Protein AF-0000000086650567 (afdb_homodimer)

Secondary structure (DSSP, 8-state):
--SHHHHHHHHHHHHHHHHHHHHHHHHHHHHHHHHHHHHHHHHHHHHHHHHHHHHHHHHHHHHTS----EEEEE-TT-S--GGGHHHHHHHHHTT-EE-SSSS--SEEEESS--TTTTHHHHTT--TT-EES--TTTHHHH-HHHHHTS--TTSPPEEEETTTHHHHHHHHHH-TT--EEEEETTS---EEE-GGG--TT-TTEEEEE---SB-EETTEEEEEEEEEEEEEETTEEEEEE-S--EEEE-SS--SSP-TT-GGGT---TTPBPGGG-HHHHIIIIIS---HHHHHHHHHHHTT--THHHHHHHHHHHHHHHHHHHHHHHHHHHHH--TTSB-EEEEEEEEEBTT--EEEEEEEES-----SS-GGGHHHHHHHHHHHHHHTT-S-SS---TTS---HHHHHHH--HHHH---HHHHHT---TTSGGGGGSGGG--HHHHHHHHHHHHHHHT-TTEEEEESPPP-TT---TTS-HHHHHHHHHHHHHHHH-GGG--/--SSHHHHHHHHHHHHHHHHHHHHHHHHHHHHHHHHHHHHHHHHHHHHHHHHHHHHHHHHHHHTS----EEEEE-TT-S--GGGHHHHHHHHHTT-EE-SSSS--SEEEESS--TTTTHHHHTT--TT-EES--TTTHHHH-HHHHHTS--TTSPPEEEETTTHHHHHHHHHH-TT--EEEEETTS---EEE-GGG--TT-TTEEEEE---SB-EETTEEEEEEEEEEEEEETTEEEEEE-S--EEEE-SS--SSP-TT-GGGT---TTPBPGGGSHHHHIIIIIS---HHHHHHHHHHHTT--THHHHHHHHHHHHHHHHHHHHHHHHHHHHH--TTSB-EEEEEEEEEBTT--EEEEEEEES-----SS-GGGHHHHHHHHHHHHHHTT-S-SS---TTS---HHHHHHH--HHHH---HHHHHT---TTSGGGGGSGGG--HHHHHHHHHHHHHHHT-TTEEEEESPPP-TT---TTS-HHHHHHHHHHHHHHHH-GGG--

InterPro domains:
  IPR004344 Tubulin-tyrosine ligase/Tubulin polyglutamylase [PF03133] (127-389)
  IPR004344 Tubulin-tyrosine ligase/Tubulin polyglutamylase [PS51221] (69-402)
  IPR053317 Tubulin polyglutamylase [PTHR47113] (59-503)

Nearest PDB structures (foldseek):
  6vzt-assembly2_B  TM=7.525E-01  e=1.654E-23  Mus musculus
  6vzq-assembly3_C  TM=7.392E-01  e=3.111E-23  Mus musculus
  6vzq-assembly2_B  TM=7.446E-01  e=2.192E-22  Mus musculus
  6vzq-assembly1_A  TM=7.393E-01  e=2.069E-22  Mus musculus
  6vzw-assembly1_A  TM=7.227E-01  e=6.911E-22  Mus musculus

Radius of gyration: 39.25 Å; Cα contacts (8 Å, |Δi|>4): 1556; chains: 2; bounding box: 69×122×155 Å

Foldseek 3Di:
DPPVVVVVVVVVVVVVVVVVVVVVVVVVVVVVVVVVVVVVVVVVVVVVVVVVVCVVVCCVVVLQPLPFAEEEEADPPDPDCQLCVLVVVLCVVLRYYYDPDLQDHQEYEYLDDCCPVCLVNLQDDDPRHAYQDAFPCCCAFQQVNPQCDDDPQHFHKAQAPVCVVVLVVVCVVPVPWWKWKAFSVRPDTFIDHPVPDDRPPNGIMITTDQLFFADQVQWFKKKKWKKKFQALQVTWIKTQQQAIFIFTQPDGCPVHDRVDCSRHDTDPLTDGQCNRVQQVCCCPVVPGGPVVSVQVSCVVVVHHQPVLVVQVLVRVVRSSQVCSVVSQVRCVVSDPRRRYMHIKIWMWTAGNNRRIHTRGIHGSDRLRCPSPVVCVVVSSVSSNLVCLLSVNSDPDRDSPPDDPDPVNLVVQPDPVLQAFDVVVCVPDDDLPPLQVCSHPVNDDPVNVVVSSSVSSNLVRNVSMDIPPVHQDDPPDDPVVHDSSSSSVNVSLVRVCVVPVSSRD/DPVVVVVVVVVVVVVVVVVVVVVVVVVVVVVVVVVVVVVVVVVVVVVVVVVVVCVVVCCVVVLQPLPFAEEEEADPPDPDCQLCVLVVVLCVVLRYYYDPDLQDHQEYEYLDDCCPVCLVNLQDDDPRHAYQDAFPCCCAFQQVNPQCDDDPQHFHKFQAPVCVVVLVVVCVVPVPWWKWKAFSVRPDTFIDHPVPDDRPPNGIMITTDQLFFADQVQWFKKKKWKKKFQALQVTWIKTQQQAIFIFTQPDGCPVHDRVDCSRHDTDPPTDGQCNRVQQVCCCPVVPGGPVVSVQVSCVVVVHGQPVLVVQVLVRVVRSSQVCSVVSQVRCVVSDPRRRYMHIKIWMWTAGNNSRIHTRGIHGSDRLRCPSPVVCVVVSSVSSNLVCLLSVNSPPDSDSPPDDPDPVNLVVQPDPVLQAFDVVVCVPDDDLPPLQVCSHPVNDDPVNVVVSSSVSSNLVRNVSMDIPPVHQDDPPDDPVSHDSSSSSVNVSLVRVCVVPVSSRD

Sequence (1008 aa):
MTLKKKKKNKKKQEKRAYIMNKKLKSTFQMFFYFAMGLTLIIGISYFLYNQSRIKRMYKQIVQIKEKKPTFLIYNRYNNTTEHLKHIFIVLERLGFQPATNETQWDLLWSHEYPFITLAPVLKNLQPHQRINHFPGCGYITNKGHLSTSKGRYIPKAFKIPKDKDLFLTYATLYPNKYFLKKSNGHRGIKVIKTNDVNFSDTDSFVQEFIDRPYLVDNYKFDIGIYTVFTSIDPLRVYVYKGDVLLRFCTVQYYPFDSNNVDKYVIGDDYRPIWDVPSLKNYYTRLGFSMKDSLDAYIRSEGKDPQKIWSNIHEAIREVALMKEGLVKEAIQRFGGGRNYFELVRFDFTLDEDLNVYTMEANMSPNLSSAHYPPNQLLYEQVIFNLFALVGISQRIKENHFQTRNKEEHEMEVATKNLVVSPEFCADCKDCFIIECQLCSPCFTSETKVILSQSYKEHQNKMDFQRIFPPPIVKGMILKDYTLRNQLLIRWYQGKCELDHTWCIMTLKKKKKNKKKQEKRAYIMNKKLKSTFQMFFYFAMGLTLIIGISYFLYNQSRIKRMYKQIVQIKEKKPTFLIYNRYNNTTEHLKHIFIVLERLGFQPATNETQWDLLWSHEYPFITLAPVLKNLQPHQRINHFPGCGYITNKGHLSTSKGRYIPKAFKIPKDKDLFLTYATLYPNKYFLKKSNGHRGIKVIKTNDVNFSDTDSFVQEFIDRPYLVDNYKFDIGIYTVFTSIDPLRVYVYKGDVLLRFCTVQYYPFDSNNVDKYVIGDDYRPIWDVPSLKNYYTRLGFSMKDSLDAYIRSEGKDPQKIWSNIHEAIREVALMKEGLVKEAIQRFGGGRNYFELVRFDFTLDEDLNVYTMEANMSPNLSSAHYPPNQLLYEQVIFNLFALVGISQRIKENHFQTRNKEEHEMEVATKNLVVSPEFCADCKDCFIIECQLCSPCFTSETKVILSQSYKEHQNKMDFQRIFPPPIVKGMILKDYTLRNQLLIRWYQGKCELDHTWCI

Solvent-accessible surface area (backbone atoms only — not comparable to full-atom values): 53634 Å² total; per-residue (Å²): 128,76,75,71,57,57,56,55,54,49,55,50,48,50,50,48,48,51,50,48,49,49,48,46,47,50,46,48,50,49,48,48,51,48,51,51,48,48,52,50,50,51,48,49,49,50,49,50,49,48,48,47,48,47,46,44,48,40,41,51,52,56,63,63,43,61,54,60,54,25,32,38,75,45,57,88,90,44,97,60,64,66,61,43,44,46,59,52,51,51,39,46,38,52,47,41,39,77,37,90,46,94,82,58,49,38,32,41,48,47,68,55,85,50,70,73,84,41,37,84,72,55,63,75,66,54,90,76,28,34,29,53,56,45,56,46,52,51,60,58,33,32,55,61,57,42,41,58,41,92,46,96,32,33,49,61,42,31,48,28,46,84,28,45,69,59,44,53,52,49,40,65,76,41,71,88,57,44,27,30,37,34,32,71,79,77,44,79,69,38,63,35,50,77,88,66,63,68,64,78,46,75,62,31,33,38,27,55,43,78,86,56,48,38,56,61,95,47,21,32,48,38,43,31,40,46,31,34,37,63,37,69,85,48,55,31,34,31,34,45,69,71,46,46,45,59,40,21,20,73,33,55,29,71,84,75,51,70,88,45,50,46,24,76,44,75,59,92,77,38,34,50,56,79,75,35,77,86,36,20,57,38,33,67,68,43,32,34,30,58,47,56,22,50,39,41,47,38,41,74,72,75,45,71,52,65,59,42,55,56,47,47,52,49,42,53,45,49,53,49,63,71,40,34,65,63,24,50,53,37,26,66,74,61,48,64,89,81,29,32,27,32,57,32,28,38,32,29,38,39,28,68,86,50,48,62,32,55,69,43,32,34,65,58,44,92,48,52,28,83,90,46,59,82,46,42,57,58,40,36,31,52,51,52,38,46,33,29,33,75,59,70,53,53,58,63,46,58,59,60,86,54,77,78,47,69,66,63,47,38,40,78,56,40,66,45,76,61,45,41,48,63,68,62,41,74,69,54,86,49,61,80,42,71,77,29,40,53,20,55,85,40,48,45,73,65,54,49,52,54,47,48,50,52,52,50,26,66,48,31,21,55,52,40,39,58,54,31,59,58,60,59,58,89,85,70,82,52,82,90,48,54,70,58,39,37,53,51,43,52,49,42,46,31,42,21,75,75,35,67,80,51,25,87,128,74,76,64,62,60,60,54,57,50,51,51,50,50,48,50,48,50,50,48,49,48,48,47,48,49,46,47,49,49,50,48,51,48,48,51,49,49,52,48,49,51,49,50,50,50,48,50,48,48,49,47,47,47,45,45,45,40,40,49,52,55,64,63,43,60,56,60,53,27,31,38,78,46,58,87,90,43,96,58,64,67,63,41,46,47,59,52,51,51,38,44,37,50,45,40,38,77,39,90,46,95,80,59,48,37,31,40,46,46,67,56,85,51,68,73,83,40,36,83,72,56,64,74,66,54,90,77,30,36,30,52,54,45,56,45,52,52,59,56,34,31,55,61,56,43,40,58,41,91,46,97,33,35,50,60,43,31,48,28,46,85,29,44,68,59,44,53,53,49,41,66,76,41,70,86,57,43,28,28,37,34,31,70,79,74,44,78,68,39,64,36,51,79,86,66,64,70,65,80,46,76,63,32,34,39,29,55,44,78,85,58,48,40,57,62,94,48,20,32,49,38,42,31,41,46,31,35,36,62,37,69,84,47,53,31,32,32,34,44,68,73,45,45,47,60,40,21,20,73,32,56,28,72,82,74,50,71,87,44,51,45,24,76,45,74,59,93,78,39,33,48,56,79,77,36,76,86,35,20,57,40,32,67,67,44,31,35,29,58,46,56,20,50,39,42,48,37,41,74,72,75,45,71,52,65,58,42,54,56,47,48,52,50,42,52,46,49,52,51,62,70,40,33,66,62,25,49,55,37,25,65,73,61,46,64,88,78,28,32,27,31,56,30,28,37,32,30,37,39,29,68,86,52,48,64,32,54,69,44,32,34,65,59,44,91,49,52,27,83,91,47,58,83,45,42,57,58,39,36,31,52,52,52,38,46,32,30,32,76,57,68,54,52,57,62,47,56,60,61,88,54,76,77,47,68,66,64,46,39,40,80,55,39,65,46,76,61,45,42,50,62,67,62,42,72,68,53,86,49,61,81,42,72,78,29,39,53,19,55,84,39,48,45,74,63,52,49,51,53,46,49,51,53,51,49,26,66,47,30,21,55,53,42,39,59,55,31,60,58,61,62,58,88,83,70,84,53,84,90,47,56,71,59,39,38,53,51,42,50,49,41,47,30,42,20,73,75,36,67,81,51,25,87

Structure (mmCIF, N/CA/C/O backbone):
data_AF-0000000086650567-model_v1
#
loop_
_entity.id
_entity.type
_entity.pdbx_description
1 polymer 'Tubulin polyglutamylase ttll-15'
#
loop_
_atom_site.group_PDB
_atom_site.id
_atom_site.type_symbol
_atom_site.label_atom_id
_atom_site.label_alt_id
_atom_site.label_comp_id
_atom_site.label_asym_id
_atom_site.label_entity_id
_atom_site.label_seq_id
_atom_site.pdbx_PDB_ins_code
_atom_site.Cartn_x
_atom_site.Cartn_y
_atom_site.Cartn_z
_atom_site.occupancy
_atom_site.B_iso_or_equiv
_atom_site.auth_seq_id
_atom_site.auth_comp_id
_atom_site.auth_asym_id
_atom_site.auth_atom_id
_atom_site.pdbx_PDB_model_num
ATOM 1 N N . MET A 1 1 ? -34.219 38.906 -113.062 1 32.22 1 MET A N 1
ATOM 2 C CA . MET A 1 1 ? -34.938 38.219 -112 1 32.22 1 MET A CA 1
ATOM 3 C C . MET A 1 1 ? -33.969 37.469 -111.062 1 32.22 1 MET A C 1
ATOM 5 O O . MET A 1 1 ? -34.188 37.406 -109.875 1 32.22 1 MET A O 1
ATOM 9 N N . THR A 1 2 ? -32.812 37.031 -111.625 1 38.81 2 THR A N 1
ATOM 10 C CA . THR A 1 2 ? -32.031 36 -110.938 1 38.81 2 THR A CA 1
ATOM 11 C C . THR A 1 2 ? -31.016 36.625 -110 1 38.81 2 THR A C 1
ATOM 13 O O . THR A 1 2 ? -30.656 36.062 -109 1 38.81 2 THR A O 1
ATOM 16 N N . LEU A 1 3 ? -30.594 37.906 -110.125 1 36.12 3 LEU A N 1
ATOM 17 C CA . LEU A 1 3 ? -29.469 38.5 -109.438 1 36.12 3 LEU A CA 1
ATOM 18 C C . LEU A 1 3 ? -29.938 39.125 -108.125 1 36.12 3 LEU A C 1
ATOM 20 O O . LEU A 1 3 ? -29.172 39.188 -107.125 1 36.12 3 LEU A O 1
ATOM 24 N N . LYS A 1 4 ? -31.156 39.594 -107.812 1 37.91 4 LYS A N 1
ATOM 25 C CA . LYS A 1 4 ? -31.641 40.25 -106.625 1 37.91 4 LYS A CA 1
ATOM 26 C C . LYS A 1 4 ? -31.938 39.219 -105.5 1 37.91 4 LYS A C 1
ATOM 28 O O . LYS A 1 4 ? -31.969 39.562 -104.312 1 37.91 4 LYS A O 1
ATOM 33 N N . LYS A 1 5 ? -32.125 37.875 -105.812 1 46.22 5 LYS A N 1
ATOM 34 C CA . LYS A 1 5 ? -32.5 36.812 -104.875 1 46.22 5 LYS A CA 1
ATOM 35 C C . LYS A 1 5 ? -31.266 36.344 -104.062 1 46.22 5 LYS A C 1
ATOM 37 O O . LYS A 1 5 ? -31.375 35.969 -102.938 1 46.22 5 LYS A O 1
ATOM 42 N N . LYS A 1 6 ? -30.125 36.562 -104.625 1 47.97 6 LYS A N 1
ATOM 43 C CA . LYS A 1 6 ? -28.922 36.031 -103.938 1 47.97 6 LYS A CA 1
ATOM 44 C C . LYS A 1 6 ? -28.469 36.969 -102.812 1 47.97 6 LYS A C 1
ATOM 46 O O . LYS A 1 6 ? -27.969 36.5 -101.812 1 47.97 6 LYS A O 1
ATOM 51 N N . LYS A 1 7 ? -28.781 38.188 -102.875 1 51.53 7 LYS A N 1
ATOM 52 C CA . LYS A 1 7 ? -28.312 39.156 -101.875 1 51.53 7 LYS A CA 1
ATOM 53 C C . LYS A 1 7 ? -29.219 39.094 -100.625 1 51.53 7 LYS A C 1
ATOM 55 O O . LYS A 1 7 ? -28.734 39.281 -99.5 1 51.53 7 LYS A O 1
ATOM 60 N N . LYS A 1 8 ? -30.391 38.781 -100.938 1 54.38 8 LYS A N 1
ATOM 61 C CA . LYS A 1 8 ? -31.344 38.688 -99.812 1 54.38 8 LYS A CA 1
ATOM 62 C C . LYS A 1 8 ? -31.078 37.438 -99 1 54.38 8 LYS A C 1
ATOM 64 O O . LYS A 1 8 ? -31.188 37.5 -97.75 1 54.38 8 LYS A O 1
ATOM 69 N N . ASN A 1 9 ? -30.641 36.344 -99.625 1 46.16 9 ASN A N 1
ATOM 70 C CA . ASN A 1 9 ? -30.391 35.094 -98.938 1 46.16 9 ASN A CA 1
ATOM 71 C C . ASN A 1 9 ? -29.125 35.156 -98.125 1 46.16 9 ASN A C 1
ATOM 73 O O . ASN A 1 9 ? -29.047 34.531 -97.062 1 46.16 9 ASN A O 1
ATOM 77 N N . LYS A 1 10 ? -28.203 36.094 -98.5 1 56.16 10 LYS A N 1
ATOM 78 C CA . LYS A 1 10 ? -26.953 36.219 -97.812 1 56.16 10 LYS A CA 1
ATOM 79 C C . LYS A 1 10 ? -27.141 37.031 -96.5 1 56.16 10 LYS A C 1
ATOM 81 O O . LYS A 1 10 ? -26.594 36.719 -95.438 1 56.16 10 LYS A O 1
ATOM 86 N N . LYS A 1 11 ? -27.969 38.125 -96.688 1 56.25 11 LYS A N 1
ATOM 87 C CA . LYS A 1 11 ? -28.25 38.938 -95.438 1 56.25 11 LYS A CA 1
ATOM 88 C C . LYS A 1 11 ? -29.062 38.125 -94.438 1 56.25 11 LYS A C 1
ATOM 90 O O . LYS A 1 11 ? -28.844 38.25 -93.25 1 56.25 11 LYS A O 1
ATOM 95 N N . LYS A 1 12 ? -29.844 37.219 -95.062 1 58.41 12 LYS A N 1
ATOM 96 C CA . LYS A 1 12 ? -30.625 36.344 -94.188 1 58.41 12 LYS A CA 1
ATOM 97 C C . LYS A 1 12 ? -29.75 35.281 -93.5 1 58.41 12 LYS A C 1
ATOM 99 O O . LYS A 1 12 ? -29.938 34.938 -92.312 1 58.41 12 LYS A O 1
ATOM 104 N N . GLN A 1 13 ? -28.734 34.875 -94.25 1 59.5 13 GLN A N 1
ATOM 105 C CA . GLN A 1 13 ? -27.797 33.875 -93.688 1 59.5 13 GLN A CA 1
ATOM 106 C C . GLN A 1 13 ? -26.875 34.469 -92.688 1 59.5 13 GLN A C 1
ATOM 108 O O . GLN A 1 13 ? -26.562 33.844 -91.688 1 59.5 13 GLN A O 1
ATOM 113 N N . GLU A 1 14 ? -26.547 35.781 -92.875 1 64.25 14 GLU A N 1
ATOM 114 C CA . GLU A 1 14 ? -25.688 36.469 -91.938 1 64.25 14 GLU A CA 1
ATOM 115 C C . GLU A 1 14 ? -26.422 36.781 -90.625 1 64.25 14 GLU A C 1
ATOM 117 O O . GLU A 1 14 ? -25.859 36.688 -89.562 1 64.25 14 GLU A O 1
ATOM 122 N N . LYS A 1 15 ? -27.703 37.156 -90.75 1 62.16 15 LYS A N 1
ATOM 123 C CA . LYS A 1 15 ? -28.531 37.406 -89.625 1 62.16 15 LYS A CA 1
ATOM 124 C C . LYS A 1 15 ? -28.781 36.125 -88.812 1 62.16 15 LYS A C 1
ATOM 126 O O . LYS A 1 15 ? -28.766 36.125 -87.562 1 62.16 15 LYS A O 1
ATOM 131 N N . ARG A 1 16 ? -28.969 35.031 -89.562 1 61.75 16 ARG A N 1
ATOM 132 C CA . ARG A 1 16 ? -29.172 33.75 -88.938 1 61.75 16 ARG A CA 1
ATOM 133 C C . ARG A 1 16 ? -27.906 33.25 -88.25 1 61.75 16 ARG A C 1
ATOM 135 O O . ARG A 1 16 ? -27.969 32.688 -87.125 1 61.75 16 ARG A O 1
ATOM 142 N N . ALA A 1 17 ? -26.828 33.594 -88.875 1 63.28 17 ALA A N 1
ATOM 143 C CA . ALA A 1 17 ? -25.547 33.219 -88.312 1 63.28 17 ALA A CA 1
ATOM 144 C C . ALA A 1 17 ? -25.25 34.062 -87.062 1 63.28 17 ALA A C 1
ATOM 146 O O . ALA A 1 17 ? -24.734 33.531 -86.062 1 63.28 17 ALA A O 1
ATOM 147 N N . TYR A 1 18 ? -25.656 35.344 -87.188 1 62.97 18 TYR A N 1
ATOM 148 C CA . TYR A 1 18 ? -25.5 36.25 -86.062 1 62.97 18 TYR A CA 1
ATOM 149 C C . TYR A 1 18 ? -26.422 35.875 -84.875 1 62.97 18 TYR A C 1
ATOM 151 O O . TYR A 1 18 ? -26 35.875 -83.75 1 62.97 18 TYR A O 1
ATOM 159 N N . ILE A 1 19 ? -27.578 35.469 -85.188 1 66.25 19 ILE A N 1
ATOM 160 C CA . ILE A 1 19 ? -28.562 35 -84.188 1 66.25 19 ILE A CA 1
ATOM 161 C C . ILE A 1 19 ? -28.125 33.656 -83.625 1 66.25 19 ILE A C 1
ATOM 163 O O . ILE A 1 19 ? -28.234 33.438 -82.438 1 66.25 19 ILE A O 1
ATOM 167 N N . MET A 1 20 ? -27.562 32.844 -84.5 1 64.06 20 MET A N 1
ATOM 168 C CA . MET A 1 20 ? -27.094 31.531 -84.062 1 64.06 20 MET A CA 1
ATOM 169 C C . MET A 1 20 ? -25.875 31.656 -83.125 1 64.06 20 MET A C 1
ATOM 171 O O . MET A 1 20 ? -25.75 30.953 -82.125 1 64.06 20 MET A O 1
ATOM 175 N N . ASN A 1 21 ? -25.078 32.688 -83.5 1 64.44 21 ASN A N 1
ATOM 176 C CA . ASN A 1 21 ? -23.891 32.938 -82.688 1 64.44 21 ASN A CA 1
ATOM 177 C C . ASN A 1 21 ? -24.25 33.5 -81.312 1 64.44 21 ASN A C 1
ATOM 179 O O . ASN A 1 21 ? -23.641 33.156 -80.312 1 64.44 21 ASN A O 1
ATOM 183 N N . LYS A 1 22 ? -25.297 34.312 -81.25 1 69.31 22 LYS A N 1
ATOM 184 C CA . LYS A 1 22 ? -25.781 34.875 -80 1 69.31 22 LYS A CA 1
ATOM 185 C C . LYS A 1 22 ? -26.469 33.812 -79.125 1 69.31 22 LYS A C 1
ATOM 187 O O . LYS A 1 22 ? -26.297 33.781 -77.938 1 69.31 22 LYS A O 1
ATOM 192 N N . LYS A 1 23 ? -27.156 33.031 -79.812 1 64.25 23 LYS A N 1
ATOM 193 C CA . LYS A 1 23 ? -27.828 31.922 -79.125 1 64.25 23 LYS A CA 1
ATOM 194 C C . LYS A 1 23 ? -26.812 30.906 -78.625 1 64.25 23 LYS A C 1
ATOM 196 O O . LYS A 1 23 ? -26.953 30.375 -77.5 1 64.25 23 LYS A O 1
ATOM 201 N N . LEU A 1 24 ? -25.875 30.703 -79.5 1 63.72 24 LEU A N 1
ATOM 202 C CA . LEU A 1 24 ? -24.812 29.781 -79.125 1 63.72 24 LEU A CA 1
ATOM 203 C C . LEU A 1 24 ? -24.016 30.344 -77.938 1 63.72 24 LEU A C 1
ATOM 205 O O . LEU A 1 24 ? -23.656 29.609 -77 1 63.72 24 LEU A O 1
ATOM 209 N N . LYS A 1 25 ? -23.812 31.656 -78.062 1 66 25 LYS A N 1
ATOM 210 C CA . LYS A 1 25 ? -23.109 32.344 -77 1 66 25 LYS A CA 1
ATOM 211 C C . LYS A 1 25 ? -23.938 32.344 -75.688 1 66 25 LYS A C 1
ATOM 213 O O . LYS A 1 25 ? -23.406 32.094 -74.625 1 66 25 LYS A O 1
ATOM 218 N N . SER A 1 26 ? -25.234 32.562 -75.938 1 74.94 26 SER A N 1
ATOM 219 C CA . SER A 1 26 ? -26.156 32.562 -74.812 1 74.94 26 SER A CA 1
ATOM 220 C C . SER A 1 26 ? -26.297 31.156 -74.25 1 74.94 26 SER A C 1
ATOM 222 O O . SER A 1 26 ? -26.328 30.984 -73 1 74.94 26 SER A O 1
ATOM 224 N N . THR A 1 27 ? -26.25 30.219 -75.062 1 73.62 27 THR A N 1
ATOM 225 C CA . THR A 1 27 ? -26.328 28.828 -74.625 1 73.62 27 THR A CA 1
ATOM 226 C C . THR A 1 27 ? -25.047 28.391 -73.938 1 73.62 27 THR A C 1
ATOM 228 O O . THR A 1 27 ? -25.094 27.688 -72.938 1 73.62 27 THR A O 1
ATOM 231 N N . PHE A 1 28 ? -24 28.891 -74.5 1 73.56 28 PHE A N 1
ATOM 232 C CA . PHE A 1 28 ? -22.719 28.578 -73.938 1 73.56 28 PHE A CA 1
ATOM 233 C C . PHE A 1 28 ? -22.594 29.25 -72.562 1 73.56 28 PHE A C 1
ATOM 235 O O . PHE A 1 28 ? -22.078 28.641 -71.625 1 73.56 28 PHE A O 1
ATOM 242 N N . GLN A 1 29 ? -23.109 30.516 -72.5 1 74.31 29 GLN A N 1
ATOM 243 C CA . GLN A 1 29 ? -23.109 31.234 -71.25 1 74.31 29 GLN A CA 1
ATOM 244 C C . GLN A 1 29 ? -24.016 30.547 -70.188 1 74.31 29 GLN A C 1
ATOM 246 O O . GLN A 1 29 ? -23.672 30.438 -69 1 74.31 29 GLN A O 1
ATOM 251 N N . MET A 1 30 ? -25.094 30.062 -70.688 1 75.5 30 MET A N 1
ATOM 252 C CA . MET A 1 30 ? -26.016 29.344 -69.812 1 75.5 30 MET A CA 1
ATOM 253 C C . MET A 1 30 ? -25.406 28.016 -69.375 1 75.5 30 MET A C 1
ATOM 255 O O . MET A 1 30 ? -25.547 27.641 -68.188 1 75.5 30 MET A O 1
ATOM 259 N N . PHE A 1 31 ? -24.75 27.391 -70.312 1 75 31 PHE A N 1
ATOM 260 C CA . PHE A 1 31 ? -24.062 26.141 -69.938 1 75 31 PHE A CA 1
ATOM 261 C C . PHE A 1 31 ? -22.938 26.406 -69 1 75 31 PHE A C 1
ATOM 263 O O . PHE A 1 31 ? -22.734 25.625 -68.062 1 75 31 PHE A O 1
ATOM 270 N N . PHE A 1 32 ? -22.234 27.516 -69.188 1 74.31 32 PHE A N 1
ATOM 271 C CA . PHE A 1 32 ? -21.141 27.906 -68.312 1 74.31 32 PHE A CA 1
ATOM 272 C C . PHE A 1 32 ? -21.672 28.219 -66.938 1 74.31 32 PHE A C 1
ATOM 274 O O . PHE A 1 32 ? -21.094 27.812 -65.875 1 74.31 32 PHE A O 1
ATOM 281 N N . TYR A 1 33 ? -22.781 28.953 -66.875 1 74.75 33 TYR A N 1
ATOM 282 C CA . TYR A 1 33 ? -23.406 29.281 -65.562 1 74.75 33 TYR A CA 1
ATOM 283 C C . TYR A 1 33 ? -23.938 28.016 -64.875 1 74.75 33 TYR A C 1
ATOM 285 O O . TYR A 1 33 ? -23.812 27.859 -63.688 1 74.75 33 TYR A O 1
ATOM 293 N N . PHE A 1 34 ? -24.422 27.125 -65.688 1 76.44 34 PHE A N 1
ATOM 294 C CA . PHE A 1 34 ? -24.922 25.859 -65.188 1 76.44 34 PHE A CA 1
ATOM 295 C C . PHE A 1 34 ? -23.781 25 -64.625 1 76.44 34 PHE A C 1
ATOM 297 O O . PHE A 1 34 ? -23.891 24.422 -63.562 1 76.44 34 PHE A O 1
ATOM 304 N N . ALA A 1 35 ? -22.734 24.938 -65.375 1 74.69 35 ALA A N 1
ATOM 305 C CA . ALA A 1 35 ? -21.562 24.172 -65 1 74.69 35 ALA A CA 1
ATOM 306 C C . ALA A 1 35 ? -20.938 24.781 -63.719 1 74.69 35 ALA A C 1
ATOM 308 O O . ALA A 1 35 ? -20.531 24.062 -62.812 1 74.69 35 ALA A O 1
ATOM 309 N N . MET A 1 36 ? -20.891 26.094 -63.625 1 74.12 36 MET A N 1
ATOM 310 C CA . MET A 1 36 ? -20.375 26.781 -62.438 1 74.12 36 MET A CA 1
ATOM 311 C C . MET A 1 36 ? -21.281 26.547 -61.25 1 74.12 36 MET A C 1
ATOM 313 O O . MET A 1 36 ? -20.797 26.344 -60.125 1 74.12 36 MET A O 1
ATOM 317 N N . GLY A 1 37 ? -22.594 26.547 -61.562 1 73.38 37 GLY A N 1
ATOM 318 C CA . GLY A 1 37 ? -23.547 26.234 -60.5 1 73.38 37 GLY A CA 1
ATOM 319 C C . GLY A 1 37 ? -23.422 24.812 -59.969 1 73.38 37 GLY A C 1
ATOM 320 O O . GLY A 1 37 ? -23.438 24.578 -58.781 1 73.38 37 GLY A O 1
ATOM 321 N N . LEU A 1 38 ? -23.172 23.906 -60.875 1 74.25 38 LEU A N 1
ATOM 322 C CA . LEU A 1 38 ? -23.016 22.5 -60.5 1 74.25 38 LEU A CA 1
ATOM 323 C C . LEU A 1 38 ? -21.719 22.281 -59.719 1 74.25 38 LEU A C 1
ATOM 325 O O . LEU A 1 38 ? -21.703 21.547 -58.75 1 74.25 38 LEU A O 1
ATOM 329 N N . THR A 1 39 ? -20.703 22.922 -60.219 1 73.69 39 THR A N 1
ATOM 330 C CA . THR A 1 39 ? -19.438 22.828 -59.5 1 73.69 39 THR A CA 1
ATOM 331 C C . THR A 1 39 ? -19.562 23.453 -58.094 1 73.69 39 THR A C 1
ATOM 333 O O . THR A 1 39 ? -19 22.922 -57.125 1 73.69 39 THR A O 1
ATOM 336 N N . LEU A 1 40 ? -20.328 24.5 -57.969 1 72.31 40 LEU A N 1
ATOM 337 C CA . LEU A 1 40 ? -20.562 25.141 -56.656 1 72.31 40 LEU A CA 1
ATOM 338 C C . LEU A 1 40 ? -21.391 24.234 -55.75 1 72.31 40 LEU A C 1
ATOM 340 O O . LEU A 1 40 ? -21.109 24.109 -54.562 1 72.31 40 LEU A O 1
ATOM 344 N N . ILE A 1 41 ? -22.359 23.547 -56.344 1 72.75 41 ILE A N 1
ATOM 345 C CA . ILE A 1 41 ? -23.219 22.641 -55.562 1 72.75 41 ILE A CA 1
ATOM 346 C C . ILE A 1 41 ? -22.406 21.422 -55.125 1 72.75 41 ILE A C 1
ATOM 348 O O . ILE A 1 41 ? -22.5 20.984 -53.969 1 72.75 41 ILE A O 1
ATOM 352 N N . ILE A 1 42 ? -21.578 20.922 -56 1 72.31 42 ILE A N 1
ATOM 353 C CA . ILE A 1 42 ? -20.719 19.797 -55.656 1 72.31 42 ILE A CA 1
ATOM 354 C C . ILE A 1 42 ? -19.703 20.219 -54.594 1 72.31 42 ILE A C 1
ATOM 356 O O . ILE A 1 42 ? -19.438 19.484 -53.656 1 72.31 42 ILE A O 1
ATOM 360 N N . GLY A 1 43 ? -19.188 21.438 -54.75 1 64.62 43 GLY A N 1
ATOM 361 C CA . GLY A 1 43 ? -18.281 21.969 -53.75 1 64.62 43 GLY A CA 1
ATOM 362 C C . GLY A 1 43 ? -18.938 22.156 -52.375 1 64.62 43 GLY A C 1
ATOM 363 O O . GLY A 1 43 ? -18.359 21.797 -51.344 1 64.62 43 GLY A O 1
ATOM 364 N N . ILE A 1 44 ? -20.125 22.641 -52.375 1 68.81 44 ILE A N 1
ATOM 365 C CA . ILE A 1 44 ? -20.875 22.828 -51.125 1 68.81 44 ILE A CA 1
ATOM 366 C C . ILE A 1 44 ? -21.234 21.469 -50.531 1 68.81 44 ILE A C 1
ATOM 368 O O . ILE A 1 44 ? -21.094 21.266 -49.312 1 68.81 44 ILE A O 1
ATOM 372 N N . SER A 1 45 ? -21.641 20.516 -51.344 1 65.25 45 SER A N 1
ATOM 373 C CA . SER A 1 45 ? -21.969 19.172 -50.875 1 65.25 45 SER A CA 1
ATOM 374 C C . SER A 1 45 ? -20.734 18.469 -50.312 1 65.25 45 SER A C 1
ATOM 376 O O . SER A 1 45 ? -20.812 17.828 -49.25 1 65.25 45 SER A O 1
ATOM 378 N N . TYR A 1 46 ? -19.719 18.594 -51 1 62.62 46 TYR A N 1
ATOM 379 C CA . TYR A 1 46 ? -18.453 18.031 -50.531 1 62.62 46 TYR A CA 1
ATOM 380 C C . TYR A 1 46 ? -18 18.719 -49.25 1 62.62 46 TYR A C 1
ATOM 382 O O . TYR A 1 46 ? -17.531 18.047 -48.312 1 62.62 46 TYR A O 1
ATOM 390 N N . PHE A 1 47 ? -18.156 20 -49.156 1 60.28 47 PHE A N 1
ATOM 391 C CA . PHE A 1 47 ? -17.875 20.766 -47.969 1 60.28 47 PHE A CA 1
ATOM 392 C C . PHE A 1 47 ? -18.766 20.344 -46.812 1 60.28 47 PHE A C 1
ATOM 394 O O . PHE A 1 47 ? -18.297 20.109 -45.688 1 60.28 47 PHE A O 1
ATOM 401 N N . LEU A 1 48 ? -19.984 20.156 -47.062 1 62.41 48 LEU A N 1
ATOM 402 C CA . LEU A 1 48 ? -20.922 19.719 -46.062 1 62.41 48 LEU A CA 1
ATOM 403 C C . LEU A 1 48 ? -20.656 18.266 -45.656 1 62.41 48 LEU A C 1
ATOM 405 O O . LEU A 1 48 ? -20.734 17.922 -44.469 1 62.41 48 LEU A O 1
ATOM 409 N N . TYR A 1 49 ? -20.312 17.484 -46.562 1 59.25 49 TYR A N 1
ATOM 410 C CA . TYR A 1 49 ? -19.938 16.109 -46.312 1 59.25 49 TYR A CA 1
ATOM 411 C C . TYR A 1 49 ? -18.688 16.031 -45.469 1 59.25 49 TYR A C 1
ATOM 413 O O . TYR A 1 49 ? -18.625 15.281 -44.469 1 59.25 49 TYR A O 1
ATOM 421 N N . ASN A 1 50 ? -17.734 16.797 -45.812 1 55.81 50 ASN A N 1
ATOM 422 C CA . ASN A 1 50 ? -16.516 16.828 -45.031 1 55.81 50 ASN A CA 1
ATOM 423 C C . ASN A 1 50 ? -16.75 17.438 -43.625 1 55.81 50 ASN A C 1
ATOM 425 O O . ASN A 1 50 ? -16.188 16.984 -42.656 1 55.81 50 ASN A O 1
ATOM 429 N N . GLN A 1 51 ? -17.562 18.391 -43.594 1 54.69 51 GLN A N 1
ATOM 430 C CA . GLN A 1 51 ? -17.938 18.953 -42.312 1 54.69 51 GLN A CA 1
ATOM 431 C C . GLN A 1 51 ? -18.656 17.922 -41.469 1 54.69 51 GLN A C 1
ATOM 433 O O . GLN A 1 51 ? -18.406 17.828 -40.25 1 54.69 51 GLN A O 1
ATOM 438 N N . SER A 1 52 ? -19.484 17.172 -42.062 1 58.06 52 SER A N 1
ATOM 439 C CA . SER A 1 52 ? -20.188 16.125 -41.344 1 58.06 52 SER A CA 1
ATOM 440 C C . SER A 1 52 ? -19.234 15.008 -40.938 1 58.06 52 SER A C 1
ATOM 442 O O . SER A 1 52 ? -19.328 14.484 -39.812 1 58.06 52 SER A O 1
ATOM 444 N N . ARG A 1 53 ? -18.375 14.617 -41.75 1 49.75 53 ARG A N 1
ATOM 445 C CA . ARG A 1 53 ? -17.359 13.625 -41.406 1 49.75 53 ARG A CA 1
ATOM 446 C C . ARG A 1 53 ? -16.422 14.148 -40.312 1 49.75 53 ARG A C 1
ATOM 448 O O . ARG A 1 53 ? -16.062 13.422 -39.375 1 49.75 53 ARG A O 1
ATOM 455 N N . ILE A 1 54 ? -16.078 15.328 -40.5 1 49.41 54 ILE A N 1
ATOM 456 C CA . ILE A 1 54 ? -15.273 15.977 -39.469 1 49.41 54 ILE A CA 1
ATOM 457 C C . ILE A 1 54 ? -16.062 16.078 -38.156 1 49.41 54 ILE A C 1
ATOM 459 O O . ILE A 1 54 ? -15.539 15.812 -37.094 1 49.41 54 ILE A O 1
ATOM 463 N N . LYS A 1 55 ? -17.266 16.391 -38.219 1 49.53 55 LYS A N 1
ATOM 464 C CA . LYS A 1 55 ? -18.125 16.406 -37.031 1 49.53 55 LYS A CA 1
ATOM 465 C C . LYS A 1 55 ? -18.281 15 -36.469 1 49.53 55 LYS A C 1
ATOM 467 O O . LYS A 1 55 ? -18.266 14.82 -35.25 1 49.53 55 LYS A O 1
ATOM 472 N N . ARG A 1 56 ? -18.484 14.047 -37.312 1 48.38 56 ARG A N 1
ATOM 473 C CA . ARG A 1 56 ? -18.562 12.664 -36.844 1 48.38 56 ARG A CA 1
ATOM 474 C C . ARG A 1 56 ? -17.219 12.188 -36.312 1 48.38 56 ARG A C 1
ATOM 476 O O . ARG A 1 56 ? -17.172 11.531 -35.25 1 48.38 56 ARG A O 1
ATOM 483 N N . MET A 1 57 ? -16.25 12.43 -37.094 1 44.09 57 MET A N 1
ATOM 484 C CA . MET A 1 57 ? -14.906 12.133 -36.594 1 44.09 57 MET A CA 1
ATOM 485 C C . MET A 1 57 ? -14.609 12.938 -35.344 1 44.09 57 MET A C 1
ATOM 487 O O . MET A 1 57 ? -14.055 12.414 -34.375 1 44.09 57 MET A O 1
ATOM 491 N N . TYR A 1 58 ? -15.062 14.18 -35.406 1 41.47 58 TYR A N 1
ATOM 492 C CA . TYR A 1 58 ? -15.008 14.992 -34.219 1 41.47 58 TYR A CA 1
ATOM 493 C C . TYR A 1 58 ? -15.891 14.406 -33.094 1 41.47 58 TYR A C 1
ATOM 495 O O . TYR A 1 58 ? -15.484 14.344 -31.953 1 41.47 58 TYR A O 1
ATOM 503 N N . LYS A 1 59 ? -17.078 14.039 -33.469 1 43.41 59 LYS A N 1
ATOM 504 C CA . LYS A 1 59 ? -17.953 13.352 -32.531 1 43.41 59 LYS A CA 1
ATOM 505 C C . LYS A 1 59 ? -17.328 12.031 -32.062 1 43.41 59 LYS A C 1
ATOM 507 O O . LYS A 1 59 ? -17.391 11.688 -30.875 1 43.41 59 LYS A O 1
ATOM 512 N N . GLN A 1 60 ? -16.938 11.227 -32.969 1 41.94 60 GLN A N 1
ATOM 513 C CA . GLN A 1 60 ? -16.219 10.008 -32.625 1 41.94 60 GLN A CA 1
ATOM 514 C C . GLN A 1 60 ? -14.922 10.328 -31.875 1 41.94 60 GLN A C 1
ATOM 516 O O . GLN A 1 60 ? -14.57 9.633 -30.906 1 41.94 60 GLN A O 1
ATOM 521 N N . ILE A 1 61 ? -14.219 11.242 -32.438 1 40.34 61 ILE A N 1
ATOM 522 C CA . ILE A 1 61 ? -13.047 11.719 -31.703 1 40.34 61 ILE A CA 1
ATOM 523 C C . ILE A 1 61 ? -13.492 12.422 -30.422 1 40.34 61 ILE A C 1
ATOM 525 O O . ILE A 1 61 ? -12.883 12.227 -29.375 1 40.34 61 ILE A O 1
ATOM 529 N N . VAL A 1 62 ? -14.453 13.305 -30.484 1 41.25 62 VAL A N 1
ATOM 530 C CA . VAL A 1 62 ? -15.047 13.891 -29.281 1 41.25 62 VAL A CA 1
ATOM 531 C C . VAL A 1 62 ? -15.75 12.812 -28.469 1 41.25 62 VAL A C 1
ATOM 533 O O . VAL A 1 62 ? -15.727 12.844 -27.234 1 41.25 62 VAL A O 1
ATOM 536 N N . GLN A 1 63 ? -16.531 11.898 -29.031 1 42.62 63 GLN A N 1
ATOM 537 C CA . GLN A 1 63 ? -17.156 10.828 -28.266 1 42.62 63 GLN A CA 1
ATOM 538 C C . GLN A 1 63 ? -16.125 9.93 -27.609 1 42.62 63 GLN A C 1
ATOM 540 O O . GLN A 1 63 ? -16.375 9.359 -26.547 1 42.62 63 GLN A O 1
ATOM 545 N N . ILE A 1 64 ? -15.062 9.516 -28.297 1 42.06 64 ILE A N 1
ATOM 546 C CA . ILE A 1 64 ? -14.102 8.641 -27.641 1 42.06 64 ILE A CA 1
ATOM 547 C C . ILE A 1 64 ? -13.25 9.445 -26.656 1 42.06 64 ILE A C 1
ATOM 549 O O . ILE A 1 64 ? -12.125 9.07 -26.344 1 42.06 64 ILE A O 1
ATOM 553 N N . LYS A 1 65 ? -13.391 10.719 -26.672 1 43.97 65 LYS A N 1
ATOM 554 C CA . LYS A 1 65 ? -12.562 11.461 -25.719 1 43.97 65 LYS A CA 1
ATOM 555 C C . LYS A 1 65 ? -12.797 10.969 -24.297 1 43.97 65 LYS A C 1
ATOM 557 O O . LYS A 1 65 ? -13.93 10.969 -23.812 1 43.97 65 LYS A O 1
ATOM 562 N N . GLU A 1 66 ? -12 10.055 -23.844 1 54.62 66 GLU A N 1
ATOM 563 C CA . GLU A 1 66 ? -11.922 9.734 -22.422 1 54.62 66 GLU A CA 1
ATOM 564 C C . GLU A 1 66 ? -12.18 10.969 -21.562 1 54.62 66 GLU A C 1
ATOM 566 O O . GLU A 1 66 ? -11.562 12.016 -21.766 1 54.62 66 GLU A O 1
ATOM 571 N N . LYS A 1 67 ? -13.453 11.086 -21.094 1 65.06 67 LYS A N 1
ATOM 572 C CA . LYS A 1 67 ? -13.758 12.203 -20.219 1 65.06 67 LYS A CA 1
ATOM 573 C C . LYS A 1 67 ? -12.766 12.289 -19.062 1 65.06 67 LYS A C 1
ATOM 575 O O . LYS A 1 67 ? -12.617 11.336 -18.297 1 65.06 67 LYS A O 1
ATOM 580 N N . LYS A 1 68 ? -11.906 13.234 -19.109 1 78.88 68 LYS A N 1
ATOM 581 C CA . LYS A 1 68 ? -11 13.523 -18 1 78.88 68 LYS A CA 1
ATOM 582 C C . LYS A 1 68 ? -11.773 13.883 -16.734 1 78.88 68 LYS A C 1
ATOM 584 O O . LYS A 1 68 ? -12.828 14.516 -16.797 1 78.88 68 LYS A O 1
ATOM 589 N N . PRO A 1 69 ? -11.305 13.367 -15.664 1 88.12 69 PRO A N 1
ATOM 590 C CA . PRO A 1 69 ? -11.961 13.789 -14.422 1 88.12 69 PRO A CA 1
ATOM 591 C C . PRO A 1 69 ? -11.891 15.297 -14.195 1 88.12 69 PRO A C 1
ATOM 593 O O . PRO A 1 69 ? -10.938 15.945 -14.633 1 88.12 69 PRO A O 1
ATOM 596 N N . THR A 1 70 ? -12.906 15.828 -13.562 1 91.88 70 THR A N 1
ATOM 597 C CA . THR A 1 70 ? -13.023 17.266 -13.422 1 91.88 70 THR A CA 1
ATOM 598 C C . THR A 1 70 ? -13.023 17.672 -11.953 1 91.88 70 THR A C 1
ATOM 600 O O . THR A 1 70 ? -13.352 16.875 -11.086 1 91.88 70 THR A O 1
ATOM 603 N N . PHE A 1 71 ? -12.586 18.906 -11.727 1 93.19 71 PHE A N 1
ATOM 604 C CA . PHE A 1 71 ? -12.625 19.453 -10.375 1 93.19 71 PHE A CA 1
ATOM 605 C C . PHE A 1 71 ? -13.195 20.859 -10.375 1 93.19 71 PHE A C 1
ATOM 607 O O . PHE A 1 71 ? -13.062 21.578 -11.367 1 93.19 71 PHE A O 1
ATOM 614 N N . LEU A 1 72 ? -13.93 21.156 -9.375 1 91.19 72 LEU A N 1
ATOM 615 C CA . LEU A 1 72 ? -14.445 22.484 -9.102 1 91.19 72 LEU A CA 1
ATOM 616 C C . LEU A 1 72 ? -13.797 23.078 -7.852 1 91.19 72 LEU A C 1
ATOM 618 O O . LEU A 1 72 ? -13.602 22.375 -6.855 1 91.19 72 LEU A O 1
ATOM 622 N N . ILE A 1 73 ? -13.375 24.297 -7.945 1 90.25 73 ILE A N 1
ATOM 623 C CA . ILE A 1 73 ? -12.758 24.969 -6.809 1 90.25 73 ILE A CA 1
ATOM 624 C C . ILE A 1 73 ? -13.695 26.062 -6.281 1 90.25 73 ILE A C 1
ATOM 626 O O . ILE A 1 73 ? -14.234 26.844 -7.055 1 90.25 73 ILE A O 1
ATOM 630 N N . TYR A 1 74 ? -13.953 26 -5.066 1 85.12 74 TYR A N 1
ATOM 631 C CA . TYR A 1 74 ? -14.711 27.047 -4.402 1 85.12 74 TYR A CA 1
ATOM 632 C C . TYR A 1 74 ? -13.82 27.859 -3.463 1 85.12 74 TYR A C 1
ATOM 634 O O . TYR A 1 74 ? -13.32 27.328 -2.465 1 85.12 74 TYR A O 1
ATOM 642 N N . ASN A 1 75 ? -13.508 29.062 -3.842 1 79.81 75 ASN A N 1
ATOM 643 C CA . ASN A 1 75 ? -12.648 30 -3.121 1 79.81 75 ASN A CA 1
ATOM 644 C C . ASN A 1 75 ? -13.227 31.406 -3.115 1 79.81 75 ASN A C 1
ATOM 646 O O . ASN A 1 75 ? -12.703 32.312 -3.779 1 79.81 75 ASN A O 1
ATOM 650 N N . ARG A 1 76 ? -14.266 31.703 -2.426 1 67.38 76 ARG A N 1
ATOM 651 C CA . ARG A 1 76 ? -15.062 32.938 -2.521 1 67.38 76 ARG A CA 1
ATOM 652 C C . ARG A 1 76 ? -14.305 34.125 -1.946 1 67.38 76 ARG A C 1
ATOM 654 O O . ARG A 1 76 ? -14.336 35.219 -2.516 1 67.38 76 ARG A O 1
ATOM 661 N N . TYR A 1 77 ? -13.648 33.875 -0.823 1 61.53 77 TYR A N 1
ATOM 662 C CA . TYR A 1 77 ? -13.156 35.031 -0.075 1 61.53 77 TYR A CA 1
ATOM 663 C C . TYR A 1 77 ? -11.727 35.375 -0.471 1 61.53 77 TYR A C 1
ATOM 665 O O . TYR A 1 77 ? -11.141 36.312 0.045 1 61.53 77 TYR A O 1
ATOM 673 N N . ASN A 1 78 ? -11.234 34.5 -1.342 1 60.19 78 ASN A N 1
ATOM 674 C CA . ASN A 1 78 ? -9.859 34.812 -1.722 1 60.19 78 ASN A CA 1
ATOM 675 C C . ASN A 1 78 ? -9.758 35.25 -3.18 1 60.19 78 ASN A C 1
ATOM 677 O O . ASN A 1 78 ? -10.305 34.594 -4.07 1 60.19 78 ASN A O 1
ATOM 681 N N . ASN A 1 79 ? -9.305 36.406 -3.34 1 60.47 79 ASN A N 1
ATOM 682 C CA . ASN A 1 79 ? -9.117 36.969 -4.676 1 60.47 79 ASN A CA 1
ATOM 683 C C . ASN A 1 79 ? -8.023 36.219 -5.438 1 60.47 79 ASN A C 1
ATOM 685 O O . ASN A 1 79 ? -7.879 36.406 -6.648 1 60.47 79 ASN A O 1
ATOM 689 N N . THR A 1 80 ? -7.297 35.5 -4.578 1 71.38 80 THR A N 1
ATOM 690 C CA . THR A 1 80 ? -6.191 34.844 -5.238 1 71.38 80 THR A CA 1
ATOM 691 C C . THR A 1 80 ? -6.266 33.344 -5.004 1 71.38 80 THR A C 1
ATOM 693 O O . THR A 1 80 ? -6.914 32.875 -4.059 1 71.38 80 THR A O 1
ATOM 696 N N . THR A 1 81 ? -5.816 32.625 -5.965 1 78.25 81 THR A N 1
ATOM 697 C CA . THR A 1 81 ? -5.75 31.172 -5.859 1 78.25 81 THR A CA 1
ATOM 6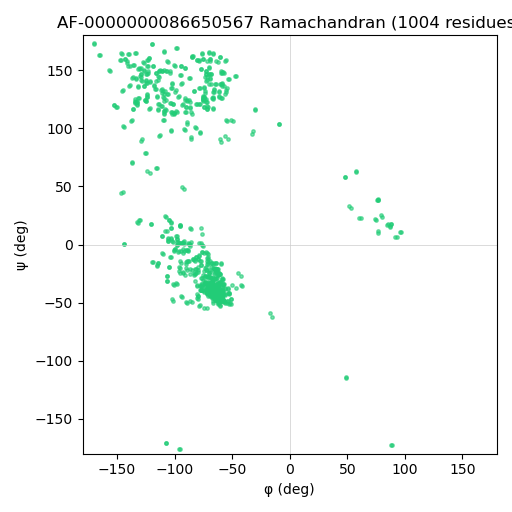98 C C . THR A 1 81 ? -4.312 30.703 -5.629 1 78.25 81 THR A C 1
ATOM 700 O O . THR A 1 81 ? -3.99 29.531 -5.84 1 78.25 81 THR A O 1
ATOM 703 N N . GLU A 1 82 ? -3.525 31.578 -5.156 1 79.88 82 GLU A N 1
ATOM 704 C CA . GLU A 1 82 ? -2.113 31.266 -4.98 1 79.88 82 GLU A CA 1
ATOM 705 C C . GLU A 1 82 ? -1.916 30.203 -3.896 1 79.88 82 GLU A C 1
ATOM 707 O O . GLU A 1 82 ? -1.019 29.375 -3.998 1 79.88 82 GLU A O 1
ATOM 712 N N . HIS A 1 83 ? -2.785 30.281 -2.891 1 85 83 HIS A N 1
ATOM 713 C CA . HIS A 1 83 ? -2.664 29.328 -1.79 1 85 83 HIS A CA 1
ATOM 714 C C . HIS A 1 83 ? -3.084 27.922 -2.223 1 85 83 HIS A C 1
ATOM 716 O O . HIS A 1 83 ? -2.832 26.953 -1.512 1 85 83 HIS A O 1
ATOM 722 N N . LEU A 1 84 ? -3.631 27.844 -3.416 1 90.94 84 LEU A N 1
ATOM 723 C CA . LEU A 1 84 ? -4.102 26.562 -3.928 1 90.94 84 LEU A CA 1
ATOM 724 C C . LEU A 1 84 ? -3.176 26.031 -5.02 1 90.94 84 LEU A C 1
ATOM 726 O O . LEU A 1 84 ? -3.496 25.047 -5.695 1 90.94 84 LEU A O 1
ATOM 730 N N . LYS A 1 85 ? -2.068 26.625 -5.152 1 92.12 85 LYS A N 1
ATOM 731 C CA . LYS A 1 85 ? -1.127 26.328 -6.223 1 92.12 85 LYS A CA 1
ATOM 732 C C . LYS A 1 85 ? -0.836 24.828 -6.289 1 92.12 85 LYS A C 1
ATOM 734 O O . LYS A 1 85 ? -0.924 24.219 -7.355 1 92.12 85 LYS A O 1
ATOM 739 N N . HIS A 1 86 ? -0.5 24.266 -5.172 1 95.25 86 HIS A N 1
ATOM 740 C CA . HIS A 1 86 ? -0.081 22.859 -5.16 1 95.25 86 HIS A CA 1
ATOM 741 C C . HIS A 1 86 ? -1.267 21.938 -5.391 1 95.25 86 HIS A C 1
ATOM 743 O O . HIS A 1 86 ? -1.103 20.828 -5.922 1 95.25 86 HIS A O 1
ATOM 749 N N . ILE A 1 87 ? -2.5 22.312 -5.027 1 95.12 87 ILE A N 1
ATOM 750 C CA . ILE A 1 87 ? -3.697 21.547 -5.348 1 95.12 87 ILE A CA 1
ATOM 751 C C . ILE A 1 87 ? -3.877 21.484 -6.863 1 95.12 87 ILE A C 1
ATOM 753 O O . ILE A 1 87 ? -4.09 20.406 -7.422 1 95.12 87 ILE A O 1
ATOM 757 N N . PHE A 1 88 ? -3.682 22.625 -7.516 1 92.94 88 PHE A N 1
ATOM 758 C CA . PHE A 1 88 ? -3.824 22.703 -8.961 1 92.94 88 PHE A CA 1
ATOM 759 C C . PHE A 1 88 ? -2.771 21.844 -9.656 1 92.94 88 PHE A C 1
ATOM 761 O O . PHE A 1 88 ? -3.09 21.078 -10.57 1 92.94 88 PHE A O 1
ATOM 768 N N . ILE A 1 89 ? -1.612 21.984 -9.211 1 93.12 89 ILE A N 1
ATOM 769 C CA . ILE A 1 89 ? -0.494 21.297 -9.852 1 93.12 89 ILE A CA 1
ATOM 770 C C . ILE A 1 89 ? -0.699 19.781 -9.758 1 93.12 89 ILE A C 1
ATOM 772 O O . ILE A 1 89 ? -0.555 19.078 -10.75 1 93.12 89 ILE A O 1
ATOM 776 N N . VAL A 1 90 ? -1.017 19.297 -8.562 1 95.19 90 VAL A N 1
ATOM 777 C CA . VAL A 1 90 ? -1.173 17.859 -8.359 1 95.19 90 VAL A CA 1
ATOM 778 C C . VAL A 1 90 ? -2.365 17.359 -9.172 1 95.19 90 VAL A C 1
ATOM 780 O O . VAL A 1 90 ? -2.281 16.312 -9.828 1 95.19 90 VAL A O 1
ATOM 783 N N . LEU A 1 91 ? -3.471 18.078 -9.164 1 93.44 91 LEU A N 1
ATOM 784 C CA . LEU A 1 91 ? -4.641 17.688 -9.945 1 93.44 91 LEU A CA 1
ATOM 785 C C . LEU A 1 91 ? -4.316 17.641 -11.43 1 93.44 91 LEU A C 1
ATOM 787 O O . LEU A 1 91 ? -4.727 16.719 -12.133 1 93.44 91 LEU A O 1
ATOM 791 N N . GLU A 1 92 ? -3.607 18.609 -11.844 1 90.06 92 GLU A N 1
ATOM 792 C CA . GLU A 1 92 ? -3.193 18.625 -13.242 1 90.06 92 GLU A CA 1
ATOM 793 C C . GLU A 1 92 ? -2.326 17.422 -13.586 1 90.06 92 GLU A C 1
ATOM 795 O O . GLU A 1 92 ? -2.533 16.766 -14.609 1 90.06 92 GLU A O 1
ATOM 800 N N . ARG A 1 93 ? -1.393 17.219 -12.719 1 90.38 93 ARG A N 1
ATOM 801 C CA . ARG A 1 93 ? -0.49 16.094 -12.93 1 90.38 93 ARG A CA 1
ATOM 802 C C . ARG A 1 93 ? -1.254 14.773 -12.922 1 90.38 93 ARG A C 1
ATOM 804 O O . ARG A 1 93 ? -0.814 13.789 -13.531 1 90.38 93 ARG A O 1
ATOM 811 N N . LEU A 1 94 ? -2.389 14.703 -12.266 1 91 94 LEU A N 1
ATOM 812 C CA . LEU A 1 94 ? -3.209 13.5 -12.18 1 91 94 LEU A CA 1
ATOM 813 C C . LEU A 1 94 ? -4.207 13.438 -13.336 1 91 94 LEU A C 1
ATOM 815 O O . LEU A 1 94 ? -5.004 12.508 -13.422 1 91 94 LEU A O 1
ATOM 819 N N . GLY A 1 95 ? -4.246 14.508 -14.18 1 86.44 95 GLY A N 1
ATOM 820 C CA . GLY A 1 95 ? -5.051 14.5 -15.391 1 86.44 95 GLY A CA 1
ATOM 821 C C . GLY A 1 95 ? -6.406 15.156 -15.203 1 86.44 95 GLY A C 1
ATOM 822 O O . GLY A 1 95 ? -7.289 15.016 -16.047 1 86.44 95 GLY A O 1
ATOM 823 N N . PHE A 1 96 ? -6.594 15.812 -14.125 1 90.19 96 PHE A N 1
ATOM 824 C CA . PHE A 1 96 ? -7.859 16.5 -13.883 1 90.19 96 PHE A CA 1
ATOM 825 C C . PHE A 1 96 ? -7.926 17.797 -14.688 1 90.19 96 PHE A C 1
ATOM 827 O O . PHE A 1 96 ? -6.898 18.422 -14.969 1 90.19 96 PHE A O 1
ATOM 834 N N . GLN A 1 97 ? -9.141 18.125 -15.008 1 89.12 97 GLN A N 1
ATOM 835 C CA . GLN A 1 97 ? -9.398 19.406 -15.641 1 89.12 97 GLN A CA 1
ATOM 836 C C . GLN A 1 97 ? -10.461 20.188 -14.875 1 89.12 97 GLN A C 1
ATOM 838 O O . GLN A 1 97 ? -11.297 19.609 -14.188 1 89.12 97 GLN A O 1
ATOM 843 N N . PRO A 1 98 ? -10.344 21.5 -14.93 1 88.38 98 PRO A N 1
ATOM 844 C CA . PRO A 1 98 ? -11.383 22.297 -14.273 1 88.38 98 PRO A CA 1
ATOM 845 C C . PRO A 1 98 ? -12.781 22.031 -14.828 1 88.38 98 PRO A C 1
ATOM 847 O O . PRO A 1 98 ? -12.938 21.828 -16.031 1 88.38 98 PRO A O 1
ATOM 850 N N . ALA A 1 99 ? -13.719 21.953 -13.953 1 87.88 99 ALA A N 1
ATOM 851 C CA . ALA A 1 99 ? -15.102 21.734 -14.383 1 87.88 99 ALA A CA 1
ATOM 852 C C . ALA A 1 99 ? -15.68 22.984 -15.039 1 87.88 99 ALA A C 1
ATOM 854 O O . ALA A 1 99 ? -15.375 24.094 -14.633 1 87.88 99 ALA A O 1
ATOM 855 N N . THR A 1 100 ? -16.438 22.719 -16.062 1 77 100 THR A N 1
ATOM 856 C CA . THR A 1 100 ? -17.078 23.812 -16.797 1 77 100 THR A CA 1
ATOM 857 C C . THR A 1 100 ? -18.484 24.078 -16.234 1 77 100 THR A C 1
ATOM 859 O O . THR A 1 100 ? -19.031 25.156 -16.453 1 77 100 THR A O 1
ATOM 862 N N . ASN A 1 101 ? -18.953 23.047 -15.648 1 76.69 101 ASN A N 1
ATOM 863 C CA . ASN A 1 101 ? -20.297 23.125 -15.086 1 76.69 101 ASN A CA 1
ATOM 864 C C . ASN A 1 101 ? -20.281 23.047 -13.562 1 76.69 101 ASN A C 1
ATOM 866 O O . ASN A 1 101 ? -19.391 22.422 -12.984 1 76.69 101 ASN A O 1
ATOM 870 N N . GLU A 1 102 ? -21.234 23.672 -13.047 1 77.06 102 GLU A N 1
ATOM 871 C CA . GLU A 1 102 ? -21.312 23.719 -11.594 1 77.06 102 GLU A CA 1
ATOM 872 C C . GLU A 1 102 ? -21.906 22.438 -11.023 1 77.06 102 GLU A C 1
ATOM 874 O O . GLU A 1 102 ? -21.766 22.172 -9.828 1 77.06 102 GLU A O 1
ATOM 879 N N . THR A 1 103 ? -22.453 21.641 -11.844 1 77.25 103 THR A N 1
ATOM 880 C CA . THR A 1 103 ? -23.156 20.484 -11.297 1 77.25 103 THR A CA 1
ATOM 881 C C . THR A 1 103 ? -22.453 19.188 -11.703 1 77.25 103 THR A C 1
ATOM 883 O O . THR A 1 103 ? -22.719 18.125 -11.133 1 77.25 103 THR A O 1
ATOM 886 N N . GLN A 1 104 ? -21.656 19.312 -12.617 1 84.38 104 GLN A N 1
ATOM 887 C CA . GLN A 1 104 ? -20.984 18.109 -13.086 1 84.38 104 GLN A CA 1
ATOM 888 C C . GLN A 1 104 ? -19.5 18.141 -12.789 1 84.38 104 GLN A C 1
ATOM 890 O O . GLN A 1 104 ? -18.734 18.797 -13.5 1 84.38 104 GLN A O 1
ATOM 895 N N . TRP A 1 105 ? -19.156 17.609 -11.719 1 90 105 TRP A N 1
ATOM 896 C CA . TRP A 1 105 ? -17.766 17.547 -11.281 1 90 105 TRP A CA 1
ATOM 897 C C . TRP A 1 105 ? -17.5 16.25 -10.5 1 90 105 TRP A C 1
ATOM 899 O O . TRP A 1 105 ? -18.422 15.633 -9.984 1 90 105 TRP A O 1
ATOM 909 N N . ASP A 1 106 ? -16.266 15.906 -10.453 1 91.75 106 ASP A N 1
ATOM 910 C CA . ASP A 1 106 ? -15.859 14.727 -9.703 1 91.75 106 ASP A CA 1
ATOM 911 C C . ASP A 1 106 ? -15.336 15.102 -8.32 1 91.75 106 ASP A C 1
ATOM 913 O O . ASP A 1 106 ? -15.508 14.359 -7.352 1 91.75 106 ASP A O 1
ATOM 917 N N . LEU A 1 107 ? -14.695 16.25 -8.234 1 94.88 107 LEU A N 1
ATOM 918 C CA . LEU A 1 107 ? -14.117 16.734 -6.988 1 94.88 107 LEU A CA 1
ATOM 919 C C . LEU A 1 107 ? -14.453 18.203 -6.766 1 94.88 107 LEU A C 1
ATOM 921 O O . LEU A 1 107 ? -14.242 19.031 -7.652 1 94.88 107 LEU A O 1
ATOM 925 N N . LEU A 1 108 ? -15.055 18.484 -5.699 1 93.88 108 LEU A N 1
ATOM 926 C CA . LEU A 1 108 ? -15.18 19.875 -5.238 1 93.88 108 LEU A CA 1
ATOM 927 C C . LEU A 1 108 ? -14.188 20.156 -4.121 1 93.88 108 LEU A C 1
ATOM 929 O O . LEU A 1 108 ? -14.266 19.578 -3.039 1 93.88 108 LEU A O 1
ATOM 933 N N . TRP A 1 109 ? -13.219 21 -4.406 1 94.69 109 TRP A N 1
ATOM 934 C CA . TRP A 1 109 ? -12.258 21.453 -3.404 1 94.69 109 TRP A CA 1
ATOM 935 C C . TRP A 1 109 ? -12.594 22.859 -2.932 1 94.69 109 TRP A C 1
ATOM 937 O O . TRP A 1 109 ? -12.562 23.812 -3.723 1 94.69 109 TRP A O 1
ATOM 947 N N . SER A 1 110 ? -12.945 22.922 -1.701 1 92.94 110 SER A N 1
ATOM 948 C CA . SER A 1 110 ? -13.289 24.219 -1.119 1 92.94 110 SER A CA 1
ATOM 949 C C . SER A 1 110 ? -12.328 24.594 -0.002 1 92.94 110 SER A C 1
ATOM 951 O O . SER A 1 110 ? -11.969 23.766 0.83 1 92.94 110 SER A O 1
ATOM 953 N N . HIS A 1 111 ? -11.875 25.812 -0.044 1 91 111 HIS A N 1
ATOM 954 C CA . HIS A 1 111 ? -11.062 26.281 1.064 1 91 111 HIS A CA 1
ATOM 955 C C . HIS A 1 111 ? -11.914 26.609 2.281 1 91 111 HIS A C 1
ATOM 957 O O . HIS A 1 111 ? -11.5 26.375 3.42 1 91 111 HIS A O 1
ATOM 963 N N . GLU A 1 112 ? -13.125 27.109 1.974 1 89.56 112 GLU A N 1
ATOM 964 C CA . GLU A 1 112 ? -14.062 27.469 3.033 1 89.56 112 GLU A CA 1
ATOM 965 C C . GLU A 1 112 ? -15.078 26.359 3.262 1 89.56 112 GLU A C 1
ATOM 967 O O . GLU A 1 112 ? -15.211 25.438 2.438 1 89.56 112 GLU A O 1
ATOM 972 N N . TYR A 1 113 ? -15.781 26.547 4.352 1 90.88 113 TYR A N 1
ATOM 973 C CA . TYR A 1 113 ? -16.906 25.656 4.637 1 90.88 113 TYR A CA 1
ATOM 974 C C . TYR A 1 113 ? -18.016 25.844 3.611 1 90.88 113 TYR A C 1
ATOM 976 O O . TYR A 1 113 ? -18.625 26.906 3.539 1 90.88 113 TYR A O 1
ATOM 984 N N . PRO A 1 114 ? -18.344 24.844 2.854 1 89.31 114 PRO A N 1
ATOM 985 C CA . PRO A 1 114 ? -19.141 25.078 1.654 1 89.31 114 PRO A CA 1
ATOM 986 C C . PRO A 1 114 ? -20.641 24.812 1.88 1 89.31 114 PRO A C 1
ATOM 988 O O . PRO A 1 114 ? -21.453 25.156 1.03 1 89.31 114 PRO A O 1
ATOM 991 N N . PHE A 1 115 ? -21.094 24.328 2.957 1 89.88 115 PHE A N 1
ATOM 992 C CA . PHE A 1 115 ? -22.406 23.703 3.064 1 89.88 115 PHE A CA 1
ATOM 993 C C . PHE A 1 115 ? -23.484 24.766 3.281 1 89.88 115 PHE A C 1
ATOM 995 O O . PHE A 1 115 ? -24.672 24.484 3.137 1 89.88 115 PHE A O 1
ATOM 1002 N N . ILE A 1 116 ? -23.094 25.922 3.576 1 85.06 116 ILE A N 1
ATOM 1003 C CA . ILE A 1 116 ? -24.062 27 3.695 1 85.06 116 ILE A CA 1
ATOM 1004 C C . ILE A 1 116 ? -24.25 27.688 2.34 1 85.06 116 ILE A C 1
ATOM 1006 O O . ILE A 1 116 ? -25.359 27.703 1.799 1 85.06 116 ILE A O 1
ATOM 1010 N N . THR A 1 117 ? -23.219 28.031 1.736 1 82.88 117 THR A N 1
ATOM 1011 C CA . THR A 1 117 ? -23.25 28.812 0.505 1 82.88 117 THR A CA 1
ATOM 1012 C C . THR A 1 117 ? -23.609 27.922 -0.686 1 82.88 117 THR A C 1
ATOM 1014 O O . THR A 1 117 ? -24.297 28.375 -1.611 1 82.88 117 THR A O 1
ATOM 1017 N N . LEU A 1 118 ? -23.156 26.719 -0.651 1 84.12 118 LEU A N 1
ATOM 1018 C CA . LEU A 1 118 ? -23.359 25.828 -1.796 1 84.12 118 LEU A CA 1
ATOM 1019 C C . LEU A 1 118 ? -24.469 24.828 -1.512 1 84.12 118 LEU A C 1
ATOM 1021 O O . LEU A 1 118 ? -24.578 23.797 -2.188 1 84.12 118 LEU A O 1
ATOM 1025 N N . ALA A 1 119 ? -25.281 25.062 -0.6 1 81.56 119 ALA A N 1
ATOM 1026 C CA . ALA A 1 119 ? -26.328 24.156 -0.148 1 81.56 119 ALA A CA 1
ATOM 1027 C C . ALA A 1 119 ? -27.188 23.688 -1.318 1 81.56 119 ALA A C 1
ATOM 1029 O O . ALA A 1 119 ? -27.469 22.484 -1.451 1 81.56 119 ALA A O 1
ATOM 1030 N N . PRO A 1 120 ? -27.578 24.5 -2.246 1 75.81 120 PRO A N 1
ATOM 1031 C CA . PRO A 1 120 ? -28.438 24.047 -3.342 1 75.81 120 PRO A CA 1
ATOM 1032 C C . PRO A 1 120 ? -27.734 23.078 -4.281 1 75.81 120 PRO A C 1
ATOM 1034 O O . PRO A 1 120 ? -28.375 22.172 -4.828 1 75.81 120 PRO A O 1
ATOM 1037 N N . VAL A 1 121 ? -26.453 23.266 -4.406 1 75.31 121 VAL A N 1
ATOM 1038 C CA . VAL A 1 121 ? -25.672 22.469 -5.34 1 75.31 121 VAL A CA 1
ATOM 1039 C C . VAL A 1 121 ? -25.312 21.125 -4.695 1 75.31 121 VAL A C 1
ATOM 1041 O O . VAL A 1 121 ? -25.156 20.125 -5.391 1 75.31 121 VAL A O 1
ATOM 1044 N N . LEU A 1 122 ? -25.266 21.109 -3.354 1 83 122 LEU A N 1
ATOM 1045 C CA . LEU A 1 122 ? -24.734 19.938 -2.656 1 83 122 LEU A CA 1
ATOM 1046 C C . LEU A 1 122 ? -25.875 19.016 -2.23 1 83 122 LEU A C 1
ATOM 1048 O O . LEU A 1 122 ? -25.641 17.984 -1.609 1 83 122 LEU A O 1
ATOM 1052 N N . LYS A 1 123 ? -27.156 19.281 -2.51 1 76.62 123 LYS A N 1
ATOM 1053 C CA . LYS A 1 123 ? -28.312 18.5 -2.094 1 76.62 123 LYS A CA 1
ATOM 1054 C C . LYS A 1 123 ? -28.406 17.203 -2.879 1 76.62 123 LYS A C 1
ATOM 1056 O O . LYS A 1 123 ? -28.875 16.188 -2.355 1 76.62 123 LYS A O 1
ATOM 1061 N N . ASN A 1 124 ? -27.984 17.094 -4.125 1 81.56 124 ASN A N 1
ATOM 1062 C CA . ASN A 1 124 ? -28.156 15.898 -4.945 1 81.56 124 ASN A CA 1
ATOM 1063 C C . ASN A 1 124 ? -26.812 15.398 -5.469 1 81.56 124 ASN A C 1
ATOM 1065 O O . ASN A 1 124 ? -26.625 15.227 -6.676 1 81.56 124 ASN A O 1
ATOM 1069 N N . LEU A 1 125 ? -26.031 15.039 -4.48 1 87.94 125 LEU A N 1
ATOM 1070 C CA . LEU A 1 125 ? -24.703 14.578 -4.855 1 87.94 125 LEU A CA 1
ATOM 1071 C C . LEU A 1 125 ? -24.766 13.172 -5.449 1 87.94 125 LEU A C 1
ATOM 1073 O O . LEU A 1 125 ? -25.5 12.32 -4.957 1 87.94 125 LEU A O 1
ATOM 1077 N N . GLN A 1 126 ? -24.078 13.031 -6.477 1 86.81 126 GLN A N 1
ATOM 1078 C CA . GLN A 1 126 ? -23.922 11.703 -7.059 1 86.81 126 GLN A CA 1
ATOM 1079 C C . GLN A 1 126 ? -22.859 10.898 -6.309 1 86.81 126 GLN A C 1
ATOM 1081 O O . GLN A 1 126 ? -21.969 11.469 -5.691 1 86.81 126 GLN A O 1
ATOM 1086 N N . PRO A 1 127 ? -22.906 9.547 -6.438 1 82.75 127 PRO A N 1
ATOM 1087 C CA . PRO A 1 127 ? -22.016 8.68 -5.664 1 82.75 127 PRO A CA 1
ATOM 1088 C C . PRO A 1 127 ? -20.547 8.914 -5.988 1 82.75 127 PRO A C 1
ATOM 1090 O O . PRO A 1 127 ? -19.672 8.719 -5.133 1 82.75 127 PRO A O 1
ATOM 1093 N N . HIS A 1 128 ? -20.219 9.391 -7.188 1 84.88 128 HIS A N 1
ATOM 1094 C CA . HIS A 1 128 ? -18.828 9.508 -7.59 1 84.88 128 HIS A CA 1
ATOM 1095 C C . HIS A 1 128 ? -18.234 10.852 -7.16 1 84.88 128 HIS A C 1
ATOM 1097 O O . HIS A 1 128 ? -17.016 11.039 -7.191 1 84.88 128 HIS A O 1
ATOM 1103 N N . GLN A 1 129 ? -19.109 11.781 -6.773 1 91.06 129 GLN A N 1
ATOM 1104 C CA . GLN A 1 129 ? -18.656 13.125 -6.418 1 91.06 129 GLN A CA 1
ATOM 1105 C C . GLN A 1 129 ? -18.062 13.156 -5.02 1 91.06 129 GLN A C 1
ATOM 1107 O O . GLN A 1 129 ? -18.594 12.539 -4.094 1 91.06 129 GLN A O 1
ATOM 1112 N N . ARG A 1 130 ? -16.891 13.836 -4.895 1 94.38 130 ARG A N 1
ATOM 1113 C CA . ARG A 1 130 ? -16.203 13.961 -3.615 1 94.38 130 ARG A CA 1
ATOM 1114 C C . ARG A 1 130 ? -16.016 15.422 -3.229 1 94.38 130 ARG A C 1
ATOM 1116 O O . ARG A 1 130 ? -15.734 16.266 -4.082 1 94.38 130 ARG A O 1
ATOM 1123 N N . ILE A 1 131 ? -16.203 15.68 -1.951 1 94.62 131 ILE A N 1
ATOM 1124 C CA . ILE A 1 131 ? -16.031 17.016 -1.401 1 94.62 131 ILE A CA 1
ATOM 1125 C C . ILE A 1 131 ? -15.016 16.984 -0.264 1 94.62 131 ILE A C 1
ATOM 1127 O O . ILE A 1 131 ? -15.07 16.109 0.603 1 94.62 131 ILE A O 1
ATOM 1131 N N . ASN A 1 132 ? -14.117 17.969 -0.146 1 96.88 132 ASN A N 1
ATOM 1132 C CA . ASN A 1 132 ? -12.984 17.906 0.777 1 96.88 132 ASN A CA 1
ATOM 1133 C C . ASN A 1 132 ? -13.375 18.391 2.17 1 96.88 132 ASN A C 1
ATOM 1135 O O . ASN A 1 132 ? -12.508 18.703 2.988 1 96.88 132 ASN A O 1
ATOM 1139 N N . HIS A 1 133 ? -14.688 18.531 2.422 1 96.44 133 HIS A N 1
ATOM 1140 C CA . HIS A 1 133 ? -15.195 18.859 3.752 1 96.44 133 HIS A CA 1
ATOM 1141 C C . HIS A 1 133 ? -16.406 18 4.102 1 96.44 133 HIS A C 1
ATOM 1143 O O . HIS A 1 133 ? -17.219 17.688 3.229 1 96.44 133 HIS A O 1
ATOM 1149 N N . PHE A 1 134 ? -16.562 17.609 5.301 1 95.69 134 PHE A N 1
ATOM 1150 C CA . PHE A 1 134 ? -17.828 17.047 5.746 1 95.69 134 PHE A CA 1
ATOM 1151 C C . PHE A 1 134 ? -18.609 18.062 6.59 1 95.69 134 PHE A C 1
ATOM 1153 O O . PHE A 1 134 ? -18 18.891 7.281 1 95.69 134 PHE A O 1
ATOM 1160 N N . PRO A 1 135 ? -19.906 17.969 6.484 1 94.19 135 PRO A N 1
ATOM 1161 C CA . PRO A 1 135 ? -20.703 18.797 7.398 1 94.19 135 PRO A CA 1
ATOM 1162 C C . PRO A 1 135 ? -20.344 18.547 8.867 1 94.19 135 PRO A C 1
ATOM 1164 O O . PRO A 1 135 ? -20.234 17.406 9.297 1 94.19 135 PRO A O 1
ATOM 1167 N N . GLY A 1 136 ? -20.109 19.625 9.625 1 94.19 136 GLY A N 1
ATOM 1168 C CA . GLY A 1 136 ? -19.812 19.484 11.047 1 94.19 136 GLY A CA 1
ATOM 1169 C C . GLY A 1 136 ? -18.328 19.375 11.344 1 94.19 136 GLY A C 1
ATOM 1170 O O . GLY A 1 136 ? -17.938 19.141 12.484 1 94.19 136 GLY A O 1
ATOM 1171 N N . CYS A 1 137 ? -17.469 19.547 10.32 1 95.62 137 CYS A N 1
ATOM 1172 C CA . CYS A 1 137 ? -16.031 19.453 10.547 1 95.62 137 CYS A CA 1
ATOM 1173 C C . CYS A 1 137 ? -15.57 20.484 11.57 1 95.62 137 CYS A C 1
ATOM 1175 O O . CYS A 1 137 ? -14.531 20.312 12.211 1 95.62 137 CYS A O 1
ATOM 1177 N N . GLY A 1 138 ? -16.375 21.5 11.852 1 94.5 138 GLY A N 1
ATOM 1178 C CA . GLY A 1 138 ? -16.078 22.531 12.82 1 94.5 138 GLY A CA 1
ATOM 1179 C C . GLY A 1 138 ? -16 22.016 14.242 1 94.5 138 GLY A C 1
ATOM 1180 O O . GLY A 1 138 ? -15.344 22.625 15.094 1 94.5 138 GLY A O 1
ATOM 1181 N N . TYR A 1 139 ? -16.641 20.938 14.484 1 95.06 139 TYR A N 1
ATOM 1182 C CA . TYR A 1 139 ? -16.578 20.344 15.812 1 95.06 139 TYR A CA 1
ATOM 1183 C C . TYR A 1 139 ? -15.156 19.906 16.141 1 95.06 139 TYR A C 1
ATOM 1185 O O . TYR A 1 139 ? -14.773 19.828 17.312 1 95.06 139 TYR A O 1
ATOM 1193 N N . ILE A 1 140 ? -14.383 19.672 15.086 1 96.5 140 ILE A N 1
ATOM 1194 C CA . ILE A 1 140 ? -13 19.234 15.242 1 96.5 140 ILE A CA 1
ATOM 1195 C C . ILE A 1 140 ? -12.062 20.438 15.039 1 96.5 140 ILE A C 1
ATOM 1197 O O . ILE A 1 140 ? -11.094 20.594 15.781 1 96.5 140 ILE A O 1
ATOM 1201 N N . THR A 1 141 ? -12.43 21.344 14.148 1 95.75 141 THR A N 1
ATOM 1202 C CA . THR A 1 141 ? -11.453 22.312 13.664 1 95.75 141 THR A CA 1
ATOM 1203 C C . THR A 1 141 ? -11.672 23.688 14.312 1 95.75 141 THR A C 1
ATOM 1205 O O . THR A 1 141 ? -10.836 24.578 14.188 1 95.75 141 THR A O 1
ATOM 1208 N N . ASN A 1 142 ? -12.758 23.844 14.977 1 91.19 142 ASN A N 1
ATOM 1209 C CA . ASN A 1 142 ? -12.945 25.078 15.727 1 91.19 142 ASN A CA 1
ATOM 1210 C C . ASN A 1 142 ? -12.102 25.094 17 1 91.19 142 ASN A C 1
ATOM 1212 O O . ASN A 1 142 ? -12.203 24.188 17.828 1 91.19 142 ASN A O 1
ATOM 1216 N N . LYS A 1 143 ? -11.352 26.109 17.188 1 85.81 143 LYS A N 1
ATOM 1217 C CA . LYS A 1 143 ? -10.391 26.188 18.281 1 85.81 143 LYS A CA 1
ATOM 1218 C C . LYS A 1 143 ? -11.086 26.141 19.641 1 85.81 143 LYS A C 1
ATOM 1220 O O . LYS A 1 143 ? -10.664 25.406 20.531 1 85.81 143 LYS A O 1
ATOM 1225 N N . GLY A 1 144 ? -12.078 26.953 19.797 1 81.56 144 GLY A N 1
ATOM 1226 C CA . GLY A 1 144 ? -12.805 26.984 21.047 1 81.56 144 GLY A CA 1
ATOM 1227 C C . GLY A 1 144 ? -13.445 25.641 21.391 1 81.56 144 GLY A C 1
ATOM 1228 O O . GLY A 1 144 ? -13.344 25.188 22.531 1 81.56 144 GLY A O 1
ATOM 1229 N N . HIS A 1 145 ? -14 25.031 20.406 1 85 145 HIS A N 1
ATOM 1230 C CA . HIS A 1 145 ? -14.672 23.75 20.625 1 85 145 HIS A CA 1
ATOM 1231 C C . HIS A 1 145 ? -13.664 22.656 20.984 1 85 145 HIS A C 1
ATOM 1233 O O . HIS A 1 145 ? -13.914 21.859 21.891 1 85 145 HIS A O 1
ATOM 1239 N N . LEU A 1 146 ? -12.586 22.672 20.312 1 90.19 146 LEU A N 1
ATOM 1240 C CA . LEU A 1 146 ? -11.578 21.656 20.547 1 90.19 146 LEU A CA 1
ATOM 1241 C C . LEU A 1 146 ? -10.883 21.875 21.891 1 90.19 146 LEU A C 1
ATOM 1243 O O . LEU A 1 146 ? -10.734 20.938 22.688 1 90.19 146 LEU A O 1
ATOM 1247 N N . SER A 1 147 ? -10.562 23.094 22.203 1 87.94 147 SER A N 1
ATOM 1248 C CA . SER A 1 147 ? -9.773 23.406 23.391 1 87.94 147 SER A CA 1
ATOM 1249 C C . SER A 1 147 ? -10.578 23.172 24.672 1 87.94 147 SER A C 1
ATOM 1251 O O . SER A 1 147 ? -10.008 22.875 25.719 1 87.94 147 SER A O 1
ATOM 1253 N N . THR A 1 148 ? -11.828 23.297 24.578 1 86.19 148 THR A N 1
ATOM 1254 C CA . THR A 1 148 ? -12.641 23.156 25.781 1 86.19 148 THR A CA 1
ATOM 1255 C C . THR A 1 148 ? -13.156 21.719 25.922 1 86.19 148 THR A C 1
ATOM 1257 O O . THR A 1 148 ? -13.914 21.422 26.844 1 86.19 148 THR A O 1
ATOM 1260 N N . SER A 1 149 ? -12.766 20.891 25 1 90.38 149 SER A N 1
ATOM 1261 C CA . SER A 1 149 ? -13.086 19.469 25.125 1 90.38 149 SER A CA 1
ATOM 1262 C C . SER A 1 149 ? -12.242 18.812 26.219 1 90.38 149 SER A C 1
ATOM 1264 O O . SER A 1 149 ? -11.133 19.266 26.516 1 90.38 149 SER A O 1
ATOM 1266 N N . LYS A 1 150 ? -12.805 17.812 26.844 1 89.38 150 LYS A N 1
ATOM 1267 C CA . LYS A 1 150 ? -12.086 17.047 27.859 1 89.38 150 LYS A CA 1
ATOM 1268 C C . LYS A 1 150 ? -11.328 15.883 27.25 1 89.38 150 LYS A C 1
ATOM 1270 O O . LYS A 1 150 ? -11.938 14.922 26.766 1 89.38 150 LYS A O 1
ATOM 1275 N N . GLY A 1 151 ? -10.094 16.062 27.141 1 92.62 151 GLY A N 1
ATOM 1276 C CA . GLY A 1 151 ? -9.25 15 26.594 1 92.62 151 GLY A CA 1
ATOM 1277 C C . GLY A 1 151 ? -7.941 14.844 27.344 1 92.62 151 GLY A C 1
ATOM 1278 O O . GLY A 1 151 ? -7.484 15.773 28.016 1 92.62 151 GLY A O 1
ATOM 1279 N N . ARG A 1 152 ? -7.43 13.664 27.281 1 93.94 152 ARG A N 1
ATOM 1280 C CA . ARG A 1 152 ? -6.176 13.336 27.953 1 93.94 152 ARG A CA 1
ATOM 1281 C C . ARG A 1 152 ? -5.031 14.188 27.406 1 93.94 152 ARG A C 1
ATOM 1283 O O . ARG A 1 152 ? -4.094 14.516 28.141 1 93.94 152 ARG A O 1
ATOM 1290 N N . TYR A 1 153 ? -5.121 14.5 26.078 1 97.25 153 TYR A N 1
ATOM 1291 C CA . TYR A 1 153 ? -3.994 15.156 25.422 1 97.25 153 TYR A CA 1
ATOM 1292 C C . TYR A 1 153 ? -4.293 16.625 25.172 1 97.25 153 TYR A C 1
ATOM 1294 O O . TYR A 1 153 ? -3.543 17.312 24.469 1 97.25 153 TYR A O 1
ATOM 1302 N N . ILE A 1 154 ? -5.402 17.109 25.641 1 95.31 154 ILE A N 1
ATOM 1303 C CA . ILE A 1 154 ? -5.809 18.5 25.469 1 95.31 154 ILE A CA 1
ATOM 1304 C C . ILE A 1 154 ? -5.578 19.281 26.766 1 95.31 154 ILE A C 1
ATOM 1306 O O . ILE A 1 154 ? -6.145 18.922 27.812 1 95.31 154 ILE A O 1
ATOM 1310 N N . PRO A 1 155 ? -4.781 20.312 26.672 1 92.81 155 PRO A N 1
ATOM 1311 C CA . PRO A 1 155 ? -4.605 21.109 27.891 1 92.81 155 PRO A CA 1
ATOM 1312 C C . PRO A 1 155 ? -5.922 21.641 28.438 1 92.81 155 PRO A C 1
ATOM 1314 O O . PRO A 1 155 ? -6.816 22 27.672 1 92.81 155 PRO A O 1
ATOM 1317 N N . LYS A 1 156 ? -5.906 21.734 29.719 1 91.19 156 LYS A N 1
ATOM 1318 C CA . LYS A 1 156 ? -7.117 22.234 30.375 1 91.19 156 LYS A CA 1
ATOM 1319 C C . LYS A 1 156 ? -7.422 23.656 29.922 1 91.19 156 LYS A C 1
ATOM 1321 O O . LYS A 1 156 ? -6.516 24.484 29.812 1 91.19 156 LYS A O 1
ATOM 1326 N N . ALA A 1 157 ? -8.672 23.844 29.547 1 90.12 157 ALA A N 1
ATOM 1327 C CA . ALA A 1 157 ? -9.102 25.156 29.109 1 90.12 157 ALA A CA 1
ATOM 1328 C C . ALA A 1 157 ? -10.445 25.531 29.734 1 90.12 157 ALA A C 1
ATOM 1330 O O . ALA A 1 157 ? -11.203 24.672 30.172 1 90.12 157 ALA A O 1
ATOM 1331 N N . PHE A 1 158 ? -10.711 26.844 29.859 1 87.94 158 PHE A N 1
ATOM 1332 C CA . PHE A 1 158 ? -11.898 27.391 30.516 1 87.94 158 PHE A CA 1
ATOM 1333 C C . PHE A 1 158 ? -12.516 28.5 29.672 1 87.94 158 PHE A C 1
ATOM 1335 O O . PHE A 1 158 ? -11.828 29.453 29.297 1 87.94 158 PHE A O 1
ATOM 1342 N N . LYS A 1 159 ? -13.758 28.25 29.391 1 85.12 159 LYS A N 1
ATOM 1343 C CA . LYS A 1 159 ? -14.469 29.328 28.703 1 85.12 159 LYS A CA 1
ATOM 1344 C C . LYS A 1 159 ? -14.781 30.484 29.641 1 85.12 159 LYS A C 1
ATOM 1346 O O . LYS A 1 159 ? -15.273 30.25 30.75 1 85.12 159 LYS A O 1
ATOM 1351 N N . ILE A 1 160 ? -14.492 31.688 29.234 1 81.62 160 ILE A N 1
ATOM 1352 C CA . ILE A 1 160 ? -14.766 32.844 30.062 1 81.62 160 ILE A CA 1
ATOM 1353 C C . ILE A 1 160 ? -15.898 33.656 29.438 1 81.62 160 ILE A C 1
ATOM 1355 O O . ILE A 1 160 ? -15.891 33.938 28.219 1 81.62 160 ILE A O 1
ATOM 1359 N N . PRO A 1 161 ? -16.859 34 30.172 1 83.06 161 PRO A N 1
ATOM 1360 C CA . PRO A 1 161 ? -16.906 33.938 31.641 1 83.06 161 PRO A CA 1
ATOM 1361 C C . PRO A 1 161 ? -17.609 32.656 32.125 1 83.06 161 PRO A C 1
ATOM 1363 O O . PRO A 1 161 ? -17.703 32.438 33.344 1 83.06 161 PRO A O 1
ATOM 1366 N N . LYS A 1 162 ? -18.016 31.828 31.312 1 83.62 162 LYS A N 1
ATOM 1367 C CA . LYS A 1 162 ? -18.859 30.688 31.688 1 83.62 162 LYS A CA 1
ATOM 1368 C C . LYS A 1 162 ? -18.172 29.797 32.719 1 83.62 162 LYS A C 1
ATOM 1370 O O . LYS A 1 162 ? -18.812 29.297 33.625 1 83.62 162 LYS A O 1
ATOM 1375 N N . ASP A 1 163 ? -16.922 29.656 32.594 1 87.25 163 ASP A N 1
ATOM 1376 C CA . ASP A 1 163 ? -16.188 28.719 33.438 1 87.25 163 ASP A CA 1
ATOM 1377 C C . ASP A 1 163 ? -15.344 29.469 34.469 1 87.25 163 ASP A C 1
ATOM 1379 O O . ASP A 1 163 ? -14.305 28.969 34.906 1 87.25 163 ASP A O 1
ATOM 1383 N N . LYS A 1 164 ? -15.766 30.625 34.719 1 85.81 164 LYS A N 1
ATOM 1384 C CA . LYS A 1 164 ? -14.992 31.453 35.625 1 85.81 164 LYS A CA 1
ATOM 1385 C C . LYS A 1 164 ? -14.742 30.734 36.938 1 85.81 164 LYS A C 1
ATOM 1387 O O . LYS A 1 164 ? -13.602 30.672 37.406 1 85.81 164 LYS A O 1
ATOM 1392 N N . ASP A 1 165 ? -15.766 30.172 37.531 1 88.44 165 ASP A N 1
ATOM 1393 C CA . ASP A 1 165 ? -15.641 29.531 38.844 1 88.44 165 ASP A CA 1
ATOM 1394 C C . ASP A 1 165 ? -14.727 28.312 38.781 1 88.44 165 ASP A C 1
ATOM 1396 O O . ASP A 1 165 ? -13.914 28.078 39.656 1 88.44 165 ASP A O 1
ATOM 1400 N N . LEU A 1 166 ? -14.898 27.609 37.75 1 88.69 166 LEU A N 1
ATOM 1401 C CA . LEU A 1 166 ? -14.047 26.438 37.531 1 88.69 166 LEU A CA 1
ATOM 1402 C C . LEU A 1 166 ? -12.594 26.859 37.375 1 88.69 166 LEU A C 1
ATOM 1404 O O . LEU A 1 166 ? -11.695 26.188 37.906 1 88.69 166 LEU A O 1
ATOM 1408 N N . PHE A 1 167 ? -12.391 27.891 36.656 1 88.69 167 PHE A N 1
ATOM 1409 C CA . PHE A 1 167 ? -11.047 28.391 36.438 1 88.69 167 PHE A CA 1
ATOM 1410 C C . PHE A 1 167 ? -10.398 28.828 37.75 1 88.69 167 PHE A C 1
ATOM 1412 O O . PHE A 1 167 ? -9.258 28.469 38.031 1 88.69 167 PHE A O 1
ATOM 1419 N N . LEU A 1 168 ? -11.133 29.547 38.5 1 87 168 LEU A N 1
ATOM 1420 C CA . LEU A 1 168 ? -10.609 30.062 39.75 1 87 168 LEU A CA 1
ATOM 1421 C C . LEU A 1 168 ? -10.281 28.922 40.719 1 87 168 LEU A C 1
ATOM 1423 O O . LEU A 1 168 ? -9.273 28.953 41.406 1 87 168 LEU A O 1
ATOM 1427 N N . THR A 1 169 ? -11.102 27.938 40.688 1 90.94 169 THR A N 1
ATOM 1428 C CA . THR A 1 169 ? -10.844 26.766 41.531 1 90.94 169 THR A CA 1
ATOM 1429 C C . THR A 1 169 ? -9.57 26.047 41.062 1 90.94 169 THR A C 1
ATOM 1431 O O . THR A 1 169 ? -8.734 25.688 41.906 1 90.94 169 THR A O 1
ATOM 1434 N N . TYR A 1 170 ? -9.453 25.922 39.781 1 88.94 170 TYR A N 1
ATOM 1435 C CA . TYR A 1 170 ? -8.273 25.281 39.219 1 88.94 170 TYR A CA 1
ATOM 1436 C C . TYR A 1 170 ? -7.016 26.094 39.5 1 88.94 170 TYR A C 1
ATOM 1438 O O . TYR A 1 170 ? -5.973 25.531 39.875 1 88.94 170 TYR A O 1
ATOM 1446 N N . ALA A 1 171 ? -7.07 27.328 39.469 1 85.25 171 ALA A N 1
ATOM 1447 C CA . ALA A 1 171 ? -5.941 28.234 39.688 1 85.25 171 ALA A CA 1
ATOM 1448 C C . ALA A 1 171 ? -5.488 28.188 41.156 1 85.25 171 ALA A C 1
ATOM 1450 O O . ALA A 1 171 ? -4.305 28.375 41.438 1 85.25 171 ALA A O 1
ATOM 1451 N N . THR A 1 172 ? -6.438 28.016 41.938 1 87.38 172 THR A N 1
ATOM 1452 C CA . THR A 1 172 ? -6.121 27.906 43.344 1 87.38 172 THR A CA 1
ATOM 1453 C C . THR A 1 172 ? -5.395 26.609 43.656 1 87.38 172 THR A C 1
ATOM 1455 O O . THR A 1 172 ? -4.465 26.578 44.469 1 87.38 172 THR A O 1
ATOM 1458 N N . LEU A 1 173 ? -5.855 25.609 43.031 1 89.5 173 LEU A N 1
ATOM 1459 C CA . LEU A 1 173 ? -5.262 24.297 43.219 1 89.5 173 LEU A CA 1
ATOM 1460 C C . LEU A 1 173 ? -3.861 24.234 42.625 1 89.5 173 LEU A C 1
ATOM 1462 O O . LEU A 1 173 ? -2.99 23.531 43.125 1 89.5 173 LEU A O 1
ATOM 1466 N N . TYR A 1 174 ? -3.74 24.969 41.531 1 86.81 174 TYR A N 1
ATOM 1467 C CA . TYR A 1 174 ? -2.453 24.969 40.844 1 86.81 174 TYR A CA 1
ATOM 1468 C C . TYR A 1 174 ? -1.933 26.391 40.688 1 86.81 174 TYR A C 1
ATOM 1470 O O . TYR A 1 174 ? -1.871 26.906 39.562 1 86.81 174 TYR A O 1
ATOM 1478 N N . PRO A 1 175 ? -1.369 26.984 41.719 1 81.88 175 PRO A N 1
ATOM 1479 C CA . PRO A 1 175 ? -1.01 28.406 41.719 1 81.88 175 PRO A CA 1
ATOM 1480 C C . PRO A 1 175 ? 0.221 28.688 40.844 1 81.88 175 PRO A C 1
ATOM 1482 O O . PRO A 1 175 ? 0.434 29.844 40.438 1 81.88 175 PRO A O 1
ATOM 1485 N N . ASN A 1 176 ? 1 27.688 40.562 1 80.19 176 ASN A N 1
ATOM 1486 C CA . ASN A 1 176 ? 2.238 27.922 39.812 1 80.19 176 ASN A CA 1
ATOM 1487 C C . ASN A 1 176 ? 2.037 27.766 38.312 1 80.19 176 ASN A C 1
ATOM 1489 O O . ASN A 1 176 ? 2.971 27.969 37.531 1 80.19 176 ASN A O 1
ATOM 1493 N N . LYS A 1 177 ? 0.832 27.516 37.938 1 80.94 177 LYS A N 1
ATOM 1494 C CA . LYS A 1 177 ? 0.569 27.312 36.5 1 80.94 177 LYS A CA 1
ATOM 1495 C C . LYS A 1 177 ? 0.302 28.641 35.812 1 80.94 177 LYS A C 1
ATOM 1497 O O . LYS A 1 177 ? -0.262 29.562 36.375 1 80.94 177 LYS A O 1
ATOM 1502 N N . TYR A 1 178 ? 0.823 28.688 34.531 1 82.75 178 TYR A N 1
ATOM 1503 C CA . TYR A 1 178 ? 0.538 29.828 33.688 1 82.75 178 TYR A CA 1
ATOM 1504 C C . TYR A 1 178 ? -0.582 29.484 32.688 1 82.75 178 TYR A C 1
ATOM 1506 O O . TYR A 1 178 ? -0.847 28.312 32.406 1 82.75 178 TYR A O 1
ATOM 1514 N N . PHE A 1 179 ? -1.212 30.547 32.312 1 84 179 PHE A N 1
ATOM 1515 C CA . PHE A 1 179 ? -2.332 30.359 31.391 1 84 179 PHE A CA 1
ATOM 1516 C C . PHE A 1 179 ? -2.209 31.281 30.188 1 84 179 PHE A C 1
ATOM 1518 O O . PHE A 1 179 ? -1.553 32.312 30.266 1 84 179 PHE A O 1
ATOM 1525 N N . LEU A 1 180 ? -2.785 30.766 29.125 1 83.12 180 LEU A N 1
ATOM 1526 C CA . LEU A 1 180 ? -2.852 31.547 27.891 1 83.12 180 LEU A CA 1
ATOM 1527 C C . LEU A 1 180 ? -4.273 32.031 27.625 1 83.12 180 LEU A C 1
ATOM 1529 O O . LEU A 1 180 ? -5.223 31.234 27.688 1 83.12 180 LEU A O 1
ATOM 1533 N N . LYS A 1 181 ? -4.32 33.281 27.5 1 80.56 181 LYS A N 1
ATOM 1534 C CA . LYS A 1 181 ? -5.598 33.812 27.047 1 80.56 181 LYS A CA 1
ATOM 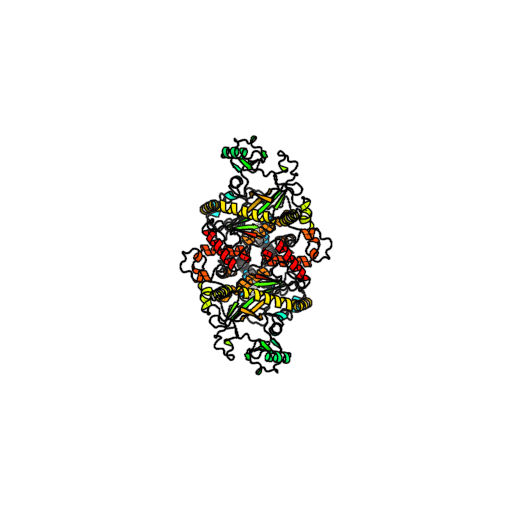1535 C C . LYS A 1 181 ? -5.672 33.844 25.516 1 80.56 181 LYS A C 1
ATOM 1537 O O . LYS A 1 181 ? -4.766 34.344 24.859 1 80.56 181 LYS A O 1
ATOM 1542 N N . LYS A 1 182 ? -6.723 33.188 24.969 1 77.81 182 LYS A N 1
ATOM 1543 C CA . LYS A 1 182 ? -6.902 33.125 23.531 1 77.81 182 LYS A CA 1
ATOM 1544 C C . LYS A 1 182 ? -8.297 33.594 23.125 1 77.81 182 LYS A C 1
ATOM 1546 O O . LYS A 1 182 ? -9.266 33.375 23.859 1 77.81 182 LYS A O 1
ATOM 1551 N N . SER A 1 183 ? -8.242 34.375 22.078 1 69.38 183 SER A N 1
ATOM 1552 C CA . SER A 1 183 ? -9.547 34.656 21.5 1 69.38 183 SER A CA 1
ATOM 1553 C C . SER A 1 183 ? -9.992 33.562 20.531 1 69.38 183 SER A C 1
ATOM 1555 O O . SER A 1 183 ? -9.18 32.75 20.109 1 69.38 183 SER A O 1
ATOM 1557 N N . ASN A 1 184 ? -11.227 33.625 20.328 1 62.06 184 ASN A N 1
ATOM 1558 C CA . ASN A 1 184 ? -11.766 32.625 19.391 1 62.06 184 ASN A CA 1
ATOM 1559 C C . ASN A 1 184 ? -11.18 32.812 18 1 62.06 184 ASN A C 1
ATOM 1561 O O . ASN A 1 184 ? -11.133 31.859 17.219 1 62.06 184 ASN A O 1
ATOM 1565 N N . GLY A 1 185 ? -10.703 34 17.781 1 57.66 185 GLY A N 1
ATOM 1566 C CA . GLY A 1 185 ? -10.141 34.281 16.469 1 57.66 185 GLY A CA 1
ATOM 1567 C C . GLY A 1 185 ? -8.633 34.094 16.422 1 57.66 185 GLY A C 1
ATOM 1568 O O . GLY A 1 185 ? -7.988 34.531 15.461 1 57.66 185 GLY A O 1
ATOM 1569 N N . HIS A 1 186 ? -8.07 33.438 17.359 1 54.06 186 HIS A N 1
ATOM 1570 C CA . HIS A 1 186 ? -6.652 33.094 17.453 1 54.06 186 HIS A CA 1
ATOM 1571 C C . HIS A 1 186 ? -5.805 34.375 17.531 1 54.06 186 HIS A C 1
ATOM 1573 O O . HIS A 1 186 ? -4.75 34.469 16.906 1 54.06 186 HIS A O 1
ATOM 1579 N N . ARG A 1 187 ? -6.422 35.438 17.953 1 55.03 187 ARG A N 1
ATOM 1580 C CA . ARG A 1 187 ? -5.684 36.688 18.094 1 55.03 187 ARG A CA 1
ATOM 1581 C C . ARG A 1 187 ? -5.523 37.062 19.562 1 55.03 187 ARG A C 1
ATOM 1583 O O . ARG A 1 187 ? -6.238 36.562 20.422 1 55.03 187 ARG A O 1
ATOM 1590 N N . GLY A 1 188 ? -4.43 37.719 19.781 1 59.62 188 GLY A N 1
ATOM 1591 C CA . GLY A 1 188 ? -4.207 38.312 21.078 1 59.62 188 GLY A CA 1
ATOM 1592 C C . GLY A 1 188 ? -3.787 37.312 22.141 1 59.62 188 GLY A C 1
ATOM 1593 O O . GLY A 1 188 ? -4.246 37.375 23.281 1 59.62 188 GLY A O 1
ATOM 1594 N N . ILE A 1 189 ? -2.943 36.344 21.797 1 67.31 189 ILE A N 1
ATOM 1595 C CA . ILE A 1 189 ? -2.463 35.312 22.719 1 67.31 189 ILE A CA 1
ATOM 1596 C C . ILE A 1 189 ? -1.476 35.938 23.703 1 67.31 189 ILE A C 1
ATOM 1598 O O . ILE A 1 189 ? -0.533 36.625 23.312 1 67.31 189 ILE A O 1
ATOM 1602 N N . LYS A 1 190 ? -1.803 35.875 24.953 1 75 190 LYS A N 1
ATOM 1603 C CA . LYS A 1 190 ? 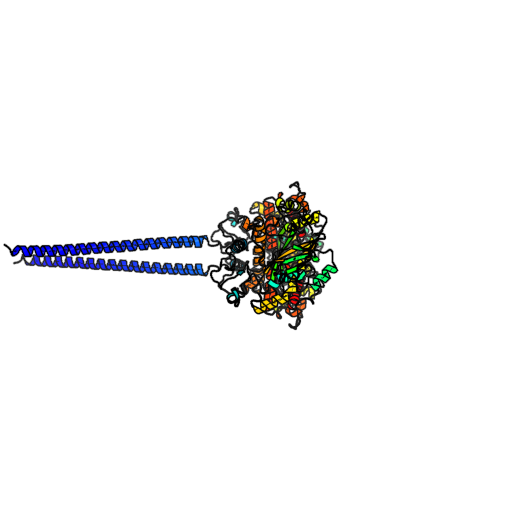-0.897 36.375 25.984 1 75 190 LYS A CA 1
ATOM 1604 C C . LYS A 1 190 ? -0.885 35.438 27.203 1 75 190 LYS A C 1
ATOM 1606 O O . LYS A 1 190 ? -1.932 34.938 27.609 1 75 190 LYS A O 1
ATOM 1611 N N . VAL A 1 191 ? 0.262 35.25 27.625 1 75.56 191 VAL A N 1
ATOM 1612 C CA . VAL A 1 191 ? 0.389 34.531 28.875 1 75.56 191 VAL A CA 1
ATOM 1613 C C . VAL A 1 191 ? -0.034 35.406 30.047 1 75.56 191 VAL A C 1
ATOM 1615 O O . VAL A 1 191 ? 0.384 36.562 30.141 1 75.56 191 VAL A O 1
ATOM 1618 N N . ILE A 1 192 ? -0.93 34.906 30.781 1 72.44 192 ILE A N 1
ATOM 1619 C CA . ILE A 1 192 ? -1.412 35.688 31.906 1 72.44 192 ILE A CA 1
ATOM 1620 C C . ILE A 1 192 ? -1.39 34.844 33.156 1 72.44 192 ILE A C 1
ATOM 1622 O O . ILE A 1 192 ? -1.521 33.625 33.094 1 72.44 192 ILE A O 1
ATOM 1626 N N . LYS A 1 193 ? -1.087 35.562 34.188 1 71.88 193 LYS A N 1
ATOM 1627 C CA . LYS A 1 193 ? -1.279 34.938 35.5 1 71.88 193 LYS A CA 1
ATOM 1628 C C . LYS A 1 193 ? -2.746 34.969 35.906 1 71.88 193 LYS A C 1
ATOM 1630 O O . LYS A 1 193 ? -3.539 35.719 35.344 1 71.88 193 LYS A O 1
ATOM 1635 N N . THR A 1 194 ? -3.092 34.125 36.75 1 71.44 194 THR A N 1
ATOM 1636 C CA . THR A 1 194 ? -4.465 33.969 37.188 1 71.44 194 THR A CA 1
ATOM 1637 C C . THR A 1 194 ? -5.078 35.312 37.594 1 71.44 194 THR A C 1
ATOM 1639 O O . THR A 1 194 ? -6.234 35.594 37.25 1 71.44 194 THR A O 1
ATOM 1642 N N . ASN A 1 195 ? -4.242 36.125 38.156 1 70.12 195 ASN A N 1
ATOM 1643 C CA . ASN A 1 195 ? -4.754 37.375 38.688 1 70.12 195 ASN A CA 1
ATOM 1644 C C . ASN A 1 195 ? -4.977 38.406 37.562 1 70.12 195 ASN A C 1
ATOM 1646 O O . ASN A 1 195 ? -5.66 39.406 37.781 1 70.12 195 ASN A O 1
ATOM 1650 N N . ASP A 1 196 ? -4.531 38.094 36.438 1 72 196 ASP A N 1
ATOM 1651 C CA . ASP A 1 196 ? -4.578 39.062 35.344 1 72 196 ASP A CA 1
ATOM 1652 C C . ASP A 1 196 ? -5.699 38.75 34.375 1 72 196 ASP A C 1
ATOM 1654 O O . ASP A 1 196 ? -5.859 39.438 33.344 1 72 196 ASP A O 1
ATOM 1658 N N . VAL A 1 197 ? -6.484 37.781 34.688 1 72.94 197 VAL A N 1
ATOM 1659 C CA . VAL A 1 197 ? -7.539 37.375 33.781 1 72.94 197 VAL A CA 1
ATOM 1660 C C . VAL A 1 197 ? -8.719 38.344 33.875 1 72.94 197 VAL A C 1
ATOM 1662 O O . VAL A 1 197 ? -9.188 38.625 34.969 1 72.94 197 VAL A O 1
ATOM 1665 N N . ASN A 1 198 ? -9.031 38.938 32.719 1 72.25 198 ASN A N 1
ATOM 1666 C CA . ASN A 1 198 ? -10.234 39.75 32.656 1 72.25 198 ASN A CA 1
ATOM 1667 C C . ASN A 1 198 ? -11.469 38.906 32.344 1 72.25 198 ASN A C 1
ATOM 1669 O O . ASN A 1 198 ? -11.656 38.469 31.219 1 72.25 198 ASN A O 1
ATOM 1673 N N . PHE A 1 199 ? -12.383 38.781 33.219 1 75.31 199 PHE A N 1
ATOM 1674 C CA . PHE A 1 199 ? -13.531 37.875 33.156 1 75.31 199 PHE A CA 1
ATOM 1675 C C . PHE A 1 199 ? -14.688 38.531 32.406 1 75.31 199 PHE A C 1
ATOM 1677 O O . PHE A 1 199 ? -15.711 37.906 32.156 1 75.31 199 PHE A O 1
ATOM 1684 N N . SER A 1 200 ? -14.5 39.75 31.938 1 69.88 200 SER A N 1
ATOM 1685 C CA . SER A 1 200 ? -15.57 40.469 31.234 1 69.88 200 SER A CA 1
ATOM 1686 C C . SER A 1 200 ? -15.477 40.25 29.734 1 69.88 200 SER A C 1
ATOM 1688 O O . SER A 1 200 ? -16.406 40.562 29 1 69.88 200 SER A O 1
ATOM 1690 N N . ASP A 1 201 ? -14.508 39.656 29.328 1 69.69 201 ASP A N 1
ATOM 1691 C CA . ASP A 1 201 ? -14.32 39.438 27.891 1 69.69 201 ASP A CA 1
ATOM 1692 C C . ASP A 1 201 ? -15.133 38.25 27.422 1 69.69 201 ASP A C 1
ATOM 1694 O O . ASP A 1 201 ? -14.766 37.094 27.688 1 69.69 201 ASP A O 1
ATOM 1698 N N . THR A 1 202 ? -16.297 38.438 26.797 1 67.12 202 THR A N 1
ATOM 1699 C CA . THR A 1 202 ? -17.297 37.406 26.5 1 67.12 202 THR A CA 1
ATOM 1700 C C . THR A 1 202 ? -16.859 36.562 25.312 1 67.12 202 THR A C 1
ATOM 1702 O O . THR A 1 202 ? -17.422 35.5 25.062 1 67.12 202 THR A O 1
ATOM 1705 N N . ASP A 1 203 ? -15.711 36.562 24.844 1 72.94 203 ASP A N 1
ATOM 1706 C CA . ASP A 1 203 ? -15.367 35.75 23.672 1 72.94 203 ASP A CA 1
ATOM 1707 C C . ASP A 1 203 ? -13.93 35.25 23.75 1 72.94 203 ASP A C 1
ATOM 1709 O O . ASP A 1 203 ? -13.195 35.312 22.766 1 72.94 203 ASP A O 1
ATOM 1713 N N . SER A 1 204 ? -13.703 34.812 24.984 1 77.62 204 SER A N 1
ATOM 1714 C CA . SER A 1 204 ? -12.328 34.344 25.141 1 77.62 204 SER A CA 1
ATOM 1715 C C . SER A 1 204 ? -12.266 33.094 26.016 1 77.62 204 SER A C 1
ATOM 1717 O O . SER A 1 204 ? -13.281 32.656 26.562 1 77.62 204 SER A O 1
ATOM 1719 N N . PHE A 1 205 ? -11.273 32.344 25.875 1 82.38 205 PHE A N 1
ATOM 1720 C CA . PHE A 1 205 ? -11.016 31.203 26.766 1 82.38 205 PHE A CA 1
ATOM 1721 C C . PHE A 1 205 ? -9.578 31.219 27.25 1 82.38 205 PHE A C 1
ATOM 1723 O O . PHE A 1 205 ? -8.711 31.859 26.641 1 82.38 205 PHE A O 1
ATOM 1730 N N . VAL A 1 206 ? -9.406 30.672 28.391 1 85.69 206 VAL A N 1
ATOM 1731 C CA . VAL A 1 206 ? -8.078 30.547 28.984 1 85.69 206 VAL A CA 1
ATOM 1732 C C . VAL A 1 206 ? -7.645 29.078 28.984 1 85.69 206 VAL A C 1
ATOM 1734 O O . VAL A 1 206 ? -8.445 28.188 29.25 1 85.69 206 VAL A O 1
ATOM 1737 N N . GLN A 1 207 ? -6.426 28.875 28.531 1 89.06 207 GLN A N 1
ATOM 1738 C CA . GLN A 1 207 ? -5.887 27.516 28.438 1 89.06 207 GLN A CA 1
ATOM 1739 C C . GLN A 1 207 ? -4.566 27.406 29.188 1 89.06 207 GLN A C 1
ATOM 1741 O O . GLN A 1 207 ? -3.775 28.344 29.219 1 89.06 207 GLN A O 1
ATOM 1746 N N . GLU A 1 208 ? -4.449 26.297 29.797 1 89.81 208 GLU A N 1
ATOM 1747 C CA . GLU A 1 208 ? -3.189 26.047 30.5 1 89.81 208 GLU A CA 1
ATOM 1748 C C . GLU A 1 208 ? -1.998 26.188 29.562 1 89.81 208 GLU A C 1
ATOM 1750 O O . GLU A 1 208 ? -2.041 25.703 28.422 1 89.81 208 GLU A O 1
ATOM 1755 N N . PHE A 1 209 ? -0.99 26.906 30.031 1 90.12 209 PHE A N 1
ATOM 1756 C CA . PHE A 1 209 ? 0.238 27.125 29.281 1 90.12 209 PHE A CA 1
ATOM 1757 C C . PHE A 1 209 ? 1.265 26.047 29.594 1 90.12 209 PHE A C 1
ATOM 1759 O O . PHE A 1 209 ? 1.541 25.75 30.75 1 90.12 209 PHE A O 1
ATOM 1766 N N . ILE A 1 210 ? 1.786 25.391 28.578 1 91.94 210 ILE A N 1
ATOM 1767 C CA . ILE A 1 210 ? 2.875 24.438 28.766 1 91.94 210 ILE A CA 1
ATOM 1768 C C . ILE A 1 210 ? 4.195 25.188 28.938 1 91.94 210 ILE A C 1
ATOM 1770 O O . ILE A 1 210 ? 4.887 25.469 27.953 1 91.94 210 ILE A O 1
ATOM 1774 N N . ASP A 1 211 ? 4.633 25.406 30.141 1 90.81 211 ASP A N 1
ATOM 1775 C CA . ASP A 1 211 ? 5.699 26.375 30.438 1 90.81 211 ASP A CA 1
ATOM 1776 C C . ASP A 1 211 ? 7.066 25.688 30.375 1 90.81 211 ASP A C 1
ATOM 1778 O O . ASP A 1 211 ? 8.094 26.375 30.344 1 90.81 211 ASP A O 1
ATOM 1782 N N . ARG A 1 212 ? 7.133 24.359 30.391 1 94.75 212 ARG A N 1
ATOM 1783 C CA . ARG A 1 212 ? 8.391 23.641 30.219 1 94.75 212 ARG A CA 1
ATOM 1784 C C . ARG A 1 212 ? 8.383 22.812 28.938 1 94.75 212 ARG A C 1
ATOM 1786 O O . ARG A 1 212 ? 8.453 21.578 29 1 94.75 212 ARG A O 1
ATOM 1793 N N . PRO A 1 213 ? 8.328 23.5 27.859 1 97 213 PRO A N 1
ATOM 1794 C CA . PRO A 1 213 ? 8.258 22.812 26.562 1 97 213 PRO A CA 1
ATOM 1795 C C . PRO A 1 213 ? 9.57 22.109 26.203 1 97 213 PRO A C 1
ATOM 1797 O O . PRO A 1 213 ? 10.625 22.469 26.734 1 97 213 PRO A O 1
ATOM 1800 N N . TYR A 1 214 ? 9.508 21.062 25.422 1 98.25 214 TYR A N 1
ATOM 1801 C CA . TYR A 1 214 ? 10.703 20.5 24.812 1 98.25 214 TYR A CA 1
ATOM 1802 C C . TYR A 1 214 ? 11.289 21.453 23.781 1 98.25 214 TYR A C 1
ATOM 1804 O O . TYR A 1 214 ? 10.562 21.969 22.922 1 98.25 214 TYR A O 1
ATOM 1812 N N . LEU A 1 215 ? 12.523 21.766 23.922 1 98.5 215 LEU A N 1
ATOM 1813 C CA . LEU A 1 215 ? 13.164 22.766 23.062 1 98.5 215 LEU A CA 1
ATOM 1814 C C . LEU A 1 215 ? 14.242 22.109 22.188 1 98.5 215 LEU A C 1
ATOM 1816 O O . LEU A 1 215 ? 14.859 21.125 22.609 1 98.5 215 LEU A O 1
ATOM 1820 N N . VAL A 1 216 ? 14.406 22.578 21 1 98.5 216 VAL A N 1
ATOM 1821 C CA . VAL A 1 216 ? 15.57 22.297 20.156 1 98.5 216 VAL A CA 1
ATOM 1822 C C . VAL A 1 216 ? 16.359 23.578 19.938 1 98.5 216 VAL A C 1
ATOM 1824 O O . VAL A 1 216 ? 15.836 24.562 19.406 1 98.5 216 VAL A O 1
ATOM 1827 N N . ASP A 1 217 ? 17.594 23.594 20.328 1 98.19 217 ASP A N 1
ATOM 1828 C CA . ASP A 1 217 ? 18.438 24.781 20.281 1 98.19 217 ASP A CA 1
ATOM 1829 C C . ASP A 1 217 ? 17.781 25.969 20.984 1 98.19 217 ASP A C 1
ATOM 1831 O O . ASP A 1 217 ? 17.828 27.094 20.5 1 98.19 217 ASP A O 1
ATOM 1835 N N . ASN A 1 218 ? 17 25.703 21.984 1 98.25 218 ASN A N 1
ATOM 1836 C CA . ASN A 1 218 ? 16.328 26.656 22.859 1 98.25 218 ASN A CA 1
ATOM 1837 C C . ASN A 1 218 ? 15.109 27.281 22.188 1 98.25 218 ASN A C 1
ATOM 1839 O O . ASN A 1 218 ? 14.555 28.266 22.688 1 98.25 218 ASN A O 1
ATOM 1843 N N . TYR A 1 219 ? 14.695 26.719 21.031 1 98.5 219 TYR A N 1
ATOM 1844 C CA . TYR A 1 219 ? 13.484 27.203 20.375 1 98.5 219 TYR A CA 1
ATOM 1845 C C . TYR A 1 219 ? 12.305 26.297 20.688 1 98.5 219 TYR A C 1
ATOM 1847 O O . TYR A 1 219 ? 12.406 25.078 20.578 1 98.5 219 TYR A O 1
ATOM 1855 N N . LYS A 1 220 ? 11.211 26.922 21.078 1 98.19 220 LYS A N 1
ATOM 1856 C CA . LYS A 1 220 ? 9.938 26.203 21.156 1 98.19 220 LYS A CA 1
ATOM 1857 C C . LYS A 1 220 ? 9.391 25.906 19.766 1 98.19 220 LYS A C 1
ATOM 1859 O O . LYS A 1 220 ? 9.578 26.703 18.844 1 98.19 220 LYS A O 1
ATOM 1864 N N . PHE A 1 221 ? 8.75 24.75 19.594 1 98.56 221 PHE A N 1
ATOM 1865 C CA . PHE A 1 221 ? 8.227 24.406 18.281 1 98.56 221 PHE A CA 1
ATOM 1866 C C . PHE A 1 221 ? 6.93 23.625 18.406 1 98.56 221 PHE A C 1
ATOM 1868 O O . PHE A 1 221 ? 6.562 23.188 19.5 1 98.56 221 PHE A O 1
ATOM 1875 N N . ASP A 1 222 ? 6.176 23.516 17.328 1 98 222 ASP A N 1
ATOM 1876 C CA . ASP A 1 222 ? 5.02 22.641 17.25 1 98 222 ASP A CA 1
ATOM 1877 C C . ASP A 1 222 ? 5.172 21.641 16.109 1 98 222 ASP A C 1
ATOM 1879 O O . ASP A 1 222 ? 6.098 21.734 15.297 1 98 222 ASP A O 1
ATOM 1883 N N . ILE A 1 223 ? 4.434 20.594 16.188 1 98.69 223 ILE A N 1
ATOM 1884 C CA . ILE A 1 223 ? 4.418 19.516 15.195 1 98.69 223 ILE A CA 1
ATOM 1885 C C . ILE A 1 223 ? 3.059 19.469 14.5 1 98.69 223 ILE A C 1
ATOM 1887 O O . ILE A 1 223 ? 2.033 19.234 15.141 1 98.69 223 ILE A O 1
ATOM 1891 N N . GLY A 1 224 ? 3.059 19.734 13.219 1 98.62 224 GLY A N 1
ATOM 1892 C CA . GLY A 1 224 ? 1.843 19.609 12.43 1 98.62 224 GLY A CA 1
ATOM 1893 C C . GLY A 1 224 ? 1.681 18.25 11.773 1 98.62 224 GLY A C 1
ATOM 1894 O O . GLY A 1 224 ? 2.537 17.828 10.992 1 98.62 224 GLY A O 1
ATOM 1895 N N . ILE A 1 225 ? 0.607 17.562 12.086 1 98.81 225 ILE A N 1
ATOM 1896 C CA . ILE A 1 225 ? 0.314 16.219 11.578 1 98.81 225 ILE A CA 1
ATOM 1897 C C . ILE A 1 225 ? -0.851 16.281 10.586 1 98.81 225 ILE A C 1
ATOM 1899 O O . ILE A 1 225 ? -1.981 16.594 10.977 1 98.81 225 ILE A O 1
ATOM 1903 N N . TYR A 1 226 ? -0.563 16 9.312 1 98.81 226 TYR A N 1
ATOM 1904 C CA . TYR A 1 226 ? -1.641 15.93 8.328 1 98.81 226 TYR A CA 1
ATOM 1905 C C . TYR A 1 226 ? -2.467 14.664 8.523 1 98.81 226 TYR A C 1
ATOM 1907 O O . TYR A 1 226 ? -1.929 13.555 8.508 1 98.81 226 TYR A O 1
ATOM 1915 N N . THR A 1 227 ? -3.756 14.852 8.727 1 98.88 227 THR A N 1
ATOM 1916 C CA . THR A 1 227 ? -4.699 13.789 9.062 1 98.88 227 THR A CA 1
ATOM 1917 C C . THR A 1 227 ? -5.906 13.828 8.133 1 98.88 227 THR A C 1
ATOM 1919 O O . THR A 1 227 ? -6.406 14.898 7.793 1 98.88 227 THR A O 1
ATOM 1922 N N . VAL A 1 228 ? -6.375 12.648 7.75 1 98.75 228 VAL A N 1
ATOM 1923 C CA . VAL A 1 228 ? -7.523 12.586 6.852 1 98.75 228 VAL A CA 1
ATOM 1924 C C . VAL A 1 228 ? -8.633 11.758 7.488 1 98.75 228 VAL A C 1
ATOM 1926 O O . VAL A 1 228 ? -8.398 10.633 7.945 1 98.75 228 VAL A O 1
ATOM 1929 N N . PHE A 1 229 ? -9.812 12.344 7.559 1 98.62 229 PHE A N 1
ATOM 1930 C CA . PHE A 1 229 ? -11.039 11.602 7.801 1 98.62 229 PHE A CA 1
ATOM 1931 C C . PHE A 1 229 ? -11.672 11.164 6.488 1 98.62 229 PHE A C 1
ATOM 1933 O O . PHE A 1 229 ? -12.102 12 5.691 1 98.62 229 PHE A O 1
ATOM 1940 N N . THR A 1 230 ? -11.703 9.891 6.27 1 98.12 230 THR A N 1
ATOM 1941 C CA . THR A 1 230 ? -12.281 9.422 5.016 1 98.12 230 THR A CA 1
ATOM 1942 C C . THR A 1 230 ? -13.742 9.023 5.203 1 98.12 230 THR A C 1
ATOM 1944 O O . THR A 1 230 ? -14.492 8.906 4.23 1 98.12 230 THR A O 1
ATOM 1947 N N . SER A 1 231 ? -14.133 8.789 6.395 1 97.75 231 SER A N 1
ATOM 1948 C CA . SER A 1 231 ? -15.5 8.438 6.77 1 97.75 231 SER A CA 1
ATOM 1949 C C . SER A 1 231 ? -15.773 8.773 8.227 1 97.75 231 SER A C 1
ATOM 1951 O O . SER A 1 231 ? -14.867 8.742 9.062 1 97.75 231 SER A O 1
ATOM 1953 N N . ILE A 1 232 ? -17.016 9.086 8.555 1 97.19 232 ILE A N 1
ATOM 1954 C CA . ILE A 1 232 ? -17.391 9.406 9.93 1 97.19 232 ILE A CA 1
ATOM 1955 C C . ILE A 1 232 ? -18.188 8.258 10.523 1 97.19 232 ILE A C 1
ATOM 1957 O O . ILE A 1 232 ? -18.109 8 11.727 1 97.19 232 ILE A O 1
ATOM 1961 N N . ASP A 1 233 ? -18.953 7.551 9.641 1 95.88 233 ASP A N 1
ATOM 1962 C CA . ASP A 1 233 ? -19.812 6.469 10.109 1 95.88 233 ASP A CA 1
ATOM 1963 C C . ASP A 1 233 ? -19.859 5.328 9.094 1 95.88 233 ASP A C 1
ATOM 1965 O O . ASP A 1 233 ? -20.703 5.32 8.203 1 95.88 233 ASP A O 1
ATOM 1969 N N . PRO A 1 234 ? -19.094 4.25 9.367 1 97.19 234 PRO A N 1
ATOM 1970 C CA . PRO A 1 234 ? -18.141 4.102 10.477 1 97.19 234 PRO A CA 1
ATOM 1971 C C . PRO A 1 234 ? -16.906 4.988 10.32 1 97.19 234 PRO A C 1
ATOM 1973 O O . PRO A 1 234 ? -16.609 5.445 9.211 1 97.19 234 PRO A O 1
ATOM 1976 N N . LEU A 1 235 ? -16.281 5.203 11.406 1 98.12 235 LEU A N 1
ATOM 1977 C CA . LEU A 1 235 ? -15.156 6.129 11.469 1 98.12 235 LEU A CA 1
ATOM 1978 C C . LEU A 1 235 ? -13.906 5.516 10.836 1 98.12 235 LEU A C 1
ATOM 1980 O O . LEU A 1 235 ? -13.578 4.359 11.102 1 98.12 235 LEU A O 1
ATOM 1984 N N . ARG A 1 236 ? -13.289 6.207 9.898 1 98.56 236 ARG A N 1
ATOM 1985 C CA . ARG A 1 236 ? -11.984 5.871 9.344 1 98.56 236 ARG A CA 1
ATOM 1986 C C . ARG A 1 236 ? -11.078 7.098 9.289 1 98.56 236 ARG A C 1
ATOM 1988 O O . ARG A 1 236 ? -11.438 8.117 8.688 1 98.56 236 ARG A O 1
ATOM 1995 N N . VAL A 1 237 ? -9.922 6.961 9.945 1 98.81 237 VAL A N 1
ATOM 1996 C CA . VAL A 1 237 ? -8.992 8.078 10.102 1 98.81 237 VAL A CA 1
ATOM 1997 C C . VAL A 1 237 ? -7.578 7.629 9.727 1 98.81 237 VAL A C 1
ATOM 1999 O O . VAL A 1 237 ? -7.141 6.547 10.133 1 98.81 237 VAL A O 1
ATOM 2002 N N . TYR A 1 238 ? -6.875 8.477 8.961 1 98.81 238 TYR A N 1
ATOM 2003 C CA . TYR A 1 238 ? -5.516 8.195 8.508 1 98.81 238 TYR A CA 1
ATOM 2004 C C . TYR A 1 238 ? -4.586 9.367 8.82 1 98.81 238 TYR A C 1
ATOM 2006 O O . TYR A 1 238 ? -5 10.523 8.75 1 98.81 238 TYR A O 1
ATOM 2014 N N . VAL A 1 239 ? -3.34 9.055 9.109 1 98.69 239 VAL A N 1
ATOM 2015 C CA . VAL A 1 239 ? -2.311 10.07 9.312 1 98.69 239 VAL A CA 1
ATOM 2016 C C . VAL A 1 239 ? -1.216 9.914 8.258 1 98.69 239 VAL A C 1
ATOM 2018 O O . VAL A 1 239 ? -0.828 8.797 7.922 1 98.69 239 VAL A O 1
ATOM 2021 N N . TYR A 1 240 ? -0.782 11.039 7.715 1 98.44 240 TYR A N 1
ATOM 2022 C CA . TYR A 1 240 ? 0.351 10.992 6.797 1 98.44 240 TYR A CA 1
ATOM 2023 C C . TYR A 1 240 ? 1.648 10.711 7.543 1 98.44 240 TYR A C 1
ATOM 2025 O O . TYR A 1 240 ? 2.086 11.516 8.367 1 98.44 240 TYR A O 1
ATOM 2033 N N . LYS A 1 241 ? 2.293 9.641 7.301 1 97.25 241 LYS A N 1
ATOM 2034 C CA . LYS A 1 241 ? 3.482 9.242 8.047 1 97.25 241 LYS A CA 1
ATOM 2035 C C . LYS A 1 241 ? 4.758 9.594 7.281 1 97.25 241 LYS A C 1
ATOM 2037 O O . LYS A 1 241 ? 5.863 9.43 7.801 1 97.25 241 LYS A O 1
ATOM 2042 N N . GLY A 1 242 ? 4.613 10.094 6.105 1 96.94 242 GLY A N 1
ATOM 2043 C CA . GLY A 1 242 ? 5.77 10.398 5.277 1 96.94 242 GLY A CA 1
ATOM 2044 C C . GLY A 1 242 ? 6.609 11.539 5.824 1 96.94 242 GLY A C 1
ATOM 2045 O O . GLY A 1 242 ? 7.812 11.609 5.562 1 96.94 242 GLY A O 1
ATOM 2046 N N . ASP A 1 243 ? 5.949 12.469 6.465 1 98.19 243 ASP A N 1
ATOM 2047 C CA . ASP A 1 243 ? 6.621 13.617 7.062 1 98.19 243 ASP A CA 1
ATOM 2048 C C . ASP A 1 243 ? 5.668 14.406 7.957 1 98.19 243 ASP A C 1
ATOM 2050 O O . ASP A 1 243 ? 4.5 14.039 8.109 1 98.19 243 ASP A O 1
ATOM 2054 N N . VAL A 1 244 ? 6.152 15.352 8.656 1 98.56 244 VAL A N 1
ATOM 2055 C CA . VAL A 1 244 ? 5.391 16.266 9.492 1 98.56 244 VAL A CA 1
ATOM 2056 C C . VAL A 1 244 ? 5.848 17.703 9.234 1 98.56 244 VAL A C 1
ATOM 2058 O O . VAL A 1 244 ? 6.848 17.938 8.547 1 98.56 244 VAL A O 1
ATOM 2061 N N . LEU A 1 245 ? 5.109 18.625 9.641 1 98.56 245 LEU A N 1
ATOM 2062 C CA . LEU A 1 245 ? 5.52 20.031 9.555 1 98.56 245 LEU A CA 1
ATOM 2063 C C . LEU A 1 245 ? 6.027 20.531 10.898 1 98.56 245 LEU A C 1
ATOM 2065 O O . LEU A 1 245 ? 5.277 20.562 11.875 1 98.56 245 LEU A O 1
ATOM 2069 N N . LEU A 1 246 ? 7.301 20.844 11 1 98.69 246 LEU A N 1
ATOM 2070 C CA . LEU A 1 246 ? 7.867 21.453 12.195 1 98.69 246 LEU A CA 1
ATOM 2071 C C . LEU A 1 246 ? 7.953 22.969 12.031 1 98.69 246 LEU A C 1
ATOM 2073 O O . LEU A 1 246 ? 8.477 23.469 11.023 1 98.69 246 LEU A O 1
ATOM 2077 N N . ARG A 1 247 ? 7.426 23.719 12.953 1 98.44 247 ARG A N 1
ATOM 2078 C CA . ARG A 1 247 ? 7.508 25.172 12.969 1 98.44 247 ARG A CA 1
ATOM 2079 C C . ARG A 1 247 ? 8.086 25.672 14.289 1 98.44 247 ARG A C 1
ATOM 2081 O O . ARG A 1 247 ? 7.562 25.359 15.359 1 98.44 247 ARG A O 1
ATOM 2088 N N . PHE A 1 248 ? 9.141 26.438 14.203 1 98.56 248 PHE A N 1
ATOM 2089 C CA . PHE A 1 248 ? 9.82 26.906 15.406 1 98.56 248 PHE A CA 1
ATOM 2090 C C . PHE A 1 248 ? 9.555 28.375 15.641 1 98.56 248 PHE A C 1
ATOM 2092 O O . PHE A 1 248 ? 9.352 29.141 14.688 1 98.56 248 PHE A O 1
ATOM 2099 N N . CYS A 1 249 ? 9.547 28.75 16.891 1 98 249 CYS A N 1
ATOM 2100 C CA . CYS A 1 249 ? 9.492 30.172 17.25 1 98 249 CYS A CA 1
ATOM 2101 C C . CYS A 1 249 ? 10.734 30.906 16.734 1 98 249 CYS A C 1
ATOM 2103 O O . CYS A 1 249 ? 11.797 30.297 16.578 1 98 249 CYS A O 1
ATOM 2105 N N . THR A 1 250 ? 10.609 32.188 16.562 1 97.5 250 THR A N 1
ATOM 2106 C CA . THR A 1 250 ? 11.688 32.969 15.961 1 97.5 250 THR A CA 1
ATOM 2107 C C . THR A 1 250 ? 12.672 33.406 17.031 1 97.5 250 THR A C 1
ATOM 2109 O O . THR A 1 250 ? 13.805 33.812 16.703 1 97.5 250 THR A O 1
ATOM 2112 N N . VAL A 1 251 ? 12.172 33.5 18.266 1 97.81 251 VAL A N 1
ATOM 2113 C CA . VAL A 1 251 ? 13.016 33.906 19.375 1 97.81 251 VAL A CA 1
ATOM 2114 C C . VAL A 1 251 ? 13.188 32.781 20.375 1 97.81 251 VAL A C 1
ATOM 2116 O O . VAL A 1 251 ? 12.25 32 20.609 1 97.81 251 VAL A O 1
ATOM 2119 N N . GLN A 1 252 ? 14.375 32.656 20.922 1 98.06 252 GLN A N 1
ATOM 2120 C CA . GLN A 1 252 ? 14.672 31.594 21.875 1 98.06 252 GLN A CA 1
ATOM 2121 C C . GLN A 1 252 ? 13.758 31.688 23.094 1 98.06 252 GLN A C 1
ATOM 2123 O O . GLN A 1 252 ? 13.445 32.781 23.547 1 98.06 252 GLN A O 1
ATOM 2128 N N . TYR A 1 253 ? 13.469 30.641 23.656 1 97.75 253 TYR A N 1
ATOM 2129 C CA . TYR A 1 253 ? 12.5 30.531 24.734 1 97.75 253 TYR A CA 1
ATOM 2130 C C . TYR A 1 253 ? 13.078 31.094 26.031 1 97.75 253 TYR A C 1
ATOM 2132 O O . TYR A 1 253 ? 12.445 31.906 26.703 1 97.75 253 TYR A O 1
ATOM 2140 N N . TYR A 1 254 ? 14.234 30.609 26.453 1 96.94 254 TYR A N 1
ATOM 2141 C CA . TYR A 1 254 ? 14.859 31.078 27.688 1 96.94 254 TYR A CA 1
ATOM 2142 C C . TYR A 1 254 ? 15.867 32.188 27.391 1 96.94 254 TYR A C 1
ATOM 2144 O O . TYR A 1 254 ? 16.562 32.156 26.375 1 96.94 254 TYR A O 1
ATOM 2152 N N . PRO A 1 255 ? 16.141 33.094 28.328 1 96.62 255 PRO A N 1
ATOM 2153 C CA . PRO A 1 255 ? 15.305 33.344 29.5 1 96.62 255 PRO A CA 1
ATOM 2154 C C . PRO A 1 255 ? 13.875 33.75 29.125 1 96.62 255 PRO A C 1
ATOM 2156 O O . PRO A 1 255 ? 13.672 34.531 28.219 1 96.62 255 PRO A O 1
ATOM 2159 N N . PHE A 1 256 ? 12.953 33.219 29.781 1 92.69 256 PHE A N 1
ATOM 2160 C CA . PHE A 1 256 ? 11.547 33.375 29.422 1 92.69 256 PHE A CA 1
ATOM 2161 C C . PHE A 1 256 ? 11.086 34.812 29.656 1 92.69 256 PHE A C 1
ATOM 2163 O O . PHE A 1 256 ? 11.469 35.438 30.656 1 92.69 256 PHE A O 1
ATOM 2170 N N . ASP A 1 257 ? 10.328 35.312 28.719 1 91.25 257 ASP A N 1
ATOM 2171 C CA . ASP A 1 257 ? 9.688 36.625 28.781 1 91.25 257 ASP A CA 1
ATOM 2172 C C . ASP A 1 257 ? 8.25 36.562 28.266 1 91.25 257 ASP A C 1
ATOM 2174 O O . ASP A 1 257 ? 8.016 36.438 27.062 1 91.25 257 ASP A O 1
ATOM 2178 N N . SER A 1 258 ? 7.312 36.625 29.125 1 87.25 258 SER A N 1
ATOM 2179 C CA . SER A 1 258 ? 5.902 36.5 28.766 1 87.25 258 SER A CA 1
ATOM 2180 C C . SER A 1 258 ? 5.438 37.625 27.859 1 87.25 258 SER A C 1
ATOM 2182 O O . SER A 1 258 ? 4.406 37.5 27.203 1 87.25 258 SER A O 1
ATOM 2184 N N . ASN A 1 259 ? 6.125 38.719 27.844 1 87.75 259 ASN A N 1
ATOM 2185 C CA . ASN A 1 259 ? 5.742 39.875 27.047 1 87.75 259 ASN A CA 1
ATOM 2186 C C . ASN A 1 259 ? 6.199 39.719 25.594 1 87.75 259 ASN A C 1
ATOM 2188 O O . ASN A 1 259 ? 5.754 40.469 24.719 1 87.75 259 ASN A O 1
ATOM 2192 N N . ASN A 1 260 ? 7.055 38.781 25.422 1 92.5 260 ASN A N 1
ATOM 2193 C CA . ASN A 1 260 ? 7.52 38.5 24.062 1 92.5 260 ASN A CA 1
ATOM 2194 C C . ASN A 1 260 ? 6.855 37.25 23.484 1 92.5 260 ASN A C 1
ATOM 2196 O O . ASN A 1 260 ? 7.359 36.156 23.656 1 92.5 260 ASN A O 1
ATOM 2200 N N . VAL A 1 261 ? 5.848 37.469 22.703 1 90.62 261 VAL A N 1
ATOM 2201 C CA . VAL A 1 261 ? 5.004 36.375 22.219 1 90.62 261 VAL A CA 1
ATOM 2202 C C . VAL A 1 261 ? 5.785 35.531 21.219 1 90.62 261 VAL A C 1
ATOM 2204 O O . VAL A 1 261 ? 5.5 34.344 21.047 1 90.62 261 VAL A O 1
ATOM 2207 N N . ASP A 1 262 ? 6.785 36 20.609 1 94.25 262 ASP A N 1
ATOM 2208 C CA . ASP A 1 262 ? 7.559 35.312 19.578 1 94.25 262 ASP A CA 1
ATOM 2209 C C . ASP A 1 262 ? 8.383 34.188 20.203 1 94.25 262 ASP A C 1
ATOM 2211 O O . ASP A 1 262 ? 8.898 33.312 19.484 1 94.25 262 ASP A O 1
ATOM 2215 N N . LYS A 1 263 ? 8.492 34.156 21.547 1 95.06 263 LYS A N 1
ATOM 2216 C CA . LYS A 1 263 ? 9.25 33.125 22.266 1 95.06 263 LYS A CA 1
ATOM 2217 C C . LYS A 1 263 ? 8.422 31.859 22.438 1 95.06 263 LYS A C 1
ATOM 2219 O O . LYS A 1 263 ? 8.977 30.781 22.641 1 95.06 263 LYS A O 1
ATOM 2224 N N . TYR A 1 264 ? 7.074 32.062 22.328 1 93.62 264 TYR A N 1
ATOM 2225 C CA . TYR A 1 264 ? 6.305 30.875 22.719 1 93.62 264 TYR A CA 1
ATOM 2226 C C . TYR A 1 264 ? 5.059 30.719 21.859 1 93.62 264 TYR A C 1
ATOM 2228 O O . TYR A 1 264 ? 4.312 29.75 22 1 93.62 264 TYR A O 1
ATOM 2236 N N . VAL A 1 265 ? 4.832 31.594 20.938 1 91.56 265 VAL A N 1
ATOM 2237 C CA . VAL A 1 265 ? 3.736 31.484 19.984 1 91.56 265 VAL A CA 1
ATOM 2238 C C . VAL A 1 265 ? 4.297 31.328 18.578 1 91.56 265 VAL A C 1
ATOM 2240 O O . VAL A 1 265 ? 5.16 32.094 18.156 1 91.56 265 VAL A O 1
ATOM 2243 N N . ILE A 1 266 ? 3.809 30.312 17.953 1 91.94 266 ILE A N 1
ATOM 2244 C CA . ILE A 1 266 ? 4.227 30.047 16.578 1 91.94 266 ILE A CA 1
ATOM 2245 C C . ILE A 1 266 ? 3.354 30.844 15.609 1 91.94 266 ILE A C 1
ATOM 2247 O O . ILE A 1 266 ? 2.139 30.641 15.547 1 91.94 266 ILE A O 1
ATOM 2251 N N . GLY A 1 267 ? 3.904 31.719 14.859 1 87.69 267 GLY A N 1
ATOM 2252 C CA . GLY A 1 267 ? 3.182 32.5 13.875 1 87.69 267 GLY A CA 1
ATOM 2253 C C . GLY A 1 267 ? 3.467 32.094 12.445 1 87.69 267 GLY A C 1
ATOM 2254 O O . GLY A 1 26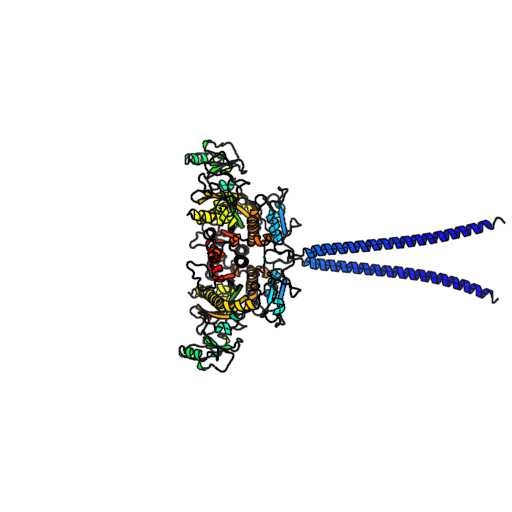7 ? 4.086 31.062 12.203 1 87.69 267 GLY A O 1
ATOM 2255 N N . ASP A 1 268 ? 3.018 32.844 11.539 1 87 268 ASP A N 1
ATOM 2256 C CA . ASP A 1 268 ? 3.188 32.594 10.117 1 87 268 ASP A CA 1
ATOM 2257 C C . ASP A 1 268 ? 4.656 32.688 9.711 1 87 268 ASP A C 1
ATOM 2259 O O . ASP A 1 268 ? 5.105 31.984 8.805 1 87 268 ASP A O 1
ATOM 2263 N N . ASP A 1 269 ? 5.305 33.594 10.398 1 93.12 269 ASP A N 1
ATOM 2264 C CA . ASP A 1 269 ? 6.727 33.781 10.109 1 93.12 269 ASP A CA 1
ATOM 2265 C C . ASP A 1 269 ? 7.586 32.906 11.023 1 93.12 269 ASP A C 1
ATOM 2267 O O . ASP A 1 269 ? 8.57 33.375 11.594 1 93.12 269 ASP A O 1
ATOM 2271 N N . TYR A 1 270 ? 7.23 31.75 11.109 1 97.06 270 TYR A N 1
ATOM 2272 C CA . TYR A 1 270 ? 7.957 30.844 11.977 1 97.06 270 TYR A CA 1
ATOM 2273 C C . TYR A 1 270 ? 9.352 30.547 11.43 1 97.06 270 TYR A C 1
ATOM 2275 O O . TYR A 1 270 ? 9.625 30.812 10.258 1 97.06 270 TYR A O 1
ATOM 2283 N N . ARG A 1 271 ? 10.266 30.125 12.32 1 97.88 271 ARG A N 1
ATOM 2284 C CA . ARG A 1 271 ? 11.578 29.609 11.93 1 97.88 271 ARG A CA 1
ATOM 2285 C C . ARG A 1 271 ? 11.469 28.203 11.352 1 97.88 271 ARG A C 1
ATOM 2287 O O . ARG A 1 271 ? 10.977 27.297 12.023 1 97.88 271 ARG A O 1
ATOM 2294 N N . PRO A 1 272 ? 11.852 28 10.102 1 98 272 PRO A N 1
ATOM 2295 C CA . PRO A 1 272 ? 11.781 26.672 9.492 1 98 272 PRO A CA 1
ATOM 2296 C C . PRO A 1 272 ? 12.906 25.75 9.961 1 98 272 PRO A C 1
ATOM 2298 O O . PRO A 1 272 ? 13.906 26.219 10.516 1 98 272 PRO A O 1
ATOM 2301 N N . ILE A 1 273 ? 12.797 24.516 9.75 1 98.38 273 ILE A N 1
ATOM 2302 C CA . ILE A 1 273 ? 13.703 23.484 10.266 1 98.38 273 ILE A CA 1
ATOM 2303 C C . ILE A 1 273 ? 15.109 23.719 9.711 1 98.38 273 ILE A C 1
ATOM 2305 O O . ILE A 1 273 ? 16.109 23.453 10.391 1 98.38 273 ILE A O 1
ATOM 2309 N N . TRP A 1 274 ? 15.258 24.234 8.477 1 97.88 274 TRP A N 1
ATOM 2310 C CA . TRP A 1 274 ? 16.578 24.391 7.863 1 97.88 274 TRP A CA 1
ATOM 2311 C C . TRP A 1 274 ? 17.312 25.578 8.461 1 97.88 274 TRP A C 1
ATOM 2313 O O . TRP A 1 274 ? 18.469 25.844 8.125 1 97.88 274 TRP A O 1
ATOM 2323 N N . ASP A 1 275 ? 16.734 26.297 9.383 1 97.69 275 ASP A N 1
ATOM 2324 C CA . ASP A 1 275 ? 17.375 27.375 10.133 1 97.69 275 ASP A CA 1
ATOM 2325 C C . ASP A 1 275 ? 17.562 26.984 11.594 1 97.69 275 ASP A C 1
ATOM 2327 O O . ASP A 1 275 ? 17.891 27.828 12.43 1 97.69 275 ASP A O 1
ATOM 2331 N N . VAL A 1 276 ? 17.297 25.781 11.961 1 98.19 276 VAL A N 1
ATOM 2332 C CA . VAL A 1 276 ? 17.547 25.25 13.297 1 98.19 276 VAL A CA 1
ATOM 2333 C C . VAL A 1 276 ? 18.859 24.469 13.305 1 98.19 276 VAL A C 1
ATOM 2335 O O . VAL A 1 276 ? 18.953 23.375 12.719 1 98.19 276 VAL A O 1
ATOM 2338 N N . PRO A 1 277 ? 19.859 24.859 13.961 1 97.25 277 PRO A N 1
ATOM 2339 C CA . PRO A 1 277 ? 21.219 24.375 13.812 1 97.25 277 PRO A CA 1
ATOM 2340 C C . PRO A 1 277 ? 21.328 22.859 14.023 1 97.25 277 PRO A C 1
ATOM 2342 O O . PRO A 1 277 ? 21.891 22.156 13.188 1 97.25 277 PRO A O 1
ATOM 2345 N N . SER A 1 278 ? 20.766 22.328 15.086 1 97.31 278 SER A N 1
ATOM 2346 C CA . SER A 1 278 ? 20.922 20.922 15.453 1 97.31 278 SER A CA 1
ATOM 2347 C C . SER A 1 278 ? 20.172 20.016 14.492 1 97.31 278 SER A C 1
ATOM 2349 O O . SER A 1 278 ? 20.422 18.797 14.453 1 97.31 278 SER A O 1
ATOM 2351 N N . LEU A 1 279 ? 19.219 20.562 13.688 1 98.06 279 LEU A N 1
ATOM 2352 C CA . LEU A 1 279 ? 18.422 19.75 12.789 1 98.06 279 LEU A CA 1
ATOM 2353 C C . LEU A 1 279 ? 18.875 19.922 11.344 1 98.06 279 LEU A C 1
ATOM 2355 O O . LEU A 1 279 ? 18.578 19.094 10.484 1 98.06 279 LEU A O 1
ATOM 2359 N N . LYS A 1 280 ? 19.562 21 11.117 1 96.25 280 LYS A N 1
ATOM 2360 C CA . LYS A 1 280 ? 19.922 21.422 9.766 1 96.25 280 LYS A CA 1
ATOM 2361 C C . LYS A 1 280 ? 20.75 20.344 9.062 1 96.25 280 LYS A C 1
ATOM 2363 O O . LYS A 1 280 ? 20.562 20.094 7.875 1 96.25 280 LYS A O 1
ATOM 2368 N N . ASN A 1 281 ? 21.688 19.75 9.766 1 94.81 281 ASN A N 1
ATOM 2369 C CA . ASN A 1 281 ? 22.547 18.734 9.156 1 94.81 281 ASN A CA 1
ATOM 2370 C C . ASN A 1 281 ? 21.75 17.547 8.641 1 94.81 281 ASN A C 1
ATOM 2372 O O . ASN A 1 281 ? 21.969 17.078 7.523 1 94.81 281 ASN A O 1
ATOM 2376 N N . TYR A 1 282 ? 20.812 17.062 9.43 1 97.56 282 TYR A N 1
ATOM 2377 C CA . TYR A 1 282 ? 19.984 15.93 9.039 1 97.56 282 TYR A CA 1
ATOM 2378 C C . TYR A 1 282 ? 19.078 16.297 7.863 1 97.56 282 TYR A C 1
ATOM 2380 O O . TYR A 1 282 ? 19.016 15.555 6.875 1 97.56 282 TYR A O 1
ATOM 2388 N N . TYR A 1 283 ? 18.469 17.438 7.922 1 97.88 283 TYR A N 1
ATOM 2389 C CA . TYR A 1 283 ? 17.453 17.828 6.961 1 97.88 283 TYR A CA 1
ATOM 2390 C C . TYR A 1 283 ? 18.094 18.297 5.652 1 97.88 283 TYR A C 1
ATOM 2392 O O . TYR A 1 283 ? 17.719 17.812 4.578 1 97.88 283 TYR A O 1
ATOM 2400 N N . THR A 1 284 ? 19 19.203 5.66 1 96 284 THR A N 1
ATOM 2401 C CA . THR A 1 284 ? 19.531 19.859 4.469 1 96 284 THR A CA 1
ATOM 2402 C C . THR A 1 284 ? 20.656 19.031 3.844 1 96 284 THR A C 1
ATOM 2404 O O . THR A 1 284 ? 20.625 18.75 2.643 1 96 284 THR A O 1
ATOM 2407 N N . ARG A 1 285 ? 21.578 18.625 4.637 1 93.94 285 ARG A N 1
ATOM 2408 C CA . ARG A 1 285 ? 22.75 17.938 4.086 1 93.94 285 ARG A CA 1
ATOM 2409 C C . ARG A 1 285 ? 22.422 16.469 3.783 1 93.94 285 ARG A C 1
ATOM 2411 O O . ARG A 1 285 ? 22.75 15.969 2.705 1 93.94 285 ARG A O 1
ATOM 2418 N N . LEU A 1 286 ? 21.75 15.836 4.723 1 96.94 286 LEU A N 1
ATOM 2419 C CA . LEU A 1 286 ? 21.562 14.391 4.605 1 96.94 286 LEU A CA 1
ATOM 2420 C C . LEU A 1 286 ? 20.219 14.086 3.951 1 96.94 286 LEU A C 1
ATOM 2422 O O . LEU A 1 286 ? 19.953 12.938 3.572 1 96.94 286 LEU A O 1
ATOM 2426 N N . GLY A 1 287 ? 19.266 15.07 3.834 1 97.19 287 GLY A N 1
ATOM 2427 C CA . GLY A 1 287 ? 18.062 14.945 3.025 1 97.19 287 GLY A CA 1
ATOM 2428 C C . GLY A 1 287 ? 16.922 14.25 3.748 1 97.19 287 GLY A C 1
ATOM 2429 O O . GLY A 1 287 ? 15.984 13.773 3.117 1 97.19 287 GLY A O 1
ATOM 2430 N N . PHE A 1 288 ? 16.984 14.148 5.055 1 98.12 288 PHE A N 1
ATOM 2431 C CA . PHE A 1 288 ? 15.945 13.477 5.816 1 98.12 288 PHE A CA 1
ATOM 2432 C C . PHE A 1 288 ? 14.695 14.344 5.914 1 98.12 288 PHE A C 1
ATOM 2434 O O . PHE A 1 288 ? 14.758 15.555 5.707 1 98.12 288 PHE A O 1
ATOM 2441 N N . SER A 1 289 ? 13.547 13.742 6.207 1 98 289 SER A N 1
ATOM 2442 C CA . SER A 1 289 ? 12.312 14.461 6.492 1 98 289 SER A CA 1
ATOM 2443 C C . SER A 1 289 ? 12.414 15.242 7.793 1 98 289 SER A C 1
ATOM 2445 O O . SER A 1 289 ? 13.336 15.031 8.586 1 98 289 SER A O 1
ATOM 2447 N N . MET A 1 290 ? 11.516 16.141 7.973 1 98.56 290 MET A N 1
ATOM 2448 C CA . MET A 1 290 ? 11.453 16.844 9.25 1 98.56 290 MET A CA 1
ATOM 2449 C C . MET A 1 290 ? 11.25 15.867 10.406 1 98.56 290 MET A C 1
ATOM 2451 O O . MET A 1 290 ? 11.898 15.984 11.445 1 98.56 290 MET A O 1
ATOM 2455 N N . LYS A 1 291 ? 10.43 14.867 10.219 1 98.38 291 LYS A N 1
ATOM 2456 C CA . LYS A 1 291 ? 10.148 13.844 11.227 1 98.38 291 LYS A CA 1
ATOM 2457 C C . LYS A 1 291 ? 11.414 13.07 11.586 1 98.38 291 LYS A C 1
ATOM 2459 O O . LYS A 1 291 ? 11.75 12.93 12.766 1 98.38 291 LYS A O 1
ATOM 2464 N N . ASP A 1 292 ? 12.078 12.586 10.555 1 97.94 292 ASP A N 1
ATOM 2465 C CA . ASP A 1 292 ? 13.25 11.75 10.789 1 97.94 292 ASP A CA 1
ATOM 2466 C C . ASP A 1 292 ? 14.391 12.57 11.391 1 97.94 292 ASP A C 1
ATOM 2468 O O . ASP A 1 292 ? 15.18 12.047 12.18 1 97.94 292 ASP A O 1
ATOM 2472 N N . SER A 1 293 ? 14.5 13.828 10.992 1 98.38 293 SER A N 1
ATOM 2473 C CA . SER A 1 293 ? 15.5 14.719 11.578 1 98.38 293 SER A CA 1
ATOM 2474 C C . SER A 1 293 ? 15.25 14.93 13.07 1 98.38 293 SER A C 1
ATOM 2476 O O . SER A 1 293 ? 16.188 14.859 13.875 1 98.38 293 SER A O 1
ATOM 2478 N N . LEU A 1 294 ? 14.023 15.156 13.414 1 98.62 294 LEU A N 1
ATOM 2479 C CA . LEU A 1 294 ? 13.656 15.32 14.812 1 98.62 294 LEU A CA 1
ATOM 2480 C C . LEU A 1 294 ? 13.945 14.055 15.609 1 98.62 294 LEU A C 1
ATOM 2482 O O . LEU A 1 294 ? 14.508 14.109 16.703 1 98.62 294 LEU A O 1
ATOM 2486 N N . ASP A 1 295 ? 13.555 12.922 15.031 1 98.19 295 ASP A N 1
ATOM 2487 C CA . ASP A 1 295 ? 13.789 11.641 15.68 1 98.19 295 ASP A CA 1
ATOM 2488 C C . ASP A 1 295 ? 15.273 11.422 15.961 1 98.19 295 ASP A C 1
ATOM 2490 O O . ASP A 1 295 ? 15.648 11.008 17.062 1 98.19 295 ASP A O 1
ATOM 2494 N N . ALA A 1 296 ? 16.047 11.664 14.938 1 97.81 296 ALA A N 1
ATOM 2495 C CA . ALA A 1 296 ? 17.484 11.484 15.078 1 97.81 296 ALA A CA 1
ATOM 2496 C C . ALA A 1 296 ? 18.047 12.367 16.188 1 97.81 296 ALA A C 1
ATOM 2498 O O . ALA A 1 296 ? 18.875 11.922 17 1 97.81 296 ALA A O 1
ATOM 2499 N N . TYR A 1 297 ? 17.641 13.617 16.234 1 98 297 TYR A N 1
ATOM 2500 C CA . TYR A 1 297 ? 18.078 14.547 17.266 1 98 297 TYR A CA 1
ATOM 2501 C C . TYR A 1 297 ? 17.688 14.055 18.641 1 98 297 TYR A C 1
ATOM 2503 O O . TYR A 1 297 ? 18.516 14.047 19.562 1 98 297 TYR A O 1
ATOM 2511 N N . ILE A 1 298 ? 16.438 13.648 18.797 1 98 298 ILE A N 1
ATOM 2512 C CA . ILE A 1 298 ? 15.938 13.195 20.078 1 98 298 ILE A CA 1
ATOM 2513 C C . ILE A 1 298 ? 16.734 11.969 20.547 1 98 298 ILE A C 1
ATOM 2515 O O . ILE A 1 298 ? 17.094 11.867 21.719 1 98 298 ILE A O 1
ATOM 2519 N N . ARG A 1 299 ? 16.984 11.078 19.641 1 96.88 299 ARG A N 1
ATOM 2520 C CA . ARG A 1 299 ? 17.781 9.906 19.969 1 96.88 299 ARG A CA 1
ATOM 2521 C C . ARG A 1 299 ? 19.203 10.305 20.375 1 96.88 299 ARG A C 1
ATOM 2523 O O . ARG A 1 299 ? 19.797 9.703 21.266 1 96.88 299 ARG A O 1
ATOM 2530 N N . SER A 1 300 ? 19.734 11.281 19.672 1 95.56 300 SER A N 1
ATOM 2531 C CA . SER A 1 300 ? 21.078 11.766 20.016 1 95.56 300 SER A CA 1
ATOM 2532 C C . SER A 1 300 ? 21.125 12.336 21.422 1 95.56 300 SER A C 1
ATOM 2534 O O . SER A 1 300 ? 22.188 12.375 22.047 1 95.56 300 SER A O 1
ATOM 2536 N N . GLU A 1 301 ? 19.984 12.781 21.922 1 95.38 301 GLU A N 1
ATOM 2537 C CA . GLU A 1 301 ? 19.875 13.297 23.281 1 95.38 301 GLU A CA 1
ATOM 2538 C C . GLU A 1 301 ? 19.594 12.18 24.281 1 95.38 301 GLU A C 1
ATOM 2540 O O . GLU A 1 301 ? 19.328 12.445 25.453 1 95.38 301 GLU A O 1
ATOM 2545 N N . GLY A 1 302 ? 19.5 10.922 23.812 1 95.19 302 GLY A N 1
ATOM 2546 C CA . GLY A 1 302 ? 19.312 9.766 24.672 1 95.19 302 GLY A CA 1
ATOM 2547 C C . GLY A 1 302 ? 17.859 9.477 24.984 1 95.19 302 GLY A C 1
ATOM 2548 O O . GLY A 1 302 ? 17.547 8.758 25.938 1 95.19 302 GLY A O 1
ATOM 2549 N N . LYS A 1 303 ? 16.953 10.07 24.203 1 96.5 303 LYS A N 1
ATOM 2550 C CA . LYS A 1 303 ? 15.516 9.867 24.406 1 96.5 303 LYS A CA 1
ATOM 2551 C C . LYS A 1 303 ? 14.914 9.023 23.297 1 96.5 303 LYS A C 1
ATOM 2553 O O . LYS A 1 303 ? 15.555 8.797 22.266 1 96.5 303 LYS A O 1
ATOM 2558 N N . ASP A 1 304 ? 13.711 8.523 23.484 1 95.62 304 ASP A N 1
ATOM 2559 C CA . ASP A 1 304 ? 13.016 7.699 22.516 1 95.62 304 ASP A CA 1
ATOM 2560 C C . ASP A 1 304 ? 11.867 8.469 21.859 1 95.62 304 ASP A C 1
ATOM 2562 O O . ASP A 1 304 ? 10.859 8.75 22.516 1 95.62 304 ASP A O 1
ATOM 2566 N N . PRO A 1 305 ? 11.969 8.688 20.609 1 96.69 305 PRO A N 1
ATOM 2567 C CA . PRO A 1 305 ? 10.93 9.484 19.969 1 96.69 305 PRO A CA 1
ATOM 2568 C C . PRO A 1 305 ? 9.648 8.688 19.719 1 96.69 305 PRO A C 1
ATOM 2570 O O . PRO A 1 305 ? 8.609 9.266 19.375 1 96.69 305 PRO A O 1
ATOM 2573 N N . GLN A 1 306 ? 9.625 7.359 19.797 1 94.44 306 GLN A N 1
ATOM 2574 C CA . GLN A 1 306 ? 8.461 6.539 19.469 1 94.44 306 GLN A CA 1
ATOM 2575 C C . GLN A 1 306 ? 7.254 6.926 20.328 1 94.44 306 GLN A C 1
ATOM 2577 O O . GLN A 1 306 ? 6.117 6.867 19.859 1 94.44 306 GLN A O 1
ATOM 2582 N N . LYS A 1 307 ? 7.531 7.297 21.5 1 94.56 307 LYS A N 1
ATOM 2583 C CA . LYS A 1 307 ? 6.477 7.699 22.438 1 94.56 307 LYS A CA 1
ATOM 2584 C C . LYS A 1 307 ? 5.68 8.875 21.875 1 94.56 307 LYS A C 1
ATOM 2586 O O . LYS A 1 307 ? 4.457 8.938 22.047 1 94.56 307 LYS A O 1
ATOM 2591 N N . ILE A 1 308 ? 6.336 9.781 21.25 1 98.06 308 ILE A N 1
ATOM 2592 C CA . ILE A 1 308 ? 5.707 10.984 20.703 1 98.06 308 ILE A CA 1
ATOM 2593 C C . ILE A 1 308 ? 4.66 10.594 19.672 1 98.06 308 ILE A C 1
ATOM 2595 O O . ILE A 1 308 ? 3.502 11.008 19.75 1 98.06 308 ILE A O 1
ATOM 2599 N N . TRP A 1 309 ? 5.039 9.758 18.812 1 97.88 309 TRP A N 1
ATOM 2600 C CA . TRP A 1 309 ? 4.195 9.445 17.672 1 97.88 309 TRP A CA 1
ATOM 2601 C C . TRP A 1 309 ? 3.02 8.57 18.078 1 97.88 309 TRP A C 1
ATOM 2603 O O . TRP A 1 309 ? 1.895 8.773 17.609 1 97.88 309 TRP A O 1
ATOM 2613 N N . SER A 1 310 ? 3.234 7.613 18.938 1 96.56 310 SER A N 1
ATOM 2614 C CA . SER A 1 310 ? 2.139 6.805 19.453 1 96.56 310 SER A CA 1
ATOM 2615 C C . SER A 1 310 ? 1.108 7.664 20.172 1 96.56 310 SER A C 1
ATOM 2617 O O . SER A 1 310 ? -0.097 7.484 19.984 1 96.56 310 SER A O 1
ATOM 2619 N N . ASN A 1 311 ? 1.61 8.609 20.984 1 98.25 311 ASN A N 1
ATOM 2620 C CA . ASN A 1 311 ? 0.716 9.492 21.734 1 98.25 311 ASN A CA 1
ATOM 2621 C C . ASN A 1 311 ? -0.039 10.438 20.797 1 98.25 311 ASN A C 1
ATOM 2623 O O . ASN A 1 311 ? -1.201 10.758 21.047 1 98.25 311 ASN A O 1
ATOM 2627 N N . ILE A 1 312 ? 0.607 10.867 19.766 1 98.69 312 ILE A N 1
ATOM 2628 C CA . ILE A 1 312 ? -0.046 11.734 18.797 1 98.69 312 ILE A CA 1
ATOM 2629 C C . ILE A 1 312 ? -1.197 10.984 18.125 1 98.69 312 ILE A C 1
ATOM 2631 O O . ILE A 1 312 ? -2.297 11.523 17.984 1 98.69 312 ILE A O 1
ATOM 2635 N N . HIS A 1 313 ? -0.958 9.758 17.734 1 98.25 313 HIS A N 1
ATOM 2636 C CA . HIS A 1 313 ? -2.018 8.961 17.125 1 98.25 313 HIS A CA 1
ATOM 2637 C C . HIS A 1 313 ? -3.182 8.766 18.094 1 98.25 313 HIS A C 1
ATOM 2639 O O . HIS A 1 313 ? -4.344 8.875 17.703 1 98.25 313 HIS A O 1
ATOM 2645 N N . GLU A 1 314 ? -2.852 8.531 19.297 1 97.88 314 GLU A N 1
ATOM 2646 C CA . GLU A 1 314 ? -3.889 8.367 20.312 1 97.88 314 GLU A CA 1
ATOM 2647 C C . GLU A 1 314 ? -4.684 9.656 20.516 1 97.88 314 GLU A C 1
ATOM 2649 O O . GLU A 1 314 ? -5.902 9.617 20.672 1 97.88 314 GLU A O 1
ATOM 2654 N N . ALA A 1 315 ? -3.961 10.734 20.531 1 98.44 315 ALA A N 1
ATOM 2655 C CA . ALA A 1 315 ? -4.605 12.039 20.703 1 98.44 315 ALA A CA 1
ATOM 2656 C C . ALA A 1 315 ? -5.605 12.305 19.578 1 98.44 315 ALA A C 1
ATOM 2658 O O . ALA A 1 315 ? -6.727 12.75 19.828 1 98.44 315 ALA A O 1
ATOM 2659 N N . ILE A 1 316 ? -5.223 12.031 18.375 1 98.62 316 ILE A N 1
ATOM 2660 C CA . ILE A 1 316 ? -6.09 12.258 17.219 1 98.62 316 ILE A CA 1
ATOM 2661 C C . ILE A 1 316 ? -7.297 11.32 17.297 1 98.62 316 ILE A C 1
ATOM 2663 O O . ILE A 1 316 ? -8.43 11.742 17.062 1 98.62 316 ILE A O 1
ATOM 2667 N N . ARG A 1 317 ? -7.074 10.062 17.656 1 97.81 317 ARG A N 1
ATOM 2668 C CA . ARG A 1 317 ? -8.172 9.109 17.812 1 97.81 317 ARG A CA 1
ATOM 2669 C C . ARG A 1 317 ? -9.172 9.586 18.859 1 97.81 317 ARG A C 1
ATOM 2671 O O . ARG A 1 317 ? -10.383 9.492 18.656 1 97.81 317 ARG A O 1
ATOM 2678 N N . GLU A 1 318 ? -8.625 10.078 19.906 1 97.06 318 GLU A N 1
ATOM 2679 C CA . GLU A 1 318 ? -9.477 10.555 21 1 97.06 318 GLU A CA 1
ATOM 2680 C C . GLU A 1 318 ? -10.391 11.68 20.516 1 97.06 318 GLU A C 1
ATOM 2682 O O . GLU A 1 318 ? -11.594 11.656 20.797 1 97.06 318 GLU A O 1
ATOM 2687 N N . VAL A 1 319 ? -9.852 12.602 19.828 1 97.75 319 VAL A N 1
ATOM 2688 C CA . VAL A 1 319 ? -10.633 13.727 19.328 1 97.75 319 VAL A CA 1
ATOM 2689 C C . VAL A 1 319 ? -11.672 13.227 18.328 1 97.75 319 VAL A C 1
ATOM 2691 O O . VAL A 1 319 ? -12.836 13.625 18.375 1 97.75 319 VAL A O 1
ATOM 2694 N N . ALA A 1 320 ? -11.281 12.344 17.422 1 98 320 ALA A N 1
ATOM 2695 C CA . ALA A 1 320 ? -12.172 11.812 16.391 1 98 320 ALA A CA 1
ATOM 2696 C C . ALA A 1 320 ? -13.375 11.109 17.031 1 98 320 ALA A C 1
ATOM 2698 O O . ALA A 1 320 ? -14.516 11.352 16.641 1 98 320 ALA A O 1
ATOM 2699 N N . LEU A 1 321 ? -13.102 10.297 18 1 97.25 321 LEU A N 1
ATOM 2700 C CA . LEU A 1 321 ? -14.156 9.531 18.641 1 97.25 321 LEU A CA 1
ATOM 2701 C C . LEU A 1 321 ? -15.062 10.438 19.469 1 97.25 321 LEU A C 1
ATOM 2703 O O . LEU A 1 321 ? -16.281 10.258 19.484 1 97.25 321 LEU A O 1
ATOM 2707 N N . MET A 1 322 ? -14.438 11.406 20.109 1 96.5 322 MET A N 1
ATOM 2708 C CA . MET A 1 322 ? -15.188 12.352 20.938 1 96.5 322 MET A CA 1
ATOM 2709 C C . MET A 1 322 ? -16.188 13.141 20.094 1 96.5 322 MET A C 1
ATOM 2711 O O . MET A 1 322 ? -17.297 13.438 20.562 1 96.5 322 MET A O 1
ATOM 2715 N N . LYS A 1 323 ? -15.82 13.461 18.906 1 97.19 323 LYS A N 1
ATOM 2716 C CA . LYS A 1 323 ? -16.625 14.375 18.094 1 97.19 323 LYS A CA 1
ATOM 2717 C C . LYS A 1 323 ? -17.469 13.609 17.078 1 97.19 323 LYS A C 1
ATOM 2719 O O . LYS A 1 323 ? -18.297 14.203 16.391 1 97.19 323 LYS A O 1
ATOM 2724 N N . GLU A 1 324 ? -17.344 12.336 16.953 1 96.88 324 GLU A N 1
ATOM 2725 C CA . GLU A 1 324 ? -17.969 11.484 15.945 1 96.88 324 GLU A CA 1
ATOM 2726 C C . GLU A 1 324 ? -19.484 11.672 15.93 1 96.88 324 GLU A C 1
ATOM 2728 O O . GLU A 1 324 ? -20.078 11.883 14.875 1 96.88 324 GLU A O 1
ATOM 2733 N N . GLY A 1 325 ? -20.094 11.578 17.141 1 96.06 325 GLY A N 1
ATOM 2734 C CA . GLY A 1 325 ? -21.547 11.688 17.219 1 96.06 325 GLY A CA 1
ATOM 2735 C C . GLY A 1 325 ? -22.078 13.016 16.719 1 96.06 325 GLY A C 1
ATOM 2736 O O . GLY A 1 325 ? -23.062 13.047 15.977 1 96.06 325 GLY A O 1
ATOM 2737 N N . LEU A 1 326 ? -21.422 14.102 17.078 1 95.38 326 LEU A N 1
ATOM 2738 C CA . LEU A 1 326 ? -21.859 15.438 16.656 1 95.38 326 LEU A CA 1
ATOM 2739 C C . LEU A 1 326 ? -21.719 15.602 15.156 1 95.38 326 LEU A C 1
ATOM 2741 O O . LEU A 1 326 ? -22.625 16.156 14.508 1 95.38 326 LEU A O 1
ATOM 2745 N N . VAL A 1 327 ? -20.656 15.141 14.602 1 95.94 327 VAL A N 1
ATOM 2746 C CA . VAL A 1 327 ? -20.422 15.266 13.164 1 95.94 327 VAL A CA 1
ATOM 2747 C C . VAL A 1 327 ? -21.422 14.398 12.406 1 95.94 327 VAL A C 1
ATOM 2749 O O . VAL A 1 327 ? -21.953 14.82 11.375 1 95.94 327 VAL A O 1
ATOM 2752 N N . LYS A 1 328 ? -21.656 13.211 12.906 1 95.44 328 LYS A N 1
ATOM 2753 C CA . LYS A 1 328 ? -22.641 12.32 12.289 1 95.44 328 LYS A CA 1
ATOM 2754 C C . LYS A 1 328 ? -24 12.984 12.188 1 95.44 328 LYS A C 1
ATOM 2756 O O . LYS A 1 328 ? -24.672 12.891 11.148 1 95.44 328 LYS A O 1
ATOM 2761 N N . GLU A 1 329 ? -24.438 13.648 13.195 1 95.06 329 GLU A N 1
ATOM 2762 C CA . GLU A 1 329 ? -25.719 14.352 13.211 1 95.06 329 GLU A CA 1
ATOM 2763 C C . GLU A 1 329 ? -25.75 15.461 12.164 1 95.06 329 GLU A C 1
ATOM 2765 O O . GLU A 1 329 ? -26.75 15.656 11.484 1 95.06 329 GLU A O 1
ATOM 2770 N N . ALA A 1 330 ? -24.672 16.156 12.062 1 93.06 330 ALA A N 1
ATOM 2771 C CA . ALA A 1 330 ? -24.578 17.219 11.07 1 93.06 330 ALA A CA 1
ATOM 2772 C C . ALA A 1 330 ? -24.672 16.672 9.656 1 93.06 330 ALA A C 1
ATOM 2774 O O . ALA A 1 330 ? -25.375 17.234 8.805 1 93.06 330 ALA A O 1
ATOM 2775 N N . ILE A 1 331 ? -24.016 15.57 9.375 1 92.88 331 ILE A N 1
ATOM 2776 C CA . ILE A 1 331 ? -24.031 14.938 8.062 1 92.88 331 ILE A CA 1
ATOM 2777 C C . ILE A 1 331 ? -25.453 14.5 7.715 1 92.88 331 ILE A C 1
ATOM 2779 O O . ILE A 1 331 ? -25.891 14.656 6.574 1 92.88 331 ILE A O 1
ATOM 2783 N N . GLN A 1 332 ? -26.141 13.969 8.672 1 89.75 332 GLN A N 1
ATOM 2784 C CA . GLN A 1 332 ? -27.516 13.516 8.453 1 89.75 332 GLN A CA 1
ATOM 2785 C C . GLN A 1 332 ? -28.406 14.672 8.031 1 89.75 332 GLN A C 1
ATOM 2787 O O . GLN A 1 332 ? -29.328 14.484 7.234 1 89.75 332 GLN A O 1
ATOM 2792 N N . ARG A 1 333 ? -28.125 15.797 8.5 1 85.94 333 ARG A N 1
ATOM 2793 C CA . ARG A 1 333 ? -28.922 16.969 8.195 1 85.94 333 ARG A CA 1
ATOM 2794 C C . ARG A 1 333 ? -28.688 17.453 6.773 1 85.94 333 ARG A C 1
ATOM 2796 O O . ARG A 1 333 ? -29.609 17.922 6.102 1 85.94 333 ARG A O 1
ATOM 2803 N N . PHE A 1 334 ? -27.484 17.297 6.301 1 83.12 334 PHE A N 1
ATOM 2804 C CA . PHE A 1 334 ? -27.125 17.844 4.992 1 83.12 334 PHE A CA 1
ATOM 2805 C C . PHE A 1 334 ? -27.266 16.766 3.914 1 83.12 334 PHE A C 1
ATOM 2807 O O . PHE A 1 334 ? -27.438 17.078 2.736 1 83.12 334 PHE A O 1
ATOM 2814 N N . GLY A 1 335 ? -27.172 15.523 4.375 1 78.25 335 GLY A N 1
ATOM 2815 C CA . GLY A 1 335 ? -27.203 14.43 3.424 1 78.25 335 GLY A CA 1
ATOM 2816 C C . GLY A 1 335 ? -25.828 14.062 2.896 1 78.25 335 GLY A C 1
ATOM 2817 O O . GLY A 1 335 ? -24.812 14.438 3.484 1 78.25 335 GLY A O 1
ATOM 2818 N N . GLY A 1 336 ? -25.656 13.172 1.896 1 70.81 336 GLY A N 1
ATOM 2819 C CA . GLY A 1 336 ? -24.422 12.812 1.215 1 70.81 336 GLY A CA 1
ATOM 2820 C C . GLY A 1 336 ? -23.531 11.891 2.033 1 70.81 336 GLY A C 1
ATOM 2821 O O . GLY A 1 336 ? -22.328 12.086 2.092 1 70.81 336 GLY A O 1
ATOM 2822 N N . GLY A 1 337 ? -23.906 11.086 2.664 1 74.06 337 GLY A N 1
ATOM 2823 C CA . GLY A 1 337 ? -23.328 10.266 3.715 1 74.06 337 GLY A CA 1
ATOM 2824 C C . GLY A 1 337 ? -21.922 9.797 3.389 1 74.06 337 GLY A C 1
ATOM 2825 O O . GLY A 1 337 ? -21.078 9.664 4.281 1 74.06 337 GLY A O 1
ATOM 2826 N N . ARG A 1 338 ? -21.516 9.648 2.072 1 85.69 338 ARG A N 1
ATOM 2827 C CA . ARG A 1 338 ? -20.234 9.031 1.778 1 85.69 338 ARG A CA 1
ATOM 2828 C C . ARG A 1 338 ? -19.453 9.852 0.763 1 85.69 338 ARG A C 1
ATOM 2830 O O . ARG A 1 338 ? -18.453 9.375 0.198 1 85.69 338 ARG A O 1
ATOM 2837 N N . ASN A 1 339 ? -19.766 11.094 0.578 1 92.94 339 ASN A N 1
ATOM 2838 C CA . ASN A 1 339 ? -19.172 11.945 -0.449 1 92.94 339 ASN A CA 1
ATOM 2839 C C . ASN A 1 339 ? -18.047 12.805 0.113 1 92.94 339 ASN A C 1
ATOM 2841 O O . ASN A 1 339 ? -17.359 13.508 -0.636 1 92.94 339 ASN A O 1
ATOM 2845 N N . TYR A 1 340 ? -17.828 12.641 1.371 1 95.62 340 TYR A N 1
ATOM 2846 C CA . TYR A 1 340 ? -17 13.648 2.023 1 95.62 340 TYR A CA 1
ATOM 2847 C C . TYR A 1 340 ? -15.68 13.047 2.49 1 95.62 340 TYR A C 1
ATOM 2849 O O . TYR A 1 340 ? -15.609 11.852 2.799 1 95.62 340 TYR A O 1
ATOM 2857 N N . PHE A 1 341 ? -14.672 13.828 2.514 1 97.44 341 PHE A N 1
ATOM 2858 C CA . PHE A 1 341 ? -13.43 13.602 3.238 1 97.44 341 PHE A CA 1
ATOM 2859 C C . PHE A 1 341 ? -12.883 14.914 3.805 1 97.44 341 PHE A C 1
ATOM 2861 O O . PHE A 1 341 ? -13.328 15.992 3.412 1 97.44 341 PHE A O 1
ATOM 2868 N N . GLU A 1 342 ? -12.039 14.805 4.785 1 98.19 342 GLU A N 1
ATOM 2869 C CA . GLU A 1 342 ? -11.516 16.016 5.43 1 98.19 342 GLU A CA 1
ATOM 2870 C C . GLU A 1 342 ? -10.008 15.898 5.668 1 98.19 342 GLU A C 1
ATOM 2872 O O . GLU A 1 342 ? -9.555 14.984 6.359 1 98.19 342 GLU A O 1
ATOM 2877 N N . LEU A 1 343 ? -9.297 16.766 5.027 1 98.44 343 LEU A N 1
ATOM 2878 C CA . LEU A 1 343 ? -7.887 16.922 5.363 1 98.44 343 LEU A CA 1
ATOM 2879 C C . LEU A 1 343 ? -7.699 17.969 6.453 1 98.44 343 LEU A C 1
ATOM 2881 O O . LEU A 1 343 ? -8.07 19.125 6.27 1 98.44 343 LEU A O 1
ATOM 2885 N N . VAL A 1 344 ? -7.172 17.531 7.57 1 98.44 344 VAL A N 1
ATOM 2886 C CA . VAL A 1 344 ? -6.93 18.406 8.711 1 98.44 344 VAL A CA 1
ATOM 2887 C C . VAL A 1 344 ? -5.461 18.328 9.117 1 98.44 344 VAL A C 1
ATOM 2889 O O . VAL A 1 344 ? -4.805 17.312 8.914 1 98.44 344 VAL A O 1
ATOM 2892 N N . ARG A 1 345 ? -4.961 19.406 9.57 1 98.5 345 ARG A N 1
ATOM 2893 C CA . ARG A 1 345 ? -3.656 19.359 10.227 1 98.5 345 ARG A CA 1
ATOM 2894 C C . ARG A 1 345 ? -3.789 19.578 11.734 1 98.5 345 ARG A C 1
ATOM 2896 O O . ARG A 1 345 ? -4.18 20.656 12.172 1 98.5 345 ARG A O 1
ATOM 2903 N N . PHE A 1 346 ? -3.477 18.594 12.508 1 98.56 346 PHE A N 1
ATOM 2904 C CA . PHE A 1 346 ? -3.398 18.734 13.953 1 98.56 346 PHE A CA 1
ATOM 2905 C C . PHE A 1 346 ? -2.045 19.297 14.375 1 98.56 346 PHE A C 1
ATOM 2907 O O . PHE A 1 346 ? -1.004 18.844 13.898 1 98.56 346 PHE A O 1
ATOM 2914 N N . ASP A 1 347 ? -2.064 20.281 15.227 1 97.38 347 ASP A N 1
ATOM 2915 C CA . ASP A 1 347 ? -0.833 20.859 15.758 1 97.38 347 ASP A CA 1
ATOM 2916 C C . ASP A 1 347 ? -0.618 20.438 17.219 1 97.38 347 ASP A C 1
ATOM 2918 O O . ASP A 1 347 ? -1.526 20.547 18.031 1 97.38 347 ASP A O 1
ATOM 2922 N N . PHE A 1 348 ? 0.573 19.953 17.469 1 98.38 348 PHE A N 1
ATOM 2923 C CA . PHE A 1 348 ? 0.91 19.469 18.797 1 98.38 348 PHE A CA 1
ATOM 2924 C C . PHE A 1 348 ? 2.137 20.188 19.344 1 98.38 348 PHE A C 1
ATOM 2926 O O . PHE A 1 348 ? 2.965 20.688 18.578 1 98.38 348 PHE A O 1
ATOM 2933 N N . THR A 1 349 ? 2.244 20.266 20.594 1 97.31 349 THR A N 1
ATOM 2934 C CA . THR A 1 349 ? 3.469 20.672 21.281 1 97.31 349 THR A CA 1
ATOM 2935 C C . THR A 1 349 ? 3.912 19.594 22.266 1 97.31 349 THR A C 1
ATOM 2937 O O . THR A 1 349 ? 3.154 18.672 22.578 1 97.31 349 THR A O 1
ATOM 2940 N N . LEU A 1 350 ? 5.172 19.625 22.609 1 98.12 350 LEU A N 1
ATOM 2941 C CA . LEU A 1 350 ? 5.766 18.672 23.531 1 98.12 350 LEU A CA 1
ATOM 2942 C C . LEU A 1 350 ? 6.262 19.375 24.797 1 98.12 350 LEU A C 1
ATOM 2944 O O . LEU A 1 350 ? 6.668 20.547 24.734 1 98.12 350 LEU A O 1
ATOM 2948 N N . ASP A 1 351 ? 6.219 18.719 25.906 1 97.06 351 ASP A N 1
ATOM 2949 C CA . ASP A 1 351 ? 6.941 19.234 27.062 1 97.06 351 ASP A CA 1
ATOM 2950 C C . ASP A 1 351 ? 8.312 18.562 27.188 1 97.06 351 ASP A C 1
ATOM 2952 O O . ASP A 1 351 ? 8.703 17.766 26.328 1 97.06 351 ASP A O 1
ATOM 2956 N N . GLU A 1 352 ? 9.047 18.844 28.188 1 96 352 GLU A N 1
ATOM 2957 C CA . GLU A 1 352 ? 10.43 18.422 28.344 1 96 352 GLU A CA 1
ATOM 2958 C C . GLU A 1 352 ? 10.539 16.906 28.484 1 96 352 GLU A C 1
ATOM 2960 O O . GLU A 1 352 ? 11.594 16.328 28.219 1 96 352 GLU A O 1
ATOM 2965 N N . ASP A 1 353 ? 9.469 16.234 28.875 1 96.5 353 ASP A N 1
ATOM 2966 C CA . ASP A 1 353 ? 9.438 14.789 29.047 1 96.5 353 ASP A CA 1
ATOM 2967 C C . ASP A 1 353 ? 8.828 14.109 27.828 1 96.5 353 ASP A C 1
ATOM 2969 O O . ASP A 1 353 ? 8.477 12.93 27.875 1 96.5 353 ASP A O 1
ATOM 2973 N N . LEU A 1 354 ? 8.547 14.836 26.75 1 97.94 354 LEU A N 1
ATOM 2974 C CA . LEU A 1 354 ? 8.062 14.383 25.453 1 97.94 354 LEU A CA 1
ATOM 2975 C C . LEU A 1 354 ? 6.59 13.984 25.531 1 97.94 354 LEU A C 1
ATOM 2977 O O . LEU A 1 354 ? 6.129 13.148 24.75 1 97.94 354 LEU A O 1
ATOM 2981 N N . ASN A 1 355 ? 5.895 14.516 26.562 1 97.75 355 ASN A N 1
ATOM 2982 C CA . ASN A 1 355 ? 4.441 14.383 26.547 1 97.75 355 ASN A CA 1
ATOM 2983 C C . ASN A 1 355 ? 3.809 15.25 25.469 1 97.75 355 ASN A C 1
ATOM 2985 O O . ASN A 1 355 ? 4.25 16.375 25.234 1 97.75 355 ASN A O 1
ATOM 2989 N N . VAL A 1 356 ? 2.723 14.758 24.922 1 98.19 356 VAL A N 1
ATOM 2990 C CA . VAL A 1 356 ? 2.115 15.398 23.75 1 98.19 356 VAL A CA 1
ATOM 2991 C C . VAL A 1 356 ? 0.892 16.203 24.188 1 98.19 356 VAL A C 1
ATOM 2993 O O . VAL A 1 356 ? 0.113 15.758 25.031 1 98.19 356 VAL A O 1
ATOM 2996 N N . TYR A 1 357 ? 0.725 17.406 23.625 1 97.31 357 TYR A N 1
ATOM 2997 C CA . TYR A 1 357 ? -0.436 18.25 23.875 1 97.31 357 TYR A CA 1
ATOM 2998 C C . TYR A 1 357 ? -1.041 18.75 22.562 1 97.31 357 TYR A C 1
ATOM 3000 O O . TYR A 1 357 ? -0.345 19.359 21.75 1 97.31 357 TYR A O 1
ATOM 3008 N N . THR A 1 358 ? -2.324 18.516 22.406 1 97.31 358 THR A N 1
ATOM 3009 C CA . THR A 1 358 ? -3.043 18.984 21.219 1 97.31 358 THR A CA 1
ATOM 3010 C C . THR A 1 358 ? -3.295 20.484 21.312 1 97.31 358 THR A C 1
ATOM 3012 O O . THR A 1 358 ? -3.912 20.953 22.266 1 97.31 358 THR A O 1
ATOM 3015 N N . MET A 1 359 ? -2.889 21.203 20.312 1 93.12 359 MET A N 1
ATOM 3016 C CA . MET A 1 359 ? -3.043 22.656 20.328 1 93.12 359 MET A CA 1
ATOM 3017 C C . MET A 1 359 ? -4.227 23.094 19.484 1 93.12 359 MET A C 1
ATOM 3019 O O . MET A 1 359 ? -5.043 23.906 19.906 1 93.12 359 MET A O 1
ATOM 3023 N N . GLU A 1 360 ? -4.285 22.609 18.359 1 93.06 360 GLU A N 1
ATOM 3024 C CA . GLU A 1 360 ? -5.363 22.984 17.453 1 93.06 360 GLU A CA 1
ATOM 3025 C C . GLU A 1 360 ? -5.461 22.016 16.281 1 93.06 360 GLU A C 1
ATOM 3027 O O . GLU A 1 360 ? -4.57 21.188 16.078 1 93.06 360 GLU A O 1
ATOM 3032 N N . ALA A 1 361 ? -6.52 22.016 15.617 1 96.31 361 ALA A N 1
ATOM 3033 C CA . ALA A 1 361 ? -6.758 21.328 14.352 1 96.31 361 ALA A CA 1
ATOM 3034 C C . ALA A 1 361 ? -7.238 22.312 13.281 1 96.31 361 ALA A C 1
ATOM 3036 O O . ALA A 1 361 ? -8.258 22.984 13.461 1 96.31 361 ALA A O 1
ATOM 3037 N N . ASN A 1 362 ? -6.523 22.359 12.203 1 94.69 362 ASN A N 1
ATOM 3038 C CA . ASN A 1 362 ? -6.816 23.359 11.188 1 94.69 362 ASN A CA 1
ATOM 3039 C C . ASN A 1 362 ? -7.594 22.766 10.016 1 94.69 362 ASN A C 1
ATOM 3041 O O . ASN A 1 362 ? -7.129 21.812 9.375 1 94.69 362 ASN A O 1
ATOM 3045 N N . MET A 1 363 ? -8.758 23.312 9.781 1 95.19 363 MET A N 1
ATOM 3046 C CA . MET A 1 363 ? -9.461 23.031 8.523 1 95.19 363 MET A CA 1
ATOM 3047 C C . MET A 1 363 ? -8.734 23.672 7.348 1 95.19 363 MET A C 1
ATOM 3049 O O . MET A 1 363 ? -8.227 24.797 7.461 1 95.19 363 MET A O 1
ATOM 3053 N N . SER A 1 364 ? -8.719 22.969 6.18 1 93.38 364 SER A N 1
ATOM 3054 C CA . SER A 1 364 ? -7.996 23.5 5.023 1 93.38 364 SER A CA 1
ATOM 3055 C C . SER A 1 364 ? -6.594 23.969 5.406 1 93.38 364 SER A C 1
ATOM 3057 O O . SER A 1 364 ? -6.258 25.141 5.254 1 93.38 364 SER A O 1
ATOM 3059 N N . PRO A 1 365 ? -5.879 23.047 5.926 1 95.38 365 PRO A N 1
ATOM 3060 C CA . PRO A 1 365 ? -4.551 23.406 6.422 1 95.38 365 PRO A CA 1
ATOM 3061 C C . PRO A 1 365 ? -3.682 24.062 5.352 1 95.38 365 PRO A C 1
ATOM 3063 O O . PRO A 1 365 ? -3.932 23.891 4.156 1 95.38 365 PRO A O 1
ATOM 3066 N N . ASN A 1 366 ? -2.703 24.797 5.832 1 90.19 366 ASN A N 1
ATOM 3067 C CA . ASN A 1 366 ? -1.805 25.469 4.902 1 90.19 366 ASN A CA 1
ATOM 3068 C C . ASN A 1 366 ? -1.103 24.469 3.98 1 90.19 366 ASN A C 1
ATOM 3070 O O . ASN A 1 366 ? -0.5 23.5 4.445 1 90.19 366 ASN A O 1
ATOM 3074 N N . LEU A 1 367 ? -1.241 24.719 2.727 1 94.44 367 LEU A N 1
ATOM 3075 C CA . LEU A 1 367 ? -0.6 23.922 1.688 1 94.44 367 LEU A CA 1
ATOM 3076 C C . LEU A 1 367 ? 0.129 24.812 0.688 1 94.44 367 LEU A C 1
ATOM 3078 O O . LEU A 1 367 ? 0.378 24.406 -0.448 1 94.44 367 LEU A O 1
ATOM 3082 N N . SER A 1 368 ? 0.424 26.016 1.15 1 92.56 368 SER A N 1
ATOM 3083 C CA . SER A 1 368 ? 1.134 26.953 0.293 1 92.56 368 SER A CA 1
ATOM 3084 C C . SER A 1 368 ? 2.609 27.047 0.67 1 92.56 368 SER A C 1
ATOM 3086 O O . SER A 1 368 ? 2.947 27.188 1.848 1 92.56 368 SER A O 1
ATOM 3088 N N . SER A 1 369 ? 3.422 27.016 -0.323 1 94.19 369 SER A N 1
ATOM 3089 C CA . SER A 1 369 ? 4.859 27.125 -0.102 1 94.19 369 SER A CA 1
ATOM 3090 C C . SER A 1 369 ? 5.367 28.531 -0.45 1 94.19 369 SER A C 1
ATOM 3092 O O . SER A 1 369 ? 6.57 28.734 -0.626 1 94.19 369 SER A O 1
ATOM 3094 N N . ALA A 1 370 ? 4.48 29.438 -0.586 1 91.44 370 ALA A N 1
ATOM 3095 C CA . ALA A 1 370 ? 4.867 30.781 -0.999 1 91.44 370 ALA A CA 1
ATOM 3096 C C . ALA A 1 370 ? 5.855 31.391 -0.013 1 91.44 370 ALA A C 1
ATOM 3098 O O . ALA A 1 370 ? 6.859 31.984 -0.419 1 91.44 370 ALA A O 1
ATOM 3099 N N . HIS A 1 371 ? 5.609 31.234 1.243 1 92.25 371 HIS A N 1
ATOM 3100 C CA . HIS A 1 371 ? 6.473 31.797 2.277 1 92.25 371 HIS A CA 1
ATOM 3101 C C . HIS A 1 371 ? 7.746 30.969 2.438 1 92.25 371 HIS A C 1
ATOM 3103 O O . HIS A 1 371 ? 8.82 31.516 2.701 1 92.25 371 HIS A O 1
ATOM 3109 N N . TYR A 1 372 ? 7.582 29.656 2.342 1 96.12 372 TYR A N 1
ATOM 3110 C CA . TYR A 1 372 ? 8.688 28.719 2.48 1 96.12 372 TYR A CA 1
ATOM 3111 C C . TYR A 1 372 ? 8.727 27.734 1.313 1 96.12 372 TYR A C 1
ATOM 3113 O O . TYR A 1 372 ? 8.234 26.609 1.423 1 96.12 372 TYR A O 1
ATOM 3121 N N . PRO A 1 373 ? 9.391 28.047 0.284 1 95.19 373 PRO A N 1
ATOM 3122 C CA . PRO A 1 373 ? 9.391 27.281 -0.967 1 95.19 373 PRO A CA 1
ATOM 3123 C C . PRO A 1 373 ? 9.812 25.828 -0.776 1 95.19 373 PRO A C 1
ATOM 3125 O O . PRO A 1 373 ? 9.242 24.922 -1.396 1 95.19 373 PRO A O 1
ATOM 3128 N N . PRO A 1 374 ? 10.734 25.531 0.163 1 95.25 374 PRO A N 1
ATOM 3129 C CA . PRO A 1 374 ? 11.141 24.141 0.315 1 95.25 374 PRO A CA 1
ATOM 3130 C C . PRO A 1 374 ? 10 23.234 0.782 1 95.25 374 PRO A C 1
ATOM 3132 O O . PRO A 1 374 ? 10.078 22.016 0.652 1 95.25 374 PRO A O 1
ATOM 3135 N N . ASN A 1 375 ? 8.938 23.844 1.289 1 96.94 375 ASN A N 1
ATOM 3136 C CA . ASN A 1 375 ? 7.801 23.062 1.762 1 96.94 375 ASN A CA 1
ATOM 3137 C C . ASN A 1 375 ? 6.957 22.547 0.601 1 96.94 375 ASN A C 1
ATOM 3139 O O . ASN A 1 375 ? 6.027 21.766 0.805 1 96.94 375 ASN A O 1
ATOM 3143 N N . GLN A 1 376 ? 7.266 22.953 -0.581 1 96.62 376 GLN A N 1
ATOM 3144 C CA . GLN A 1 376 ? 6.578 22.484 -1.774 1 96.62 376 GLN A CA 1
ATOM 3145 C C . GLN A 1 376 ? 6.52 20.953 -1.805 1 96.62 376 GLN A C 1
ATOM 3147 O O . GLN A 1 376 ? 5.473 20.375 -2.088 1 96.62 376 GLN A O 1
ATOM 3152 N N . LEU A 1 377 ? 7.617 20.328 -1.538 1 97.31 377 LEU A N 1
ATOM 3153 C CA . LEU A 1 377 ? 7.703 18.875 -1.618 1 97.31 377 LEU A CA 1
ATOM 3154 C C . LEU A 1 377 ? 6.738 18.219 -0.637 1 97.31 377 LEU A C 1
ATOM 3156 O O . LEU A 1 377 ? 5.992 17.312 -1.007 1 97.31 377 LEU A O 1
ATOM 3160 N N . LEU A 1 378 ? 6.742 18.672 0.576 1 98 378 LEU A N 1
ATOM 3161 C CA . LEU A 1 378 ? 5.855 18.141 1.599 1 98 378 LEU A CA 1
ATOM 3162 C C . LEU A 1 378 ? 4.398 18.234 1.167 1 98 378 LEU A C 1
ATOM 3164 O O . LEU A 1 378 ? 3.658 17.25 1.207 1 98 378 LEU A O 1
ATOM 3168 N N . TYR A 1 379 ? 4.023 19.422 0.723 1 98.19 379 TYR A N 1
ATOM 3169 C CA . TYR A 1 379 ? 2.623 19.672 0.394 1 98.19 379 TYR A CA 1
ATOM 3170 C C . TYR A 1 379 ? 2.191 18.844 -0.812 1 98.19 379 TYR A C 1
ATOM 3172 O O . TYR A 1 379 ? 1.119 18.234 -0.805 1 98.19 379 TYR A O 1
ATOM 3180 N N . GLU A 1 380 ? 3.01 18.781 -1.798 1 97.69 380 GLU A N 1
ATOM 3181 C CA . GLU A 1 380 ? 2.656 18.016 -2.992 1 97.69 380 GLU A CA 1
ATOM 3182 C C . GLU A 1 380 ? 2.564 16.516 -2.686 1 97.69 380 GLU A C 1
ATOM 3184 O O . GLU A 1 380 ? 1.684 15.828 -3.201 1 97.69 380 GLU A O 1
ATOM 3189 N N . GLN A 1 381 ? 3.463 15.992 -1.86 1 98.25 381 GLN A N 1
ATOM 3190 C CA . GLN A 1 381 ? 3.404 14.578 -1.512 1 98.25 381 GLN A CA 1
ATOM 3191 C C . GLN A 1 381 ? 2.186 14.273 -0.646 1 98.25 381 GLN A C 1
ATOM 3193 O O . GLN A 1 381 ? 1.558 13.219 -0.795 1 98.25 381 GLN A O 1
ATOM 3198 N N . VAL A 1 382 ? 1.838 15.164 0.246 1 98.5 382 VAL A N 1
ATOM 3199 C CA . VAL A 1 382 ? 0.641 14.984 1.06 1 98.5 382 VAL A CA 1
ATOM 3200 C C . VAL A 1 382 ? -0.59 14.906 0.159 1 98.5 382 VAL A C 1
ATOM 3202 O O . VAL A 1 382 ? -1.413 14 0.297 1 98.5 382 VAL A O 1
ATOM 3205 N N . ILE A 1 383 ? -0.706 15.844 -0.777 1 98.06 383 ILE A N 1
ATOM 3206 C CA . ILE A 1 383 ? -1.868 15.93 -1.654 1 98.06 383 ILE A CA 1
ATOM 3207 C C . ILE A 1 383 ? -1.905 14.711 -2.576 1 98.06 383 ILE A C 1
ATOM 3209 O O . ILE A 1 383 ? -2.965 14.109 -2.783 1 98.06 383 ILE A O 1
ATOM 3213 N N . PHE A 1 384 ? -0.729 14.352 -3.135 1 97.56 384 PHE A N 1
ATOM 3214 C CA . PHE A 1 384 ? -0.622 13.203 -4.023 1 97.56 384 PHE A CA 1
ATOM 3215 C C . PHE A 1 384 ? -1.097 11.938 -3.326 1 97.56 384 PHE A C 1
ATOM 3217 O O . PHE A 1 384 ? -1.915 11.188 -3.871 1 97.56 384 PHE A O 1
ATOM 3224 N N . ASN A 1 385 ? -0.623 11.672 -2.1 1 98.12 385 ASN A N 1
ATOM 3225 C CA . ASN A 1 385 ? -1.035 10.516 -1.307 1 98.12 385 ASN A CA 1
ATOM 3226 C C . ASN A 1 385 ? -2.506 10.609 -0.911 1 98.12 385 ASN A C 1
ATOM 3228 O O . ASN A 1 385 ? -3.211 9.594 -0.896 1 98.12 385 ASN A O 1
ATOM 3232 N N . LEU A 1 386 ? -2.969 11.781 -0.596 1 98.38 386 LEU A N 1
ATOM 3233 C CA . LEU A 1 386 ? -4.359 12.008 -0.213 1 98.38 386 LEU A CA 1
ATOM 3234 C C . LEU A 1 386 ? -5.305 11.57 -1.323 1 98.38 386 LEU A C 1
ATOM 3236 O O . LEU A 1 386 ? -6.254 10.82 -1.074 1 98.38 386 LEU A O 1
ATOM 3240 N N . PHE A 1 387 ? -5.035 11.992 -2.516 1 97.19 387 PHE A N 1
ATOM 3241 C CA . PHE A 1 387 ? -5.941 11.727 -3.625 1 97.19 387 PHE A CA 1
ATOM 3242 C C . PHE A 1 387 ? -5.953 10.242 -3.973 1 97.19 387 PHE A C 1
ATOM 3244 O O . PHE A 1 387 ? -6.969 9.711 -4.43 1 97.19 387 PHE A O 1
ATOM 3251 N N . ALA A 1 388 ? -4.848 9.57 -3.715 1 96.5 388 ALA A N 1
ATOM 3252 C CA . ALA A 1 388 ? -4.84 8.117 -3.854 1 96.5 388 ALA A CA 1
ATOM 3253 C C . ALA A 1 388 ? -5.703 7.457 -2.783 1 96.5 388 ALA A C 1
ATOM 3255 O O . ALA A 1 388 ? -6.512 6.574 -3.084 1 96.5 388 ALA A O 1
ATOM 3256 N N . LEU A 1 389 ? -5.602 7.91 -1.576 1 97.75 389 LEU A N 1
ATOM 3257 C CA . LEU A 1 389 ? -6.281 7.336 -0.419 1 97.75 389 LEU A CA 1
ATOM 3258 C C . LEU A 1 389 ? -7.793 7.461 -0.557 1 97.75 389 LEU A C 1
ATOM 3260 O O . LEU A 1 389 ? -8.523 6.496 -0.326 1 97.75 389 LEU A O 1
ATOM 3264 N N . VAL A 1 390 ? -8.242 8.625 -1.004 1 96.38 390 VAL A N 1
ATOM 3265 C CA . VAL A 1 390 ? -9.68 8.891 -0.978 1 96.38 390 VAL A CA 1
ATOM 3266 C C . VAL A 1 390 ? -10.305 8.484 -2.309 1 96.38 390 VAL A C 1
ATOM 3268 O O . VAL A 1 390 ? -11.492 8.719 -2.543 1 96.38 390 VAL A O 1
ATOM 3271 N N . GLY A 1 391 ? -9.523 7.965 -3.221 1 91.5 391 GLY A N 1
ATOM 3272 C CA . GLY A 1 391 ? -10.047 7.363 -4.434 1 91.5 391 GLY A CA 1
ATOM 3273 C C . GLY A 1 391 ? -10.242 8.367 -5.559 1 91.5 391 GLY A C 1
ATOM 3274 O O . GLY A 1 391 ? -11 8.109 -6.496 1 91.5 391 GLY A O 1
ATOM 3275 N N . ILE A 1 392 ? -9.656 9.438 -5.465 1 88.12 392 ILE A N 1
ATOM 3276 C CA . ILE A 1 392 ? -9.711 10.453 -6.516 1 88.12 392 ILE A CA 1
ATOM 3277 C C . ILE A 1 392 ? -8.734 10.094 -7.633 1 88.12 392 ILE A C 1
ATOM 3279 O O . ILE A 1 392 ? -9.07 10.188 -8.812 1 88.12 392 ILE A O 1
ATOM 3283 N N . SER A 1 393 ? -7.57 9.75 -7.215 1 87.06 393 SER A N 1
ATOM 3284 C CA . SER A 1 393 ? -6.578 9.305 -8.188 1 87.06 393 SER A CA 1
ATOM 3285 C C . SER A 1 393 ? -6.723 7.816 -8.484 1 87.06 393 SER A C 1
ATOM 3287 O O . SER A 1 393 ? -6.074 6.984 -7.848 1 87.06 393 SER A O 1
ATOM 3289 N N . GLN A 1 394 ? -7.488 7.547 -9.492 1 81.44 394 GLN A N 1
ATOM 3290 C CA . GLN A 1 394 ? -7.758 6.152 -9.836 1 81.44 394 GLN A CA 1
ATOM 3291 C C . GLN A 1 394 ? -6.812 5.66 -10.93 1 81.44 394 GLN A C 1
ATOM 3293 O O . GLN A 1 394 ? -6.402 6.434 -11.797 1 81.44 394 GLN A O 1
ATOM 3298 N N . ARG A 1 395 ? -6.5 4.457 -10.828 1 82.06 395 ARG A N 1
ATOM 3299 C CA . ARG A 1 395 ? -5.68 3.84 -11.859 1 82.06 395 ARG A CA 1
ATOM 3300 C C . ARG A 1 395 ? -6.512 3.52 -13.102 1 82.06 395 ARG A C 1
ATOM 3302 O O . ARG A 1 395 ? -6.047 3.684 -14.227 1 82.06 395 ARG A O 1
ATOM 3309 N N . ILE A 1 396 ? -7.75 3.066 -12.844 1 79.75 396 ILE A N 1
ATOM 3310 C CA . ILE A 1 396 ? -8.656 2.715 -13.93 1 79.75 396 ILE A CA 1
ATOM 3311 C C . ILE A 1 396 ? -9.211 3.984 -14.57 1 79.75 396 ILE A C 1
ATOM 3313 O O . ILE A 1 396 ? -9.664 4.898 -13.875 1 79.75 396 ILE A O 1
ATOM 3317 N N . LYS A 1 397 ? -9.008 4.078 -15.844 1 73.81 397 LYS A N 1
ATOM 3318 C CA . LYS A 1 397 ? -9.453 5.262 -16.562 1 73.81 397 LYS A CA 1
ATOM 3319 C C . LYS A 1 397 ? -10.867 5.07 -17.109 1 73.81 397 LYS A C 1
ATOM 3321 O O . LYS A 1 397 ? -11.211 3.98 -17.578 1 73.81 397 LYS A O 1
ATOM 3326 N N . GLU A 1 398 ? -11.875 5.645 -16.344 1 57.66 398 GLU A N 1
ATOM 3327 C CA . GLU A 1 398 ? -13.281 5.477 -16.703 1 57.66 398 GLU A CA 1
ATOM 3328 C C . GLU A 1 398 ? -13.547 5.934 -18.125 1 57.66 398 GLU A C 1
ATOM 3330 O O . GLU A 1 398 ? -13.078 6.992 -18.547 1 57.66 398 GLU A O 1
ATOM 3335 N N . ASN A 1 399 ? -13.758 5.035 -19.016 1 48.91 399 ASN A N 1
ATOM 3336 C CA . ASN A 1 399 ? -14.484 5.512 -20.188 1 48.91 399 ASN A CA 1
ATOM 3337 C C . ASN A 1 399 ? -15.859 6.051 -19.812 1 48.91 399 ASN A C 1
ATOM 3339 O O . ASN A 1 399 ? -16.578 5.434 -19.016 1 48.91 399 ASN A O 1
ATOM 3343 N N . HIS A 1 400 ? -15.953 7.352 -19.531 1 41.56 400 HIS A N 1
ATOM 3344 C CA . HIS A 1 400 ? -17.109 8.109 -19.078 1 41.56 400 HIS A CA 1
ATOM 3345 C C . HIS A 1 400 ? -18.406 7.328 -19.281 1 41.56 400 HIS A C 1
ATOM 3347 O O . HIS A 1 400 ? -19.438 7.664 -18.703 1 41.56 400 HIS A O 1
ATOM 3353 N N . PHE A 1 401 ? -18.688 7.047 -20.531 1 37.75 401 PHE A N 1
ATOM 3354 C CA . PHE A 1 401 ? -20.094 6.949 -20.875 1 37.75 401 PHE A CA 1
ATOM 3355 C C . PHE A 1 401 ? -20.781 5.875 -20.047 1 37.75 401 PHE A C 1
ATOM 3357 O O . PHE A 1 401 ? -22.016 5.844 -19.953 1 37.75 401 PHE A O 1
ATOM 3364 N N . GLN A 1 402 ? -20.141 4.832 -19.625 1 44.19 402 GLN A N 1
ATOM 3365 C CA . GLN A 1 402 ? -20.938 3.693 -19.188 1 44.19 402 GLN A CA 1
ATOM 3366 C C . GLN A 1 402 ? -20.625 3.334 -17.734 1 44.19 402 GLN A C 1
ATOM 3368 O O . GLN A 1 402 ? -19.484 3.461 -17.297 1 44.19 402 GLN A O 1
ATOM 3373 N N . THR A 1 403 ? -21.641 3.432 -16.797 1 46.59 403 THR A N 1
ATOM 3374 C CA . THR A 1 403 ? -21.703 2.74 -15.508 1 46.59 403 THR A CA 1
ATOM 3375 C C . THR A 1 403 ? -20.594 1.691 -15.414 1 46.59 403 THR A C 1
ATOM 3377 O O . THR A 1 403 ? -20.484 0.807 -16.266 1 46.59 403 THR A O 1
ATOM 3380 N N . ARG A 1 404 ? -19.531 2.066 -14.625 1 60.72 404 ARG A N 1
ATOM 3381 C CA . ARG A 1 404 ? -18.594 0.977 -14.406 1 60.72 404 ARG A CA 1
ATOM 3382 C C . ARG A 1 404 ? -19.297 -0.375 -14.43 1 60.72 404 ARG A C 1
ATOM 3384 O O . ARG A 1 404 ? -20.281 -0.572 -13.719 1 60.72 404 ARG A O 1
ATOM 3391 N N . ASN A 1 405 ? -18.859 -1.063 -15.422 1 75.69 405 ASN A N 1
ATOM 3392 C CA . ASN A 1 405 ? -19.438 -2.404 -15.43 1 75.69 405 ASN A CA 1
ATOM 3393 C C . ASN A 1 405 ? -18.922 -3.238 -14.258 1 75.69 405 ASN A C 1
ATOM 3395 O O . ASN A 1 405 ? -17.953 -2.857 -13.586 1 75.69 405 ASN A O 1
ATOM 3399 N N . LYS A 1 406 ? -19.672 -3.99 -13.82 1 84.31 406 LYS A N 1
ATOM 3400 C CA . LYS A 1 406 ? -19.438 -4.867 -12.68 1 84.31 406 LYS A CA 1
ATOM 3401 C C . LYS A 1 406 ? -18.031 -5.488 -12.742 1 84.31 406 LYS A C 1
ATOM 3403 O O . LYS A 1 406 ? -17.328 -5.512 -11.734 1 84.31 406 LYS A O 1
ATOM 3408 N N . GLU A 1 407 ? -17.594 -5.766 -13.953 1 87.75 407 GLU A N 1
ATOM 3409 C CA . GLU A 1 407 ? -16.297 -6.438 -14.102 1 87.75 407 GLU A CA 1
ATOM 3410 C C . GLU A 1 407 ? -15.148 -5.473 -13.875 1 87.75 407 GLU A C 1
ATOM 3412 O O . GLU A 1 407 ? -14.109 -5.852 -13.32 1 87.75 407 GLU A O 1
ATOM 3417 N N . GLU A 1 408 ? -15.352 -4.293 -14.289 1 88.62 408 GLU A N 1
ATOM 3418 C CA . GLU A 1 408 ? -14.328 -3.271 -14.07 1 88.62 408 GLU A CA 1
ATOM 3419 C C . GLU A 1 408 ? -14.141 -2.986 -12.586 1 88.62 408 GLU A C 1
ATOM 3421 O O . GLU A 1 408 ? -13.008 -2.879 -12.109 1 88.62 408 GLU A O 1
ATOM 3426 N N . HIS A 1 409 ? -15.242 -2.945 -11.93 1 89.75 409 HIS A N 1
ATOM 3427 C CA . HIS A 1 409 ? -15.188 -2.721 -10.492 1 89.75 409 HIS A CA 1
ATOM 3428 C C . HIS A 1 409 ? -14.547 -3.906 -9.773 1 89.75 409 HIS A C 1
ATOM 3430 O O . HIS A 1 409 ? -13.719 -3.723 -8.875 1 89.75 409 HIS A O 1
ATOM 3436 N N . GLU A 1 410 ? -14.852 -5.059 -10.242 1 94.12 410 GLU A N 1
ATOM 3437 C CA . GLU A 1 410 ? -14.391 -6.277 -9.578 1 94.12 410 GLU A CA 1
ATOM 3438 C C . GLU A 1 410 ? -12.898 -6.492 -9.789 1 94.12 410 GLU A C 1
ATOM 3440 O O . GLU A 1 410 ? -12.242 -7.18 -9 1 94.12 410 GLU A O 1
ATOM 3445 N N . MET A 1 411 ? -12.391 -5.855 -10.852 1 94.5 411 MET A N 1
ATOM 3446 C CA . MET A 1 411 ? -10.953 -5.941 -11.094 1 94.5 411 MET A CA 1
ATOM 3447 C C . MET A 1 411 ? -10.172 -5.297 -9.953 1 94.5 411 MET A C 1
ATOM 3449 O O . MET A 1 411 ? -9.07 -5.738 -9.617 1 94.5 411 MET A O 1
ATOM 3453 N N . GLU A 1 412 ? -10.828 -4.328 -9.336 1 94.06 412 GLU A N 1
ATOM 3454 C CA . GLU A 1 412 ? -10.188 -3.619 -8.234 1 94.06 412 GLU A CA 1
ATOM 3455 C C . GLU A 1 412 ? -10.578 -4.23 -6.887 1 94.06 412 GLU A C 1
ATOM 3457 O O . GLU A 1 412 ? -9.727 -4.418 -6.016 1 94.06 412 GLU A O 1
ATOM 3462 N N . VAL A 1 413 ? -11.852 -4.508 -6.738 1 96.62 413 VAL A N 1
ATOM 3463 C CA . VAL A 1 413 ? -12.359 -5.051 -5.484 1 96.62 413 VAL A CA 1
ATOM 3464 C C . VAL A 1 413 ? -13.617 -5.879 -5.75 1 96.62 413 VAL A C 1
ATOM 3466 O O . VAL A 1 413 ? -14.586 -5.383 -6.324 1 96.62 413 VAL A O 1
ATOM 3469 N N . ALA A 1 414 ? -13.539 -7.117 -5.398 1 97.06 414 ALA A N 1
ATOM 3470 C CA . ALA A 1 414 ? -14.664 -8.039 -5.523 1 97.06 414 ALA A CA 1
ATOM 3471 C C . ALA A 1 414 ? -15.055 -8.609 -4.16 1 97.06 414 ALA A C 1
ATOM 3473 O O . ALA A 1 414 ? -14.391 -8.352 -3.158 1 97.06 414 ALA A O 1
ATOM 3474 N N . THR A 1 415 ? -16.109 -9.312 -4.094 1 96 415 THR A N 1
ATOM 3475 C CA . THR A 1 415 ? -16.578 -9.93 -2.859 1 96 415 THR A CA 1
ATOM 3476 C C . THR A 1 415 ? -15.477 -10.773 -2.225 1 96 415 THR A C 1
ATOM 3478 O O . THR A 1 415 ? -15.305 -10.766 -1.004 1 96 415 THR A O 1
ATOM 3481 N N . LYS A 1 416 ? -14.719 -11.43 -3.008 1 96.56 416 LYS A N 1
ATOM 3482 C CA . LYS A 1 416 ? -13.648 -12.297 -2.523 1 96.56 416 LYS A CA 1
ATOM 3483 C C . LYS A 1 416 ? -12.641 -11.516 -1.688 1 96.56 416 LYS A C 1
ATOM 3485 O O . LYS A 1 416 ? -12.008 -12.07 -0.791 1 96.56 416 LYS A O 1
ATOM 3490 N N . ASN A 1 417 ? -12.508 -10.234 -2.014 1 98.12 417 ASN A N 1
ATOM 3491 C CA . ASN A 1 417 ? -11.555 -9.383 -1.314 1 98.12 417 ASN A CA 1
ATOM 3492 C C . ASN A 1 417 ? -12.117 -8.883 0.014 1 98.12 417 ASN A C 1
ATOM 3494 O O . ASN A 1 417 ? -11.367 -8.367 0.853 1 98.12 417 ASN A O 1
ATOM 3498 N N . LEU A 1 418 ? -13.43 -9.086 0.242 1 98.44 418 LEU A N 1
ATOM 3499 C CA . LEU A 1 418 ? -14.094 -8.469 1.387 1 98.44 418 LEU A CA 1
ATOM 3500 C C . LEU A 1 418 ? -14.391 -9.508 2.465 1 98.44 418 LEU A C 1
ATOM 3502 O O . LEU A 1 418 ? -14.453 -9.18 3.65 1 98.44 418 LEU A O 1
ATOM 3506 N N . VAL A 1 419 ? -14.555 -10.727 2.084 1 98.38 419 VAL A N 1
ATOM 3507 C CA . VAL A 1 419 ? -15.031 -11.758 3.006 1 98.38 419 VAL A CA 1
ATOM 3508 C C . VAL A 1 419 ? -13.922 -12.117 3.994 1 98.38 419 VAL A C 1
ATOM 3510 O O . VAL A 1 419 ? -12.742 -12.086 3.65 1 98.38 419 VAL A O 1
ATOM 3513 N N . VAL A 1 420 ? -14.328 -12.453 5.203 1 97.94 420 VAL A N 1
ATOM 3514 C CA . VAL A 1 420 ? -13.414 -12.82 6.277 1 97.94 420 VAL A CA 1
ATOM 3515 C C . VAL A 1 420 ? -13.992 -13.977 7.082 1 97.94 420 VAL A C 1
ATOM 3517 O O . VAL A 1 420 ? -15.148 -14.359 6.891 1 97.94 420 VAL A O 1
ATOM 3520 N N . SER A 1 421 ? -13.211 -14.648 7.867 1 96.5 421 SER A N 1
ATOM 3521 C CA . SER A 1 421 ? -13.609 -15.656 8.844 1 96.5 421 SER A CA 1
ATOM 3522 C C . SER A 1 421 ? -14.383 -16.797 8.188 1 96.5 421 SER A C 1
ATOM 3524 O O . SER A 1 421 ? -15.523 -17.062 8.547 1 96.5 421 SER A O 1
ATOM 3526 N N . PRO A 1 422 ? -13.727 -17.484 7.301 1 97 422 PRO A N 1
ATOM 3527 C CA . PRO A 1 422 ? -14.438 -18.531 6.551 1 97 422 PRO A CA 1
ATOM 3528 C C . PRO A 1 422 ? -15.062 -19.594 7.453 1 97 422 PRO A C 1
ATOM 3530 O O . PRO A 1 422 ? -16.203 -20.016 7.219 1 97 422 PRO A O 1
ATOM 3533 N N . GLU A 1 423 ? -14.414 -20.047 8.516 1 94.5 423 GLU A N 1
ATOM 3534 C CA . GLU A 1 423 ? -14.93 -21.094 9.391 1 94.5 423 GLU A CA 1
ATOM 3535 C C . GLU A 1 423 ? -16.172 -20.641 10.133 1 94.5 423 GLU A C 1
ATOM 3537 O O . GLU A 1 423 ? -17.156 -21.375 10.25 1 94.5 423 GLU A O 1
ATOM 3542 N N . PHE A 1 424 ? -16.062 -19.422 10.602 1 94.88 424 PHE A N 1
ATOM 3543 C CA . PHE A 1 424 ? -17.219 -18.859 11.312 1 94.88 424 PHE A CA 1
ATOM 3544 C C . PHE A 1 424 ? -18.406 -18.703 10.375 1 94.88 424 PHE A C 1
ATOM 3546 O O . PHE A 1 424 ? -19.531 -19.078 10.719 1 94.88 424 PHE A O 1
ATOM 3553 N N . CYS A 1 425 ? -18.172 -18.156 9.203 1 96.38 425 CYS A N 1
ATOM 3554 C CA . CYS A 1 425 ? -19.25 -17.844 8.25 1 96.38 425 CYS A CA 1
ATOM 3555 C C . CYS A 1 425 ? -19.891 -19.125 7.734 1 96.38 425 CYS A C 1
ATOM 3557 O O . CYS A 1 425 ? -21.062 -19.125 7.367 1 96.38 425 CYS A O 1
ATOM 3559 N N . ALA A 1 426 ? -19.141 -20.219 7.668 1 94.75 426 ALA A N 1
ATOM 3560 C CA . ALA A 1 426 ? -19.672 -21.5 7.219 1 94.75 426 ALA A CA 1
ATOM 3561 C C . ALA A 1 426 ? -20.812 -21.969 8.133 1 94.75 426 ALA A C 1
ATOM 3563 O O . ALA A 1 426 ? -21.719 -22.672 7.695 1 94.75 426 ALA A O 1
ATOM 3564 N N . ASP A 1 427 ? -20.797 -21.531 9.336 1 93.19 427 ASP A N 1
ATOM 3565 C CA . ASP A 1 427 ? -21.766 -22 10.32 1 93.19 427 ASP A CA 1
ATOM 3566 C C . ASP A 1 427 ? -22.828 -20.938 10.602 1 93.19 427 ASP A C 1
ATOM 3568 O O . ASP A 1 427 ? -23.688 -21.125 11.461 1 93.19 427 ASP A O 1
ATOM 3572 N N . CYS A 1 428 ? -22.734 -19.844 9.883 1 93.06 428 CYS A N 1
ATOM 3573 C CA . CYS A 1 428 ? -23.672 -18.766 10.125 1 93.06 428 CYS A CA 1
ATOM 3574 C C . CYS A 1 428 ? -25.047 -19.094 9.539 1 93.06 428 CYS A C 1
ATOM 3576 O O . CYS A 1 428 ? -25.156 -19.375 8.344 1 93.06 428 CYS A O 1
ATOM 3578 N N . LYS A 1 429 ? -26.109 -19.031 10.383 1 89.88 429 LYS A N 1
ATOM 3579 C CA . LYS A 1 429 ? -27.453 -19.375 9.93 1 89.88 429 LYS A CA 1
ATOM 3580 C C . LYS A 1 429 ? -28.406 -18.203 10.062 1 89.88 429 LYS A C 1
ATOM 3582 O O . LYS A 1 429 ? -29.5 -18.203 9.477 1 89.88 429 LYS A O 1
ATOM 3587 N N . ASP A 1 430 ? -27.938 -17.219 10.836 1 93.38 430 ASP A N 1
ATOM 3588 C CA . ASP A 1 430 ? -28.797 -16.078 11.141 1 93.38 430 ASP A CA 1
ATOM 3589 C C . ASP A 1 430 ? -28.047 -14.766 10.938 1 93.38 430 ASP A C 1
ATOM 3591 O O . ASP A 1 430 ? -27.125 -14.461 11.688 1 93.38 430 ASP A O 1
ATOM 3595 N N . CYS A 1 431 ? -28.578 -13.961 10.062 1 93.69 431 CYS A N 1
ATOM 3596 C CA . CYS A 1 431 ? -27.906 -12.719 9.719 1 93.69 431 CYS A CA 1
ATOM 3597 C C . CYS A 1 431 ? -28.141 -11.664 10.789 1 93.69 431 CYS A C 1
ATOM 3599 O O . CYS A 1 431 ? -27.562 -10.578 10.742 1 93.69 431 CYS A O 1
ATOM 3601 N N . PHE A 1 432 ? -28.875 -12.031 11.852 1 92.12 432 PHE A N 1
ATOM 3602 C CA . PHE A 1 432 ? -29.109 -11.094 12.938 1 92.12 432 PHE A CA 1
ATOM 3603 C C . PHE A 1 432 ? -27.953 -11.117 13.938 1 92.12 432 PHE A C 1
ATOM 3605 O O . PHE A 1 432 ? -27.797 -10.195 14.742 1 92.12 432 PHE A O 1
ATOM 3612 N N . ILE A 1 433 ? -27.281 -12.234 13.875 1 91.06 433 ILE A N 1
ATOM 3613 C CA . ILE A 1 433 ? -26.047 -12.266 14.656 1 91.06 433 ILE A CA 1
ATOM 3614 C C . ILE A 1 433 ? -25.047 -11.266 14.078 1 91.06 433 ILE A C 1
ATOM 3616 O O . ILE A 1 433 ? -24.766 -11.281 12.875 1 91.06 433 ILE A O 1
ATOM 3620 N N . ILE A 1 434 ? -24.469 -10.477 14.836 1 88.94 434 ILE A N 1
ATOM 3621 C CA . ILE A 1 434 ? -23.641 -9.344 14.414 1 88.94 434 ILE A CA 1
ATOM 3622 C C . ILE A 1 434 ? -22.453 -9.852 13.609 1 88.94 434 ILE A C 1
ATOM 3624 O O . ILE A 1 434 ? -22.141 -9.305 12.547 1 88.94 434 ILE A O 1
ATOM 3628 N N . GLU A 1 435 ? -21.797 -10.922 14.094 1 89.5 435 GLU A N 1
ATOM 3629 C CA . GLU A 1 435 ? -20.609 -11.445 13.406 1 89.5 435 GLU A CA 1
ATOM 3630 C C . GLU A 1 435 ? -20.969 -11.992 12.031 1 89.5 435 GLU A C 1
ATOM 3632 O O . GLU A 1 435 ? -20.156 -11.945 11.109 1 89.5 435 GLU A O 1
ATOM 3637 N N . CYS A 1 436 ? -22.234 -12.484 11.891 1 95.62 436 CYS A N 1
ATOM 3638 C CA . CYS A 1 436 ? -22.672 -13.055 10.625 1 95.62 436 CYS A CA 1
ATOM 3639 C C . CYS A 1 436 ? -22.875 -11.969 9.578 1 95.62 436 CYS A C 1
ATOM 3641 O O . CYS A 1 436 ? -22.891 -12.258 8.383 1 95.62 436 CYS A O 1
ATOM 3643 N N . GLN A 1 437 ? -22.922 -10.758 10.016 1 95.88 437 GLN A N 1
ATOM 3644 C CA . GLN A 1 437 ? -23.141 -9.641 9.094 1 95.88 437 GLN A CA 1
ATOM 3645 C C . GLN A 1 437 ? -21.906 -9.398 8.234 1 95.88 437 GLN A C 1
ATOM 3647 O O . GLN A 1 437 ? -21.969 -8.68 7.238 1 95.88 437 GLN A O 1
ATOM 3652 N N . LEU A 1 438 ? -20.797 -10.047 8.609 1 97.12 438 LEU A N 1
ATOM 3653 C CA . LEU A 1 438 ? -19.562 -9.938 7.84 1 97.12 438 LEU A CA 1
ATOM 3654 C C . LEU A 1 438 ? -19.406 -11.133 6.902 1 97.12 438 LEU A C 1
ATOM 3656 O O . LEU A 1 438 ? -18.359 -11.281 6.254 1 97.12 438 LEU A O 1
ATOM 3660 N N . CYS A 1 439 ? -20.406 -11.961 6.867 1 97.75 439 CYS A N 1
ATOM 3661 C CA . CYS A 1 439 ? -20.438 -13.07 5.918 1 97.75 439 CYS A CA 1
ATOM 3662 C C . CYS A 1 439 ? -21.188 -12.68 4.656 1 97.75 439 CYS A C 1
ATOM 3664 O O . CYS A 1 439 ? -22.219 -12 4.723 1 97.75 439 CYS A O 1
ATOM 3666 N N . SER A 1 440 ? -20.688 -13.078 3.523 1 96.56 440 SER A N 1
ATOM 3667 C CA . SER A 1 440 ? -21.125 -12.594 2.223 1 96.56 440 SER A CA 1
ATOM 3668 C C . SER A 1 440 ? -22.641 -12.75 2.061 1 96.56 440 SER A C 1
ATOM 3670 O O . SER A 1 440 ? -23.312 -11.836 1.59 1 96.56 440 SER A O 1
ATOM 3672 N N . PRO A 1 441 ? -23.281 -13.867 2.479 1 96.06 441 PRO A N 1
ATOM 3673 C CA . PRO A 1 441 ? -24.719 -13.992 2.307 1 96.06 441 PRO A CA 1
ATOM 3674 C C . PRO A 1 441 ? -25.5 -12.961 3.121 1 96.06 441 PRO A C 1
ATOM 3676 O O . PRO A 1 441 ? -26.688 -12.711 2.842 1 96.06 441 PRO A O 1
ATOM 3679 N N . CYS A 1 442 ? -24.906 -12.414 4.125 1 96.94 442 CYS A N 1
ATOM 3680 C CA . CYS A 1 442 ? -25.578 -11.484 5.023 1 96.94 442 CYS A CA 1
ATOM 3681 C C . CYS A 1 442 ? -25.203 -10.047 4.703 1 96.94 442 CYS A C 1
ATOM 3683 O O . CYS A 1 442 ? -25.609 -9.117 5.406 1 96.94 442 CYS A O 1
ATOM 3685 N N . PHE A 1 443 ? -24.391 -9.812 3.66 1 96.5 443 PHE A N 1
ATOM 3686 C CA . PHE A 1 443 ? -23.984 -8.461 3.301 1 96.5 443 PHE A CA 1
ATOM 3687 C C . PHE A 1 443 ? -25.203 -7.613 2.934 1 96.5 443 PHE A C 1
ATOM 3689 O O . PHE A 1 443 ? -26.016 -8.023 2.115 1 96.5 443 PHE A O 1
ATOM 3696 N N . THR A 1 444 ? -25.328 -6.492 3.545 1 95.25 444 THR A N 1
ATOM 3697 C CA . THR A 1 444 ? -26.219 -5.465 3.02 1 95.25 444 THR A CA 1
ATOM 3698 C C . THR A 1 444 ? -25.5 -4.625 1.963 1 95.25 444 THR A C 1
ATOM 3700 O O . THR A 1 444 ? -24.281 -4.664 1.851 1 95.25 444 THR A O 1
ATOM 3703 N N . SER A 1 445 ? -26.25 -3.939 1.166 1 93.94 445 SER A N 1
ATOM 3704 C CA . SER A 1 445 ? -25.656 -3.045 0.182 1 93.94 445 SER A CA 1
ATOM 3705 C C . SER A 1 445 ? -24.734 -2.027 0.848 1 93.94 445 SER A C 1
ATOM 3707 O O . SER A 1 445 ? -23.656 -1.726 0.332 1 93.94 445 SER A O 1
ATOM 3709 N N . GLU A 1 446 ? -25.109 -1.593 1.932 1 93.38 446 GLU A N 1
ATOM 3710 C CA . GLU A 1 446 ? -24.312 -0.606 2.658 1 93.38 446 GLU A CA 1
ATOM 3711 C C . GLU A 1 446 ? -23.016 -1.215 3.174 1 93.38 446 GLU A C 1
ATOM 3713 O O . GLU A 1 446 ? -21.953 -0.6 3.068 1 93.38 446 GLU A O 1
ATOM 3718 N N . THR A 1 447 ? -23.141 -2.414 3.711 1 95.5 447 THR A N 1
ATOM 3719 C CA . THR A 1 447 ? -21.938 -3.098 4.211 1 95.5 447 THR A CA 1
ATOM 3720 C C . THR A 1 447 ? -20.938 -3.316 3.088 1 95.5 447 THR A C 1
ATOM 3722 O O . THR A 1 447 ? -19.734 -3.088 3.27 1 95.5 447 THR A O 1
ATOM 3725 N N . LYS A 1 448 ? -21.438 -3.676 1.969 1 95.62 448 LYS A N 1
ATOM 3726 C CA . LYS A 1 448 ? -20.562 -3.92 0.824 1 95.62 448 LYS A CA 1
ATOM 3727 C C . LYS A 1 448 ? -19.828 -2.646 0.409 1 95.62 448 LYS A C 1
ATOM 3729 O O . LYS A 1 448 ? -18.641 -2.684 0.102 1 95.62 448 LYS A O 1
ATOM 3734 N N . VAL A 1 449 ? -20.531 -1.554 0.405 1 94.62 449 VAL A N 1
ATOM 3735 C CA . VAL A 1 449 ? -19.938 -0.279 0.017 1 94.62 449 VAL A CA 1
ATOM 3736 C C . VAL A 1 449 ? -18.859 0.118 1.025 1 94.62 449 VAL A C 1
ATOM 3738 O O . VAL A 1 449 ? -17.75 0.502 0.643 1 94.62 449 VAL A O 1
ATOM 3741 N N . ILE A 1 450 ? -19.141 -0.027 2.324 1 96.75 450 ILE A N 1
ATOM 3742 C CA . ILE A 1 450 ? -18.219 0.354 3.393 1 96.75 450 ILE A CA 1
ATOM 3743 C C . ILE A 1 450 ? -16.953 -0.498 3.316 1 96.75 450 ILE A C 1
ATOM 3745 O O . ILE A 1 450 ? -15.836 0.028 3.371 1 96.75 450 ILE A O 1
ATOM 3749 N N . LEU A 1 451 ? -17.156 -1.807 3.17 1 98.25 451 LEU A N 1
ATOM 3750 C CA . LEU A 1 451 ? -16.016 -2.713 3.137 1 98.25 451 LEU A CA 1
ATOM 3751 C C . LEU A 1 451 ? -15.203 -2.512 1.865 1 98.25 451 LEU A C 1
ATOM 3753 O O . LEU A 1 451 ? -13.977 -2.59 1.894 1 98.25 451 LEU A O 1
ATOM 3757 N N . SER A 1 452 ? -15.867 -2.238 0.771 1 96.94 452 SER A N 1
ATOM 3758 C CA . SER A 1 452 ? -15.172 -1.971 -0.482 1 96.94 452 SER A CA 1
ATOM 3759 C C . SER A 1 452 ? -14.305 -0.717 -0.379 1 96.94 452 SER A C 1
ATOM 3761 O O . SER A 1 452 ? -13.156 -0.71 -0.819 1 96.94 452 SER A O 1
ATOM 3763 N N . GLN A 1 453 ? -14.844 0.316 0.201 1 96.19 453 GLN A N 1
ATOM 3764 C CA . GLN A 1 453 ? -14.086 1.55 0.39 1 96.19 453 GLN A CA 1
ATOM 3765 C C . GLN A 1 453 ? -12.898 1.33 1.32 1 96.19 453 GLN A C 1
ATOM 3767 O O . GLN A 1 453 ? -11.805 1.827 1.06 1 96.19 453 GLN A O 1
ATOM 3772 N N . SER A 1 454 ? -13.141 0.573 2.381 1 98.19 454 SER A N 1
ATOM 3773 C CA . SER A 1 454 ? -12.078 0.271 3.33 1 98.19 454 SER A CA 1
ATOM 3774 C C . SER A 1 454 ? -10.953 -0.512 2.666 1 98.19 454 SER A C 1
ATOM 3776 O O . SER A 1 454 ? -9.773 -0.243 2.908 1 98.19 454 SER A O 1
ATOM 3778 N N . TYR A 1 455 ? -11.367 -1.478 1.856 1 98.19 455 TYR A N 1
ATOM 3779 C CA . TYR A 1 455 ? -10.391 -2.283 1.131 1 98.19 455 TYR A CA 1
ATOM 3780 C C . TYR A 1 455 ? -9.555 -1.418 0.192 1 98.19 455 TYR A C 1
ATOM 3782 O O . TYR A 1 455 ? -8.328 -1.523 0.165 1 98.19 455 TYR A O 1
ATOM 3790 N N . LYS A 1 456 ? -10.211 -0.531 -0.555 1 96.75 456 LYS A N 1
ATOM 3791 C CA . LYS A 1 456 ? -9.531 0.335 -1.514 1 96.75 456 LYS A CA 1
ATOM 3792 C C . LYS A 1 456 ? -8.602 1.318 -0.806 1 96.75 456 LYS A C 1
ATOM 3794 O O . LYS A 1 456 ? -7.508 1.613 -1.296 1 96.75 456 LYS A O 1
ATOM 3799 N N . GLU A 1 457 ? -9.047 1.828 0.295 1 97.62 457 GLU A N 1
ATOM 3800 C CA . GLU A 1 457 ? -8.195 2.713 1.078 1 97.62 457 GLU A CA 1
ATOM 3801 C C . GLU A 1 457 ? -6.914 2 1.511 1 97.62 457 GLU A C 1
ATOM 3803 O O . GLU A 1 457 ? -5.824 2.57 1.431 1 97.62 457 GLU A O 1
ATOM 3808 N N . HIS A 1 458 ? -7.051 0.794 1.938 1 97.69 458 HIS A N 1
ATOM 3809 C CA . HIS A 1 458 ? -5.895 0.012 2.352 1 97.69 458 HIS A CA 1
ATOM 3810 C C . HIS A 1 458 ? -4.934 -0.209 1.188 1 97.69 458 HIS A C 1
ATOM 3812 O O . HIS A 1 458 ? -3.715 -0.107 1.353 1 97.69 458 HIS A O 1
ATOM 3818 N N . GLN A 1 459 ? -5.48 -0.474 0.048 1 96.38 459 GLN A N 1
ATOM 3819 C CA . GLN A 1 459 ? -4.68 -0.765 -1.138 1 96.38 459 GLN A CA 1
ATOM 3820 C C . GLN A 1 459 ? -3.961 0.485 -1.636 1 96.38 459 GLN A C 1
ATOM 3822 O O . GLN A 1 459 ? -2.896 0.392 -2.248 1 96.38 459 GLN A O 1
ATOM 3827 N N . ASN A 1 460 ? -4.52 1.679 -1.308 1 96.19 460 ASN A N 1
ATOM 3828 C CA . ASN A 1 460 ? -4.027 2.908 -1.919 1 96.19 460 ASN A CA 1
ATOM 3829 C C . ASN A 1 460 ? -3.512 3.889 -0.87 1 96.19 460 ASN A C 1
ATOM 3831 O O . ASN A 1 460 ? -3.367 5.082 -1.146 1 96.19 460 ASN A O 1
ATOM 3835 N N . LYS A 1 461 ? -3.238 3.414 0.33 1 96.56 461 LYS A N 1
ATOM 3836 C CA . LYS A 1 461 ? -2.918 4.324 1.427 1 96.56 461 LYS A CA 1
ATOM 3837 C C . LYS A 1 461 ? -1.516 4.902 1.268 1 96.56 461 LYS A C 1
ATOM 3839 O O . LYS A 1 461 ? -1.222 5.98 1.787 1 96.56 461 LYS A O 1
ATOM 3844 N N . MET A 1 462 ? -0.564 4.191 0.58 1 95.19 462 MET A N 1
ATOM 3845 C CA . MET A 1 462 ? 0.805 4.652 0.372 1 95.19 462 MET A CA 1
ATOM 3846 C C . MET A 1 462 ? 1.42 5.137 1.68 1 95.19 462 MET A C 1
ATOM 3848 O O . MET A 1 462 ? 1.533 4.371 2.639 1 95.19 462 MET A O 1
ATOM 3852 N N . ASP A 1 463 ? 1.737 6.398 1.853 1 97.25 463 ASP A N 1
ATOM 3853 C CA . ASP A 1 463 ? 2.418 6.871 3.055 1 97.25 463 ASP A CA 1
ATOM 3854 C C . ASP A 1 463 ? 1.416 7.395 4.082 1 97.25 463 ASP A C 1
ATOM 3856 O O . ASP A 1 463 ? 1.781 8.156 4.98 1 97.25 463 ASP A O 1
ATOM 3860 N N . PHE A 1 464 ? 0.168 7.066 3.945 1 98.06 464 PHE A N 1
ATOM 3861 C CA . PHE A 1 464 ? -0.78 7.25 5.035 1 98.06 464 PHE A CA 1
ATOM 3862 C C . PHE A 1 464 ? -0.857 6 5.906 1 98.06 464 PHE A C 1
ATOM 3864 O O . PHE A 1 464 ? -0.618 4.891 5.426 1 98.06 464 PHE A O 1
ATOM 3871 N N . GLN A 1 465 ? -1.165 6.211 7.113 1 97.75 465 GLN A N 1
ATOM 3872 C CA . GLN A 1 465 ? -1.35 5.129 8.078 1 97.75 465 GLN A CA 1
ATOM 3873 C C . GLN A 1 465 ? -2.727 5.203 8.727 1 97.75 465 GLN A C 1
ATOM 3875 O O . GLN A 1 465 ? -3.145 6.27 9.188 1 97.75 465 GLN A O 1
ATOM 3880 N N . ARG A 1 466 ? -3.398 4.09 8.703 1 98.25 466 ARG A N 1
ATOM 3881 C CA . ARG A 1 466 ? -4.684 4.012 9.391 1 98.25 466 ARG A CA 1
ATOM 3882 C C . ARG A 1 466 ? -4.504 4.121 10.898 1 98.25 466 ARG A C 1
ATOM 3884 O O . ARG A 1 466 ? -3.738 3.361 11.5 1 98.25 466 ARG A O 1
ATOM 3891 N N . ILE A 1 467 ? -5.191 5.035 11.539 1 98 467 ILE A N 1
ATOM 3892 C CA . ILE A 1 467 ? -5.082 5.117 12.992 1 98 467 ILE A CA 1
ATOM 3893 C C . ILE A 1 467 ? -6.43 4.777 13.633 1 98 467 ILE A C 1
ATOM 3895 O O . ILE A 1 467 ? -6.508 4.531 14.836 1 98 467 ILE A O 1
ATOM 3899 N N . PHE A 1 468 ? -7.512 4.848 12.82 1 98.25 468 PHE A N 1
ATOM 3900 C CA . PHE A 1 468 ? -8.797 4.289 13.219 1 98.25 468 PHE A CA 1
ATOM 3901 C C . PHE A 1 468 ? -9.531 3.715 12.008 1 98.25 468 PHE A C 1
ATOM 3903 O O . PHE A 1 468 ? -9.711 4.398 11 1 98.25 468 PHE A O 1
ATOM 3910 N N . PRO A 1 469 ? -10.094 2.48 12.062 1 97.75 469 PRO A N 1
ATOM 3911 C CA . PRO A 1 469 ? -9.945 1.521 13.156 1 97.75 469 PRO A CA 1
ATOM 3912 C C . PRO A 1 469 ? -8.5 1.364 13.617 1 97.75 469 PRO A C 1
ATOM 3914 O O . PRO A 1 469 ? -7.574 1.479 12.797 1 97.75 469 PRO A O 1
ATOM 3917 N N . PRO A 1 470 ? -8.266 1.156 14.898 1 96.25 470 PRO A N 1
ATOM 3918 C CA . PRO A 1 470 ? -6.902 1.047 15.422 1 96.25 470 PRO A CA 1
ATOM 3919 C C . PRO A 1 470 ? -6.199 -0.233 14.977 1 96.25 470 PRO A C 1
ATOM 3921 O O . PRO A 1 470 ? -6.848 -1.148 14.461 1 96.25 470 PRO A O 1
ATOM 3924 N N . PRO A 1 471 ? -4.875 -0.245 15.156 1 94.56 471 PRO A N 1
ATOM 3925 C CA . PRO A 1 471 ? -4.184 -1.51 14.891 1 94.56 471 PRO A CA 1
ATOM 3926 C C . PRO A 1 471 ? -4.793 -2.684 15.656 1 94.56 471 PRO A C 1
ATOM 3928 O O . PRO A 1 471 ? -5.211 -2.525 16.797 1 94.56 471 PRO A O 1
ATOM 3931 N N . ILE A 1 472 ? -4.828 -3.791 15.016 1 95.75 472 ILE A N 1
ATOM 3932 C CA . ILE A 1 472 ? -5.484 -4.969 15.578 1 95.75 472 ILE A CA 1
ATOM 3933 C C . ILE A 1 472 ? -4.547 -5.652 16.578 1 95.75 472 ILE A C 1
ATOM 3935 O O . ILE A 1 472 ? -3.404 -5.977 16.234 1 95.75 472 ILE A O 1
ATOM 3939 N N . VAL A 1 473 ? -4.977 -5.766 17.781 1 91.69 473 VAL A N 1
ATOM 3940 C CA . VAL A 1 473 ? -4.23 -6.469 18.812 1 91.69 473 VAL A CA 1
ATOM 3941 C C . VAL A 1 473 ? -5.125 -7.516 19.469 1 91.69 473 VAL A C 1
ATOM 3943 O O . VAL A 1 473 ? -6.355 -7.426 19.406 1 91.69 473 VAL A O 1
ATOM 3946 N N . LYS A 1 474 ? -4.527 -8.461 20.031 1 87.88 474 LYS A N 1
ATOM 3947 C CA . LYS A 1 474 ? -5.281 -9.508 20.719 1 87.88 474 LYS A CA 1
ATOM 3948 C C . LYS A 1 474 ? -6.016 -8.953 21.938 1 87.88 474 LYS A C 1
ATOM 3950 O O . LYS A 1 474 ? -5.453 -8.164 22.703 1 87.88 474 LYS A O 1
ATOM 3955 N N . GLY A 1 475 ? -7.191 -9.273 22.109 1 85.62 475 GLY A N 1
ATOM 3956 C CA . GLY A 1 475 ? -7.953 -8.914 23.281 1 85.62 475 GLY A CA 1
ATOM 3957 C C . GLY A 1 475 ? -8.461 -7.484 23.25 1 85.62 475 GLY A C 1
ATOM 3958 O O . GLY A 1 475 ? -8.711 -6.883 24.297 1 85.62 475 GLY A O 1
ATOM 3959 N N . MET A 1 476 ? -8.625 -6.926 22.109 1 89.25 476 MET A N 1
ATOM 3960 C CA . MET A 1 476 ? -9.102 -5.551 22 1 89.25 476 MET A CA 1
ATOM 3961 C C . MET A 1 476 ? -10.523 -5.414 22.531 1 89.25 476 MET A C 1
ATOM 3963 O O . MET A 1 476 ? -11.359 -6.293 22.312 1 89.25 476 MET A O 1
ATOM 3967 N N . ILE A 1 477 ? -10.82 -4.34 23.281 1 86.5 477 ILE A N 1
ATOM 3968 C CA . ILE A 1 477 ? -12.133 -4.035 23.828 1 86.5 477 ILE A CA 1
ATOM 3969 C C . ILE A 1 477 ? -12.93 -3.195 22.828 1 86.5 477 ILE A C 1
ATOM 3971 O O . ILE A 1 477 ? -12.492 -2.109 22.438 1 86.5 477 ILE A O 1
ATOM 3975 N N . LEU A 1 478 ? -14.109 -3.664 22.469 1 92.12 478 LEU A N 1
ATOM 3976 C CA . LEU A 1 478 ? -14.867 -3.006 21.406 1 92.12 478 LEU A CA 1
ATOM 3977 C C . LEU A 1 478 ? -16.109 -2.314 21.969 1 92.12 478 LEU A C 1
ATOM 3979 O O . LEU A 1 478 ? -16.719 -1.498 21.281 1 92.12 478 LEU A O 1
ATOM 3983 N N . LYS A 1 479 ? -16.406 -2.514 23.203 1 89.19 479 LYS A N 1
ATOM 3984 C CA . LYS A 1 479 ? -17.672 -2.1 23.781 1 89.19 479 LYS A CA 1
ATOM 3985 C C . LYS A 1 479 ? -17.812 -0.579 23.781 1 89.19 479 LYS A C 1
ATOM 3987 O O . LYS A 1 479 ? -18.922 -0.046 23.812 1 89.19 479 LYS A O 1
ATOM 3992 N N . ASP A 1 480 ? -16.719 0.134 23.703 1 90.25 480 ASP A N 1
ATOM 3993 C CA . ASP A 1 480 ? -16.75 1.589 23.828 1 90.25 480 ASP A CA 1
ATOM 3994 C C . ASP A 1 480 ? -17 2.25 22.469 1 90.25 480 ASP A C 1
ATOM 3996 O O . ASP A 1 480 ? -17.141 3.471 22.391 1 90.25 480 ASP A O 1
ATOM 4000 N N . TYR A 1 481 ? -17.156 1.467 21.422 1 95.44 481 TYR A N 1
ATOM 4001 C CA . TYR A 1 481 ? -17.375 1.998 20.078 1 95.44 481 TYR A CA 1
ATOM 4002 C C . TYR A 1 481 ? -18.828 1.808 19.641 1 95.44 481 TYR A C 1
ATOM 4004 O O . TYR A 1 481 ? -19.547 0.98 20.203 1 95.44 481 TYR A O 1
ATOM 4012 N N . THR A 1 482 ? -19.297 2.607 18.688 1 95.25 482 THR A N 1
ATOM 4013 C CA . THR A 1 482 ? -20.625 2.408 18.094 1 95.25 482 THR A CA 1
ATOM 4014 C C . THR A 1 482 ? -20.719 1.042 17.422 1 95.25 482 THR A C 1
ATOM 4016 O O . THR A 1 482 ? -19.688 0.426 17.109 1 95.25 482 THR A O 1
ATOM 4019 N N . LEU A 1 483 ? -21.875 0.566 17.188 1 93.81 483 LEU A N 1
ATOM 4020 C CA . LEU A 1 483 ? -22.062 -0.745 16.578 1 93.81 483 LEU A CA 1
ATOM 4021 C C . LEU A 1 483 ? -21.422 -0.808 15.195 1 93.81 483 LEU A C 1
ATOM 4023 O O . LEU A 1 483 ? -20.828 -1.822 14.828 1 93.81 483 LEU A O 1
ATOM 4027 N N . ARG A 1 484 ? -21.531 0.26 14.438 1 95 484 ARG A N 1
ATOM 4028 C CA . ARG A 1 484 ? -20.938 0.295 13.109 1 95 484 ARG A CA 1
ATOM 4029 C C . ARG A 1 484 ? -19.422 0.247 13.188 1 95 484 ARG A C 1
ATOM 4031 O O . ARG A 1 484 ? -18.766 -0.425 12.383 1 95 484 ARG A O 1
ATOM 4038 N N . ASN A 1 485 ? -18.891 0.956 14.141 1 97.62 485 ASN A N 1
ATOM 4039 C CA . ASN A 1 485 ? -17.438 0.891 14.352 1 97.62 485 ASN A CA 1
ATOM 4040 C C . ASN A 1 485 ? -17 -0.501 14.797 1 97.62 485 ASN A C 1
ATOM 4042 O O . ASN A 1 485 ? -15.969 -1 14.352 1 97.62 485 ASN A O 1
ATOM 4046 N N . GLN A 1 486 ? -17.812 -1.079 15.672 1 96.62 486 GLN A N 1
ATOM 4047 C CA . GLN A 1 486 ? -17.5 -2.432 16.125 1 96.62 486 GLN A CA 1
ATOM 4048 C C . GLN A 1 486 ? -17.469 -3.408 14.953 1 96.62 486 GLN A C 1
ATOM 4050 O O . GLN A 1 486 ? -16.547 -4.219 14.852 1 96.62 486 GLN A O 1
ATOM 4055 N N . LEU A 1 487 ? -18.453 -3.316 14.117 1 96.81 487 LEU A N 1
ATOM 4056 C CA . LEU A 1 487 ? -18.531 -4.215 12.969 1 96.81 487 LEU A CA 1
ATOM 4057 C C . LEU A 1 487 ? -17.328 -4.023 12.055 1 96.81 487 LEU A C 1
ATOM 4059 O O . LEU A 1 487 ? -16.734 -5 11.586 1 96.81 487 LEU A O 1
ATOM 4063 N N . LEU A 1 488 ? -16.938 -2.799 11.773 1 97.94 488 LEU A N 1
ATOM 4064 C CA . LEU A 1 488 ? -15.781 -2.525 10.914 1 97.94 488 LEU A CA 1
ATOM 4065 C C . LEU A 1 488 ? -14.492 -3.033 11.555 1 97.94 488 LEU A C 1
ATOM 4067 O O . LEU A 1 488 ? -13.648 -3.609 10.867 1 97.94 488 LEU A O 1
ATOM 4071 N N . ILE A 1 489 ? -14.336 -2.816 12.859 1 97.75 489 ILE A N 1
ATOM 4072 C CA . ILE A 1 489 ? -13.156 -3.299 13.562 1 97.75 489 ILE A CA 1
ATOM 4073 C C . ILE A 1 489 ? -13.086 -4.82 13.477 1 97.75 489 ILE A C 1
ATOM 4075 O O . ILE A 1 489 ? -12.016 -5.391 13.25 1 97.75 489 ILE A O 1
ATOM 4079 N N . ARG A 1 490 ? -14.203 -5.48 13.641 1 96.94 490 ARG A N 1
ATOM 4080 C CA . ARG A 1 490 ? -14.25 -6.934 13.523 1 96.94 490 ARG A CA 1
ATOM 4081 C C . ARG A 1 490 ? -13.828 -7.375 12.125 1 96.94 490 ARG A C 1
ATOM 4083 O O . ARG A 1 490 ? -13.18 -8.414 11.961 1 96.94 490 ARG A O 1
ATOM 4090 N N . TRP A 1 491 ? -14.266 -6.637 11.141 1 98.19 491 TRP A N 1
ATOM 4091 C CA . TRP A 1 491 ? -13.844 -6.941 9.773 1 98.19 491 TRP A CA 1
ATOM 4092 C C . TRP A 1 491 ? -12.328 -6.848 9.641 1 98.19 491 TRP A C 1
ATOM 4094 O O . TRP A 1 491 ? -11.695 -7.73 9.047 1 98.19 491 TRP A O 1
ATOM 4104 N N . TYR A 1 492 ? -11.719 -5.777 10.164 1 98.19 492 TYR A N 1
ATOM 4105 C CA . TYR A 1 492 ? -10.273 -5.633 10.117 1 98.19 492 TYR A CA 1
ATOM 4106 C C . TYR A 1 492 ? -9.586 -6.75 10.891 1 98.19 492 TYR A C 1
ATOM 4108 O O . TYR A 1 492 ? -8.492 -7.191 10.523 1 98.19 492 TYR A O 1
ATOM 4116 N N . GLN A 1 493 ? -10.188 -7.191 12.016 1 97.31 493 GLN A N 1
ATOM 4117 C CA . GLN A 1 493 ? -9.656 -8.344 12.734 1 97.31 493 GLN A CA 1
ATOM 4118 C C . GLN A 1 493 ? -9.625 -9.586 11.844 1 97.31 493 GLN A C 1
ATOM 4120 O O . GLN A 1 493 ? -8.641 -10.32 11.836 1 97.31 493 GLN A O 1
ATOM 4125 N N . GLY A 1 494 ? -10.742 -9.781 11.133 1 96.81 494 GLY A N 1
ATOM 4126 C CA . GLY A 1 494 ? -10.789 -10.891 10.188 1 96.81 494 GLY A CA 1
ATOM 4127 C C . GLY A 1 494 ? -9.734 -10.781 9.094 1 96.81 494 GLY A C 1
ATOM 4128 O O . GLY A 1 494 ? -9.086 -11.773 8.75 1 96.81 494 GLY A O 1
ATOM 4129 N N . LYS A 1 495 ? -9.547 -9.555 8.523 1 97.75 495 LYS A N 1
ATOM 4130 C CA . LYS A 1 495 ? -8.531 -9.328 7.5 1 97.75 495 LYS A CA 1
ATOM 4131 C C . LYS A 1 495 ? -7.137 -9.609 8.039 1 97.75 495 LYS A C 1
ATOM 4133 O O . LYS A 1 495 ? -6.301 -10.203 7.352 1 97.75 495 LYS A O 1
ATOM 4138 N N . CYS A 1 496 ? -6.902 -9.141 9.273 1 96.81 496 CYS A N 1
ATOM 4139 C CA . CYS A 1 496 ? -5.617 -9.344 9.938 1 96.81 496 CYS A CA 1
ATOM 4140 C C . CYS A 1 496 ? -5.324 -10.828 10.102 1 96.81 496 CYS A C 1
ATOM 4142 O O . CYS A 1 496 ? -4.184 -11.266 9.93 1 96.81 496 CYS A O 1
ATOM 4144 N N . GLU A 1 497 ? -6.293 -11.617 10.438 1 94.62 497 GLU A N 1
ATOM 4145 C CA . GLU A 1 497 ? -6.133 -13.062 10.602 1 94.62 497 GLU A CA 1
ATOM 4146 C C . GLU A 1 497 ? -5.727 -13.727 9.289 1 94.62 497 GLU A C 1
ATOM 4148 O O . GLU A 1 497 ? -4.941 -14.672 9.281 1 94.62 497 GLU A O 1
ATOM 4153 N N . LEU A 1 498 ? -6.234 -13.18 8.242 1 94.06 498 LEU A N 1
ATOM 4154 C CA . LEU A 1 498 ? -5.949 -13.734 6.93 1 94.06 498 LEU A CA 1
ATOM 4155 C C . LEU A 1 498 ? -4.59 -13.266 6.422 1 94.06 498 LEU A C 1
ATOM 4157 O O . LEU A 1 498 ? -3.896 -14 5.715 1 94.06 498 LEU A O 1
ATOM 4161 N N . ASP A 1 499 ? -4.266 -12.078 6.738 1 93.25 499 ASP A N 1
ATOM 4162 C CA . ASP A 1 499 ? -3.078 -11.391 6.238 1 93.25 499 ASP A CA 1
ATOM 4163 C C . ASP A 1 499 ? -2.553 -10.383 7.258 1 93.25 499 ASP A C 1
ATOM 4165 O O . ASP A 1 499 ? -3.193 -9.359 7.516 1 93.25 499 ASP A O 1
ATOM 4169 N N . HIS A 1 500 ? -1.396 -10.547 7.727 1 91.12 500 HIS A N 1
ATOM 4170 C CA . HIS A 1 500 ? -0.838 -9.766 8.82 1 91.12 500 HIS A CA 1
ATOM 4171 C C . HIS A 1 500 ? -0.628 -8.312 8.414 1 91.12 500 HIS A C 1
ATOM 4173 O O . HIS A 1 500 ? -0.508 -7.434 9.273 1 91.12 500 HIS A O 1
ATOM 4179 N N . THR A 1 501 ? -0.551 -7.984 7.16 1 92.25 501 THR A N 1
ATOM 4180 C CA . THR A 1 501 ? -0.345 -6.613 6.707 1 92.25 501 THR A CA 1
ATOM 4181 C C . THR A 1 501 ? -1.564 -5.754 7.02 1 92.25 501 THR A C 1
ATOM 4183 O O . THR A 1 501 ? -1.491 -4.523 6.977 1 92.25 501 THR A O 1
ATOM 4186 N N . TRP A 1 502 ? -2.715 -6.398 7.332 1 95.94 502 TRP A N 1
ATOM 4187 C CA . TRP A 1 502 ? -3.945 -5.676 7.645 1 95.94 502 TRP A CA 1
ATOM 4188 C C . TRP A 1 502 ? -4.023 -5.352 9.133 1 95.94 502 TRP A C 1
ATOM 4190 O O . TRP A 1 502 ? -4.93 -4.641 9.57 1 95.94 502 TRP A O 1
ATOM 4200 N N . CYS A 1 503 ? -3.068 -5.836 9.945 1 95.19 503 CYS A N 1
ATOM 4201 C CA . CYS A 1 503 ? -3.121 -5.641 11.391 1 95.19 503 CYS A CA 1
ATOM 4202 C C . CYS A 1 503 ? -2.697 -4.223 11.766 1 95.19 503 CYS A C 1
ATOM 4204 O O . CYS A 1 503 ? -3.033 -3.736 12.844 1 95.19 503 CYS A O 1
ATOM 4206 N N . ILE A 1 504 ? -2.004 -3.541 10.797 1 89.31 504 ILE A N 1
ATOM 4207 C CA . ILE A 1 504 ? -1.405 -2.25 11.117 1 89.31 504 ILE A CA 1
ATOM 4208 C C . ILE A 1 504 ? -2.158 -1.137 10.391 1 89.31 504 ILE A C 1
ATOM 4210 O O . ILE A 1 504 ? -2.633 -1.329 9.266 1 89.31 504 ILE A O 1
ATOM 4214 N N . MET B 1 1 ? -33.594 71.438 -97.062 1 29.64 1 MET B N 1
ATOM 4215 C CA . MET B 1 1 ? -32.312 70.812 -96.75 1 29.64 1 MET B CA 1
ATOM 4216 C C . MET B 1 1 ? -32.125 70.625 -95.25 1 29.64 1 MET B C 1
ATOM 4218 O O . MET B 1 1 ? -31.188 69.938 -94.812 1 29.64 1 MET B O 1
ATOM 4222 N N . THR B 1 2 ? -33.094 71.125 -94.5 1 33.59 2 THR B N 1
ATOM 4223 C CA . THR B 1 2 ? -32.969 71.25 -93.062 1 33.59 2 THR B CA 1
ATOM 4224 C C . THR B 1 2 ? -33.469 70 -92.375 1 33.59 2 THR B C 1
ATOM 4226 O O . THR B 1 2 ? -33.062 69.75 -91.25 1 33.59 2 THR B O 1
ATOM 4229 N N . LEU B 1 3 ? -34.281 69.062 -93.062 1 43.62 3 LEU B N 1
ATOM 4230 C CA . LEU B 1 3 ? -34.906 67.875 -92.438 1 43.62 3 LEU B CA 1
ATOM 4231 C C . LEU B 1 3 ? -33.906 66.75 -92.375 1 43.62 3 LEU B C 1
ATOM 4233 O O . LEU B 1 3 ? -34.156 65.75 -91.688 1 43.62 3 LEU B O 1
ATOM 4237 N N . LYS B 1 4 ? -32.844 66.625 -93.25 1 40.06 4 LYS B N 1
ATOM 4238 C CA . LYS B 1 4 ? -31.922 65.5 -93.312 1 40.06 4 LYS B CA 1
ATOM 4239 C C . LYS B 1 4 ? -30.891 65.5 -92.188 1 40.06 4 LYS B C 1
ATOM 4241 O O . LYS B 1 4 ? -30.438 64.5 -91.75 1 40.06 4 LYS B O 1
ATOM 4246 N N . LYS B 1 5 ? -30.484 66.625 -91.625 1 45.34 5 LYS B N 1
ATOM 4247 C CA . LYS B 1 5 ? -29.406 66.688 -90.688 1 45.34 5 LYS B CA 1
ATOM 4248 C C . LYS B 1 5 ? -29.875 66.25 -89.312 1 45.34 5 LYS B C 1
ATOM 4250 O O . LYS B 1 5 ? -29.094 65.688 -88.5 1 45.34 5 LYS B O 1
ATOM 4255 N N . LYS B 1 6 ? -31.203 66.312 -89 1 44.53 6 LYS B N 1
ATOM 4256 C CA . LYS B 1 6 ? -31.688 65.938 -87.688 1 44.53 6 LYS B CA 1
ATOM 4257 C C . LYS B 1 6 ? -31.719 64.438 -87.562 1 44.53 6 LYS B C 1
ATOM 4259 O O . LYS B 1 6 ? -31.594 63.906 -86.438 1 44.53 6 LYS B O 1
ATOM 4264 N N . LYS B 1 7 ? -31.906 63.656 -88.688 1 51.88 7 LYS B N 1
ATOM 4265 C CA . LYS B 1 7 ? -32.031 62.219 -88.625 1 51.88 7 LYS B CA 1
ATOM 4266 C C . LYS B 1 7 ? -30.656 61.562 -88.375 1 51.88 7 LYS B C 1
ATOM 4268 O O . LYS B 1 7 ? -30.578 60.469 -87.812 1 51.88 7 LYS B O 1
ATOM 4273 N N . LYS B 1 8 ? -29.609 62.188 -88.75 1 52.09 8 LYS B N 1
ATOM 4274 C CA . LYS B 1 8 ? -28.25 61.688 -88.625 1 52.09 8 LYS B CA 1
ATOM 4275 C C . LYS B 1 8 ? -27.766 61.844 -87.188 1 52.09 8 LYS B C 1
ATOM 4277 O O . LYS B 1 8 ? -27.109 60.938 -86.625 1 52.09 8 LYS B O 1
ATOM 4282 N N . ASN B 1 9 ? -28.141 63 -86.562 1 51.72 9 ASN B N 1
ATOM 4283 C CA . ASN B 1 9 ? -27.719 63.25 -85.188 1 51.72 9 ASN B CA 1
ATOM 4284 C C . ASN B 1 9 ? -28.406 62.312 -84.188 1 51.72 9 ASN B C 1
ATOM 4286 O O . ASN B 1 9 ? -27.828 61.938 -83.125 1 51.72 9 ASN B O 1
ATOM 4290 N N . LYS B 1 10 ? -29.688 61.875 -84.625 1 59 10 LYS B N 1
ATOM 4291 C CA . LYS B 1 10 ? -30.406 60.938 -83.75 1 59 10 LYS B CA 1
ATOM 4292 C C . LYS B 1 10 ? -29.797 59.562 -83.812 1 59 10 LYS B C 1
ATOM 4294 O O . LYS B 1 10 ? -29.719 58.844 -82.812 1 59 10 LYS B O 1
ATOM 4299 N N . LYS B 1 11 ? -29.328 59.188 -84.938 1 55.44 11 LYS B N 1
ATOM 4300 C CA . LYS B 1 11 ? -28.703 57.875 -85.125 1 55.44 11 LYS B CA 1
ATOM 4301 C C . LYS B 1 11 ? -27.359 57.812 -84.438 1 55.44 11 LYS B C 1
ATOM 4303 O O . LYS B 1 11 ? -27.031 56.75 -83.812 1 55.44 11 LYS B O 1
ATOM 4308 N N . LYS B 1 12 ? -26.672 58.875 -84.438 1 57.47 12 LYS B N 1
ATOM 4309 C CA . LYS B 1 12 ? -25.406 58.906 -83.688 1 57.47 12 LYS B CA 1
ATOM 4310 C C . LYS B 1 12 ? -25.609 58.844 -82.188 1 57.47 12 LYS B C 1
ATOM 4312 O O . LYS B 1 12 ? -24.859 58.188 -81.5 1 57.47 12 LYS B O 1
ATOM 4317 N N . GLN B 1 13 ? -26.703 59.5 -81.75 1 62.5 13 GLN B N 1
ATOM 4318 C CA . GLN B 1 13 ? -27.031 59.5 -80.312 1 62.5 13 GLN B CA 1
ATOM 4319 C C . GLN B 1 13 ? -27.5 58.094 -79.875 1 62.5 13 GLN B C 1
ATOM 4321 O O . GLN B 1 13 ? -27.156 57.656 -78.812 1 62.5 13 GLN B O 1
ATOM 4326 N N . GLU B 1 14 ? -28.234 57.406 -80.812 1 63.88 14 GLU B N 1
ATOM 4327 C CA . GLU B 1 14 ? -28.719 56.094 -80.5 1 63.88 14 GLU B CA 1
ATOM 4328 C C . GLU B 1 14 ? -27.594 55.062 -80.438 1 63.88 14 GLU B C 1
ATOM 4330 O O . GLU B 1 14 ? -27.562 54.156 -79.625 1 63.88 14 GLU B O 1
ATOM 4335 N N . LYS B 1 15 ? -26.594 55.312 -81.312 1 61.47 15 LYS B N 1
ATOM 4336 C CA . LYS B 1 15 ? -25.406 54.469 -81.375 1 61.47 15 LYS B CA 1
ATOM 4337 C C . LYS B 1 15 ? -24.516 54.688 -80.125 1 61.47 15 LYS B C 1
ATOM 4339 O O . LYS B 1 15 ? -23.969 53.719 -79.562 1 61.47 15 LYS B O 1
ATOM 4344 N N . ARG B 1 16 ? -24.375 55.906 -79.812 1 62.75 16 ARG B N 1
ATOM 4345 C CA . ARG B 1 16 ? -23.594 56.219 -78.625 1 62.75 16 ARG B CA 1
ATOM 4346 C C . ARG B 1 16 ? -24.25 55.656 -77.312 1 62.75 16 ARG B C 1
ATOM 4348 O O . ARG B 1 16 ? -23.562 55.156 -76.438 1 62.75 16 ARG B O 1
ATOM 4355 N N . ALA B 1 17 ? -25.609 55.75 -77.438 1 66.81 17 ALA B N 1
ATOM 4356 C CA . ALA B 1 17 ? -26.359 55.188 -76.312 1 66.81 17 ALA B CA 1
ATOM 4357 C C . ALA B 1 17 ? -26.25 53.688 -76.25 1 66.81 17 ALA B C 1
ATOM 4359 O O . ALA B 1 17 ? -26.109 53.094 -75.188 1 66.81 17 ALA B O 1
ATOM 4360 N N . TYR B 1 18 ? -26.234 53.125 -77.375 1 63.72 18 TYR B N 1
ATOM 4361 C CA . TYR B 1 18 ? -26.094 51.688 -77.5 1 63.72 18 TYR B CA 1
ATOM 4362 C C . TYR B 1 18 ? -24.703 51.219 -77.125 1 63.72 18 TYR B C 1
ATOM 4364 O O . TYR B 1 18 ? -24.562 50.219 -76.438 1 63.72 18 TYR B O 1
ATOM 4372 N N . ILE B 1 19 ? -23.734 51.969 -77.438 1 65.31 19 ILE B N 1
ATOM 4373 C CA . ILE B 1 19 ? -22.344 51.688 -77.125 1 65.31 19 ILE B CA 1
ATOM 4374 C C . ILE B 1 19 ? -22.109 51.906 -75.625 1 65.31 19 ILE B C 1
ATOM 4376 O O . ILE B 1 19 ? -21.422 51.125 -75 1 65.31 19 ILE B O 1
ATOM 4380 N N . MET B 1 20 ? -22.766 52.906 -75.125 1 65.19 20 MET B N 1
ATOM 4381 C CA . MET B 1 20 ? -22.641 53.219 -73.75 1 65.19 20 MET B CA 1
ATOM 4382 C C . MET B 1 20 ? -23.328 52.156 -72.875 1 65.19 20 MET B C 1
ATOM 4384 O O . MET B 1 20 ? -22.797 51.75 -71.812 1 65.19 20 MET B O 1
ATOM 4388 N N . ASN B 1 21 ? -24.422 51.656 -73.438 1 64.88 21 ASN B N 1
ATOM 4389 C CA . ASN B 1 21 ? -25.141 50.594 -72.75 1 64.88 21 ASN B CA 1
ATOM 4390 C C . ASN B 1 21 ? -24.375 49.281 -72.75 1 64.88 21 ASN B C 1
ATOM 4392 O O . ASN B 1 21 ? -24.344 48.562 -71.75 1 64.88 21 ASN B O 1
ATOM 4396 N N . LYS B 1 22 ? -23.656 49.062 -73.75 1 66.38 22 LYS B N 1
ATOM 4397 C CA . LYS B 1 22 ? -22.844 47.844 -73.875 1 66.38 22 LYS B CA 1
ATOM 4398 C C . LYS B 1 22 ? -21.594 47.938 -73 1 66.38 22 LYS B C 1
ATOM 4400 O O . LYS B 1 22 ? -21.203 46.938 -72.375 1 66.38 22 LYS B O 1
ATOM 4405 N N . LYS B 1 23 ? -21.094 49.062 -73 1 63.28 23 LYS B N 1
ATOM 4406 C CA . LYS B 1 23 ? -19.922 49.312 -72.188 1 63.28 23 LYS B CA 1
ATOM 4407 C C . LYS B 1 23 ? -20.281 49.281 -70.688 1 63.28 23 LYS B C 1
ATOM 4409 O O . LYS B 1 23 ? -19.516 48.719 -69.875 1 63.28 23 LYS B O 1
ATOM 4414 N N . LEU B 1 24 ? -21.422 49.812 -70.5 1 65.94 24 LEU B N 1
ATOM 4415 C CA . LEU B 1 24 ? -21.906 49.781 -69.125 1 65.94 24 LEU B CA 1
ATOM 4416 C C . LEU B 1 24 ? -22.219 48.344 -68.688 1 65.94 24 LEU B C 1
ATOM 4418 O O . LEU B 1 24 ? -21.922 47.938 -67.562 1 65.94 24 LEU B O 1
ATOM 4422 N N . LYS B 1 25 ? -22.797 47.656 -69.625 1 65.56 25 LYS B N 1
ATOM 4423 C CA . LYS B 1 25 ? -23.094 46.25 -69.375 1 65.56 25 LYS B CA 1
ATOM 4424 C C . LYS B 1 25 ? -21.812 45.438 -69.188 1 65.56 25 LYS B C 1
ATOM 4426 O O . LYS B 1 25 ? -21.719 44.594 -68.312 1 65.56 25 LYS B O 1
ATOM 4431 N N . SER B 1 26 ? -20.875 45.812 -70.125 1 73.62 26 SER B N 1
ATOM 4432 C CA . SER B 1 26 ? -19.578 45.156 -70.062 1 73.62 26 SER B CA 1
ATOM 4433 C C . SER B 1 26 ? -18.828 45.531 -68.75 1 73.62 26 SER B C 1
ATOM 4435 O O . SER B 1 26 ? -18.203 44.656 -68.125 1 73.62 26 SER B O 1
ATOM 4437 N N . THR B 1 27 ? -18.984 46.719 -68.375 1 73.19 27 THR B N 1
ATOM 4438 C CA . THR B 1 27 ? -18.359 47.188 -67.125 1 73.19 27 THR B CA 1
ATOM 4439 C C . THR B 1 27 ? -19.031 46.562 -65.938 1 73.19 27 THR B C 1
ATOM 4441 O O . THR B 1 27 ? -18.375 46.188 -64.938 1 73.19 27 THR B O 1
ATOM 4444 N N . PHE B 1 28 ? -20.328 46.5 -66.062 1 73.31 28 PHE B N 1
ATOM 4445 C CA . PHE B 1 28 ? -21.078 45.875 -65 1 73.31 28 PHE B CA 1
ATOM 4446 C C . PHE B 1 28 ? -20.75 44.375 -64.875 1 73.31 28 PHE B C 1
ATOM 4448 O O . PHE B 1 28 ? -20.609 43.844 -63.781 1 73.31 28 PHE B O 1
ATOM 4455 N N . GLN B 1 29 ? -20.594 43.75 -66.062 1 73.62 29 GLN B N 1
ATOM 4456 C CA . GLN B 1 29 ? -20.219 42.344 -66.125 1 73.62 29 GLN B CA 1
ATOM 4457 C C . GLN B 1 29 ? -18.812 42.156 -65.562 1 73.62 29 GLN B C 1
ATOM 4459 O O . GLN B 1 29 ? -18.547 41.219 -64.812 1 73.62 29 GLN B O 1
ATOM 4464 N N . MET B 1 30 ? -18 43.062 -65.875 1 75.06 30 MET B N 1
ATOM 4465 C CA . MET B 1 30 ? -16.625 43 -65.375 1 75.06 30 MET B CA 1
ATOM 4466 C C . MET B 1 30 ? -16.594 43.25 -63.844 1 75.06 30 MET B C 1
ATOM 4468 O O . MET B 1 30 ? -15.852 42.562 -63.125 1 75.06 30 MET B O 1
ATOM 4472 N N . PHE B 1 31 ? -17.391 44.188 -63.469 1 74.88 31 PHE B N 1
ATOM 4473 C CA . PHE B 1 31 ? -17.5 44.469 -62.031 1 74.88 31 PHE B CA 1
ATOM 4474 C C . PHE B 1 31 ? -18.109 43.25 -61.312 1 74.88 31 PHE B C 1
ATOM 4476 O O . PHE B 1 31 ? -17.672 42.906 -60.219 1 74.88 31 PHE B O 1
ATOM 4483 N N . PHE B 1 32 ? -19.094 42.656 -61.969 1 73.88 32 PHE B N 1
ATOM 4484 C CA . PHE B 1 32 ? -19.734 41.469 -61.406 1 73.88 32 PHE B CA 1
ATOM 4485 C C . PHE B 1 32 ? -18.75 40.312 -61.312 1 73.88 32 PHE B C 1
ATOM 4487 O O . PHE B 1 32 ? -18.703 39.625 -60.281 1 73.88 32 PHE B O 1
ATOM 4494 N N . TYR B 1 33 ? -17.969 40.125 -62.344 1 74.12 33 TYR B N 1
ATOM 4495 C CA . TYR B 1 33 ? -16.953 39.094 -62.344 1 74.12 33 TYR B CA 1
ATOM 4496 C C . TYR B 1 33 ? -15.875 39.375 -61.312 1 74.12 33 TYR B C 1
ATOM 4498 O O . TYR B 1 33 ? -15.398 38.5 -60.625 1 74.12 33 TYR B O 1
ATOM 4506 N N . PHE B 1 34 ? -15.578 40.625 -61.188 1 76.38 34 PHE B N 1
ATOM 4507 C CA . PHE B 1 34 ? -14.594 41.062 -60.188 1 76.38 34 PHE B CA 1
ATOM 4508 C C . PHE B 1 34 ? -15.109 40.844 -58.781 1 76.38 34 PHE B C 1
ATOM 4510 O O . PHE B 1 34 ? -14.391 40.344 -57.906 1 76.38 34 PHE B O 1
ATOM 4517 N N . ALA B 1 35 ? -16.328 41.219 -58.594 1 74.69 35 ALA B N 1
ATOM 4518 C CA . ALA B 1 35 ? -16.953 41.031 -57.281 1 74.69 35 ALA B CA 1
ATOM 4519 C C . ALA B 1 35 ? -17.094 39.562 -56.938 1 74.69 35 ALA B C 1
ATOM 4521 O O . ALA B 1 35 ? -16.844 39.156 -55.781 1 74.69 35 ALA B O 1
ATOM 4522 N N . MET B 1 36 ? -17.422 38.75 -57.906 1 73.69 36 MET B N 1
ATOM 4523 C CA . MET B 1 36 ? -17.516 37.312 -57.719 1 73.69 36 MET B CA 1
ATOM 4524 C C . MET B 1 36 ? -16.141 36.719 -57.438 1 73.69 36 MET B C 1
ATOM 4526 O O . MET B 1 36 ? -16.016 35.844 -56.594 1 73.69 36 MET B O 1
ATOM 4530 N N . GLY B 1 37 ? -15.164 37.25 -58.156 1 72.69 37 GLY B N 1
ATOM 4531 C CA . GLY B 1 37 ? -13.797 36.812 -57.906 1 72.69 37 GLY B CA 1
ATOM 4532 C C . GLY B 1 37 ? -13.312 37.188 -56.5 1 72.69 37 GLY B C 1
ATOM 4533 O O . GLY B 1 37 ? -12.695 36.375 -55.812 1 72.69 37 GLY B O 1
ATOM 4534 N N . LEU B 1 38 ? -13.68 38.344 -56.062 1 74.44 38 LEU B N 1
ATOM 4535 C CA . LEU B 1 38 ? -13.297 38.844 -54.75 1 74.44 38 LEU B CA 1
ATOM 4536 C C . LEU B 1 38 ? -14 38.031 -53.656 1 74.44 38 LEU B C 1
ATOM 4538 O O . LEU B 1 38 ? -13.391 37.656 -52.625 1 74.44 38 LEU B O 1
ATOM 4542 N N . THR B 1 39 ? -15.258 37.812 -53.906 1 73.56 39 THR B N 1
ATOM 4543 C CA . THR B 1 39 ? -16 37 -52.938 1 73.56 39 THR B CA 1
ATOM 4544 C C . THR B 1 39 ? -15.445 35.562 -52.875 1 73.56 39 THR B C 1
ATOM 4546 O O . THR B 1 39 ? -15.352 34.969 -51.812 1 73.56 39 THR B O 1
ATOM 4549 N N . LEU B 1 40 ? -14.984 35.062 -54 1 71.75 40 LEU B N 1
ATOM 4550 C CA . LEU B 1 40 ? -14.359 33.75 -54.062 1 71.75 40 LEU B CA 1
ATOM 4551 C C . LEU B 1 40 ? -13.016 33.75 -53.344 1 71.75 40 LEU B C 1
ATOM 4553 O O . LEU B 1 40 ? -12.703 32.812 -52.594 1 71.75 40 LEU B O 1
ATOM 4557 N N . ILE B 1 41 ? -12.273 34.812 -53.469 1 72.06 41 ILE B N 1
ATOM 4558 C CA . ILE B 1 41 ? -10.977 34.906 -52.812 1 72.06 41 ILE B CA 1
ATOM 4559 C C . ILE B 1 41 ? -11.164 35.062 -51.312 1 72.06 41 ILE B C 1
ATOM 4561 O O . ILE B 1 41 ? -10.461 34.438 -50.531 1 72.06 41 ILE B O 1
ATOM 4565 N N . ILE B 1 42 ? -12.109 35.844 -50.906 1 72.25 42 ILE B N 1
ATOM 4566 C CA . ILE B 1 42 ? -12.414 36 -49.5 1 72.25 42 ILE B CA 1
ATOM 4567 C C . ILE B 1 42 ? -12.93 34.688 -48.906 1 72.25 42 ILE B C 1
ATOM 4569 O O . ILE B 1 42 ? -12.539 34.312 -47.812 1 72.25 42 ILE B O 1
ATOM 4573 N N . GLY B 1 43 ? -13.742 34 -49.688 1 64.19 43 GLY B N 1
ATOM 4574 C CA . GLY B 1 43 ? -14.211 32.688 -49.281 1 64.19 43 GLY B CA 1
ATOM 4575 C C . GLY B 1 43 ? -13.094 31.672 -49.156 1 64.19 43 GLY B C 1
ATOM 4576 O O . GLY B 1 43 ? -13.039 30.938 -48.156 1 64.19 43 GLY B O 1
ATOM 4577 N N . ILE B 1 44 ? -12.195 31.672 -50.062 1 67.81 44 ILE B N 1
ATOM 4578 C CA . ILE B 1 44 ? -11.047 30.781 -50.031 1 67.81 44 ILE B CA 1
ATOM 4579 C C . ILE B 1 44 ? -10.125 31.172 -48.875 1 67.81 44 ILE B C 1
ATOM 4581 O O . ILE B 1 44 ? -9.656 30.297 -48.125 1 67.81 44 ILE B O 1
ATOM 4585 N N . SER B 1 45 ? -9.891 32.438 -48.656 1 64.94 45 SER B N 1
ATOM 4586 C CA . SER B 1 45 ? -9.047 32.906 -47.562 1 64.94 45 SER B CA 1
ATOM 4587 C C . SER B 1 45 ? -9.672 32.562 -46.188 1 64.94 45 SER B C 1
ATOM 4589 O O . SER B 1 45 ? -8.977 32.125 -45.281 1 64.94 45 SER B O 1
ATOM 4591 N N . TYR B 1 46 ? -10.891 32.781 -46.125 1 62.69 46 TYR B N 1
ATOM 4592 C CA . TYR B 1 46 ? -11.609 32.438 -44.906 1 62.69 46 TYR B CA 1
ATOM 4593 C C . TYR B 1 46 ? -11.609 30.938 -44.688 1 62.69 46 TYR B C 1
ATOM 4595 O O . TYR B 1 46 ? -11.422 30.469 -43.562 1 62.69 46 TYR B O 1
ATOM 4603 N N . PHE B 1 47 ? -11.758 30.203 -45.719 1 60.22 47 PHE B N 1
ATOM 4604 C CA . PHE B 1 47 ? -11.672 28.75 -45.688 1 60.22 47 PHE B CA 1
ATOM 4605 C C . PHE B 1 47 ? -10.273 28.297 -45.25 1 60.22 47 PHE B C 1
ATOM 4607 O O . PHE B 1 47 ? -10.133 27.453 -44.375 1 60.22 47 PHE B O 1
ATOM 4614 N N . LEU B 1 48 ? -9.305 28.875 -45.781 1 62.09 48 LEU B N 1
ATOM 4615 C CA . LEU B 1 48 ? -7.926 28.562 -45.406 1 62.09 48 LEU B CA 1
ATOM 4616 C C . LEU B 1 48 ? -7.609 29 -44 1 62.09 48 LEU B C 1
ATOM 4618 O O . LEU B 1 48 ? -6.926 28.297 -43.25 1 62.09 48 LEU B O 1
ATOM 4622 N N . TYR B 1 49 ? -8.109 30.078 -43.625 1 59.16 49 TYR B N 1
ATOM 4623 C CA . TYR B 1 49 ? -7.957 30.578 -42.281 1 59.16 49 TYR B CA 1
ATOM 4624 C C . TYR B 1 49 ? -8.633 29.641 -41.281 1 59.16 49 TYR B C 1
ATOM 4626 O O . TYR B 1 49 ? -8.047 29.297 -40.25 1 59.16 49 TYR B O 1
ATOM 4634 N N . ASN B 1 50 ? -9.789 29.266 -41.594 1 55.56 50 ASN B N 1
ATOM 4635 C CA . ASN B 1 50 ? -10.5 28.328 -40.719 1 55.56 50 ASN B CA 1
ATOM 4636 C C . ASN B 1 50 ? -9.836 26.953 -40.719 1 55.56 50 ASN B C 1
ATOM 4638 O O . ASN B 1 50 ? -9.75 26.297 -39.656 1 55.56 50 ASN B O 1
ATOM 4642 N N . GLN B 1 51 ? -9.375 26.578 -41.812 1 54 51 GLN B N 1
ATOM 4643 C CA . GLN B 1 51 ? -8.617 25.328 -41.875 1 54 51 GLN B CA 1
ATOM 4644 C C . GLN B 1 51 ? -7.348 25.422 -41.031 1 54 51 GLN B C 1
ATOM 4646 O O . GLN B 1 51 ? -6.996 24.484 -40.312 1 54 51 GLN B O 1
ATOM 4651 N N . SER B 1 52 ? -6.719 26.531 -41.062 1 57.72 52 SER B N 1
ATOM 4652 C CA . SER B 1 52 ? -5.523 26.734 -40.25 1 57.72 52 SER B CA 1
ATOM 4653 C C . SER B 1 52 ? -5.871 26.812 -38.781 1 57.72 52 SER B C 1
ATOM 4655 O O . SER B 1 52 ? -5.152 26.266 -37.938 1 57.72 52 SER B O 1
ATOM 4657 N N . ARG B 1 53 ? -6.887 27.453 -38.438 1 49.91 53 ARG B N 1
ATOM 4658 C CA . ARG B 1 53 ? -7.344 27.5 -37.031 1 49.91 53 ARG B CA 1
ATOM 4659 C C . ARG B 1 53 ? -7.793 26.125 -36.562 1 49.91 53 ARG B C 1
ATOM 4661 O O . ARG B 1 53 ? -7.496 25.734 -35.438 1 49.91 53 ARG B O 1
ATOM 4668 N N . ILE B 1 54 ? -8.469 25.531 -37.406 1 48.97 54 ILE B N 1
ATOM 4669 C CA . ILE B 1 54 ? -8.859 24.156 -37.125 1 48.97 54 ILE B CA 1
ATOM 4670 C C . ILE B 1 54 ? -7.609 23.281 -37 1 48.97 54 ILE B C 1
ATOM 4672 O O . ILE B 1 54 ? -7.504 22.453 -36.094 1 48.97 54 ILE B O 1
ATOM 4676 N N . LYS B 1 55 ? -6.684 23.422 -37.812 1 49.56 55 LYS B N 1
ATOM 4677 C CA . LYS B 1 55 ? -5.41 22.719 -37.719 1 49.56 55 LYS B CA 1
ATOM 4678 C C . LYS B 1 55 ? -4.664 23.125 -36.469 1 49.56 55 LYS B C 1
ATOM 4680 O O . LYS B 1 55 ? -4.082 22.266 -35.781 1 49.56 55 LYS B O 1
ATOM 4685 N N . ARG B 1 56 ? -4.648 24.328 -36.188 1 48.41 56 ARG B N 1
ATOM 4686 C CA . ARG B 1 56 ? -4.027 24.797 -34.938 1 48.41 56 ARG B CA 1
ATOM 4687 C C . ARG B 1 56 ? -4.809 24.312 -33.719 1 48.41 56 ARG B C 1
ATOM 4689 O O . ARG B 1 56 ? -4.219 23.859 -32.75 1 48.41 56 ARG B O 1
ATOM 4696 N N . MET B 1 57 ? -6.047 24.547 -33.781 1 44.03 57 MET B N 1
ATOM 4697 C CA . MET B 1 57 ? -6.887 23.984 -32.75 1 44.03 57 MET B CA 1
ATOM 4698 C C . MET B 1 57 ? -6.762 22.469 -32.688 1 44.03 57 MET B C 1
ATOM 4700 O O . MET B 1 57 ? -6.668 21.891 -31.609 1 44.03 57 MET B O 1
ATOM 4704 N N . TYR B 1 58 ? -6.742 21.938 -33.938 1 42.06 58 TYR B N 1
ATOM 4705 C CA . TYR B 1 58 ? -6.453 20.516 -34 1 42.06 58 TYR B CA 1
ATOM 4706 C C . TYR B 1 58 ? -5.051 20.219 -33.5 1 42.06 58 TYR B C 1
ATOM 4708 O O . TYR B 1 58 ? -4.852 19.25 -32.75 1 42.06 58 TYR B O 1
ATOM 4716 N N . LYS B 1 59 ? -4.105 20.969 -33.906 1 43.66 59 LYS B N 1
ATOM 4717 C CA . LYS B 1 59 ? -2.754 20.828 -33.375 1 43.66 59 LYS B CA 1
ATOM 4718 C C . LYS B 1 59 ? -2.729 21.094 -31.859 1 43.66 59 LYS B C 1
ATOM 4720 O O . LYS B 1 59 ? -2.053 20.391 -31.109 1 43.66 59 LYS B O 1
ATOM 4725 N N . GLN B 1 60 ? -3.291 22.172 -31.438 1 42.41 60 GLN B N 1
ATOM 4726 C CA . GLN B 1 60 ? -3.438 22.422 -30 1 42.41 60 GLN B CA 1
ATOM 4727 C C . GLN B 1 60 ? -4.273 21.328 -29.344 1 42.41 60 GLN B C 1
ATOM 4729 O O . GLN B 1 60 ? -3.963 20.891 -28.234 1 42.41 60 GLN B O 1
ATOM 4734 N N . ILE B 1 61 ? -5.363 21.078 -30 1 40.12 61 ILE B N 1
ATOM 4735 C CA . ILE B 1 61 ? -6.145 19.938 -29.531 1 40.12 61 ILE B CA 1
ATOM 4736 C C . ILE B 1 61 ? -5.34 18.656 -29.719 1 40.12 61 ILE B C 1
ATOM 4738 O O . ILE B 1 61 ? -5.324 17.797 -28.844 1 40.12 61 ILE B O 1
ATOM 4742 N N . VAL B 1 62 ? -4.766 18.438 -30.844 1 41.25 62 VAL B N 1
ATOM 4743 C CA . VAL B 1 62 ? -3.865 17.312 -31.078 1 41.25 62 VAL B CA 1
ATOM 4744 C C . VAL B 1 62 ? -2.615 17.469 -30.219 1 41.25 62 VAL B C 1
ATOM 4746 O O . VAL B 1 62 ? -2.08 16.469 -29.703 1 41.25 62 VAL B O 1
ATOM 4749 N N . GLN B 1 63 ? -1.955 18.625 -30.141 1 42.31 63 GLN B N 1
ATOM 4750 C CA . GLN B 1 63 ? -0.794 18.797 -29.266 1 42.31 63 GLN B CA 1
ATOM 4751 C C . GLN B 1 63 ? -1.152 18.531 -27.812 1 42.31 63 GLN B C 1
ATOM 4753 O O . GLN B 1 63 ? -0.309 18.078 -27.031 1 42.31 63 GLN B O 1
ATOM 4758 N N . ILE B 1 64 ? -2.26 19.047 -27.297 1 41.94 64 ILE B N 1
ATOM 4759 C CA . ILE B 1 64 ? -2.557 18.781 -25.891 1 41.94 64 ILE B CA 1
ATOM 4760 C C . ILE B 1 64 ? -3.002 17.328 -25.734 1 41.94 64 ILE B C 1
ATOM 4762 O O . ILE B 1 64 ? -3.73 16.984 -24.781 1 41.94 64 ILE B O 1
ATOM 4766 N N . LYS B 1 65 ? -3.174 16.625 -26.781 1 44.91 65 LYS B N 1
ATOM 4767 C CA . LYS B 1 65 ? -3.6 15.25 -26.594 1 44.91 65 LYS B CA 1
ATOM 4768 C C . LYS B 1 65 ? -2.65 14.516 -25.641 1 44.91 65 LYS B C 1
ATOM 4770 O O . LYS B 1 65 ? -1.447 14.438 -25.906 1 44.91 65 LYS B O 1
ATOM 4775 N N . GLU B 1 66 ? -2.928 14.547 -24.422 1 54.78 66 GLU B N 1
ATOM 4776 C CA . GLU B 1 66 ? -2.277 13.648 -23.484 1 54.78 66 GLU B CA 1
ATOM 4777 C C . GLU B 1 66 ? -1.947 12.312 -24.125 1 54.78 66 GLU B C 1
ATOM 4779 O O . GLU B 1 66 ? -2.816 11.672 -24.734 1 54.78 66 GLU B O 1
ATOM 4784 N N . LYS B 1 67 ? -0.676 12.188 -24.625 1 65.06 67 LYS B N 1
ATOM 4785 C CA . LYS B 1 67 ? -0.268 10.914 -25.203 1 65.06 67 LYS B CA 1
ATOM 4786 C C . LYS B 1 67 ? -0.599 9.75 -24.281 1 65.06 67 LYS B C 1
ATOM 4788 O O . LYS B 1 67 ? -0.146 9.719 -23.125 1 65.06 67 LYS B O 1
ATOM 4793 N N . LYS B 1 68 ? -1.58 9.008 -24.609 1 78.69 68 LYS B N 1
ATOM 4794 C CA . LYS B 1 68 ? -1.909 7.773 -23.906 1 78.69 68 LYS B CA 1
ATOM 4795 C C . LYS B 1 68 ? -0.749 6.781 -23.969 1 78.69 68 LYS B C 1
ATOM 4797 O O . LYS B 1 68 ? -0.035 6.707 -24.969 1 78.69 68 LYS B O 1
ATOM 4802 N N . PRO B 1 69 ? -0.517 6.172 -22.875 1 88.06 69 PRO B N 1
ATOM 4803 C CA . PRO B 1 69 ? 0.515 5.133 -22.922 1 88.06 69 PRO B CA 1
ATOM 4804 C C . PRO B 1 69 ? 0.196 4.031 -23.938 1 88.06 69 PRO B C 1
ATOM 4806 O O . PRO B 1 69 ? -0.977 3.748 -24.188 1 88.06 69 PRO B O 1
ATOM 4809 N N . THR B 1 70 ? 1.241 3.486 -24.516 1 91.88 70 THR B N 1
ATOM 4810 C CA . THR B 1 70 ? 1.052 2.535 -25.609 1 91.88 70 THR B CA 1
ATOM 4811 C C . THR B 1 70 ? 1.637 1.174 -25.25 1 91.88 70 THR B C 1
ATOM 4813 O O . THR B 1 70 ? 2.514 1.078 -24.391 1 91.88 70 THR B O 1
ATOM 4816 N N . PHE B 1 71 ? 1.06 0.155 -25.875 1 93.12 71 PHE B N 1
ATOM 4817 C CA . PHE B 1 71 ? 1.587 -1.191 -25.688 1 93.12 71 PHE B CA 1
ATOM 4818 C C . PHE B 1 71 ? 1.732 -1.902 -27.031 1 93.12 71 PHE B C 1
ATOM 4820 O O . PHE B 1 71 ? 0.992 -1.616 -27.969 1 93.12 71 PHE B O 1
ATOM 4827 N N . LEU B 1 72 ? 2.76 -2.656 -27.141 1 91.19 72 LEU B N 1
ATOM 4828 C CA . LEU B 1 72 ? 3.014 -3.543 -28.266 1 91.19 72 LEU B CA 1
ATOM 4829 C C . LEU B 1 72 ? 2.891 -5.004 -27.844 1 91.19 72 LEU B C 1
ATOM 4831 O O . LEU B 1 72 ? 3.354 -5.387 -26.766 1 91.19 72 LEU B O 1
ATOM 4835 N N . ILE B 1 73 ? 2.199 -5.773 -28.625 1 90.19 73 ILE B N 1
ATOM 4836 C CA . ILE B 1 73 ? 2.035 -7.195 -28.344 1 90.19 73 ILE B CA 1
ATOM 4837 C C . ILE B 1 73 ? 2.824 -8.023 -29.344 1 90.19 73 ILE B C 1
ATOM 4839 O O . ILE B 1 73 ? 2.744 -7.781 -30.562 1 90.19 73 ILE B O 1
ATOM 4843 N N . TYR B 1 74 ? 3.607 -8.844 -28.859 1 85 74 TYR B N 1
ATOM 4844 C CA . TYR B 1 74 ? 4.312 -9.805 -29.703 1 85 74 TYR B CA 1
ATOM 4845 C C . TYR B 1 74 ? 3.789 -11.219 -29.484 1 85 74 TYR B C 1
ATOM 4847 O O . TYR B 1 74 ? 3.947 -11.781 -28.391 1 85 74 TYR B O 1
ATOM 4855 N N . ASN B 1 75 ? 3.051 -11.75 -30.438 1 79.88 75 ASN B N 1
ATOM 4856 C CA . ASN B 1 75 ? 2.422 -13.062 -30.422 1 79.88 75 ASN B CA 1
ATOM 4857 C C . ASN B 1 75 ? 2.568 -13.773 -31.75 1 79.88 75 ASN B C 1
ATOM 4859 O O . ASN B 1 75 ? 1.587 -13.945 -32.469 1 79.88 75 ASN B O 1
ATOM 4863 N N . ARG B 1 76 ? 3.697 -14.219 -32.156 1 67.56 76 ARG B N 1
ATOM 4864 C CA . ARG B 1 76 ? 4.031 -14.688 -33.5 1 67.56 76 ARG B CA 1
ATOM 4865 C C . ARG B 1 76 ? 3.375 -16.031 -33.781 1 67.56 76 ARG B C 1
ATOM 4867 O O . ARG B 1 76 ? 2.871 -16.25 -34.906 1 67.56 76 ARG B O 1
ATOM 4874 N N . TYR B 1 77 ? 3.395 -16.891 -32.812 1 61.94 77 TYR B N 1
ATOM 4875 C CA . TYR B 1 77 ? 3.047 -18.281 -33.094 1 61.94 77 TYR B CA 1
ATOM 4876 C C . TYR B 1 77 ? 1.562 -18.531 -32.875 1 61.94 77 TYR B C 1
ATOM 4878 O O . TYR B 1 77 ? 1.073 -19.641 -33.094 1 61.94 77 TYR B O 1
ATOM 4886 N N . ASN B 1 78 ? 0.945 -17.484 -32.375 1 60.22 78 ASN B N 1
ATOM 4887 C CA . ASN B 1 78 ? -0.476 -17.703 -32.156 1 60.22 78 ASN B CA 1
ATOM 4888 C C . ASN B 1 78 ? -1.344 -16.891 -33.094 1 60.22 78 ASN B C 1
ATOM 4890 O O . ASN B 1 78 ? -1.136 -15.695 -33.25 1 60.22 78 ASN B O 1
ATOM 4894 N N . ASN B 1 79 ? -2.084 -17.594 -33.844 1 60.62 79 ASN B N 1
ATOM 4895 C CA . ASN B 1 79 ? -3.004 -16.969 -34.781 1 60.62 79 ASN B CA 1
ATOM 4896 C C . ASN B 1 79 ? -4.113 -16.203 -34.062 1 60.62 79 ASN B C 1
ATOM 4898 O O . ASN B 1 79 ? -4.84 -15.422 -34.656 1 60.62 79 ASN B O 1
ATOM 4902 N N . THR B 1 80 ? -4.145 -16.594 -32.781 1 71.44 80 THR B N 1
ATOM 4903 C CA . THR B 1 80 ? -5.23 -15.938 -32.062 1 71.44 80 THR B CA 1
ATOM 4904 C C . THR B 1 80 ? -4.695 -15.18 -30.844 1 71.44 80 THR B C 1
ATOM 4906 O O . THR B 1 80 ? -3.584 -15.445 -30.375 1 71.44 80 THR B O 1
ATOM 4909 N N . THR B 1 81 ? -5.355 -14.141 -30.531 1 78.56 81 THR B N 1
ATOM 4910 C CA . THR B 1 81 ? -5.012 -13.352 -29.359 1 78.56 81 THR B CA 1
ATOM 4911 C C . THR B 1 81 ? -6.016 -13.594 -28.234 1 78.56 81 THR B C 1
ATOM 4913 O O . THR B 1 81 ? -6.109 -12.797 -27.297 1 78.56 81 THR B O 1
ATOM 4916 N N . GLU B 1 82 ? -6.68 -14.688 -28.312 1 80 82 GLU B N 1
ATOM 4917 C CA . GLU B 1 82 ? -7.723 -14.969 -27.344 1 80 82 GLU B CA 1
ATOM 4918 C C . GLU B 1 82 ? -7.129 -15.195 -25.953 1 80 82 GLU B C 1
ATOM 4920 O O . GLU B 1 82 ? -7.734 -14.8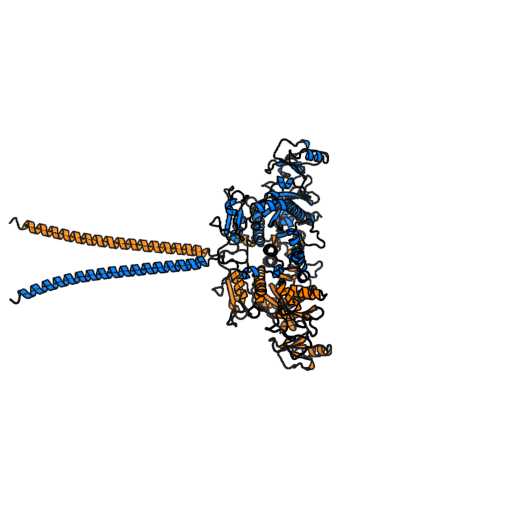28 -24.938 1 80 82 GLU B O 1
ATOM 4925 N N . HIS B 1 83 ? -5.938 -15.789 -25.953 1 85.19 83 HIS B N 1
ATOM 4926 C CA . HIS B 1 83 ? -5.297 -16.078 -24.672 1 85.19 83 HIS B CA 1
ATOM 4927 C C . HIS B 1 83 ? -4.801 -14.797 -24.016 1 85.19 83 HIS B C 1
ATOM 4929 O O . HIS B 1 83 ? -4.445 -14.812 -22.828 1 85.19 83 HIS B O 1
ATOM 4935 N N . LEU B 1 84 ? -4.875 -13.703 -24.734 1 91 84 LEU B N 1
ATOM 4936 C CA . LEU B 1 84 ? -4.398 -12.43 -24.219 1 91 84 LEU B CA 1
ATOM 4937 C C . LEU B 1 84 ? -5.566 -11.508 -23.891 1 91 84 LEU B C 1
ATOM 4939 O O . LEU B 1 84 ? -5.371 -10.328 -23.594 1 91 84 LEU B O 1
ATOM 4943 N N . LYS B 1 85 ? -6.711 -12.039 -23.891 1 92.06 85 LYS B N 1
ATOM 4944 C CA . LYS B 1 85 ? -7.938 -11.273 -23.703 1 92.06 85 LYS B CA 1
ATOM 4945 C C . LYS B 1 85 ? -7.852 -10.391 -22.453 1 92.06 85 LYS B C 1
ATOM 4947 O O . LYS B 1 85 ? -8.125 -9.188 -22.531 1 92.06 85 LYS B O 1
ATOM 4952 N N . HIS B 1 86 ? -7.492 -10.984 -21.359 1 95.19 86 HIS B N 1
ATOM 4953 C CA . HIS B 1 86 ? -7.504 -10.25 -20.109 1 95.19 86 HIS B CA 1
ATOM 4954 C C . HIS B 1 86 ? -6.375 -9.227 -20.047 1 95.19 86 HIS B C 1
ATOM 4956 O O . HIS B 1 86 ? -6.496 -8.195 -19.375 1 95.19 86 HIS B O 1
ATOM 4962 N N . ILE B 1 87 ? -5.242 -9.438 -20.75 1 95.19 87 ILE B N 1
ATOM 4963 C CA . ILE B 1 87 ? -4.184 -8.438 -20.875 1 95.19 87 ILE B CA 1
ATOM 4964 C C . ILE B 1 87 ? -4.715 -7.203 -21.594 1 95.19 87 ILE B C 1
ATOM 4966 O O . ILE B 1 87 ? -4.527 -6.078 -21.125 1 95.19 87 ILE B O 1
ATOM 4970 N N . PHE B 1 88 ? -5.461 -7.445 -22.656 1 92.94 88 PHE B N 1
ATOM 4971 C CA . PHE B 1 88 ? -6.031 -6.355 -23.453 1 92.94 88 PHE B CA 1
ATOM 4972 C C . PHE B 1 88 ? -7.047 -5.57 -22.625 1 92.94 88 PHE B C 1
ATOM 4974 O O . PHE B 1 88 ? -7.012 -4.336 -22.609 1 92.94 88 PHE B O 1
ATOM 4981 N N . ILE B 1 89 ? -7.855 -6.277 -22 1 93.12 89 ILE B N 1
ATOM 4982 C CA . ILE B 1 89 ? -8.938 -5.648 -21.25 1 93.12 89 ILE B CA 1
ATOM 4983 C C . ILE B 1 89 ? -8.359 -4.758 -20.141 1 93.12 89 ILE B C 1
ATOM 4985 O O . ILE B 1 89 ? -8.773 -3.607 -19.984 1 93.12 89 ILE B O 1
ATOM 4989 N N . VAL B 1 90 ? -7.41 -5.289 -19.375 1 95.12 90 VAL B N 1
ATOM 4990 C CA . VAL B 1 90 ? -6.84 -4.535 -18.266 1 95.12 90 VAL B CA 1
ATOM 4991 C C . VAL B 1 90 ? -6.078 -3.324 -18.797 1 95.12 90 VAL B C 1
ATOM 4993 O O . VAL B 1 90 ? -6.199 -2.219 -18.266 1 95.12 90 VAL B O 1
ATOM 4996 N N . LEU B 1 91 ? -5.312 -3.498 -19.859 1 93.38 91 LEU B N 1
ATOM 4997 C CA . LEU B 1 91 ? -4.578 -2.385 -20.453 1 93.38 91 LEU B CA 1
ATOM 4998 C C . LEU B 1 91 ? -5.535 -1.304 -20.953 1 93.38 91 LEU B C 1
ATOM 5000 O O . LEU B 1 91 ? -5.285 -0.112 -20.75 1 93.38 91 LEU B O 1
ATOM 5004 N N . GLU B 1 92 ? -6.559 -1.742 -21.531 1 90.06 92 GLU B N 1
ATOM 5005 C CA . GLU B 1 92 ? -7.57 -0.795 -22 1 90.06 92 GLU B CA 1
ATOM 5006 C C . GLU B 1 92 ? -8.18 -0.017 -20.844 1 90.06 92 GLU B C 1
ATOM 5008 O O . GLU B 1 92 ? -8.32 1.205 -20.906 1 90.06 92 GLU B O 1
ATOM 5013 N N . ARG B 1 93 ? -8.516 -0.788 -19.859 1 90.31 93 ARG B N 1
ATOM 5014 C CA . ARG B 1 93 ? -9.117 -0.166 -18.672 1 90.31 93 ARG B CA 1
ATOM 5015 C C . ARG B 1 93 ? -8.148 0.81 -18.016 1 90.31 93 ARG B C 1
ATOM 5017 O O . ARG B 1 93 ? -8.562 1.749 -17.344 1 90.31 93 ARG B O 1
ATOM 5024 N N . LEU B 1 94 ? -6.855 0.63 -18.203 1 90.94 94 LEU B N 1
ATOM 5025 C CA . LEU B 1 94 ? -5.824 1.491 -17.625 1 90.94 94 LEU B CA 1
ATOM 5026 C C . LEU B 1 94 ? -5.5 2.646 -18.562 1 90.94 94 LEU B C 1
ATOM 5028 O O . LEU B 1 94 ? -4.641 3.477 -18.25 1 90.94 94 LEU B O 1
ATOM 5032 N N . GLY B 1 95 ? -6.109 2.654 -19.781 1 86.31 95 GLY B N 1
ATOM 5033 C CA . GLY B 1 95 ? -5.98 3.777 -20.688 1 86.31 95 GLY B CA 1
ATOM 5034 C C . GLY B 1 95 ? -4.898 3.572 -21.734 1 86.31 95 GLY B C 1
ATOM 5035 O O . GLY B 1 95 ? -4.512 4.516 -22.422 1 86.31 95 GLY B O 1
ATOM 5036 N N . PHE B 1 96 ? -4.398 2.393 -21.828 1 90.12 96 PHE B N 1
ATOM 5037 C CA . PHE B 1 96 ? -3.381 2.104 -22.828 1 90.12 96 PHE B CA 1
ATOM 5038 C C . PHE B 1 96 ? -4.008 1.946 -24.219 1 90.12 96 PHE B C 1
ATOM 5040 O O . PHE B 1 96 ? -5.164 1.54 -24.328 1 90.12 96 PHE B O 1
ATOM 5047 N N . GLN B 1 97 ? -3.199 2.283 -25.172 1 89.12 97 GLN B N 1
ATOM 5048 C CA . GLN B 1 97 ? -3.586 2.047 -26.562 1 89.12 97 GLN B CA 1
ATOM 5049 C C . GLN B 1 97 ? -2.516 1.247 -27.297 1 89.12 97 GLN B C 1
ATOM 5051 O O . GLN B 1 97 ? -1.341 1.281 -26.922 1 89.12 97 GLN B O 1
ATOM 5056 N N . PRO B 1 98 ? -2.947 0.478 -28.266 1 88.44 98 PRO B N 1
ATOM 5057 C CA . PRO B 1 98 ? -1.952 -0.251 -29.062 1 88.44 98 PRO B CA 1
ATOM 5058 C C . PRO B 1 98 ? -0.956 0.675 -29.75 1 88.44 98 PRO B C 1
ATOM 5060 O O . PRO B 1 98 ? -1.333 1.75 -30.219 1 88.44 98 PRO B O 1
ATOM 5063 N N . ALA B 1 99 ? 0.265 0.281 -29.734 1 87.88 99 ALA B N 1
ATOM 5064 C CA . ALA B 1 99 ? 1.299 1.073 -30.391 1 87.88 99 ALA B CA 1
ATOM 5065 C C . ALA B 1 99 ? 1.19 0.959 -31.906 1 87.88 99 ALA B C 1
ATOM 5067 O O . ALA B 1 99 ? 0.853 -0.104 -32.438 1 87.88 99 ALA B O 1
ATOM 5068 N N . THR B 1 100 ? 1.418 2.066 -32.531 1 77.19 100 THR B N 1
ATOM 5069 C CA . THR B 1 100 ? 1.365 2.111 -34 1 77.19 100 THR B CA 1
ATOM 5070 C C . THR B 1 100 ? 2.746 1.866 -34.594 1 77.19 100 THR B C 1
ATOM 5072 O O . THR B 1 100 ? 2.867 1.517 -35.781 1 77.19 100 THR B O 1
ATOM 5075 N N . ASN B 1 101 ? 3.678 2.174 -33.781 1 76.81 101 ASN B N 1
ATOM 5076 C CA . ASN B 1 101 ? 5.066 2.029 -34.188 1 76.81 101 ASN B CA 1
ATOM 5077 C C . ASN B 1 101 ? 5.773 0.915 -33.438 1 76.81 101 ASN B C 1
ATOM 5079 O O . ASN B 1 101 ? 5.441 0.638 -32.281 1 76.81 101 ASN B O 1
ATOM 5083 N N . GLU B 1 102 ? 6.684 0.368 -34.125 1 77 102 GLU B N 1
ATOM 5084 C CA . GLU B 1 102 ? 7.41 -0.752 -33.531 1 77 102 GLU B CA 1
ATOM 5085 C C . GLU B 1 102 ? 8.484 -0.263 -32.562 1 77 102 GLU B C 1
ATOM 5087 O O . GLU B 1 102 ? 8.992 -1.035 -31.734 1 77 102 GLU B O 1
ATOM 5092 N N . THR B 1 103 ? 8.766 0.975 -32.594 1 77.31 103 THR B N 1
ATOM 5093 C CA . THR B 1 103 ? 9.891 1.427 -31.781 1 77.31 103 THR B CA 1
ATOM 5094 C C . THR B 1 103 ? 9.422 2.352 -30.656 1 77.31 103 THR B C 1
ATOM 5096 O O . THR B 1 103 ? 10.172 2.627 -29.719 1 77.31 103 THR B O 1
ATOM 5099 N N . GLN B 1 104 ? 8.297 2.777 -30.812 1 84.25 104 GLN B N 1
ATOM 5100 C CA . GLN B 1 104 ? 7.801 3.703 -29.797 1 84.25 104 GLN B CA 1
ATOM 5101 C C . GLN B 1 104 ? 6.656 3.084 -29 1 84.25 104 GLN B C 1
ATOM 5103 O O . GLN B 1 104 ? 5.516 3.039 -29.469 1 84.25 104 GLN B O 1
ATOM 5108 N N . TRP B 1 105 ? 6.984 2.525 -27.938 1 89.94 105 TRP B N 1
ATOM 5109 C CA . TRP B 1 105 ? 6.02 1.893 -27.047 1 89.94 105 TRP B CA 1
ATOM 5110 C C . TRP B 1 105 ? 6.465 2.012 -25.594 1 89.94 105 TRP B C 1
ATOM 5112 O O . TRP B 1 105 ? 7.645 2.229 -25.312 1 89.94 105 TRP B O 1
ATOM 5122 N N . ASP B 1 106 ? 5.527 1.885 -24.719 1 91.62 106 ASP B N 1
ATOM 5123 C CA . ASP B 1 106 ? 5.816 1.93 -23.297 1 91.62 106 ASP B CA 1
ATOM 5124 C C . ASP B 1 106 ? 5.914 0.522 -22.703 1 91.62 106 ASP B C 1
ATOM 5126 O O . ASP B 1 106 ? 6.688 0.282 -21.781 1 91.62 106 ASP B O 1
ATOM 5130 N N . LEU B 1 107 ? 5.125 -0.385 -23.25 1 94.88 107 LEU B N 1
ATOM 5131 C CA . LEU B 1 107 ? 5.094 -1.765 -22.781 1 94.88 107 LEU B CA 1
ATOM 5132 C C . LEU B 1 107 ? 5.125 -2.74 -23.953 1 94.88 107 LEU B C 1
ATOM 5134 O O . LEU B 1 107 ? 4.332 -2.619 -24.891 1 94.88 107 LEU B O 1
ATOM 5138 N N . LEU B 1 108 ? 6.07 -3.566 -23.969 1 93.81 108 LEU B N 1
ATOM 5139 C CA . LEU B 1 108 ? 6.059 -4.719 -24.859 1 93.81 108 LEU B CA 1
ATOM 5140 C C . LEU B 1 108 ? 5.648 -5.984 -24.109 1 93.81 108 LEU B C 1
ATOM 5142 O O . LEU B 1 108 ? 6.359 -6.434 -23.203 1 93.81 108 LEU B O 1
ATOM 5146 N N . TRP B 1 109 ? 4.496 -6.512 -24.438 1 94.62 109 TRP B N 1
ATOM 5147 C CA . TRP B 1 109 ? 4.035 -7.781 -23.875 1 94.62 109 TRP B CA 1
ATOM 5148 C C . TRP B 1 109 ? 4.195 -8.914 -24.891 1 94.62 109 TRP B C 1
ATOM 5150 O O . TRP B 1 109 ? 3.58 -8.891 -25.953 1 94.62 109 TRP B O 1
ATOM 5160 N N . SER B 1 110 ? 5.059 -9.789 -24.531 1 92.88 110 SER B N 1
ATOM 5161 C CA . SER B 1 110 ? 5.309 -10.93 -25.406 1 92.88 110 SER B CA 1
ATOM 5162 C C . SER B 1 110 ? 4.914 -12.242 -24.734 1 92.88 110 SER B C 1
ATOM 5164 O O . SER B 1 110 ? 5.199 -12.453 -23.562 1 92.88 110 SER B O 1
ATOM 5166 N N . HIS B 1 111 ? 4.223 -13.062 -25.469 1 90.94 111 HIS B N 1
ATOM 5167 C CA . HIS B 1 111 ? 3.924 -14.391 -24.938 1 90.94 111 HIS B CA 1
ATOM 5168 C C . HIS B 1 111 ? 5.141 -15.305 -25.031 1 90.94 111 HIS B C 1
ATOM 5170 O O . HIS B 1 111 ? 5.371 -16.125 -24.156 1 90.94 111 HIS B O 1
ATOM 5176 N N . GLU B 1 112 ? 5.918 -15.07 -26.109 1 89.44 112 GLU B N 1
ATOM 5177 C CA . GLU B 1 112 ? 7.125 -15.859 -26.328 1 89.44 112 GLU B CA 1
ATOM 5178 C C . GLU B 1 112 ? 8.367 -15.109 -25.859 1 89.44 112 GLU B C 1
ATOM 5180 O O . GLU B 1 112 ? 8.312 -13.906 -25.594 1 89.44 112 GLU B O 1
ATOM 5185 N N . TYR B 1 113 ? 9.414 -15.906 -25.844 1 90.75 113 TYR B N 1
ATOM 5186 C CA . TYR B 1 113 ? 10.711 -15.312 -25.562 1 90.75 113 TYR B CA 1
ATOM 5187 C C . TYR B 1 113 ? 11.141 -14.367 -26.672 1 90.75 113 TYR B C 1
ATOM 5189 O O . TYR B 1 113 ? 11.375 -14.797 -27.797 1 90.75 113 TYR B O 1
ATOM 5197 N N . PRO B 1 114 ? 11.297 -13.102 -26.406 1 89.19 114 PRO B N 1
ATOM 5198 C CA . PRO B 1 114 ? 11.367 -12.141 -27.5 1 89.19 114 PRO B CA 1
ATOM 5199 C C . PRO B 1 114 ? 12.805 -11.789 -27.891 1 89.19 114 PRO B C 1
ATOM 5201 O O . PRO B 1 114 ? 13.031 -11.148 -28.922 1 89.19 114 PRO B O 1
ATOM 5204 N N . PHE B 1 115 ? 13.812 -12.203 -27.25 1 89.69 115 PHE B N 1
ATOM 5205 C CA . PHE B 1 115 ? 15.133 -11.594 -27.344 1 89.69 115 PHE B CA 1
ATOM 5206 C C . PHE B 1 115 ? 15.898 -12.133 -28.547 1 89.69 115 PHE B C 1
ATOM 5208 O O . PHE B 1 115 ? 16.922 -11.57 -28.938 1 89.69 115 PHE B O 1
ATOM 5215 N N . ILE B 1 116 ? 15.422 -13.156 -29.109 1 84.94 116 ILE B N 1
ATOM 5216 C CA . ILE B 1 116 ? 16.047 -13.664 -30.312 1 84.94 116 ILE B CA 1
ATOM 5217 C C . ILE B 1 116 ? 15.422 -12.992 -31.547 1 84.94 116 ILE B C 1
ATOM 5219 O O . ILE B 1 116 ? 16.109 -12.336 -32.312 1 84.94 116 ILE B O 1
ATOM 5223 N N . THR B 1 117 ? 14.18 -13 -31.609 1 82.88 117 THR B N 1
ATOM 5224 C CA . THR B 1 117 ? 13.453 -12.523 -32.781 1 82.88 117 THR B CA 1
ATOM 5225 C C . THR B 1 117 ? 13.43 -11 -32.812 1 82.88 117 THR B C 1
ATOM 5227 O O . THR B 1 117 ? 13.477 -10.398 -33.875 1 82.88 117 THR B O 1
ATOM 5230 N N . LEU B 1 118 ? 13.336 -10.406 -31.656 1 84.12 118 LEU B N 1
ATOM 5231 C CA . LEU B 1 118 ? 13.195 -8.953 -31.609 1 84.12 118 LEU B CA 1
ATOM 5232 C C . LEU B 1 118 ? 14.516 -8.297 -31.219 1 84.12 118 LEU B C 1
ATOM 5234 O O . LEU B 1 118 ? 14.531 -7.133 -30.812 1 84.12 118 LEU B O 1
ATOM 5238 N N . ALA B 1 119 ? 15.57 -8.945 -31.359 1 81.62 119 ALA B N 1
ATOM 5239 C CA . ALA B 1 119 ? 16.891 -8.484 -30.938 1 81.62 119 ALA B CA 1
ATOM 5240 C C . ALA B 1 119 ? 17.203 -7.102 -31.516 1 81.62 119 ALA B C 1
ATOM 5242 O O . ALA B 1 119 ? 17.672 -6.211 -30.812 1 81.62 119 ALA B O 1
ATOM 5243 N N . PRO B 1 120 ? 16.906 -6.805 -32.75 1 75.75 120 PRO B N 1
ATOM 5244 C CA . PRO B 1 120 ? 17.234 -5.492 -33.312 1 75.75 120 PRO B CA 1
ATOM 5245 C C . PRO B 1 120 ? 16.438 -4.359 -32.688 1 75.75 120 PRO B C 1
ATOM 5247 O O . PRO B 1 120 ? 16.938 -3.242 -32.531 1 75.75 120 PRO B O 1
ATOM 5250 N N . VAL B 1 121 ? 15.234 -4.684 -32.281 1 75.38 121 VAL B N 1
ATOM 5251 C CA . VAL B 1 121 ? 14.328 -3.676 -31.75 1 75.38 121 VAL B CA 1
ATOM 5252 C C . VAL B 1 121 ? 14.633 -3.441 -30.266 1 75.38 121 VAL B C 1
ATOM 5254 O O . VAL B 1 121 ? 14.422 -2.344 -29.75 1 75.38 121 VAL B O 1
ATOM 5257 N N . LEU B 1 122 ? 15.227 -4.469 -29.625 1 82.88 122 LEU B N 1
ATOM 5258 C CA . LEU B 1 122 ? 15.391 -4.41 -28.172 1 82.88 122 LEU B CA 1
ATOM 5259 C C . LEU B 1 122 ? 16.781 -3.902 -27.797 1 82.88 122 LEU B C 1
ATOM 5261 O O . LEU B 1 122 ? 17.109 -3.807 -26.625 1 82.88 122 LEU B O 1
ATOM 5265 N N . LYS B 1 123 ? 17.656 -3.547 -28.719 1 76.62 123 LYS B N 1
ATOM 5266 C CA . LYS B 1 123 ? 19.031 -3.111 -28.484 1 76.62 123 LYS B CA 1
ATOM 5267 C C . LYS B 1 123 ? 19.062 -1.705 -27.891 1 76.62 123 LYS B C 1
ATOM 5269 O O . LYS B 1 123 ? 19.953 -1.382 -27.094 1 76.62 123 LYS B O 1
ATOM 5274 N N . ASN B 1 124 ? 18.172 -0.791 -28.188 1 81.38 124 ASN B N 1
ATOM 5275 C CA . ASN B 1 124 ? 18.203 0.592 -27.734 1 81.38 124 ASN B CA 1
ATOM 5276 C C . ASN B 1 124 ? 16.953 0.967 -26.953 1 81.38 124 ASN B C 1
ATOM 5278 O O . ASN B 1 124 ? 16.281 1.945 -27.297 1 81.38 124 ASN B O 1
ATOM 5282 N N . LEU B 1 125 ? 16.828 0.251 -25.875 1 87.69 125 LEU B N 1
ATOM 5283 C CA . LEU B 1 125 ? 15.633 0.491 -25.078 1 87.69 125 LEU B CA 1
ATOM 5284 C C . LEU B 1 125 ? 15.742 1.804 -24.312 1 87.69 125 LEU B C 1
ATOM 5286 O O . LEU B 1 125 ? 16.812 2.127 -23.781 1 87.69 125 LEU B O 1
ATOM 5290 N N . GLN B 1 126 ? 14.727 2.506 -24.359 1 86.5 126 GLN B N 1
ATOM 5291 C CA . GLN B 1 126 ? 14.633 3.711 -23.531 1 86.5 126 GLN B CA 1
ATOM 5292 C C . GLN B 1 126 ? 14.281 3.375 -22.094 1 86.5 126 GLN B C 1
ATOM 5294 O O . GLN B 1 126 ? 13.672 2.34 -21.828 1 86.5 126 GLN B O 1
ATOM 5299 N N . PRO B 1 127 ? 14.586 4.293 -21.141 1 82.56 127 PRO B N 1
ATOM 5300 C CA . PRO B 1 127 ? 14.391 4.016 -19.719 1 82.56 127 PRO B CA 1
ATOM 5301 C C . PRO B 1 127 ? 12.93 3.758 -19.359 1 82.56 127 PRO B C 1
ATOM 5303 O O . PRO B 1 127 ? 12.641 3.014 -18.422 1 82.56 127 PRO B O 1
ATOM 5306 N N . HIS B 1 128 ? 11.977 4.301 -20.125 1 84.5 128 HIS B N 1
ATOM 5307 C CA . HIS B 1 128 ? 10.57 4.195 -19.75 1 84.5 128 HIS B CA 1
ATOM 5308 C C . HIS B 1 128 ? 9.945 2.916 -20.297 1 84.5 128 HIS B C 1
ATOM 5310 O O . HIS B 1 128 ? 8.852 2.527 -19.891 1 84.5 128 HIS B O 1
ATOM 5316 N N . GLN B 1 129 ? 10.648 2.277 -21.234 1 90.94 129 GLN B N 1
ATOM 5317 C CA . GLN B 1 129 ? 10.102 1.09 -21.891 1 90.94 129 GLN B CA 1
ATOM 5318 C C . GLN B 1 129 ? 10.234 -0.137 -20.984 1 90.94 129 GLN B C 1
ATOM 5320 O O . GLN B 1 129 ? 11.266 -0.338 -20.344 1 90.94 129 GLN B O 1
ATOM 5325 N N . ARG B 1 130 ? 9.133 -0.925 -20.906 1 94.25 130 ARG B N 1
ATOM 5326 C CA . ARG B 1 130 ? 9.102 -2.137 -20.094 1 94.25 130 ARG B CA 1
ATOM 5327 C C . ARG B 1 130 ? 8.773 -3.359 -20.953 1 94.25 130 ARG B C 1
ATOM 5329 O O . ARG B 1 130 ? 7.934 -3.287 -21.844 1 94.25 130 ARG B O 1
ATOM 5336 N N . ILE B 1 131 ? 9.461 -4.441 -20.641 1 94.56 131 ILE B N 1
ATOM 5337 C CA . ILE B 1 131 ? 9.25 -5.711 -21.328 1 94.56 131 ILE B CA 1
ATOM 5338 C C . ILE B 1 131 ? 8.922 -6.801 -20.312 1 94.56 131 ILE B C 1
ATOM 5340 O O . ILE B 1 131 ? 9.578 -6.914 -19.281 1 94.56 131 ILE B O 1
ATOM 5344 N N . ASN B 1 132 ? 7.969 -7.703 -20.594 1 96.81 132 ASN B N 1
ATOM 5345 C CA . ASN B 1 132 ? 7.449 -8.641 -19.594 1 96.81 132 ASN B CA 1
ATOM 5346 C C . ASN B 1 132 ? 8.305 -9.898 -19.516 1 96.81 132 ASN B C 1
ATOM 5348 O O . ASN B 1 132 ? 7.875 -10.914 -18.969 1 96.81 132 ASN B O 1
ATOM 5352 N N . HIS B 1 133 ? 9.523 -9.859 -20.109 1 96.38 133 HIS B N 1
ATOM 5353 C CA . HIS B 1 133 ? 10.492 -10.945 -19.984 1 96.38 133 HIS B CA 1
ATOM 5354 C C . HIS B 1 133 ? 11.898 -10.398 -19.75 1 96.38 133 HIS B C 1
ATOM 5356 O O . HIS B 1 133 ? 12.266 -9.352 -20.281 1 96.38 133 HIS B O 1
ATOM 5362 N N . PHE B 1 134 ? 12.672 -11.047 -18.969 1 95.5 134 PHE B N 1
ATOM 5363 C CA . PHE B 1 134 ? 14.102 -10.742 -18.938 1 95.5 134 PHE B CA 1
ATOM 5364 C C . PHE B 1 134 ? 14.898 -11.797 -19.688 1 95.5 134 PHE B C 1
ATOM 5366 O O . PHE B 1 134 ? 14.508 -12.969 -19.719 1 95.5 134 PHE B O 1
ATOM 5373 N N . PRO B 1 135 ? 15.984 -11.328 -20.25 1 94 135 PRO B N 1
ATOM 5374 C CA . PRO B 1 135 ? 16.891 -12.328 -20.828 1 94 135 PRO B CA 1
ATOM 5375 C C . PRO B 1 135 ? 17.328 -13.383 -19.828 1 94 135 PRO B C 1
ATOM 5377 O O . PRO B 1 135 ? 17.703 -13.047 -18.703 1 94 135 PRO B O 1
ATOM 5380 N N . GLY B 1 136 ? 17.203 -14.672 -20.188 1 93.88 136 GLY B N 1
ATOM 5381 C CA . GLY B 1 136 ? 17.656 -15.742 -19.297 1 93.88 136 GLY B CA 1
ATOM 5382 C C . GLY B 1 136 ? 16.547 -16.266 -18.391 1 93.88 136 GLY B C 1
ATOM 5383 O O . GLY B 1 136 ? 16.812 -17.078 -17.5 1 93.88 136 GLY B O 1
ATOM 5384 N N . CYS B 1 137 ? 15.297 -15.797 -18.594 1 95.5 137 CYS B N 1
ATOM 5385 C CA . CYS B 1 137 ? 14.203 -16.266 -17.75 1 95.5 137 CYS B CA 1
ATOM 5386 C C . CYS B 1 137 ? 14.039 -17.781 -17.859 1 95.5 137 CYS B C 1
ATOM 5388 O O . CYS B 1 137 ? 13.492 -18.406 -16.953 1 95.5 137 CYS B O 1
ATOM 5390 N N . GLY B 1 138 ? 14.625 -18.406 -18.875 1 94.31 138 GLY B N 1
ATOM 5391 C CA . GLY B 1 138 ? 14.57 -19.844 -19.078 1 94.31 138 GLY B CA 1
ATOM 5392 C C . GLY B 1 138 ? 15.281 -20.625 -17.984 1 94.31 138 GLY B C 1
ATOM 5393 O O . GLY B 1 138 ? 14.977 -21.797 -17.766 1 94.31 138 GLY B O 1
ATOM 5394 N N . TYR B 1 139 ? 16.219 -20 -17.359 1 94.94 139 TYR B N 1
ATOM 5395 C CA . TYR B 1 139 ? 16.906 -20.672 -16.266 1 94.94 139 TYR B CA 1
ATOM 5396 C C . TYR B 1 139 ? 15.953 -21 -15.125 1 94.94 139 TYR B C 1
ATOM 5398 O O . TYR B 1 139 ? 16.188 -21.938 -14.352 1 94.94 139 TYR B O 1
ATOM 5406 N N . ILE B 1 140 ? 14.867 -20.25 -15.07 1 96.44 140 ILE B N 1
ATOM 5407 C CA . ILE B 1 140 ? 13.859 -20.453 -14.031 1 96.44 140 ILE B CA 1
ATOM 5408 C C . ILE B 1 140 ? 12.68 -21.234 -14.602 1 96.44 140 ILE B C 1
ATOM 5410 O O . ILE B 1 140 ? 12.156 -22.141 -13.938 1 96.44 140 ILE B O 1
ATOM 5414 N N . THR B 1 141 ? 12.352 -21.016 -15.875 1 95.62 141 THR B N 1
ATOM 5415 C CA . THR B 1 141 ? 11.062 -21.469 -16.375 1 95.62 141 THR B CA 1
ATOM 5416 C C . THR B 1 141 ? 11.219 -22.734 -17.219 1 95.62 141 THR B C 1
ATOM 5418 O O . THR B 1 141 ? 10.234 -23.391 -17.578 1 95.62 141 THR B O 1
ATOM 5421 N N . ASN B 1 142 ? 12.414 -23.078 -17.547 1 91.06 142 ASN B N 1
ATOM 5422 C CA . ASN B 1 142 ? 12.633 -24.344 -18.234 1 91.06 142 ASN B CA 1
ATOM 5423 C C . ASN B 1 142 ? 12.492 -25.531 -17.281 1 91.06 142 ASN B C 1
ATOM 5425 O O . ASN B 1 142 ? 13.188 -25.594 -16.266 1 91.06 142 ASN B O 1
ATOM 5429 N N . LYS B 1 143 ? 11.695 -26.469 -17.609 1 85.44 143 LYS B N 1
ATOM 5430 C CA . LYS B 1 143 ? 11.359 -27.578 -16.719 1 85.44 143 LYS B CA 1
ATOM 5431 C C . LYS B 1 143 ? 12.602 -28.406 -16.391 1 85.44 143 LYS B C 1
ATOM 5433 O O . LYS B 1 143 ? 12.828 -28.75 -15.227 1 85.44 143 LYS B O 1
ATOM 5438 N N . GLY B 1 144 ? 13.312 -28.781 -17.406 1 81.38 144 GLY B N 1
ATOM 5439 C CA . GLY B 1 144 ? 14.516 -29.578 -17.188 1 81.38 144 GLY B CA 1
ATOM 5440 C C . GLY B 1 144 ? 15.539 -28.875 -16.312 1 81.38 144 GLY B C 1
ATOM 5441 O O . GLY B 1 144 ? 16.094 -29.484 -15.391 1 81.38 144 GLY B O 1
ATOM 5442 N N . HIS B 1 145 ? 15.703 -27.625 -16.547 1 84.75 145 HIS B N 1
ATOM 5443 C CA . HIS B 1 145 ? 16.688 -26.859 -15.781 1 84.75 145 HIS B CA 1
ATOM 5444 C C . HIS B 1 145 ? 16.266 -26.703 -14.328 1 84.75 145 HIS B C 1
ATOM 5446 O O . HIS B 1 145 ? 17.078 -26.844 -13.422 1 84.75 145 HIS B O 1
ATOM 5452 N N . LEU B 1 146 ? 15.008 -26.469 -14.141 1 89.94 146 LEU B N 1
ATOM 5453 C CA . LEU B 1 146 ? 14.508 -26.281 -12.789 1 89.94 146 LEU B CA 1
ATOM 5454 C C . LEU B 1 146 ? 14.484 -27.594 -12.023 1 89.94 146 LEU B C 1
ATOM 5456 O O . LEU B 1 146 ? 14.945 -27.672 -10.883 1 89.94 146 LEU B O 1
ATOM 5460 N N . SER B 1 147 ? 14.07 -28.641 -12.664 1 87.75 147 SER B N 1
ATOM 5461 C CA . SER B 1 147 ? 13.875 -29.922 -11.992 1 87.75 147 SER B CA 1
ATOM 5462 C C . SER B 1 147 ? 15.203 -30.562 -11.602 1 87.75 147 SER B C 1
ATOM 5464 O O . SER B 1 147 ? 15.281 -31.312 -10.633 1 87.75 147 SER B O 1
ATOM 5466 N N . THR B 1 148 ? 16.188 -30.266 -12.312 1 86.06 148 THR B N 1
ATOM 5467 C CA . THR B 1 148 ? 17.484 -30.891 -12.031 1 86.06 148 THR B CA 1
ATOM 5468 C C . THR B 1 148 ? 18.328 -30.016 -11.117 1 86.06 148 THR B C 1
ATOM 5470 O O . THR B 1 148 ? 19.469 -30.344 -10.82 1 86.06 148 THR B O 1
ATOM 5473 N N . SER B 1 149 ? 17.766 -28.922 -10.734 1 90.06 149 SER B N 1
ATOM 5474 C CA . SER B 1 149 ? 18.453 -28.078 -9.742 1 90.06 149 SER B CA 1
ATOM 5475 C C . SER B 1 149 ? 18.391 -28.719 -8.352 1 90.06 149 SER B C 1
ATOM 5477 O O . SER B 1 149 ? 17.453 -29.469 -8.047 1 90.06 149 SER B O 1
ATOM 5479 N N . LYS B 1 150 ? 19.406 -28.453 -7.566 1 89.12 150 LYS B N 1
ATOM 5480 C CA . LYS B 1 150 ? 19.438 -28.938 -6.195 1 89.12 150 LYS B CA 1
ATOM 5481 C C . LYS B 1 150 ? 18.781 -27.953 -5.234 1 89.12 150 LYS B C 1
ATOM 5483 O O . LYS B 1 150 ? 19.297 -26.844 -5.047 1 89.12 150 LYS B O 1
ATOM 5488 N N . GLY B 1 151 ? 17.656 -28.297 -4.836 1 92.38 151 GLY B N 1
ATOM 5489 C CA . GLY B 1 151 ? 16.938 -27.453 -3.891 1 92.38 151 GLY B CA 1
ATOM 5490 C C . GLY B 1 151 ? 16.203 -28.25 -2.826 1 92.38 151 GLY B C 1
ATOM 5491 O O . GLY B 1 151 ? 15.898 -29.422 -3.021 1 92.38 151 GLY B O 1
ATOM 5492 N N . ARG B 1 152 ? 16.016 -27.594 -1.704 1 93.62 152 ARG B N 1
ATOM 5493 C CA . ARG B 1 152 ? 15.336 -28.219 -0.573 1 93.62 152 ARG B CA 1
ATOM 5494 C C . ARG B 1 152 ? 13.906 -28.594 -0.938 1 93.62 152 ARG B C 1
ATOM 5496 O O . ARG B 1 152 ? 13.359 -29.578 -0.411 1 93.62 152 ARG B O 1
ATOM 5503 N N . TYR B 1 153 ? 13.281 -27.734 -1.846 1 97.19 153 TYR B N 1
ATOM 5504 C CA . TYR B 1 153 ? 11.859 -27.906 -2.127 1 97.19 153 TYR B CA 1
ATOM 5505 C C . TYR B 1 153 ? 11.641 -28.531 -3.5 1 97.19 153 TYR B C 1
ATOM 5507 O O . TYR B 1 153 ? 10.516 -28.578 -3.998 1 97.19 153 TYR B O 1
ATOM 5515 N N . ILE B 1 154 ? 12.695 -28.922 -4.168 1 95.19 154 ILE B N 1
ATOM 5516 C CA . ILE B 1 154 ? 12.633 -29.531 -5.492 1 95.19 154 ILE B CA 1
ATOM 5517 C C . ILE B 1 154 ? 12.852 -31.047 -5.375 1 95.19 154 ILE B C 1
ATOM 5519 O O . ILE B 1 154 ? 13.898 -31.484 -4.902 1 95.19 154 ILE B O 1
ATOM 5523 N N . PRO B 1 155 ? 11.875 -31.781 -5.84 1 92.75 155 PRO B N 1
ATOM 5524 C CA . PRO B 1 155 ? 12.102 -33.219 -5.805 1 92.75 155 PRO B CA 1
ATOM 5525 C C . PRO B 1 155 ? 13.352 -33.656 -6.57 1 92.75 155 PRO B C 1
ATOM 5527 O O . PRO B 1 155 ? 13.672 -33.062 -7.613 1 92.75 155 PRO B O 1
ATOM 5530 N N . LYS B 1 156 ? 13.898 -34.688 -6.047 1 91 156 LYS B N 1
ATOM 5531 C CA . LYS B 1 156 ? 15.109 -35.188 -6.695 1 91 156 LYS B CA 1
ATOM 5532 C C . LYS B 1 156 ? 14.82 -35.625 -8.125 1 91 156 LYS B C 1
ATOM 5534 O O . LYS B 1 156 ? 13.797 -36.281 -8.383 1 91 156 LYS B O 1
ATOM 5539 N N . ALA B 1 157 ? 15.672 -35.156 -9.008 1 89.88 157 ALA B N 1
ATOM 5540 C CA . ALA B 1 157 ? 15.523 -35.531 -10.414 1 89.88 157 ALA B CA 1
ATOM 5541 C C . ALA B 1 157 ? 16.859 -35.875 -11.039 1 89.88 157 ALA B C 1
ATOM 5543 O O . ALA B 1 157 ? 17.922 -35.5 -10.523 1 89.88 157 ALA B O 1
ATOM 5544 N N . PHE B 1 158 ? 16.828 -36.719 -12.094 1 87.69 158 PHE B N 1
ATOM 5545 C CA . PHE B 1 158 ? 18.016 -37.219 -12.758 1 87.69 158 PHE B CA 1
ATOM 5546 C C . PHE B 1 158 ? 17.875 -37.125 -14.273 1 87.69 158 PHE B C 1
ATOM 5548 O O . PHE B 1 158 ? 16.906 -37.562 -14.852 1 87.69 158 PHE B O 1
ATOM 5555 N N . LYS B 1 159 ? 18.859 -36.469 -14.797 1 85 159 LYS B N 1
ATOM 5556 C CA . LYS B 1 159 ? 18.906 -36.406 -16.25 1 85 159 LYS B CA 1
ATOM 5557 C C . LYS B 1 159 ? 19.328 -37.75 -16.844 1 85 159 LYS B C 1
ATOM 5559 O O . LYS B 1 159 ? 20.297 -38.344 -16.375 1 85 159 LYS B O 1
ATOM 5564 N N . ILE B 1 160 ? 18.609 -38.25 -17.797 1 81.5 160 ILE B N 1
ATOM 5565 C CA . ILE B 1 160 ? 18.938 -39.5 -18.453 1 81.5 160 ILE B CA 1
ATOM 5566 C C . ILE B 1 160 ? 19.422 -39.25 -19.875 1 81.5 160 ILE B C 1
ATOM 5568 O O . ILE B 1 160 ? 18.797 -38.469 -20.625 1 81.5 160 ILE B O 1
ATOM 5572 N N . PRO B 1 161 ? 20.5 -39.781 -20.219 1 83.06 161 PRO B N 1
ATOM 5573 C CA . PRO B 1 161 ? 21.234 -40.844 -19.516 1 83.06 161 PRO B CA 1
ATOM 5574 C C . PRO B 1 161 ? 22.375 -40.281 -18.656 1 83.06 161 PRO B C 1
ATOM 5576 O O . PRO B 1 161 ? 23.062 -41.031 -17.969 1 83.06 161 PRO B O 1
ATOM 5579 N N . LYS B 1 162 ? 22.547 -39.031 -18.594 1 83.69 162 LYS B N 1
ATOM 5580 C CA . LYS B 1 162 ? 23.719 -38.438 -17.953 1 83.69 162 LYS B CA 1
ATOM 5581 C C . LYS B 1 162 ? 23.812 -38.844 -16.484 1 83.69 162 LYS B C 1
ATOM 5583 O O . LYS B 1 162 ? 24.906 -39.094 -15.984 1 83.69 162 LYS B O 1
ATOM 5588 N N . ASP B 1 163 ? 22.734 -38.969 -15.844 1 87.06 163 ASP B N 1
ATOM 5589 C CA . ASP B 1 163 ? 22.719 -39.219 -14.406 1 87.06 163 ASP B CA 1
ATOM 5590 C C . ASP B 1 163 ? 22.281 -40.656 -14.117 1 87.06 163 ASP B C 1
ATOM 5592 O O . ASP B 1 163 ? 21.719 -40.938 -13.055 1 87.06 163 ASP B O 1
ATOM 5596 N N . LYS B 1 164 ? 22.484 -41.469 -15.07 1 85.62 164 LYS B N 1
ATOM 5597 C CA . LYS B 1 164 ? 22.047 -42.844 -14.93 1 85.62 164 LYS B CA 1
ATOM 5598 C C . LYS B 1 164 ? 22.609 -43.469 -13.664 1 85.62 164 LYS B C 1
ATOM 5600 O O . LYS B 1 164 ? 21.875 -44.062 -12.867 1 85.62 164 LYS B O 1
ATOM 5605 N N . ASP B 1 165 ? 23.891 -43.312 -13.453 1 88.38 165 ASP B N 1
ATOM 5606 C CA . ASP B 1 165 ? 24.547 -43.938 -12.305 1 88.38 165 ASP B CA 1
ATOM 5607 C C . ASP B 1 165 ? 24.031 -43.375 -10.992 1 88.38 165 ASP B C 1
ATOM 5609 O O . ASP B 1 165 ? 23.797 -44.125 -10.031 1 88.38 165 ASP B O 1
ATOM 5613 N N . LEU B 1 166 ? 23.859 -42.125 -11.016 1 88.56 166 LEU B N 1
ATOM 5614 C CA . LEU B 1 166 ? 23.328 -41.469 -9.82 1 88.56 166 LEU B CA 1
ATOM 5615 C C . LEU B 1 166 ? 21.906 -41.938 -9.531 1 88.56 166 LEU B C 1
ATOM 5617 O O . LEU B 1 166 ? 21.547 -42.156 -8.375 1 88.56 166 LEU B O 1
ATOM 5621 N N . PHE B 1 167 ? 21.172 -42.094 -10.555 1 88.62 167 PHE B N 1
ATOM 5622 C CA . PHE B 1 167 ? 19.797 -42.531 -10.422 1 88.62 167 PHE B CA 1
ATOM 5623 C C . PHE B 1 167 ? 19.75 -43.969 -9.859 1 88.62 167 PHE B C 1
ATOM 5625 O O . PHE B 1 167 ? 19 -44.25 -8.922 1 88.62 167 PHE B O 1
ATOM 5632 N N . LEU B 1 168 ? 20.547 -44.781 -10.406 1 86.94 168 LEU B N 1
ATOM 5633 C CA . LEU B 1 168 ? 20.562 -46.188 -9.977 1 86.94 168 LEU B CA 1
ATOM 5634 C C . LEU B 1 168 ? 21 -46.281 -8.516 1 86.94 168 LEU B C 1
ATOM 5636 O O . LEU B 1 168 ? 20.453 -47.094 -7.762 1 86.94 168 LEU B O 1
ATOM 5640 N N . THR B 1 169 ? 21.922 -45.5 -8.164 1 90.88 169 THR B N 1
ATOM 5641 C CA . THR B 1 169 ? 22.375 -45.469 -6.777 1 90.88 169 THR B CA 1
ATOM 5642 C C . THR B 1 169 ? 21.25 -45.031 -5.855 1 90.88 169 THR B C 1
ATOM 5644 O O . THR B 1 169 ? 21.016 -45.625 -4.809 1 90.88 169 THR B O 1
ATOM 5647 N N . TYR B 1 170 ? 20.578 -44 -6.293 1 88.88 170 TYR B N 1
ATOM 5648 C CA . TYR B 1 170 ? 19.469 -43.469 -5.516 1 88.88 170 TYR B CA 1
ATOM 5649 C C . TYR B 1 170 ? 18.344 -44.469 -5.414 1 88.88 170 TYR B C 1
ATOM 5651 O O . TYR B 1 170 ? 17.75 -44.656 -4.344 1 88.88 170 TYR B O 1
ATOM 5659 N N . ALA B 1 171 ? 18.078 -45.188 -6.406 1 85.19 171 ALA B N 1
ATOM 5660 C CA . ALA B 1 171 ? 16.984 -46.156 -6.465 1 85.19 171 ALA B CA 1
ATOM 5661 C C . ALA B 1 171 ? 17.297 -47.375 -5.57 1 85.19 171 ALA B C 1
ATOM 5663 O O . ALA B 1 171 ? 16.375 -48 -5.023 1 85.19 171 ALA B O 1
ATOM 5664 N N . THR B 1 172 ? 18.5 -47.625 -5.52 1 87.31 172 THR B N 1
ATOM 5665 C CA . THR B 1 172 ? 18.922 -48.719 -4.648 1 87.31 172 THR B CA 1
ATOM 5666 C C . THR B 1 172 ? 18.766 -48.312 -3.18 1 87.31 172 THR B C 1
ATOM 5668 O O . THR B 1 172 ? 18.344 -49.156 -2.361 1 87.31 172 THR B O 1
ATOM 5671 N N . LEU B 1 173 ? 19.109 -47.125 -2.926 1 89.44 173 LEU B N 1
ATOM 5672 C CA . LEU B 1 173 ? 19 -46.625 -1.558 1 89.44 173 LEU B CA 1
ATOM 5673 C C . LEU B 1 173 ? 17.547 -46.469 -1.132 1 89.44 173 LEU B C 1
ATOM 5675 O O . LEU B 1 173 ? 17.219 -46.656 0.042 1 89.44 173 LEU B O 1
ATOM 5679 N N . TYR B 1 174 ? 16.766 -46.125 -2.129 1 86.69 174 TYR B N 1
ATOM 5680 C CA . TYR B 1 174 ? 15.352 -45.938 -1.851 1 86.69 174 TYR B CA 1
ATOM 5681 C C . TYR B 1 174 ? 14.484 -46.781 -2.771 1 86.69 174 TYR B C 1
ATOM 5683 O O . TYR B 1 174 ? 13.781 -46.25 -3.639 1 86.69 174 TYR B O 1
ATOM 5691 N N . PRO B 1 175 ? 14.359 -48.062 -2.486 1 81.81 175 PRO B N 1
ATOM 5692 C CA . PRO B 1 175 ? 13.703 -49 -3.406 1 81.81 175 PRO B CA 1
ATOM 5693 C C . PRO B 1 175 ? 12.188 -48.812 -3.447 1 81.81 175 PRO B C 1
ATOM 5695 O O . PRO B 1 175 ? 11.539 -49.25 -4.406 1 81.81 175 PRO B O 1
ATOM 5698 N N . ASN B 1 176 ? 11.617 -48.188 -2.467 1 79.94 176 ASN B N 1
ATOM 5699 C CA . ASN B 1 176 ? 10.164 -48.062 -2.408 1 79.94 176 ASN B CA 1
ATOM 5700 C C . ASN B 1 176 ? 9.68 -46.781 -3.057 1 79.94 176 ASN B C 1
ATOM 5702 O O . ASN B 1 176 ? 8.477 -46.531 -3.127 1 79.94 176 ASN B O 1
ATOM 5706 N N . LYS B 1 177 ? 10.586 -46.031 -3.598 1 80.81 177 LYS B N 1
ATOM 5707 C CA . LYS B 1 177 ? 10.203 -44.75 -4.211 1 80.81 177 LYS B CA 1
ATOM 5708 C C . LYS B 1 177 ? 9.781 -44.969 -5.664 1 80.81 177 LYS B C 1
ATOM 5710 O O . LYS B 1 177 ? 10.312 -45.812 -6.359 1 80.81 177 LYS B O 1
ATOM 5715 N N . TYR B 1 178 ? 8.742 -44.156 -6.027 1 82.62 178 TYR B N 1
ATOM 5716 C CA . TYR B 1 178 ? 8.297 -44.125 -7.418 1 82.62 178 TYR B CA 1
ATOM 5717 C C . TYR B 1 178 ? 8.875 -42.906 -8.133 1 82.62 178 TYR B C 1
ATOM 5719 O O . TYR B 1 178 ? 9.25 -41.906 -7.496 1 82.62 178 TYR B O 1
ATOM 5727 N N . PHE B 1 179 ? 8.984 -43.094 -9.398 1 83.75 179 PHE B N 1
ATOM 5728 C CA . PHE B 1 179 ? 9.562 -42.031 -10.195 1 83.75 179 PHE B CA 1
ATOM 5729 C C . PHE B 1 179 ? 8.68 -41.719 -11.391 1 83.75 179 PHE B C 1
ATOM 5731 O O . PHE B 1 179 ? 7.902 -42.562 -11.844 1 83.75 179 PHE B O 1
ATOM 5738 N N . LEU B 1 180 ? 8.797 -40.438 -11.766 1 82.62 180 LEU B N 1
ATOM 5739 C CA . LEU B 1 180 ? 8.094 -39.969 -12.945 1 82.62 180 LEU B CA 1
ATOM 5740 C C . LEU B 1 180 ? 9.07 -39.688 -14.094 1 82.62 180 LEU B C 1
ATOM 5742 O O . LEU B 1 180 ? 10.102 -39.062 -13.898 1 82.62 180 LEU B O 1
ATOM 5746 N N . LYS B 1 181 ? 8.758 -40.344 -15.117 1 80.31 181 LYS B N 1
ATOM 5747 C CA . LYS B 1 181 ? 9.508 -40.031 -16.328 1 80.31 181 LYS B CA 1
ATOM 5748 C C . LYS B 1 181 ? 8.859 -38.875 -17.078 1 80.31 181 LYS B C 1
ATOM 5750 O O . LYS B 1 181 ? 7.652 -38.906 -17.344 1 80.31 181 LYS B O 1
ATOM 5755 N N . LYS B 1 182 ? 9.656 -37.812 -17.297 1 77.69 182 LYS B N 1
ATOM 5756 C CA . LYS B 1 182 ? 9.156 -36.625 -18 1 77.69 182 LYS B CA 1
ATOM 5757 C C . LYS B 1 182 ? 10.047 -36.25 -19.172 1 77.69 182 LYS B C 1
ATOM 5759 O O . LYS B 1 182 ? 11.266 -36.438 -19.125 1 77.69 182 LYS B O 1
ATOM 5764 N N . SER B 1 183 ? 9.336 -35.938 -20.234 1 69.38 183 SER B N 1
ATOM 5765 C CA . SER B 1 183 ? 10.109 -35.375 -21.328 1 69.38 183 SER B CA 1
ATOM 5766 C C . SER B 1 183 ? 10.32 -33.875 -21.141 1 69.38 183 SER B C 1
ATOM 5768 O O . SER B 1 183 ? 9.641 -33.25 -20.328 1 69.38 183 SER B O 1
ATOM 5770 N N . ASN B 1 184 ? 11.25 -33.438 -21.844 1 61.97 184 ASN B N 1
ATOM 5771 C CA . ASN B 1 184 ? 11.531 -32 -21.75 1 61.97 184 ASN B CA 1
ATOM 5772 C C . ASN B 1 184 ? 10.344 -31.172 -22.219 1 61.97 184 ASN B C 1
ATOM 5774 O O . ASN B 1 184 ? 10.18 -30.031 -21.812 1 61.97 184 ASN B O 1
ATOM 5778 N N . GLY B 1 185 ? 9.523 -31.844 -23 1 57.72 185 GLY B N 1
ATOM 5779 C CA . GLY B 1 185 ? 8.359 -31.141 -23.516 1 57.72 185 GLY B CA 1
ATOM 5780 C C . GLY B 1 185 ? 7.109 -31.359 -22.688 1 57.72 185 GLY B C 1
ATOM 5781 O O . GLY B 1 185 ? 6.004 -31.031 -23.109 1 57.72 185 GLY B O 1
ATOM 5782 N N . HIS B 1 186 ? 7.27 -31.844 -21.484 1 54 186 HIS B N 1
ATOM 5783 C CA . HIS B 1 186 ? 6.211 -32.094 -20.516 1 54 186 HIS B CA 1
ATOM 5784 C C . HIS B 1 186 ? 5.188 -33.094 -21.062 1 54 186 HIS B C 1
ATOM 5786 O O . HIS B 1 186 ? 3.98 -32.906 -20.891 1 54 186 HIS B O 1
ATOM 5792 N N . ARG B 1 187 ? 5.621 -33.875 -22 1 55.31 187 ARG B N 1
ATOM 5793 C CA . ARG B 1 187 ? 4.738 -34.906 -22.562 1 55.31 187 ARG B CA 1
ATOM 5794 C C . ARG B 1 187 ? 5.184 -36.281 -22.125 1 55.31 187 ARG B C 1
ATOM 5796 O O . ARG B 1 187 ? 6.316 -36.469 -21.688 1 55.31 187 ARG B O 1
ATOM 5803 N N . GLY B 1 188 ? 4.191 -37.125 -22.031 1 59.62 188 GLY B N 1
ATOM 5804 C CA . GLY B 1 188 ? 4.453 -38.531 -21.797 1 59.62 188 GLY B CA 1
ATOM 5805 C C . GLY B 1 188 ? 4.828 -38.844 -20.359 1 59.62 188 GLY B C 1
ATOM 5806 O O . GLY B 1 188 ? 5.73 -39.625 -20.109 1 59.62 188 GLY B O 1
ATOM 5807 N N . ILE B 1 189 ? 4.191 -38.188 -19.375 1 67.38 189 ILE B N 1
ATOM 5808 C CA . ILE B 1 189 ? 4.457 -38.406 -17.953 1 67.38 189 ILE B CA 1
ATOM 5809 C C . ILE B 1 189 ? 3.926 -39.781 -17.516 1 67.38 189 ILE B C 1
ATOM 5811 O O . ILE B 1 189 ? 2.77 -40.094 -17.797 1 67.38 189 ILE B O 1
ATOM 5815 N N . LYS B 1 190 ? 4.789 -40.594 -17.078 1 74.25 190 LYS B N 1
ATOM 5816 C CA . LYS B 1 190 ? 4.383 -41.906 -16.562 1 74.25 190 LYS B CA 1
ATOM 5817 C C . LYS B 1 190 ? 5.152 -42.281 -15.305 1 74.25 190 LYS B C 1
ATOM 5819 O O . LYS B 1 190 ? 6.355 -42.031 -15.211 1 74.25 190 LYS B O 1
ATOM 5824 N N . VAL B 1 191 ? 4.418 -42.781 -14.438 1 75.88 191 VAL B N 1
ATOM 5825 C CA . VAL B 1 191 ? 5.066 -43.312 -13.25 1 75.88 191 VAL B CA 1
ATOM 5826 C C . VAL B 1 191 ? 5.766 -44.625 -13.594 1 75.88 191 VAL B C 1
ATOM 5828 O O . VAL B 1 191 ? 5.18 -45.5 -14.242 1 75.88 191 VAL B O 1
ATOM 5831 N N . ILE B 1 192 ? 6.992 -44.656 -13.312 1 71.81 192 ILE B N 1
ATOM 5832 C CA . ILE B 1 192 ? 7.746 -45.875 -13.609 1 71.81 192 ILE B CA 1
ATOM 5833 C C . ILE B 1 192 ? 8.516 -46.312 -12.367 1 71.81 192 ILE B C 1
ATOM 5835 O O . ILE B 1 192 ? 8.883 -45.5 -11.523 1 71.81 192 ILE B O 1
ATOM 5839 N N . LYS B 1 193 ? 8.547 -47.625 -12.305 1 71.5 193 LYS B N 1
ATOM 5840 C CA . LYS B 1 193 ? 9.461 -48.156 -11.312 1 71.5 193 LYS B CA 1
ATOM 5841 C C . LYS B 1 193 ? 10.898 -48.156 -11.828 1 71.5 193 LYS B C 1
ATOM 5843 O O . LYS B 1 193 ? 11.133 -48 -13.023 1 71.5 193 LYS B O 1
ATOM 5848 N N . THR B 1 194 ? 11.789 -48.188 -10.969 1 71.12 194 THR B N 1
ATOM 5849 C CA . THR B 1 194 ? 13.219 -48.125 -11.266 1 71.12 194 THR B CA 1
ATOM 5850 C C . THR B 1 194 ? 13.586 -49.062 -12.398 1 71.12 194 THR B C 1
ATOM 5852 O O . THR B 1 194 ? 14.359 -48.719 -13.289 1 71.12 194 THR B O 1
ATOM 5855 N N . ASN B 1 195 ? 12.93 -50.188 -12.383 1 69.69 195 ASN B N 1
ATOM 5856 C CA . ASN B 1 195 ? 13.305 -51.219 -13.336 1 69.69 195 ASN B CA 1
ATOM 5857 C C . ASN B 1 195 ? 12.734 -50.938 -14.727 1 69.69 195 ASN B C 1
ATOM 5859 O O . ASN B 1 195 ? 13.164 -51.531 -15.711 1 69.69 195 ASN B O 1
ATOM 5863 N N . ASP B 1 196 ? 11.898 -50 -14.789 1 71.56 196 ASP B N 1
ATOM 5864 C CA . ASP B 1 196 ? 11.203 -49.75 -16.047 1 71.56 196 ASP B CA 1
ATOM 5865 C C . ASP B 1 196 ? 11.789 -48.531 -16.781 1 71.56 196 ASP B C 1
ATOM 5867 O O . ASP B 1 196 ? 11.297 -48.125 -17.828 1 71.56 196 ASP B O 1
ATOM 5871 N N . VAL B 1 197 ? 12.844 -48 -16.25 1 72.75 197 VAL B N 1
ATOM 5872 C CA . VAL B 1 197 ? 13.422 -46.812 -16.844 1 72.75 197 VAL B CA 1
ATOM 5873 C C . VAL B 1 197 ? 14.25 -47.188 -18.078 1 72.75 197 VAL B C 1
ATOM 5875 O O . VAL B 1 197 ? 15.086 -48.094 -18 1 72.75 197 VAL B O 1
ATOM 5878 N N . ASN B 1 198 ? 13.828 -46.594 -19.219 1 71.75 198 ASN B N 1
ATOM 5879 C CA . ASN B 1 198 ? 14.625 -46.75 -20.438 1 71.75 198 ASN B CA 1
ATOM 5880 C C . ASN B 1 198 ? 15.75 -45.719 -20.5 1 71.75 198 ASN B C 1
ATOM 5882 O O . ASN B 1 198 ? 15.492 -44.531 -20.766 1 71.75 198 ASN B O 1
ATOM 5886 N N . PHE B 1 199 ? 16.969 -46.062 -20.406 1 74.69 199 PHE B N 1
ATOM 5887 C CA . PHE B 1 199 ? 18.125 -45.188 -20.297 1 74.69 199 PHE B CA 1
ATOM 5888 C C . PHE B 1 199 ? 18.609 -44.75 -21.656 1 74.69 199 PHE B C 1
ATOM 5890 O O . PHE B 1 199 ? 19.531 -43.938 -21.766 1 74.69 199 PHE B O 1
ATOM 5897 N N . SER B 1 200 ? 17.938 -45.156 -22.719 1 69.25 200 SER B N 1
ATOM 5898 C CA . SER B 1 200 ? 18.359 -44.812 -24.078 1 69.25 200 SER B CA 1
ATOM 5899 C C . SER B 1 200 ? 17.625 -43.562 -24.562 1 69.25 200 SER B C 1
ATOM 5901 O O . SER B 1 200 ? 18 -42.969 -25.578 1 69.25 200 SER B O 1
ATOM 5903 N N . ASP B 1 201 ? 16.766 -43.125 -23.844 1 69.5 201 ASP B N 1
ATOM 5904 C CA . ASP B 1 201 ? 16 -41.938 -24.234 1 69.5 201 ASP B CA 1
ATOM 5905 C C . ASP B 1 201 ? 16.766 -40.656 -23.906 1 69.5 201 ASP B C 1
ATOM 5907 O O . ASP B 1 201 ? 16.859 -40.25 -22.75 1 69.5 201 ASP B O 1
ATOM 5911 N N . THR B 1 202 ? 17.422 -40 -24.859 1 66.75 202 THR B N 1
ATOM 5912 C CA . THR B 1 202 ? 18.391 -38.906 -24.688 1 66.75 202 THR B CA 1
ATOM 5913 C C . THR B 1 202 ? 17.672 -37.594 -24.359 1 66.75 202 THR B C 1
ATOM 5915 O O . THR B 1 202 ? 18.297 -36.656 -23.891 1 66.75 202 THR B O 1
ATOM 5918 N N . ASP B 1 203 ? 16.453 -37.562 -24.094 1 72.81 203 ASP B N 1
ATOM 5919 C CA . ASP B 1 203 ? 15.82 -36.25 -23.859 1 72.81 203 ASP B CA 1
ATOM 5920 C C . ASP B 1 203 ? 14.742 -36.375 -22.781 1 72.81 203 ASP B C 1
ATOM 5922 O O . ASP B 1 203 ? 13.641 -35.844 -22.938 1 72.81 203 ASP B O 1
ATOM 5926 N N . SER B 1 204 ? 15.227 -37.094 -21.766 1 77.5 204 SER B N 1
ATOM 5927 C CA . SER B 1 204 ? 14.234 -37.25 -20.703 1 77.5 204 SER B CA 1
ATOM 5928 C C . SER B 1 204 ? 14.883 -37.156 -19.328 1 77.5 204 SER B C 1
ATOM 5930 O O . SER B 1 204 ? 16.109 -37.062 -19.203 1 77.5 204 SER B O 1
ATOM 5932 N N . PHE B 1 205 ? 14.164 -36.844 -18.344 1 82.12 205 PHE B N 1
ATOM 5933 C CA . PHE B 1 205 ? 14.625 -36.906 -16.953 1 82.12 205 PHE B CA 1
ATOM 5934 C C . PHE B 1 205 ? 13.617 -37.625 -16.078 1 82.12 205 PHE B C 1
ATOM 5936 O O . PHE B 1 205 ? 12.445 -37.781 -16.453 1 82.12 205 PHE B O 1
ATOM 5943 N N . VAL B 1 206 ? 14.133 -38.219 -15.07 1 85.62 206 VAL B N 1
ATOM 5944 C CA . VAL B 1 206 ? 13.305 -38.906 -14.094 1 85.62 206 VAL B CA 1
ATOM 5945 C C . VAL B 1 206 ? 13.273 -38.125 -12.781 1 85.62 206 VAL B C 1
ATOM 5947 O O . VAL B 1 206 ? 14.297 -37.594 -12.352 1 85.62 206 VAL B O 1
ATOM 5950 N N . GLN B 1 207 ? 12.086 -37.938 -12.25 1 89 207 GLN B N 1
ATOM 5951 C CA . GLN B 1 207 ? 11.906 -37.188 -11.016 1 89 207 GLN B CA 1
ATOM 5952 C C . GLN B 1 207 ? 11.156 -38 -9.977 1 89 207 GLN B C 1
ATOM 5954 O O . GLN B 1 207 ? 10.273 -38.812 -10.312 1 89 207 GLN B O 1
ATOM 5959 N N . GLU B 1 208 ? 11.594 -37.844 -8.805 1 89.56 208 GLU B N 1
ATOM 5960 C CA . GLU B 1 208 ? 10.906 -38.531 -7.715 1 89.56 208 GLU B CA 1
ATOM 5961 C C . GLU B 1 208 ? 9.414 -38.188 -7.703 1 89.56 208 GLU B C 1
ATOM 5963 O O . GLU B 1 208 ? 9.039 -37.031 -7.898 1 89.56 208 GLU B O 1
ATOM 5968 N N . PHE B 1 209 ? 8.602 -39.25 -7.539 1 90.06 209 PHE B N 1
ATOM 5969 C CA . PHE B 1 209 ? 7.156 -39.125 -7.488 1 90.06 209 PHE B CA 1
ATOM 5970 C C . PHE B 1 209 ? 6.68 -38.938 -6.047 1 90.06 209 PHE B C 1
ATOM 5972 O O . PHE B 1 209 ? 7.059 -39.719 -5.168 1 90.06 209 PHE B O 1
ATOM 5979 N N . ILE B 1 210 ? 5.938 -37.875 -5.785 1 91.81 210 ILE B N 1
ATOM 5980 C CA . ILE B 1 210 ? 5.32 -37.719 -4.473 1 91.81 210 ILE B CA 1
ATOM 5981 C C . ILE B 1 210 ? 4.094 -38.594 -4.355 1 91.81 210 ILE B C 1
ATOM 5983 O O . ILE B 1 210 ? 2.979 -38.188 -4.691 1 91.81 210 ILE B O 1
ATOM 5987 N N . ASP B 1 211 ? 4.215 -39.781 -3.789 1 90.81 211 ASP B N 1
ATOM 5988 C CA . ASP B 1 211 ? 3.213 -40.812 -3.889 1 90.81 211 ASP B CA 1
ATOM 5989 C C . ASP B 1 211 ? 2.182 -40.719 -2.77 1 90.81 211 ASP B C 1
ATOM 5991 O O . ASP B 1 211 ? 1.126 -41.344 -2.822 1 90.81 211 ASP B O 1
ATOM 5995 N N . ARG B 1 212 ? 2.461 -39.938 -1.717 1 94.75 212 ARG B N 1
ATOM 5996 C CA . ARG B 1 212 ? 1.48 -39.688 -0.667 1 94.75 212 ARG B CA 1
ATOM 5997 C C . ARG B 1 212 ? 1.099 -38.219 -0.625 1 94.75 212 ARG B C 1
ATOM 5999 O O . ARG B 1 212 ? 1.359 -37.531 0.366 1 94.75 212 ARG B O 1
ATOM 6006 N N . PRO B 1 213 ? 0.475 -37.781 -1.667 1 97 213 PRO B N 1
ATOM 6007 C CA . PRO B 1 213 ? 0.099 -36.375 -1.757 1 97 213 PRO B CA 1
ATOM 6008 C C . PRO B 1 213 ? -1.02 -36 -0.787 1 97 213 PRO B C 1
ATOM 6010 O O . PRO B 1 213 ? -1.755 -36.875 -0.319 1 97 213 PRO B O 1
ATOM 6013 N N . TYR B 1 214 ? -1.069 -34.75 -0.361 1 98.25 214 TYR B N 1
ATOM 6014 C CA . TYR B 1 214 ? -2.242 -34.219 0.339 1 98.25 214 TYR B CA 1
ATOM 6015 C C . TYR B 1 214 ? -3.447 -34.156 -0.593 1 98.25 214 TYR B C 1
ATOM 6017 O O . TYR B 1 214 ? -3.354 -33.625 -1.701 1 98.25 214 TYR B O 1
ATOM 6025 N N . LEU B 1 215 ? -4.504 -34.75 -0.198 1 98.5 215 LEU B N 1
ATOM 6026 C CA . LEU B 1 215 ? -5.691 -34.875 -1.042 1 98.5 215 LEU B CA 1
ATOM 6027 C C . LEU B 1 215 ? -6.852 -34.062 -0.444 1 98.5 215 LEU B C 1
ATOM 6029 O O . LEU B 1 215 ? -6.957 -33.938 0.778 1 98.5 215 LEU B O 1
ATOM 6033 N N . VAL B 1 216 ? -7.664 -33.469 -1.258 1 98.5 216 VAL B N 1
ATOM 6034 C CA . VAL B 1 216 ? -8.969 -32.938 -0.887 1 98.5 216 VAL B CA 1
ATOM 6035 C C . VAL B 1 216 ? -10.07 -33.75 -1.594 1 98.5 216 VAL B C 1
ATOM 6037 O O . VAL B 1 216 ? -10.102 -33.812 -2.824 1 98.5 216 VAL B O 1
ATOM 6040 N N . ASP B 1 217 ? -10.938 -34.344 -0.867 1 98.19 217 ASP B N 1
ATOM 6041 C CA . ASP B 1 217 ? -11.969 -35.25 -1.396 1 98.19 217 ASP B CA 1
ATOM 6042 C C . ASP B 1 217 ? -11.359 -36.312 -2.283 1 98.19 217 ASP B C 1
ATOM 6044 O O . ASP B 1 217 ? -11.906 -36.656 -3.338 1 98.19 217 ASP B O 1
ATOM 6048 N N . ASN B 1 218 ? -10.164 -36.75 -1.993 1 98.25 218 ASN B N 1
ATOM 6049 C CA . ASN B 1 218 ? -9.43 -37.844 -2.635 1 98.25 218 ASN B CA 1
ATOM 6050 C C . ASN B 1 218 ? -8.852 -37.406 -3.977 1 98.25 218 ASN B C 1
ATOM 6052 O O . ASN B 1 218 ? -8.391 -38.219 -4.758 1 98.25 218 ASN B O 1
ATOM 6056 N N . TYR B 1 219 ? -8.898 -36.094 -4.27 1 98.5 219 TYR B N 1
ATOM 6057 C CA . TYR B 1 219 ? -8.289 -35.594 -5.496 1 98.5 219 TYR B CA 1
ATOM 6058 C C . TYR B 1 219 ? -6.914 -35 -5.219 1 98.5 219 TYR B C 1
ATOM 6060 O O . TYR B 1 219 ? -6.75 -34.188 -4.281 1 98.5 219 TYR B O 1
ATOM 6068 N N . LYS B 1 220 ? -5.949 -35.375 -6.02 1 98.19 220 LYS B N 1
ATOM 6069 C CA . LYS B 1 220 ? -4.656 -34.719 -6.023 1 98.19 220 LYS B CA 1
ATOM 6070 C C . LYS B 1 220 ? -4.758 -33.344 -6.691 1 98.19 220 LYS B C 1
ATOM 6072 O O . LYS B 1 220 ? -5.539 -33.156 -7.625 1 98.19 220 LYS B O 1
ATOM 6077 N N . PHE B 1 221 ? -4.012 -32.375 -6.191 1 98.56 221 PHE B N 1
ATOM 6078 C CA . PHE B 1 221 ? -4.09 -31.031 -6.77 1 98.56 221 PHE B CA 1
ATOM 6079 C C . PHE B 1 221 ? -2.736 -30.328 -6.711 1 98.56 221 PHE B C 1
ATOM 6081 O O . PHE B 1 221 ? -1.811 -30.812 -6.059 1 98.56 221 PHE B O 1
ATOM 6088 N N . ASP B 1 222 ? -2.568 -29.25 -7.461 1 98 222 ASP B N 1
ATOM 6089 C CA . ASP B 1 222 ? -1.405 -28.375 -7.359 1 98 222 ASP B CA 1
ATOM 6090 C C . ASP B 1 222 ? -1.825 -26.938 -7.047 1 98 222 ASP B C 1
ATOM 6092 O O . ASP B 1 222 ? -3.016 -26.625 -7.062 1 98 222 ASP B O 1
ATOM 6096 N N . ILE B 1 223 ? -0.915 -26.188 -6.559 1 98.69 223 ILE B N 1
ATOM 6097 C CA . ILE B 1 223 ? -1.099 -24.797 -6.199 1 98.69 223 ILE B CA 1
ATOM 6098 C C . ILE B 1 223 ? -0.25 -23.906 -7.113 1 98.69 223 ILE B C 1
ATOM 6100 O O . ILE B 1 223 ? 0.979 -24 -7.113 1 98.69 223 ILE B O 1
ATOM 6104 N N . GLY B 1 224 ? -0.901 -23.078 -7.887 1 98.62 224 GLY B N 1
ATOM 6105 C CA . GLY B 1 224 ? -0.203 -22.125 -8.727 1 98.62 224 GLY B CA 1
ATOM 6106 C C . GLY B 1 224 ? -0.038 -20.766 -8.062 1 98.62 224 GLY B C 1
ATOM 6107 O O . GLY B 1 224 ? -1.024 -20.125 -7.695 1 98.62 224 GLY B O 1
ATOM 6108 N N . ILE B 1 225 ? 1.189 -20.328 -7.887 1 98.81 225 ILE B N 1
ATOM 6109 C CA . ILE B 1 225 ? 1.528 -19.062 -7.238 1 98.81 225 ILE B CA 1
ATOM 6110 C C . ILE B 1 225 ? 2.051 -18.062 -8.273 1 98.81 225 ILE B C 1
ATOM 6112 O O . ILE B 1 225 ? 3.119 -18.266 -8.852 1 98.81 225 ILE B O 1
ATOM 6116 N N . TYR B 1 226 ? 1.286 -17 -8.516 1 98.81 226 TYR B N 1
ATOM 6117 C CA . TYR B 1 226 ? 1.769 -15.945 -9.406 1 98.81 226 TYR B CA 1
ATOM 6118 C C . TYR B 1 226 ? 2.871 -15.133 -8.734 1 98.81 226 TYR B C 1
ATOM 6120 O O . TYR B 1 226 ? 2.67 -14.578 -7.652 1 98.81 226 TYR B O 1
ATOM 6128 N N . THR B 1 227 ? 4.016 -15.086 -9.375 1 98.88 227 THR B N 1
ATOM 6129 C CA . THR B 1 227 ? 5.234 -14.477 -8.852 1 98.88 227 THR B CA 1
ATOM 6130 C C . THR B 1 227 ? 5.82 -13.492 -9.867 1 98.88 227 THR B C 1
ATOM 6132 O O . THR B 1 227 ? 5.832 -13.766 -11.07 1 98.88 227 THR B O 1
ATOM 6135 N N . VAL B 1 228 ? 6.324 -12.383 -9.359 1 98.75 228 VAL B N 1
ATOM 6136 C CA . VAL B 1 228 ? 6.902 -11.383 -10.258 1 98.75 228 VAL B CA 1
ATOM 6137 C C . VAL B 1 228 ? 8.344 -11.102 -9.852 1 98.75 228 VAL B C 1
ATOM 6139 O O . VAL B 1 228 ? 8.625 -10.828 -8.68 1 98.75 228 VAL B O 1
ATOM 6142 N N . PHE B 1 229 ? 9.242 -11.219 -10.812 1 98.56 229 PHE B N 1
ATOM 6143 C CA . PHE B 1 229 ? 10.578 -10.656 -10.703 1 98.56 229 PHE B CA 1
ATOM 6144 C C . PHE B 1 229 ? 10.617 -9.242 -11.266 1 98.56 229 PHE B C 1
ATOM 6146 O O . PHE B 1 229 ? 10.414 -9.039 -12.461 1 98.56 229 PHE B O 1
ATOM 6153 N N . THR B 1 230 ? 10.844 -8.297 -10.414 1 98.12 230 THR B N 1
ATOM 6154 C CA . THR B 1 230 ? 10.867 -6.922 -10.891 1 98.12 230 THR B CA 1
ATOM 6155 C C . THR B 1 230 ? 12.297 -6.473 -11.188 1 98.12 230 THR B C 1
ATOM 6157 O O . THR B 1 230 ? 12.508 -5.48 -11.883 1 98.12 230 THR B O 1
ATOM 6160 N N . SER B 1 231 ? 13.242 -7.133 -10.641 1 97.69 231 SER B N 1
ATOM 6161 C CA . SER B 1 231 ? 14.664 -6.871 -10.828 1 97.69 231 SER B CA 1
ATOM 6162 C C . SER B 1 231 ? 15.5 -8.117 -10.555 1 97.69 231 SER B C 1
ATOM 6164 O O . SER B 1 231 ? 15.125 -8.953 -9.727 1 97.69 231 SER B O 1
ATOM 6166 N N . ILE B 1 232 ? 16.625 -8.266 -11.211 1 97.19 232 ILE B N 1
ATOM 6167 C CA . ILE B 1 232 ? 17.516 -9.406 -11 1 97.19 232 ILE B CA 1
ATOM 6168 C C . ILE B 1 232 ? 18.75 -8.977 -10.227 1 97.19 232 ILE B C 1
ATOM 6170 O O . ILE B 1 232 ? 19.312 -9.75 -9.445 1 97.19 232 ILE B O 1
ATOM 6174 N N . ASP B 1 233 ? 19.156 -7.695 -10.445 1 95.88 233 ASP B N 1
ATOM 6175 C CA . ASP B 1 233 ? 20.359 -7.184 -9.805 1 95.88 233 ASP B CA 1
ATOM 6176 C C . ASP B 1 233 ? 20.203 -5.715 -9.43 1 95.88 233 ASP B C 1
ATOM 6178 O O . ASP B 1 233 ? 20.516 -4.828 -10.219 1 95.88 233 ASP B O 1
ATOM 6182 N N . PRO B 1 234 ? 19.938 -5.457 -8.133 1 97.12 234 PRO B N 1
ATOM 6183 C CA . PRO B 1 234 ? 19.672 -6.441 -7.078 1 97.12 234 PRO B CA 1
ATOM 6184 C C . PRO B 1 234 ? 18.344 -7.16 -7.25 1 97.12 234 PRO B C 1
ATOM 6186 O O . PRO B 1 234 ? 17.469 -6.668 -7.965 1 97.12 234 PRO B O 1
ATOM 6189 N N . LEU B 1 235 ? 18.266 -8.266 -6.625 1 98.06 235 LEU B N 1
ATOM 6190 C CA . LEU B 1 235 ? 17.109 -9.148 -6.781 1 98.06 235 LEU B CA 1
ATOM 6191 C C . LEU B 1 235 ? 15.898 -8.594 -6.023 1 98.06 235 LEU B C 1
ATOM 6193 O O . LEU B 1 235 ? 16.016 -8.188 -4.867 1 98.06 235 LEU B O 1
ATOM 6197 N N . ARG B 1 236 ? 14.773 -8.453 -6.684 1 98.5 236 ARG B N 1
ATOM 6198 C CA . ARG B 1 236 ? 13.484 -8.141 -6.078 1 98.5 236 ARG B CA 1
ATOM 6199 C C . ARG B 1 236 ? 12.391 -9.062 -6.617 1 98.5 236 ARG B C 1
ATOM 6201 O O . ARG B 1 236 ? 12.164 -9.125 -7.828 1 98.5 236 ARG B O 1
ATOM 6208 N N . VAL B 1 237 ? 11.742 -9.758 -5.684 1 98.81 237 VAL B N 1
ATOM 6209 C CA . VAL B 1 237 ? 10.75 -10.766 -6.031 1 98.81 237 VAL B CA 1
ATOM 6210 C C . VAL B 1 237 ? 9.477 -10.555 -5.207 1 98.81 237 VAL B C 1
ATOM 6212 O O . VAL B 1 237 ? 9.555 -10.32 -3.996 1 98.81 237 VAL B O 1
ATOM 6215 N N . TYR B 1 238 ? 8.32 -10.656 -5.863 1 98.81 238 TYR B N 1
ATOM 6216 C CA . TYR B 1 238 ? 7.02 -10.477 -5.227 1 98.81 238 TYR B CA 1
ATOM 6217 C C . TYR B 1 238 ? 6.086 -11.641 -5.547 1 98.81 238 TYR B C 1
ATOM 6219 O O . TYR B 1 238 ? 6.121 -12.18 -6.652 1 98.81 238 TYR B O 1
ATOM 6227 N N . VAL B 1 239 ? 5.23 -11.977 -4.605 1 98.69 239 VAL B N 1
ATOM 6228 C CA . VAL B 1 239 ? 4.207 -12.992 -4.805 1 98.69 239 VAL B CA 1
ATOM 6229 C C . VAL B 1 239 ? 2.82 -12.367 -4.656 1 98.69 239 VAL B C 1
ATOM 6231 O O . VAL B 1 239 ? 2.604 -11.531 -3.771 1 98.69 239 VAL B O 1
ATOM 6234 N N . TYR B 1 240 ? 1.924 -12.742 -5.566 1 98.38 240 TYR B N 1
ATOM 6235 C CA . TYR B 1 240 ? 0.543 -12.289 -5.426 1 98.38 240 TYR B CA 1
ATOM 6236 C C . TYR B 1 240 ? -0.147 -13 -4.27 1 98.38 240 TYR B C 1
ATOM 6238 O O . TYR B 1 240 ? -0.33 -14.227 -4.305 1 98.38 240 TYR B O 1
ATOM 6246 N N . LYS B 1 241 ? -0.549 -12.328 -3.266 1 97.25 241 LYS B N 1
ATOM 6247 C CA . LYS B 1 241 ? -1.12 -12.945 -2.074 1 97.25 241 LYS B CA 1
ATOM 6248 C C . LYS B 1 241 ? -2.645 -12.883 -2.1 1 97.25 241 LYS B C 1
ATOM 6250 O O . LYS B 1 241 ? -3.309 -13.445 -1.227 1 97.25 241 LYS B O 1
ATOM 6255 N N . GLY B 1 242 ? -3.188 -12.258 -3.082 1 96.94 242 GLY B N 1
ATOM 6256 C CA . GLY B 1 242 ? -4.633 -12.086 -3.156 1 96.94 242 GLY B CA 1
ATOM 6257 C C . GLY B 1 242 ? -5.371 -13.391 -3.387 1 96.94 242 GLY B C 1
ATOM 6258 O O . GLY B 1 242 ? -6.531 -13.531 -3 1 96.94 242 GLY B O 1
ATOM 6259 N N . ASP B 1 243 ? -4.734 -14.281 -4.102 1 98.19 243 ASP B N 1
ATOM 6260 C CA . ASP B 1 243 ? -5.309 -15.586 -4.395 1 98.19 243 ASP B CA 1
ATOM 6261 C C . ASP B 1 243 ? -4.273 -16.516 -5.031 1 98.19 243 ASP B C 1
ATOM 6263 O O . ASP B 1 243 ? -3.119 -16.125 -5.219 1 98.19 243 ASP B O 1
ATOM 6267 N N . VAL B 1 244 ? -4.605 -17.734 -5.223 1 98.56 244 VAL B N 1
ATOM 6268 C CA . VAL B 1 244 ? -3.787 -18.734 -5.895 1 98.56 244 VAL B CA 1
ATOM 6269 C C . VAL B 1 244 ? -4.641 -19.516 -6.891 1 98.56 244 VAL B C 1
ATOM 6271 O O . VAL B 1 244 ? -5.867 -19.375 -6.918 1 98.56 244 VAL B O 1
ATOM 6274 N N . LEU B 1 245 ? -4.043 -20.203 -7.75 1 98.56 245 LEU B N 1
ATOM 6275 C CA . LEU B 1 245 ? -4.77 -21.078 -8.664 1 98.56 245 LEU B CA 1
ATOM 6276 C C . LEU B 1 245 ? -4.699 -22.531 -8.195 1 98.56 245 LEU B C 1
ATOM 6278 O O . LEU B 1 245 ? -3.615 -23.125 -8.133 1 98.56 245 LEU B O 1
ATOM 6282 N N . LEU B 1 246 ? -5.812 -23.109 -7.793 1 98.69 246 LEU B N 1
ATOM 6283 C CA . LEU B 1 246 ? -5.895 -24.531 -7.461 1 98.69 246 LEU B CA 1
ATOM 6284 C C . LEU B 1 246 ? -6.414 -25.328 -8.648 1 98.69 246 LEU B C 1
ATOM 6286 O O . LEU B 1 246 ? -7.438 -24.984 -9.234 1 98.69 246 LEU B O 1
ATOM 6290 N N . ARG B 1 247 ? -5.707 -26.359 -9.023 1 98.44 247 ARG B N 1
ATOM 6291 C CA . ARG B 1 247 ? -6.125 -27.266 -10.086 1 98.44 247 ARG B CA 1
ATOM 6292 C C . ARG B 1 247 ? -6.129 -28.703 -9.602 1 98.44 247 ARG B C 1
ATOM 6294 O O . ARG B 1 247 ? -5.113 -29.203 -9.109 1 98.44 247 ARG B O 1
ATOM 6301 N N . PHE B 1 248 ? -7.254 -29.359 -9.734 1 98.56 248 PHE B N 1
ATOM 6302 C CA . PHE B 1 248 ? -7.391 -30.734 -9.227 1 98.56 248 PHE B CA 1
ATOM 6303 C C . PHE B 1 248 ? -7.414 -31.734 -10.375 1 98.56 248 PHE B C 1
ATOM 6305 O O . PHE B 1 248 ? -7.867 -31.406 -11.477 1 98.56 248 PHE B O 1
ATOM 6312 N N . CYS B 1 249 ? -6.918 -32.906 -10.086 1 98 249 CYS B N 1
ATOM 6313 C CA . CYS B 1 249 ? -7.059 -34 -11.031 1 98 249 CYS B CA 1
ATOM 6314 C C . CYS B 1 249 ? -8.523 -34.375 -11.234 1 98 249 CYS B C 1
ATOM 6316 O O . CYS B 1 249 ? -9.359 -34.125 -10.359 1 98 249 CYS B O 1
ATOM 6318 N N . THR B 1 250 ? -8.82 -35 -12.352 1 97.5 250 THR B N 1
ATOM 6319 C CA . THR B 1 250 ? -10.211 -35.25 -12.703 1 97.5 250 THR B CA 1
ATOM 6320 C C . THR B 1 250 ? -10.664 -36.594 -12.117 1 97.5 250 THR B C 1
ATOM 6322 O O . THR B 1 250 ? -11.867 -36.844 -12.031 1 97.5 250 THR B O 1
ATOM 6325 N N . VAL B 1 251 ? -9.672 -37.438 -11.836 1 97.88 251 VAL B N 1
ATOM 6326 C CA . VAL B 1 251 ? -9.977 -38.75 -11.273 1 97.88 251 VAL B CA 1
ATOM 6327 C C . VAL B 1 251 ? -9.383 -38.875 -9.867 1 97.88 251 VAL B C 1
ATOM 6329 O O . VAL B 1 251 ? -8.289 -38.344 -9.609 1 97.88 251 VAL B O 1
ATOM 6332 N N . GLN B 1 252 ? -10.125 -39.5 -8.977 1 98.06 252 GLN B N 1
ATOM 6333 C CA . GLN B 1 252 ? -9.672 -39.656 -7.598 1 98.06 252 GLN B CA 1
ATOM 6334 C C . GLN B 1 252 ? -8.352 -40.438 -7.543 1 98.06 252 GLN B C 1
ATOM 6336 O O . GLN B 1 252 ? -8.141 -41.375 -8.32 1 98.06 252 GLN B O 1
ATOM 6341 N N . TYR B 1 253 ? -7.582 -40.125 -6.633 1 97.75 253 TYR B N 1
ATOM 6342 C CA . TYR B 1 253 ? -6.23 -40.656 -6.508 1 97.75 253 TYR B CA 1
ATOM 6343 C C . TYR B 1 253 ? -6.254 -42.125 -6.078 1 97.75 253 TYR B C 1
ATOM 63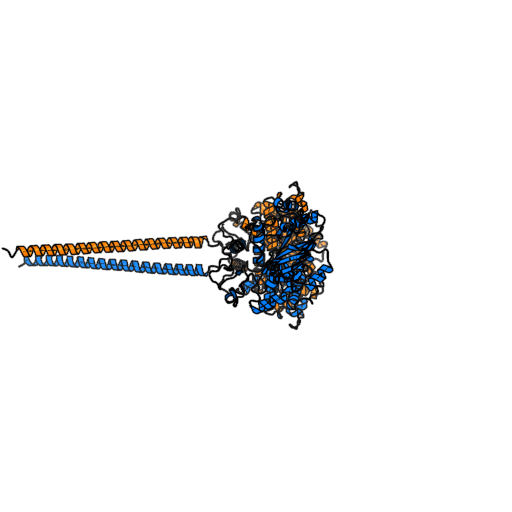45 O O . TYR B 1 253 ? -5.598 -42.969 -6.691 1 97.75 253 TYR B O 1
ATOM 6353 N N . TYR B 1 254 ? -6.93 -42.438 -4.969 1 96.94 254 TYR B N 1
ATOM 6354 C CA . TYR B 1 254 ? -7.008 -43.812 -4.477 1 96.94 254 TYR B CA 1
ATOM 6355 C C . TYR B 1 254 ? -8.266 -44.5 -4.984 1 96.94 254 TYR B C 1
ATOM 6357 O O . TYR B 1 254 ? -9.328 -43.875 -5.086 1 96.94 254 TYR B O 1
ATOM 6365 N N . PRO B 1 255 ? -8.281 -45.812 -5.109 1 96.62 255 PRO B N 1
ATOM 6366 C CA . PRO B 1 255 ? -7.09 -46.656 -5.168 1 96.62 255 PRO B CA 1
ATOM 6367 C C . PRO B 1 255 ? -6.141 -46.281 -6.297 1 96.62 255 PRO B C 1
ATOM 6369 O O . PRO B 1 255 ? -6.582 -46 -7.414 1 96.62 255 PRO B O 1
ATOM 6372 N N . PHE B 1 256 ? -4.93 -46.25 -6.031 1 92.62 256 PHE B N 1
ATOM 6373 C CA . PHE B 1 256 ? -3.928 -45.719 -6.957 1 92.62 256 PHE B CA 1
ATOM 6374 C C . PHE B 1 256 ? -3.771 -46.656 -8.156 1 92.62 256 PHE B C 1
ATOM 6376 O O . PHE B 1 256 ? -3.793 -47.875 -8.008 1 92.62 256 PHE B O 1
ATOM 6383 N N . ASP B 1 257 ? -3.676 -46.062 -9.312 1 91.25 257 ASP B N 1
ATOM 6384 C CA . ASP B 1 257 ? -3.42 -46.719 -10.586 1 91.25 257 ASP B CA 1
ATOM 6385 C C . ASP B 1 257 ? -2.414 -45.938 -11.422 1 91.25 257 ASP B C 1
ATOM 6387 O O . ASP B 1 257 ? -2.754 -44.906 -12 1 91.25 257 ASP B O 1
ATOM 6391 N N . SER B 1 258 ? -1.244 -46.406 -11.539 1 87.31 258 SER B N 1
ATOM 6392 C CA . SER B 1 258 ? -0.169 -45.719 -12.242 1 87.31 258 SER B CA 1
ATOM 6393 C C . SER B 1 258 ? -0.47 -45.594 -13.734 1 87.31 258 SER B C 1
ATOM 6395 O O . SER B 1 258 ? 0.125 -44.781 -14.43 1 87.31 258 SER B O 1
ATOM 6397 N N . ASN B 1 259 ? -1.336 -46.406 -14.266 1 87.81 259 ASN B N 1
ATOM 6398 C CA . ASN B 1 259 ? -1.662 -46.406 -15.688 1 87.81 259 ASN B CA 1
ATOM 6399 C C . ASN B 1 259 ? -2.691 -45.344 -16.016 1 87.81 259 ASN B C 1
ATOM 6401 O O . ASN B 1 259 ? -2.902 -45 -17.188 1 87.81 259 ASN B O 1
ATOM 6405 N N . ASN B 1 260 ? -3.271 -44.844 -14.992 1 92.56 260 ASN B N 1
ATOM 6406 C CA . ASN B 1 260 ? -4.23 -43.75 -15.18 1 92.56 260 ASN B CA 1
ATOM 6407 C C . ASN B 1 260 ? -3.627 -42.406 -14.805 1 92.56 260 ASN B C 1
ATOM 6409 O O . ASN B 1 260 ? -3.703 -41.969 -13.648 1 92.56 260 ASN B O 1
ATOM 6413 N N . VAL B 1 261 ? -3.172 -41.688 -15.766 1 90.62 261 VAL B N 1
ATOM 6414 C CA . VAL B 1 261 ? -2.418 -40.438 -15.555 1 90.62 261 VAL B CA 1
ATOM 6415 C C . VAL B 1 261 ? -3.34 -39.375 -15 1 90.62 261 VAL B C 1
ATOM 6417 O O . VAL B 1 261 ? -2.889 -38.438 -14.305 1 90.62 261 VAL B O 1
ATOM 6420 N N . ASP B 1 262 ? -4.598 -39.438 -15.188 1 94.25 262 ASP B N 1
ATOM 6421 C CA . ASP B 1 262 ? -5.562 -38.438 -14.766 1 94.25 262 ASP B CA 1
ATOM 6422 C C . ASP B 1 262 ? -5.703 -38.406 -13.242 1 94.25 262 ASP B C 1
ATOM 6424 O O . ASP B 1 262 ? -6.27 -37.469 -12.672 1 94.25 262 ASP B O 1
ATOM 6428 N N . LYS B 1 263 ? -5.164 -39.469 -12.562 1 95 263 LYS B N 1
ATOM 6429 C CA . LYS B 1 263 ? -5.23 -39.562 -11.109 1 95 263 LYS B CA 1
ATOM 6430 C C . LYS B 1 263 ? -4.137 -38.719 -10.445 1 95 263 LYS B C 1
ATOM 6432 O O . LYS B 1 263 ? -4.254 -38.375 -9.266 1 95 263 LYS B O 1
ATOM 6437 N N . TYR B 1 264 ? -3.09 -38.438 -11.258 1 93.62 264 TYR B N 1
ATOM 6438 C CA . TYR B 1 264 ? -1.968 -37.812 -10.539 1 93.62 264 TYR B CA 1
ATOM 6439 C C . TYR B 1 264 ? -1.269 -36.781 -11.398 1 93.62 264 TYR B C 1
ATOM 6441 O O . TYR B 1 264 ? -0.333 -36.125 -10.938 1 93.62 264 TYR B O 1
ATOM 6449 N N . VAL B 1 265 ? -1.708 -36.562 -12.578 1 91.56 265 VAL B N 1
ATOM 6450 C CA . VAL B 1 265 ? -1.191 -35.5 -13.445 1 91.56 265 VAL B CA 1
ATOM 6451 C C . VAL B 1 265 ? -2.283 -34.469 -13.711 1 91.56 265 VAL B C 1
ATOM 6453 O O . VAL B 1 265 ? -3.406 -34.812 -14.086 1 91.56 265 VAL B O 1
ATOM 6456 N N . ILE B 1 266 ? -1.915 -33.25 -13.445 1 91.88 266 ILE B N 1
ATOM 6457 C CA . ILE B 1 266 ? -2.84 -32.156 -13.672 1 91.88 266 ILE B CA 1
ATOM 6458 C C . ILE B 1 266 ? -2.736 -31.672 -15.117 1 91.88 266 ILE B C 1
ATOM 6460 O O . ILE B 1 266 ? -1.679 -31.219 -15.555 1 91.88 266 ILE B O 1
ATOM 6464 N N . GLY B 1 267 ? -3.758 -31.766 -15.875 1 87.75 267 GLY B N 1
ATOM 6465 C CA . GLY B 1 267 ? -3.787 -31.328 -17.266 1 87.75 267 GLY B CA 1
ATOM 6466 C C . GLY B 1 267 ? -4.598 -30.062 -17.469 1 87.75 267 GLY B C 1
ATOM 6467 O O . GLY B 1 267 ? -4.984 -29.406 -16.5 1 87.75 267 GLY B O 1
ATOM 6468 N N . ASP B 1 268 ? -4.828 -29.719 -18.672 1 87.19 268 ASP B N 1
ATOM 6469 C CA . ASP B 1 268 ? -5.57 -28.516 -19.031 1 87.19 268 ASP B CA 1
ATOM 6470 C C . ASP B 1 268 ? -7.035 -28.625 -18.625 1 87.19 268 ASP B C 1
ATOM 6472 O O . ASP B 1 268 ? -7.672 -27.625 -18.297 1 87.19 268 ASP B O 1
ATOM 6476 N N . ASP B 1 269 ? -7.473 -29.859 -18.688 1 93.31 269 ASP B N 1
ATOM 6477 C CA . ASP B 1 269 ? -8.859 -30.094 -18.297 1 93.31 269 ASP B CA 1
ATOM 6478 C C . ASP B 1 269 ? -8.953 -30.484 -16.812 1 93.31 269 ASP B C 1
ATOM 6480 O O . ASP B 1 269 ? -9.625 -31.453 -16.469 1 93.31 269 ASP B O 1
ATOM 6484 N N . TYR B 1 270 ? -8.359 -29.75 -16.062 1 97.06 270 TYR B N 1
ATOM 6485 C CA . TYR B 1 270 ? -8.352 -30.047 -14.633 1 97.06 270 TYR B CA 1
ATOM 6486 C C . TYR B 1 270 ? -9.719 -29.781 -14.016 1 97.06 270 TYR B C 1
ATOM 6488 O O . TYR B 1 270 ? -10.562 -29.109 -14.617 1 97.06 270 TYR B O 1
ATOM 6496 N N . ARG B 1 271 ? -9.984 -30.422 -12.867 1 97.88 271 ARG B N 1
ATOM 6497 C CA . ARG B 1 271 ? -11.156 -30.141 -12.047 1 97.88 271 ARG B CA 1
ATOM 6498 C C . ARG B 1 271 ? -10.992 -28.828 -11.289 1 97.88 271 ARG B C 1
ATOM 6500 O O . ARG B 1 271 ? -10.047 -28.672 -10.523 1 97.88 271 ARG B O 1
ATOM 6507 N N . PRO B 1 272 ? -11.852 -27.844 -11.539 1 98 272 PRO B N 1
ATOM 6508 C CA . PRO B 1 272 ? -11.758 -26.562 -10.836 1 98 272 PRO B CA 1
ATOM 6509 C C . PRO B 1 272 ? -12.273 -26.641 -9.406 1 98 272 PRO B C 1
ATOM 6511 O O . PRO B 1 272 ? -12.984 -27.578 -9.047 1 98 272 PRO B O 1
ATOM 6514 N N . ILE B 1 273 ? -11.969 -25.703 -8.602 1 98.31 273 ILE B N 1
ATOM 6515 C CA . ILE B 1 273 ? -12.258 -25.703 -7.172 1 98.31 273 ILE B CA 1
ATOM 6516 C C . ILE B 1 273 ? -13.766 -25.75 -6.949 1 98.31 273 ILE B C 1
ATOM 6518 O O . ILE B 1 273 ? -14.234 -26.359 -5.977 1 98.31 273 ILE B O 1
ATOM 6522 N N . TRP B 1 274 ? -14.594 -25.156 -7.832 1 97.81 274 TRP B N 1
ATOM 6523 C CA . TRP B 1 274 ? -16.031 -25.094 -7.625 1 97.81 274 TRP B CA 1
ATOM 6524 C C . TRP B 1 274 ? -16.688 -26.453 -7.91 1 97.81 274 TRP B C 1
ATOM 6526 O O . TRP B 1 274 ? -17.891 -26.625 -7.723 1 97.81 274 TRP B O 1
ATOM 6536 N N . ASP B 1 275 ? -15.93 -27.453 -8.312 1 97.69 275 ASP B N 1
ATOM 6537 C CA . ASP B 1 275 ? -16.391 -28.828 -8.492 1 97.69 275 ASP B CA 1
ATOM 6538 C C . ASP B 1 275 ? -15.781 -29.75 -7.438 1 97.69 275 ASP B C 1
ATOM 6540 O O . ASP B 1 275 ? -15.875 -30.969 -7.555 1 97.69 275 ASP B O 1
ATOM 6544 N N . VAL B 1 276 ? -15.094 -29.234 -6.477 1 98.19 276 VAL B N 1
ATOM 6545 C CA . VAL B 1 276 ? -14.562 -30 -5.348 1 98.19 276 VAL B CA 1
ATOM 6546 C C . VAL B 1 276 ? -15.492 -29.844 -4.145 1 98.19 276 VAL B C 1
ATOM 6548 O O . VAL B 1 276 ? -15.57 -28.766 -3.543 1 98.19 276 VAL B O 1
ATOM 6551 N N . PRO B 1 277 ? -16.125 -30.828 -3.691 1 97.19 277 PRO B N 1
ATOM 6552 C CA . PRO B 1 277 ? -17.25 -30.734 -2.75 1 97.19 277 PRO B CA 1
ATOM 6553 C C . PRO B 1 277 ? -16.875 -30.031 -1.454 1 97.19 277 PRO B C 1
ATOM 6555 O O . PRO B 1 277 ? -17.578 -29.094 -1.039 1 97.19 277 PRO B O 1
ATOM 6558 N N . SER B 1 278 ? -15.766 -30.375 -0.831 1 97.31 278 SER B N 1
ATOM 6559 C CA . SER B 1 278 ? -15.398 -29.844 0.48 1 97.31 278 SER B CA 1
ATOM 6560 C C . SER B 1 278 ? -14.984 -28.375 0.39 1 97.31 278 SER B C 1
ATOM 6562 O O . SER B 1 278 ? -14.922 -27.688 1.406 1 97.31 278 SER B O 1
ATOM 6564 N N . LEU B 1 279 ? -14.672 -27.875 -0.839 1 98.06 279 LEU B N 1
ATOM 6565 C CA . LEU B 1 279 ? -14.211 -26.5 -0.996 1 98.06 279 LEU B CA 1
ATOM 6566 C C . LEU B 1 279 ? -15.305 -25.625 -1.584 1 98.06 279 LEU B C 1
ATOM 6568 O O . LEU B 1 279 ? -15.258 -24.391 -1.465 1 98.06 279 LEU B O 1
ATOM 6572 N N . LYS B 1 280 ? -16.25 -26.25 -2.186 1 96.19 280 LYS B N 1
ATOM 6573 C CA . LYS B 1 280 ? -17.297 -25.578 -2.945 1 96.19 280 LYS B CA 1
ATOM 6574 C C . LYS B 1 280 ? -18.062 -24.594 -2.066 1 96.19 280 LYS B C 1
ATOM 6576 O O . LYS B 1 280 ? -18.391 -23.484 -2.5 1 96.19 280 LYS B O 1
ATOM 6581 N N . ASN B 1 281 ? -18.391 -24.984 -0.858 1 94.75 281 ASN B N 1
ATOM 6582 C CA . ASN B 1 281 ? -19.156 -24.125 0.03 1 94.75 281 ASN B CA 1
ATOM 6583 C C . ASN B 1 281 ? -18.422 -22.828 0.324 1 94.75 281 ASN B C 1
ATOM 6585 O O . ASN B 1 281 ? -19.031 -21.75 0.28 1 94.75 281 ASN B O 1
ATOM 6589 N N . TYR B 1 282 ? -17.141 -22.906 0.623 1 97.56 282 TYR B N 1
ATOM 6590 C CA . TYR B 1 282 ? -16.344 -21.719 0.921 1 97.56 282 TYR B CA 1
ATOM 6591 C C . TYR B 1 282 ? -16.219 -20.828 -0.306 1 97.56 282 TYR B C 1
ATOM 6593 O O . TYR B 1 282 ? -16.438 -19.625 -0.228 1 97.56 282 TYR B O 1
ATOM 6601 N N . TYR B 1 283 ? -15.945 -21.422 -1.424 1 97.88 283 TYR B N 1
ATOM 6602 C CA . TYR B 1 283 ? -15.617 -20.672 -2.639 1 97.88 283 TYR B CA 1
ATOM 6603 C C . TYR B 1 283 ? -16.875 -20.109 -3.293 1 97.88 283 TYR B C 1
ATOM 6605 O O . TYR B 1 283 ? -16.938 -18.922 -3.596 1 97.88 283 TYR B O 1
ATOM 6613 N N . THR B 1 284 ? -17.875 -20.891 -3.547 1 95.94 284 THR B N 1
ATOM 6614 C CA . THR B 1 284 ? -19.031 -20.5 -4.348 1 95.94 284 THR B CA 1
ATOM 6615 C C . THR B 1 284 ? -20.078 -19.812 -3.484 1 95.94 284 THR B C 1
ATOM 6617 O O . THR B 1 284 ? -20.547 -18.719 -3.822 1 95.94 284 THR B O 1
ATOM 6620 N N . ARG B 1 285 ? -20.406 -20.391 -2.375 1 93.94 285 ARG B N 1
ATOM 6621 C CA . ARG B 1 285 ? -21.484 -19.828 -1.562 1 93.94 285 ARG B CA 1
ATOM 6622 C C . ARG B 1 285 ? -21 -18.641 -0.743 1 93.94 285 ARG B C 1
ATOM 6624 O O . ARG B 1 285 ? -21.656 -17.594 -0.698 1 93.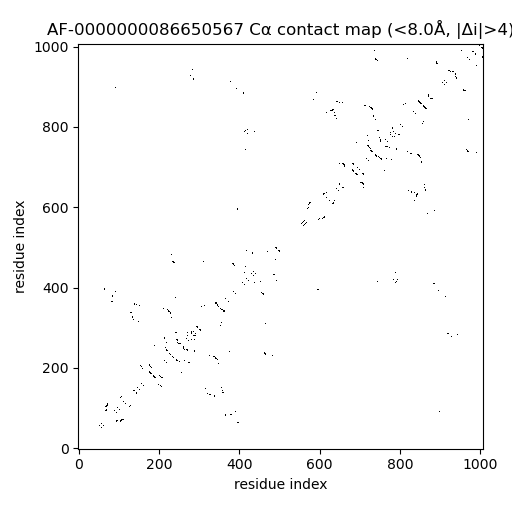94 285 ARG B O 1
ATOM 6631 N N . LEU B 1 286 ? -19.844 -18.797 -0.138 1 96.94 286 LEU B N 1
ATOM 6632 C CA . LEU B 1 286 ? -19.375 -17.797 0.808 1 96.94 286 LEU B CA 1
ATOM 6633 C C . LEU B 1 286 ? -18.469 -16.781 0.122 1 96.94 286 LEU B C 1
ATOM 6635 O O . LEU B 1 286 ? -18.141 -15.734 0.693 1 96.94 286 LEU B O 1
ATOM 6639 N N . GLY B 1 287 ? -17.938 -17.062 -1.125 1 97.19 287 GLY B N 1
ATOM 6640 C CA . GLY B 1 287 ? -17.266 -16.094 -1.955 1 97.19 287 GLY B CA 1
ATOM 6641 C C . GLY B 1 287 ? -15.789 -15.945 -1.62 1 97.19 287 GLY B C 1
ATOM 6642 O O . GLY B 1 287 ? -15.156 -14.953 -1.988 1 97.19 287 GLY B O 1
ATOM 6643 N N . PHE B 1 288 ? -15.211 -16.891 -0.921 1 98.12 288 PHE B N 1
ATOM 6644 C CA . PHE B 1 288 ? -13.805 -16.812 -0.542 1 98.12 288 PHE B CA 1
ATOM 6645 C C . PHE B 1 288 ? -12.906 -17.109 -1.734 1 98.12 288 PHE B C 1
ATOM 6647 O O . PHE B 1 288 ? -13.352 -17.688 -2.723 1 98.12 288 PHE B O 1
ATOM 6654 N N . SER B 1 289 ? -11.648 -16.688 -1.676 1 98 289 SER B N 1
ATOM 6655 C CA . SER B 1 289 ? -10.633 -17.031 -2.668 1 98 289 SER B CA 1
ATOM 6656 C C . SER B 1 289 ? -10.305 -18.531 -2.627 1 98 289 SER B C 1
ATOM 6658 O O . SER B 1 289 ? -10.68 -19.219 -1.679 1 98 289 SER B O 1
ATOM 6660 N N . MET B 1 290 ? -9.672 -18.984 -3.635 1 98.56 290 MET B N 1
ATOM 6661 C CA . MET B 1 290 ? -9.203 -20.359 -3.617 1 98.56 290 MET B CA 1
ATOM 6662 C C . MET B 1 290 ? -8.266 -20.609 -2.443 1 98.56 290 MET B C 1
ATOM 6664 O O . MET B 1 290 ? -8.367 -21.625 -1.76 1 98.56 290 MET B O 1
ATOM 6668 N N . LYS B 1 291 ? -7.402 -19.672 -2.145 1 98.31 291 LYS B N 1
ATOM 6669 C CA . LYS B 1 291 ? -6.453 -19.75 -1.038 1 98.31 291 LYS B CA 1
ATOM 6670 C C . LYS B 1 291 ? -7.18 -19.875 0.299 1 98.31 291 LYS B C 1
ATOM 6672 O O . LYS B 1 291 ? -6.883 -20.766 1.096 1 98.31 291 LYS B O 1
ATOM 6677 N N . ASP B 1 292 ? -8.102 -18.953 0.503 1 97.94 292 ASP B N 1
ATOM 6678 C CA . ASP B 1 292 ? -8.789 -18.906 1.79 1 97.94 292 ASP B CA 1
ATOM 6679 C C . ASP B 1 292 ? -9.688 -20.141 1.97 1 97.94 292 ASP B C 1
ATOM 6681 O O . ASP B 1 292 ? -9.867 -20.609 3.088 1 97.94 292 ASP B O 1
ATOM 6685 N N . SER B 1 293 ? -10.266 -20.609 0.878 1 98.38 293 SER B N 1
ATOM 6686 C CA . SER B 1 293 ? -11.062 -21.844 0.927 1 98.38 293 SER B CA 1
ATOM 6687 C C . SER B 1 293 ? -10.211 -23.031 1.331 1 98.38 293 SER B C 1
ATOM 6689 O O . SER B 1 293 ? -10.617 -23.828 2.18 1 98.38 293 SER B O 1
ATOM 6691 N N . LEU B 1 294 ? -9.07 -23.141 0.745 1 98.62 294 LEU B N 1
ATOM 6692 C CA . LEU B 1 294 ? -8.148 -24.219 1.086 1 98.62 294 LEU B CA 1
ATOM 6693 C C . LEU B 1 294 ? -7.715 -24.125 2.547 1 98.62 294 LEU B C 1
ATOM 6695 O O . LEU B 1 294 ? -7.707 -25.141 3.26 1 98.62 294 LEU B O 1
ATOM 6699 N N . ASP B 1 295 ? -7.379 -22.922 2.969 1 98.19 295 ASP B N 1
ATOM 6700 C CA . ASP B 1 295 ? -6.961 -22.703 4.352 1 98.19 295 ASP B CA 1
ATOM 6701 C C . ASP B 1 295 ? -8.047 -23.141 5.328 1 98.19 295 ASP B C 1
ATOM 6703 O O . ASP B 1 295 ? -7.766 -23.812 6.316 1 98.19 295 ASP B O 1
ATOM 6707 N N . ALA B 1 296 ? -9.242 -22.703 5.043 1 97.81 296 ALA B N 1
ATOM 6708 C CA . ALA B 1 296 ? -10.359 -23.047 5.91 1 97.81 296 ALA B CA 1
ATOM 6709 C C . ALA B 1 296 ? -10.539 -24.562 6 1 97.81 296 ALA B C 1
ATOM 6711 O O . ALA B 1 296 ? -10.758 -25.109 7.086 1 97.81 296 ALA B O 1
ATOM 6712 N N . TYR B 1 297 ? -10.469 -25.25 4.871 1 98 297 TYR B N 1
ATOM 6713 C CA . TYR B 1 297 ? -10.602 -26.688 4.832 1 98 297 TYR B CA 1
ATOM 6714 C C . TYR B 1 297 ? -9.5 -27.359 5.656 1 98 297 TYR B C 1
ATOM 6716 O O . TYR B 1 297 ? -9.781 -28.25 6.469 1 98 297 TYR B O 1
ATOM 6724 N N . ILE B 1 298 ? -8.281 -26.922 5.457 1 98 298 ILE B N 1
ATOM 6725 C CA . ILE B 1 298 ? -7.137 -27.5 6.16 1 98 298 ILE B CA 1
ATOM 6726 C C . ILE B 1 298 ? -7.309 -27.312 7.664 1 98 298 ILE B C 1
ATOM 6728 O O . ILE B 1 298 ? -7.051 -28.234 8.445 1 98 298 ILE B O 1
ATOM 6732 N N . ARG B 1 299 ? -7.734 -26.141 8.047 1 96.88 299 ARG B N 1
ATOM 6733 C CA . ARG B 1 299 ? -7.98 -25.875 9.461 1 96.88 299 ARG B CA 1
ATOM 6734 C C . ARG B 1 299 ? -9.102 -26.766 9.992 1 96.88 299 ARG B C 1
ATOM 6736 O O . ARG B 1 299 ? -9.055 -27.219 11.133 1 96.88 299 ARG B O 1
ATOM 6743 N N . SER B 1 300 ? -10.117 -26.969 9.18 1 95.62 300 SER B N 1
ATOM 6744 C CA . SER B 1 300 ? -11.227 -27.828 9.586 1 95.62 300 SER B CA 1
ATOM 6745 C C . SER B 1 300 ? -10.75 -29.266 9.812 1 95.62 300 SER B C 1
ATOM 6747 O O . SER B 1 300 ? -11.383 -30.016 10.555 1 95.62 300 SER B O 1
ATOM 6749 N N . GLU B 1 301 ? -9.656 -29.641 9.188 1 95.44 301 GLU B N 1
ATOM 6750 C CA . GLU B 1 301 ? -9.055 -30.969 9.367 1 95.44 301 GLU B CA 1
ATOM 6751 C C . GLU B 1 301 ? -8.078 -30.984 10.539 1 95.44 301 GLU B C 1
ATOM 6753 O O . GLU B 1 301 ? -7.375 -31.969 10.75 1 95.44 301 GLU B O 1
ATOM 6758 N N . GLY B 1 302 ? -7.918 -29.828 11.242 1 95.19 302 GLY B N 1
ATOM 6759 C CA . GLY B 1 302 ? -7.082 -29.75 12.43 1 95.19 302 GLY B CA 1
ATOM 6760 C C . GLY B 1 302 ? -5.625 -29.453 12.109 1 95.19 302 GLY B C 1
ATOM 6761 O O . GLY B 1 302 ? -4.746 -29.688 12.945 1 95.19 302 GLY B O 1
ATOM 6762 N N . LYS B 1 303 ? -5.352 -29 10.883 1 96.5 303 LYS B N 1
ATOM 6763 C CA . LYS B 1 303 ? -3.984 -28.688 10.477 1 96.5 303 LYS B CA 1
ATOM 6764 C C . LYS B 1 303 ? -3.785 -27.188 10.328 1 96.5 303 LYS B C 1
ATOM 6766 O O . LYS B 1 303 ? -4.754 -26.422 10.328 1 96.5 303 LYS B O 1
ATOM 6771 N N . ASP B 1 304 ? -2.549 -26.75 10.227 1 95.56 304 ASP B N 1
ATOM 6772 C CA . ASP B 1 304 ? -2.211 -25.344 10.086 1 95.56 304 ASP B CA 1
ATOM 6773 C C . ASP B 1 304 ? -1.708 -25.031 8.68 1 95.56 304 ASP B C 1
ATOM 6775 O O . ASP B 1 304 ? -0.612 -25.453 8.297 1 95.56 304 ASP B O 1
ATOM 6779 N N . PRO B 1 305 ? -2.416 -24.234 7.996 1 96.62 305 PRO B N 1
ATOM 6780 C CA . PRO B 1 305 ? -2.01 -23.969 6.613 1 96.62 305 PRO B CA 1
ATOM 6781 C C . PRO B 1 305 ? -0.84 -22.984 6.52 1 96.62 305 PRO B C 1
ATOM 6783 O O . PRO B 1 305 ? -0.25 -22.828 5.449 1 96.62 305 PRO B O 1
ATOM 6786 N N . GLN B 1 306 ? -0.472 -22.25 7.551 1 94.38 306 GLN B N 1
ATOM 6787 C CA . GLN B 1 306 ? 0.562 -21.219 7.496 1 94.38 306 GLN B CA 1
ATOM 6788 C C . GLN B 1 306 ? 1.894 -21.797 7.031 1 94.38 306 GLN B C 1
ATOM 6790 O O . GLN B 1 306 ? 2.66 -21.141 6.336 1 94.38 306 GLN B O 1
ATOM 6795 N N . LYS B 1 307 ? 2.127 -22.984 7.41 1 94.44 307 LYS B N 1
ATOM 6796 C CA . LYS B 1 307 ? 3.359 -23.688 7.035 1 94.44 307 LYS B CA 1
ATOM 6797 C C . LYS B 1 307 ? 3.5 -23.781 5.52 1 94.44 307 LYS B C 1
ATOM 6799 O O . LYS B 1 307 ? 4.602 -23.641 4.984 1 94.44 307 LYS B O 1
ATOM 6804 N N . ILE B 1 308 ? 2.432 -24 4.848 1 98.06 308 ILE B N 1
ATOM 6805 C CA . ILE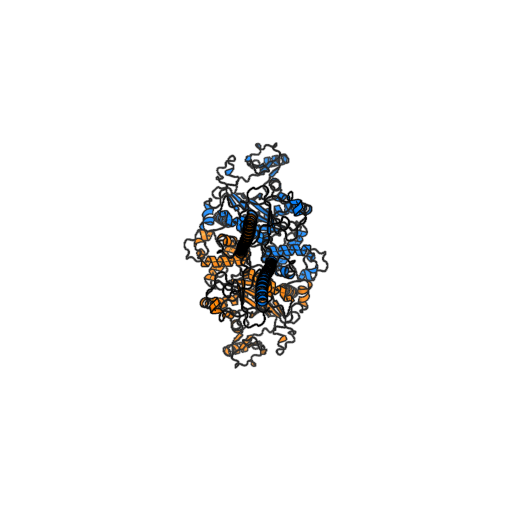 B 1 308 ? 2.424 -24.156 3.396 1 98.06 308 ILE B CA 1
ATOM 6806 C C . ILE B 1 308 ? 2.926 -22.875 2.736 1 98.06 308 ILE B C 1
ATOM 6808 O O . ILE B 1 308 ? 3.855 -22.906 1.927 1 98.06 308 ILE B O 1
ATOM 6812 N N . TRP B 1 309 ? 2.402 -21.828 3.162 1 97.81 309 TRP B N 1
ATOM 6813 C CA . TRP B 1 309 ? 2.662 -20.562 2.486 1 97.81 309 TRP B CA 1
ATOM 6814 C C . TRP B 1 309 ? 4.066 -20.062 2.795 1 97.81 309 TRP B C 1
ATOM 6816 O O . TRP B 1 309 ? 4.762 -19.547 1.909 1 97.81 309 TRP B O 1
ATOM 6826 N N . SER B 1 310 ? 4.52 -20.172 4.008 1 96.56 310 SER B N 1
ATOM 6827 C CA . SER B 1 310 ? 5.891 -19.812 4.355 1 96.56 310 SER B CA 1
ATOM 6828 C C . SER B 1 310 ? 6.898 -20.625 3.553 1 96.56 310 SER B C 1
ATOM 6830 O O . SER B 1 310 ? 7.883 -20.094 3.047 1 96.56 310 SER B O 1
ATOM 6832 N N . ASN B 1 311 ? 6.621 -21.938 3.436 1 98.25 311 ASN B N 1
ATOM 6833 C CA . ASN B 1 311 ? 7.516 -22.828 2.689 1 98.25 311 ASN B CA 1
ATOM 6834 C C . ASN B 1 311 ? 7.5 -22.5 1.198 1 98.25 311 ASN B C 1
ATOM 6836 O O . ASN B 1 311 ? 8.531 -22.594 0.528 1 98.25 311 ASN B O 1
ATOM 6840 N N . ILE B 1 312 ? 6.367 -22.141 0.702 1 98.69 312 ILE B N 1
ATOM 6841 C CA . ILE B 1 312 ? 6.262 -21.766 -0.703 1 98.69 312 ILE B CA 1
ATOM 6842 C C . ILE B 1 312 ? 7.113 -20.531 -0.97 1 98.69 312 ILE B C 1
ATOM 6844 O O . ILE B 1 312 ? 7.855 -20.484 -1.955 1 98.69 312 ILE B O 1
ATOM 6848 N N . HIS B 1 313 ? 7.023 -19.547 -0.113 1 98.25 313 HIS B N 1
ATOM 6849 C CA . HIS B 1 313 ? 7.84 -18.344 -0.27 1 98.25 313 HIS B CA 1
ATOM 6850 C C . HIS B 1 313 ? 9.328 -18.688 -0.221 1 98.25 313 HIS B C 1
ATOM 6852 O O . HIS B 1 313 ? 10.109 -18.172 -1.02 1 98.25 313 HIS B O 1
ATOM 6858 N N . GLU B 1 314 ? 9.664 -19.531 0.668 1 97.88 314 GLU B N 1
ATOM 6859 C CA . GLU B 1 314 ? 11.055 -19.953 0.776 1 97.88 314 GLU B CA 1
ATOM 6860 C C . GLU B 1 314 ? 11.516 -20.688 -0.484 1 97.88 314 GLU B C 1
ATOM 6862 O O . GLU B 1 314 ? 12.641 -20.5 -0.948 1 97.88 314 GLU B O 1
ATOM 6867 N N . ALA B 1 315 ? 10.648 -21.531 -0.966 1 98.44 315 ALA B N 1
ATOM 6868 C CA . ALA B 1 315 ? 10.969 -22.297 -2.178 1 98.44 315 ALA B CA 1
ATOM 6869 C C . ALA B 1 315 ? 11.234 -21.359 -3.352 1 98.44 315 ALA B C 1
ATOM 6871 O O . ALA B 1 315 ? 12.203 -21.547 -4.094 1 98.44 315 ALA B O 1
ATOM 6872 N N . ILE B 1 316 ? 10.414 -20.375 -3.521 1 98.62 316 ILE B N 1
ATOM 6873 C CA . ILE B 1 316 ? 10.562 -19.422 -4.617 1 98.62 316 ILE B CA 1
ATOM 6874 C C . ILE B 1 316 ? 11.852 -18.625 -4.434 1 98.62 316 ILE B C 1
ATOM 6876 O O . ILE B 1 316 ? 12.602 -18.422 -5.387 1 98.62 316 ILE B O 1
ATOM 6880 N N . ARG B 1 317 ? 12.133 -18.188 -3.203 1 97.75 317 ARG B N 1
ATOM 6881 C CA . ARG B 1 317 ? 13.367 -17.469 -2.916 1 97.75 317 ARG B CA 1
ATOM 6882 C C . ARG B 1 317 ? 14.594 -18.297 -3.27 1 97.75 317 ARG B C 1
ATOM 6884 O O . ARG B 1 317 ? 15.555 -17.797 -3.854 1 97.75 317 ARG B O 1
ATOM 6891 N N . GLU B 1 318 ? 14.5 -19.531 -2.904 1 97.12 318 GLU B N 1
ATOM 6892 C CA . GLU B 1 318 ? 15.609 -20.438 -3.17 1 97.12 318 GLU B CA 1
ATOM 6893 C C . GLU B 1 318 ? 15.906 -20.531 -4.664 1 97.12 318 GLU B C 1
ATOM 6895 O O . GLU B 1 318 ? 17.062 -20.422 -5.086 1 97.12 318 GLU B O 1
ATOM 6900 N N . VAL B 1 319 ? 14.891 -20.688 -5.43 1 97.69 319 VAL B N 1
ATOM 6901 C CA . VAL B 1 319 ? 15.055 -20.797 -6.879 1 97.69 319 VAL B CA 1
ATOM 6902 C C . VAL B 1 319 ? 15.594 -19.484 -7.438 1 97.69 319 VAL B C 1
ATOM 6904 O O . VAL B 1 319 ? 16.516 -19.484 -8.258 1 97.69 319 VAL B O 1
ATOM 6907 N N . ALA B 1 320 ? 15.062 -18.359 -6.996 1 97.94 320 ALA B N 1
ATOM 6908 C CA . ALA B 1 320 ? 15.469 -17.047 -7.469 1 97.94 320 ALA B CA 1
ATOM 6909 C C . ALA B 1 320 ? 16.953 -16.812 -7.207 1 97.94 320 ALA B C 1
ATOM 6911 O O . ALA B 1 320 ? 17.688 -16.375 -8.102 1 97.94 320 ALA B O 1
ATOM 6912 N N . LEU B 1 321 ? 17.375 -17.125 -6.027 1 97.25 321 LEU B N 1
ATOM 6913 C CA . LEU B 1 321 ? 18.766 -16.891 -5.633 1 97.25 321 LEU B CA 1
ATOM 6914 C C . LEU B 1 321 ? 19.703 -17.844 -6.375 1 97.25 321 LEU B C 1
ATOM 6916 O O . LEU B 1 321 ? 20.781 -17.453 -6.797 1 97.25 321 LEU B O 1
ATOM 6920 N N . MET B 1 322 ? 19.219 -19.062 -6.539 1 96.44 322 MET B N 1
ATOM 6921 C CA . MET B 1 322 ? 20.016 -20.078 -7.219 1 96.44 322 MET B CA 1
ATOM 6922 C C . MET B 1 322 ? 20.297 -19.672 -8.664 1 96.44 322 MET B C 1
ATOM 6924 O O . MET B 1 322 ? 21.375 -19.938 -9.188 1 96.44 322 MET B O 1
ATOM 6928 N N . LYS B 1 323 ? 19.344 -19.047 -9.281 1 97.12 323 LYS B N 1
ATOM 6929 C CA . LYS B 1 323 ? 19.438 -18.797 -10.711 1 97.12 323 LYS B CA 1
ATOM 6930 C C . LYS B 1 323 ? 19.875 -17.359 -10.992 1 97.12 323 LYS B C 1
ATOM 6932 O O . LYS B 1 323 ? 20.109 -16.984 -12.141 1 97.12 323 LYS B O 1
ATOM 6937 N N . GLU B 1 324 ? 20 -16.531 -10.016 1 96.81 324 GLU B N 1
ATOM 6938 C CA . GLU B 1 324 ? 20.281 -15.094 -10.117 1 96.81 324 GLU B CA 1
ATOM 6939 C C . GLU B 1 324 ? 21.516 -14.828 -10.969 1 96.81 324 GLU B C 1
ATOM 6941 O O . GLU B 1 324 ? 21.469 -14.008 -11.891 1 96.81 324 GLU B O 1
ATOM 6946 N N . GLY B 1 325 ? 22.625 -15.523 -10.641 1 96 325 GLY B N 1
ATOM 6947 C CA . GLY B 1 325 ? 23.875 -15.312 -11.352 1 96 325 GLY B CA 1
ATOM 6948 C C . GLY B 1 325 ? 23.766 -15.594 -12.836 1 96 325 GLY B C 1
ATOM 6949 O O . GLY B 1 325 ? 24.266 -14.812 -13.656 1 96 325 GLY B O 1
ATOM 6950 N N . LEU B 1 326 ? 23.125 -16.688 -13.195 1 95.31 326 LEU B N 1
ATOM 6951 C CA . LEU B 1 326 ? 22.969 -17.078 -14.594 1 95.31 326 LEU B CA 1
ATOM 6952 C C . LEU B 1 326 ? 22.125 -16.062 -15.359 1 95.31 326 LEU B C 1
ATOM 6954 O O . LEU B 1 326 ? 22.453 -15.68 -16.484 1 95.31 326 LEU B O 1
ATOM 6958 N N . VAL B 1 327 ? 21.062 -15.617 -14.75 1 95.81 327 VAL B N 1
ATOM 6959 C CA . VAL B 1 327 ? 20.172 -14.656 -15.391 1 95.81 327 VAL B CA 1
ATOM 6960 C C . VAL B 1 327 ? 20.875 -13.312 -15.547 1 95.81 327 VAL B C 1
ATOM 6962 O O . VAL B 1 327 ? 20.766 -12.656 -16.578 1 95.81 327 VAL B O 1
ATOM 6965 N N . LYS B 1 328 ? 21.594 -12.93 -14.523 1 95.38 328 LYS B N 1
ATOM 6966 C CA . LYS B 1 328 ? 22.359 -11.688 -14.57 1 95.38 328 LYS B CA 1
ATOM 6967 C C . LYS B 1 328 ? 23.328 -11.672 -15.758 1 95.38 328 LYS B C 1
ATOM 6969 O O . LYS B 1 328 ? 23.438 -10.672 -16.469 1 95.38 328 LYS B O 1
ATOM 6974 N N . GLU B 1 329 ? 24 -12.734 -16.016 1 95 329 GLU B N 1
ATOM 6975 C CA . GLU B 1 329 ? 24.922 -12.852 -17.125 1 95 329 GLU B CA 1
ATOM 6976 C C . GLU B 1 329 ? 24.203 -12.719 -18.469 1 95 329 GLU B C 1
ATOM 6978 O O . GLU B 1 329 ? 24.703 -12.07 -19.391 1 95 329 GLU B O 1
ATOM 6983 N N . ALA B 1 330 ? 23.062 -13.32 -18.531 1 92.94 330 ALA B N 1
ATOM 6984 C CA . ALA B 1 330 ? 22.281 -13.234 -19.75 1 92.94 330 ALA B CA 1
ATOM 6985 C C . ALA B 1 330 ? 21.844 -11.797 -20.016 1 92.94 330 ALA B C 1
ATOM 6987 O O . ALA B 1 330 ? 21.906 -11.328 -21.156 1 92.94 330 ALA B O 1
ATOM 6988 N N . ILE B 1 331 ? 21.406 -11.086 -19 1 92.69 331 ILE B N 1
ATOM 6989 C CA . ILE B 1 331 ? 20.953 -9.703 -19.141 1 92.69 331 ILE B CA 1
ATOM 6990 C C . ILE B 1 331 ? 22.109 -8.836 -19.609 1 92.69 331 ILE B C 1
ATOM 6992 O O . ILE B 1 331 ? 21.922 -7.949 -20.453 1 92.69 331 ILE B O 1
ATOM 6996 N N . GLN B 1 332 ? 23.266 -9.062 -19.094 1 89.56 332 GLN B N 1
ATOM 6997 C CA . GLN B 1 332 ? 24.438 -8.289 -19.484 1 89.56 332 GLN B CA 1
ATOM 6998 C C . GLN B 1 332 ? 24.734 -8.445 -20.969 1 89.56 332 GLN B C 1
ATOM 7000 O O . GLN B 1 332 ? 25.188 -7.504 -21.625 1 89.56 332 GLN B O 1
ATOM 7005 N N . ARG B 1 333 ? 24.438 -9.555 -21.484 1 85.75 333 ARG B N 1
ATOM 7006 C CA . ARG B 1 333 ? 24.703 -9.836 -22.891 1 85.75 333 ARG B CA 1
ATOM 7007 C C . ARG B 1 333 ? 23.719 -9.102 -23.781 1 85.75 333 ARG B C 1
ATOM 7009 O O . ARG B 1 333 ? 24.078 -8.648 -24.875 1 85.75 333 ARG B O 1
ATOM 7016 N N . PHE B 1 334 ? 22.516 -8.938 -23.312 1 82.81 334 PHE B N 1
ATOM 7017 C CA . PHE B 1 334 ? 21.469 -8.344 -24.156 1 82.81 334 PHE B CA 1
ATOM 7018 C C . PHE B 1 334 ? 21.344 -6.852 -23.891 1 82.81 334 PHE B C 1
ATOM 7020 O O . PHE B 1 334 ? 20.859 -6.105 -24.734 1 82.81 334 PHE B O 1
ATOM 7027 N N . GLY B 1 335 ? 21.797 -6.473 -22.688 1 78 335 GLY B N 1
ATOM 7028 C CA . GLY B 1 335 ? 21.641 -5.082 -22.297 1 78 335 GLY B CA 1
ATOM 7029 C C . GLY B 1 335 ? 20.312 -4.793 -21.625 1 78 335 GLY B C 1
ATOM 7030 O O . GLY B 1 335 ? 19.625 -5.715 -21.188 1 78 335 GLY B O 1
ATOM 7031 N N . GLY B 1 336 ? 19.938 -3.529 -21.328 1 69.88 336 GLY B N 1
ATOM 7032 C CA . GLY B 1 336 ? 18.656 -3.096 -20.797 1 69.88 336 GLY B CA 1
ATOM 7033 C C . GLY B 1 336 ? 18.484 -3.396 -19.328 1 69.88 336 GLY B C 1
ATOM 7034 O O . GLY B 1 336 ? 17.406 -3.82 -18.891 1 69.88 336 GLY B O 1
ATOM 7035 N N . GLY B 1 337 ? 19.281 -3.314 -18.578 1 73.81 337 GLY B N 1
ATOM 7036 C CA . GLY B 1 337 ? 19.438 -3.791 -17.219 1 73.81 337 GLY B CA 1
ATOM 7037 C C . GLY B 1 337 ? 18.203 -3.566 -16.359 1 73.81 337 GLY B C 1
ATOM 7038 O O . GLY B 1 337 ? 17.922 -4.352 -15.445 1 73.81 337 GLY B O 1
ATOM 7039 N N . ARG B 1 338 ? 17.312 -2.58 -16.672 1 85.5 338 ARG B N 1
ATOM 7040 C CA . ARG B 1 338 ? 16.234 -2.273 -15.758 1 85.5 338 ARG B CA 1
ATOM 7041 C C . ARG B 1 338 ? 14.891 -2.197 -16.484 1 85.5 338 ARG B C 1
ATOM 7043 O O . ARG B 1 338 ? 13.906 -1.716 -15.93 1 85.5 338 ARG B O 1
ATOM 7050 N N . ASN B 1 339 ? 14.781 -2.734 -17.656 1 92.88 339 ASN B N 1
ATOM 7051 C CA . ASN B 1 339 ? 13.602 -2.615 -18.5 1 92.88 339 ASN B CA 1
ATOM 7052 C C . ASN B 1 339 ? 12.695 -3.836 -18.375 1 92.88 339 ASN B C 1
ATOM 7054 O O . ASN B 1 339 ? 11.594 -3.857 -18.938 1 92.88 339 ASN B O 1
ATOM 7058 N N . TYR B 1 340 ? 13.133 -4.734 -17.578 1 95.5 340 TYR B N 1
ATOM 7059 C CA . TYR B 1 340 ? 12.492 -6.043 -17.672 1 95.5 340 TYR B CA 1
ATOM 7060 C C . TYR B 1 340 ? 11.727 -6.355 -16.391 1 95.5 340 TYR B C 1
ATOM 7062 O O . TYR B 1 340 ? 12.094 -5.887 -15.305 1 95.5 340 TYR B O 1
ATOM 7070 N N . PHE B 1 341 ? 10.68 -7.09 -16.5 1 97.31 341 PHE B N 1
ATOM 7071 C CA . PHE B 1 341 ? 10.016 -7.809 -15.414 1 97.31 341 PHE B CA 1
ATOM 7072 C C . PHE B 1 341 ? 9.5 -9.156 -15.898 1 97.31 341 PHE B C 1
ATOM 7074 O O . PHE B 1 341 ? 9.43 -9.406 -17.109 1 97.31 341 PHE B O 1
ATOM 7081 N N . GLU B 1 342 ? 9.266 -10.047 -14.984 1 98.12 342 GLU B N 1
ATOM 7082 C CA . GLU B 1 342 ? 8.828 -11.391 -15.359 1 98.12 342 GLU B CA 1
ATOM 7083 C C . GLU B 1 342 ? 7.684 -11.867 -14.469 1 98.12 342 GLU B C 1
ATOM 7085 O O . GLU B 1 342 ? 7.832 -11.953 -13.25 1 98.12 342 GLU B O 1
ATOM 7090 N N . LEU B 1 343 ? 6.566 -12.078 -15.086 1 98.44 343 LEU B N 1
ATOM 7091 C CA . LEU B 1 343 ? 5.484 -12.766 -14.391 1 98.44 343 LEU B CA 1
ATOM 7092 C C . LEU B 1 343 ? 5.574 -14.273 -14.609 1 98.44 343 LEU B C 1
ATOM 7094 O O . LEU B 1 343 ? 5.527 -14.75 -15.742 1 98.44 343 LEU B O 1
ATOM 7098 N N . VAL B 1 344 ? 5.746 -14.984 -13.531 1 98.44 344 VAL B N 1
ATOM 7099 C CA . VAL B 1 344 ? 5.855 -16.438 -13.562 1 98.44 344 VAL B CA 1
ATOM 7100 C C . VAL B 1 344 ? 4.809 -17.047 -12.641 1 98.44 344 VAL B C 1
ATOM 7102 O O . VAL B 1 344 ? 4.414 -16.438 -11.641 1 98.44 344 VAL B O 1
ATOM 7105 N N . ARG B 1 345 ? 4.324 -18.172 -13.016 1 98.5 345 ARG B N 1
ATOM 7106 C CA . ARG B 1 345 ? 3.529 -18.953 -12.078 1 98.5 345 ARG B CA 1
ATOM 7107 C C . ARG B 1 345 ? 4.289 -20.203 -11.625 1 98.5 345 ARG B C 1
ATOM 7109 O O . ARG B 1 345 ? 4.562 -21.094 -12.422 1 98.5 345 ARG B O 1
ATOM 7116 N N . PHE B 1 346 ? 4.625 -20.281 -10.375 1 98.56 346 PHE B N 1
ATOM 7117 C CA . PHE B 1 346 ? 5.195 -21.484 -9.789 1 98.56 346 PHE B CA 1
ATOM 7118 C C . PHE B 1 346 ? 4.098 -22.469 -9.398 1 98.56 346 PHE B C 1
ATOM 7120 O O . PHE B 1 346 ? 3.096 -22.078 -8.797 1 98.56 346 PHE B O 1
ATOM 7127 N N . ASP B 1 347 ? 4.27 -23.703 -9.773 1 97.31 347 ASP B N 1
ATOM 7128 C CA . ASP B 1 347 ? 3.33 -24.766 -9.398 1 97.31 347 ASP B CA 1
ATOM 7129 C C . ASP B 1 347 ? 3.92 -25.672 -8.32 1 97.31 347 ASP B C 1
ATOM 7131 O O . ASP B 1 347 ? 5.047 -26.141 -8.453 1 97.31 347 ASP B O 1
ATOM 7135 N N . PHE B 1 348 ? 3.135 -25.859 -7.285 1 98.38 348 PHE B N 1
ATOM 7136 C CA . PHE B 1 348 ? 3.582 -26.656 -6.152 1 98.38 348 PHE B CA 1
ATOM 7137 C C . PHE B 1 348 ? 2.613 -27.797 -5.883 1 98.38 348 PHE B C 1
ATOM 7139 O O . PHE B 1 348 ? 1.432 -27.719 -6.223 1 98.38 348 PHE B O 1
ATOM 7146 N N . THR B 1 349 ? 3.078 -28.828 -5.32 1 97.25 349 THR B N 1
ATOM 7147 C CA . THR B 1 349 ? 2.252 -29.891 -4.75 1 97.25 349 THR B CA 1
ATOM 7148 C C . THR B 1 349 ? 2.594 -30.109 -3.279 1 97.25 349 THR B C 1
ATOM 7150 O O . THR B 1 349 ? 3.604 -29.594 -2.789 1 97.25 349 THR B O 1
ATOM 7153 N N . LEU B 1 350 ? 1.664 -30.688 -2.57 1 98.12 350 LEU B N 1
ATOM 7154 C CA . LEU B 1 350 ? 1.82 -30.969 -1.147 1 98.12 350 LEU B CA 1
ATOM 7155 C C . LEU B 1 350 ? 1.812 -32.469 -0.881 1 98.12 350 LEU B C 1
ATOM 7157 O O . LEU B 1 350 ? 1.161 -33.219 -1.603 1 98.12 350 LEU B O 1
ATOM 7161 N N . ASP B 1 351 ? 2.521 -32.906 0.1 1 97.06 351 ASP B N 1
ATOM 7162 C CA . ASP B 1 351 ? 2.322 -34.281 0.582 1 97.06 351 ASP B CA 1
ATOM 7163 C C . ASP B 1 351 ? 1.367 -34.312 1.772 1 97.06 351 ASP B C 1
ATOM 7165 O O . ASP B 1 351 ? 0.825 -33.25 2.164 1 97.06 351 ASP B O 1
ATOM 7169 N N . GLU B 1 352 ? 1.146 -35.406 2.357 1 95.94 352 GLU B N 1
ATOM 7170 C CA . GLU B 1 352 ? 0.132 -35.594 3.387 1 95.94 352 GLU B CA 1
ATOM 7171 C C . GLU B 1 352 ? 0.473 -34.812 4.652 1 95.94 352 GLU B C 1
ATOM 7173 O O . GLU B 1 352 ? -0.409 -34.531 5.465 1 95.94 352 GLU B O 1
ATOM 7178 N N . ASP B 1 353 ? 1.723 -34.469 4.84 1 96.5 353 ASP B N 1
ATOM 7179 C CA . ASP B 1 353 ? 2.17 -33.719 6.008 1 96.5 353 ASP B CA 1
ATOM 7180 C C . ASP B 1 353 ? 2.293 -32.219 5.684 1 96.5 353 ASP B C 1
ATOM 7182 O O . ASP B 1 353 ? 2.896 -31.469 6.441 1 96.5 353 ASP B O 1
ATOM 7186 N N . LEU B 1 354 ? 1.866 -31.781 4.52 1 97.94 354 LEU B N 1
ATOM 7187 C CA . LEU B 1 354 ? 1.783 -30.391 4.051 1 97.94 354 LEU B CA 1
ATOM 7188 C C . LEU B 1 354 ? 3.166 -29.859 3.709 1 97.94 354 LEU B C 1
ATOM 7190 O O . LEU B 1 354 ? 3.396 -28.641 3.77 1 97.94 354 LEU B O 1
ATOM 7194 N N . ASN B 1 355 ? 4.113 -30.797 3.453 1 97.75 355 ASN B N 1
ATOM 7195 C CA . ASN B 1 355 ? 5.379 -30.344 2.879 1 97.75 355 ASN B CA 1
ATOM 7196 C C . ASN B 1 355 ? 5.211 -29.891 1.431 1 97.75 355 ASN B C 1
ATOM 7198 O O . ASN B 1 355 ? 4.457 -30.5 0.671 1 97.75 355 ASN B O 1
ATOM 7202 N N . VAL B 1 356 ? 5.996 -28.906 1.06 1 98.12 356 VAL B N 1
ATOM 7203 C CA . VAL B 1 356 ? 5.82 -28.266 -0.237 1 98.12 356 VAL B CA 1
ATOM 7204 C C . VAL B 1 356 ? 6.871 -28.781 -1.218 1 98.12 356 VAL B C 1
ATOM 7206 O O . VAL B 1 356 ? 8.039 -28.969 -0.851 1 98.12 356 VAL B O 1
ATOM 7209 N N . TYR B 1 357 ? 6.465 -29.031 -2.471 1 97.25 357 TYR B N 1
ATOM 7210 C CA . TYR B 1 357 ? 7.367 -29.453 -3.535 1 97.25 357 TYR B CA 1
ATOM 7211 C C . TYR B 1 357 ? 7.156 -28.625 -4.793 1 97.25 357 TYR B C 1
ATOM 7213 O O . TYR B 1 357 ? 6.039 -28.516 -5.301 1 97.25 357 TYR B O 1
ATOM 7221 N N . THR B 1 358 ? 8.234 -28.047 -5.273 1 97.25 358 THR B N 1
ATOM 7222 C CA . THR B 1 358 ? 8.188 -27.25 -6.5 1 97.25 358 THR B CA 1
ATOM 7223 C C . THR B 1 358 ? 8.078 -28.172 -7.723 1 97.25 358 THR B C 1
ATOM 7225 O O . THR B 1 358 ? 8.93 -29.031 -7.934 1 97.25 358 THR B O 1
ATOM 7228 N N . MET B 1 359 ? 7.098 -27.938 -8.531 1 93.06 359 MET B N 1
ATOM 7229 C CA . MET B 1 359 ? 6.891 -28.797 -9.695 1 93.06 359 MET B CA 1
ATOM 7230 C C . MET B 1 359 ? 7.395 -28.109 -10.961 1 93.06 359 MET B C 1
ATOM 7232 O O . MET B 1 359 ? 8.086 -28.734 -11.773 1 93.06 359 MET B O 1
ATOM 7236 N N . GLU B 1 360 ? 7.055 -26.938 -11.133 1 93 360 GLU B N 1
ATOM 7237 C CA . GLU B 1 360 ? 7.465 -26.219 -12.336 1 93 360 GLU B CA 1
ATOM 7238 C C . GLU B 1 360 ? 7.238 -24.719 -12.172 1 93 360 GLU B C 1
ATOM 7240 O O . GLU B 1 360 ? 6.594 -24.281 -11.219 1 93 360 GLU B O 1
ATOM 7245 N N . ALA B 1 361 ? 7.828 -23.969 -12.969 1 96.25 361 ALA B N 1
ATOM 7246 C CA . ALA B 1 361 ? 7.613 -22.531 -13.141 1 96.25 361 ALA B CA 1
ATOM 7247 C C . ALA B 1 361 ? 7.289 -22.203 -14.594 1 96.25 361 ALA B C 1
ATOM 7249 O O . ALA B 1 361 ? 8.078 -22.484 -15.492 1 96.25 361 ALA B O 1
ATOM 7250 N N . ASN B 1 362 ? 6.168 -21.578 -14.781 1 94.69 362 ASN B N 1
ATOM 7251 C CA . ASN B 1 362 ? 5.699 -21.328 -16.141 1 94.69 362 ASN B CA 1
ATOM 7252 C C . ASN B 1 362 ? 5.961 -19.891 -16.578 1 94.69 362 ASN B C 1
ATOM 7254 O O . ASN B 1 362 ? 5.496 -18.953 -15.938 1 94.69 362 ASN B O 1
ATOM 7258 N N . MET B 1 363 ? 6.715 -19.766 -17.641 1 95.12 363 MET B N 1
ATOM 7259 C CA . MET B 1 363 ? 6.797 -18.484 -18.328 1 95.12 363 MET B CA 1
ATOM 7260 C C . MET B 1 363 ? 5.48 -18.156 -19.031 1 95.12 363 MET B C 1
ATOM 7262 O O . MET B 1 363 ? 4.828 -19.031 -19.578 1 95.12 363 MET B O 1
ATOM 7266 N N . SER B 1 364 ? 5.09 -16.859 -19.016 1 93.31 364 SER B N 1
ATOM 7267 C CA . SER B 1 364 ? 3.814 -16.469 -19.609 1 93.31 364 SER B CA 1
ATOM 7268 C C . SER B 1 364 ? 2.688 -17.375 -19.141 1 93.31 364 SER B C 1
ATOM 7270 O O . SER B 1 364 ? 2.043 -18.047 -19.953 1 93.31 364 SER B O 1
ATOM 7272 N N . PRO B 1 365 ? 2.535 -17.391 -17.875 1 95.38 365 PRO B N 1
ATOM 7273 C CA . PRO B 1 365 ? 1.542 -18.312 -17.312 1 95.38 365 PRO B CA 1
ATOM 7274 C C . PRO B 1 365 ? 0.147 -18.109 -17.906 1 95.38 365 PRO B C 1
ATOM 7276 O O . PRO B 1 365 ? -0.149 -17.031 -18.422 1 95.38 365 PRO B O 1
ATOM 7279 N N . ASN B 1 366 ? -0.63 -19.141 -17.781 1 90.25 366 ASN B N 1
ATOM 7280 C CA . ASN B 1 366 ? -1.989 -19.047 -18.297 1 90.25 366 ASN B CA 1
ATOM 7281 C C . ASN B 1 366 ? -2.773 -17.922 -17.641 1 90.25 366 ASN B C 1
ATOM 7283 O O . ASN B 1 366 ? -2.838 -17.844 -16.406 1 90.25 366 ASN B O 1
ATOM 7287 N N . LEU B 1 367 ? -3.303 -17.094 -18.469 1 94.56 367 LEU B N 1
ATOM 7288 C CA . LEU B 1 367 ? -4.137 -15.977 -18.031 1 94.56 367 LEU B CA 1
ATOM 7289 C C . LEU B 1 367 ? -5.438 -15.93 -18.828 1 94.56 367 LEU B C 1
ATOM 7291 O O . LEU B 1 367 ? -6.07 -14.875 -18.938 1 94.56 367 LEU B O 1
ATOM 7295 N N . SER B 1 368 ? -5.77 -17.062 -19.391 1 92.62 368 SER B N 1
ATOM 7296 C CA . SER B 1 368 ? -7 -17.156 -20.172 1 92.62 368 SER B CA 1
ATOM 7297 C C . SER B 1 368 ? -8.102 -17.844 -19.391 1 92.62 368 SER B C 1
ATOM 7299 O O . SER B 1 368 ? -7.879 -18.906 -18.797 1 92.62 368 SER B O 1
ATOM 7301 N N . SER B 1 369 ? -9.25 -17.281 -19.438 1 94.25 369 SER B N 1
ATOM 7302 C CA . SER B 1 369 ? -10.398 -17.859 -18.766 1 94.25 369 SER B CA 1
ATOM 7303 C C . SER B 1 369 ? -11.328 -18.562 -19.75 1 94.25 369 SER B C 1
ATOM 7305 O O . SER B 1 369 ? -12.484 -18.828 -19.422 1 94.25 369 SER B O 1
ATOM 7307 N N . ALA B 1 370 ? -10.859 -18.781 -20.906 1 91.44 370 ALA B N 1
ATOM 7308 C CA . ALA B 1 370 ? -11.703 -19.375 -21.938 1 91.44 370 ALA B CA 1
ATOM 7309 C C . ALA B 1 370 ? -12.242 -20.734 -21.5 1 91.44 370 ALA B C 1
ATOM 7311 O O . ALA B 1 370 ? -13.43 -21.031 -21.672 1 91.44 370 ALA B O 1
ATOM 7312 N N . HIS B 1 371 ? -11.406 -21.531 -20.938 1 92.38 371 HIS B N 1
ATOM 7313 C CA . HIS B 1 371 ? -11.805 -22.875 -20.484 1 92.38 371 HIS B CA 1
ATOM 7314 C C . HIS B 1 371 ? -12.609 -22.797 -19.188 1 92.38 371 HIS B C 1
ATOM 7316 O O . HIS B 1 371 ? -13.539 -23.594 -19 1 92.38 371 HIS B O 1
ATOM 7322 N N . TYR B 1 372 ? -12.195 -21.906 -18.312 1 96.19 372 TYR B N 1
ATOM 7323 C CA . TYR B 1 372 ? -12.852 -21.719 -17.016 1 96.19 372 TYR B CA 1
ATOM 7324 C C . TYR B 1 372 ? -13.188 -20.25 -16.797 1 96.19 372 TYR B C 1
ATOM 7326 O O . TYR B 1 372 ? -12.445 -19.531 -16.109 1 96.19 372 TYR B O 1
ATOM 7334 N N . PRO B 1 373 ? -14.297 -19.812 -17.172 1 95.19 373 PRO B N 1
ATOM 7335 C CA . PRO B 1 373 ? -14.695 -18.406 -17.172 1 95.19 373 PRO B CA 1
ATOM 7336 C C . PRO B 1 373 ? -14.617 -17.781 -15.781 1 95.19 373 PRO B C 1
ATOM 7338 O O . PRO B 1 373 ? -14.195 -16.625 -15.641 1 95.19 373 PRO B O 1
ATOM 7341 N N . PRO B 1 374 ? -14.898 -18.531 -14.695 1 95.31 374 PRO B N 1
ATOM 7342 C CA . PRO B 1 374 ? -14.836 -17.906 -13.375 1 95.31 374 PRO B CA 1
ATOM 7343 C C . PRO B 1 374 ? -13.43 -17.438 -13.008 1 95.31 374 PRO B C 1
ATOM 7345 O O . PRO B 1 374 ? -13.258 -16.625 -12.102 1 95.31 374 PRO B O 1
ATOM 7348 N N . ASN B 1 375 ? -12.438 -17.922 -13.727 1 96.94 375 ASN B N 1
ATOM 7349 C CA . ASN B 1 375 ? -11.055 -17.531 -13.453 1 96.94 375 ASN B CA 1
ATOM 7350 C C . ASN B 1 375 ? -10.75 -16.141 -13.977 1 96.94 375 ASN B C 1
ATOM 7352 O O . ASN B 1 375 ? -9.672 -15.594 -13.719 1 96.94 375 ASN B O 1
ATOM 7356 N N . GLN B 1 376 ? -11.664 -15.562 -14.68 1 96.62 376 GLN B N 1
ATOM 7357 C CA . GLN B 1 376 ? -11.516 -14.203 -15.18 1 96.62 376 GLN B CA 1
ATOM 7358 C C . GLN B 1 376 ? -11.117 -13.25 -14.062 1 96.62 376 GLN B C 1
ATOM 7360 O O . GLN B 1 376 ? -10.211 -12.43 -14.234 1 96.62 376 GLN B O 1
ATOM 7365 N N . LEU B 1 377 ? -11.773 -13.336 -12.961 1 97.31 377 LEU B N 1
ATOM 7366 C CA . LEU B 1 377 ? -11.531 -12.422 -11.852 1 97.31 377 LEU B CA 1
ATOM 7367 C C . LEU B 1 377 ? -10.094 -12.539 -11.352 1 97.31 377 LEU B C 1
ATOM 7369 O O . LEU B 1 377 ? -9.414 -11.523 -11.172 1 97.31 377 LEU B O 1
ATOM 7373 N N . LEU B 1 378 ? -9.648 -13.734 -11.148 1 98 378 LEU B N 1
ATOM 7374 C CA . LEU B 1 378 ? -8.281 -13.977 -10.68 1 98 378 LEU B CA 1
ATOM 7375 C C . LEU B 1 378 ? -7.266 -13.359 -11.633 1 98 378 LEU B C 1
ATOM 7377 O O . LEU B 1 378 ? -6.379 -12.617 -11.203 1 98 378 LEU B O 1
ATOM 7381 N N . TYR B 1 379 ? -7.438 -13.633 -12.906 1 98.19 379 TYR B N 1
ATOM 7382 C CA . TYR B 1 379 ? -6.457 -13.195 -13.891 1 98.19 379 TYR B CA 1
ATOM 7383 C C . TYR B 1 379 ? -6.449 -11.672 -14.016 1 98.19 379 TYR B C 1
ATOM 7385 O O . TYR B 1 379 ? -5.387 -11.055 -14.047 1 98.19 379 TYR B O 1
ATOM 7393 N N . GLU B 1 380 ? -7.594 -11.086 -14.031 1 97.69 380 GLU B N 1
ATOM 7394 C CA . GLU B 1 380 ? -7.66 -9.633 -14.156 1 97.69 380 GLU B CA 1
ATOM 7395 C C . GLU B 1 380 ? -7.078 -8.945 -12.93 1 97.69 380 GLU B C 1
ATOM 7397 O O . GLU B 1 380 ? -6.398 -7.922 -13.047 1 97.69 380 GLU B O 1
ATOM 7402 N N . GLN B 1 381 ? -7.328 -9.469 -11.734 1 98.25 381 GLN B N 1
ATOM 7403 C CA . GLN B 1 381 ? -6.773 -8.867 -10.523 1 98.25 381 GLN B CA 1
ATOM 7404 C C . GLN B 1 381 ? -5.262 -9.047 -10.461 1 98.25 381 GLN B C 1
ATOM 7406 O O . GLN B 1 381 ? -4.539 -8.148 -10.023 1 98.25 381 GLN B O 1
ATOM 7411 N N . VAL B 1 382 ? -4.77 -10.18 -10.898 1 98.5 382 VAL B N 1
ATOM 7412 C CA . VAL B 1 382 ? -3.326 -10.398 -10.945 1 98.5 382 VAL B CA 1
ATOM 7413 C C . VAL B 1 382 ? -2.676 -9.375 -11.867 1 98.5 382 VAL B C 1
ATOM 7415 O O . VAL B 1 382 ? -1.689 -8.734 -11.5 1 98.5 382 VAL B O 1
ATOM 7418 N N . ILE B 1 383 ? -3.23 -9.203 -13.055 1 98 383 ILE B N 1
ATOM 7419 C CA . ILE B 1 383 ? -2.666 -8.305 -14.062 1 98 383 ILE B CA 1
ATOM 7420 C C . ILE B 1 383 ? -2.766 -6.859 -13.57 1 98 383 ILE B C 1
ATOM 7422 O O . ILE B 1 383 ? -1.815 -6.082 -13.711 1 98 383 ILE B O 1
ATOM 7426 N N . PHE B 1 384 ? -3.951 -6.5 -13.016 1 97.56 384 PHE B N 1
ATOM 7427 C CA . PHE B 1 384 ? -4.172 -5.152 -12.492 1 97.56 384 PHE B CA 1
ATOM 7428 C C . PHE B 1 384 ? -3.141 -4.805 -11.43 1 97.56 384 PHE B C 1
ATOM 7430 O O . PHE B 1 384 ? -2.516 -3.744 -11.492 1 97.56 384 PHE B O 1
ATOM 7437 N N . ASN B 1 385 ? -2.908 -5.695 -10.453 1 98.06 385 ASN B N 1
ATOM 7438 C CA . ASN B 1 385 ? -1.911 -5.508 -9.406 1 98.06 385 ASN B CA 1
ATOM 7439 C C . ASN B 1 385 ? -0.495 -5.504 -9.977 1 98.06 385 ASN B C 1
ATOM 7441 O O . ASN B 1 385 ? 0.358 -4.734 -9.523 1 98.06 385 ASN B O 1
ATOM 7445 N N . LEU B 1 386 ? -0.237 -6.34 -10.938 1 98.31 386 LEU B N 1
ATOM 7446 C CA . LEU B 1 386 ? 1.07 -6.43 -11.578 1 98.31 386 LEU B CA 1
ATOM 7447 C C . LEU B 1 386 ? 1.473 -5.094 -12.188 1 98.31 386 LEU B C 1
ATOM 7449 O O . LEU B 1 386 ? 2.578 -4.602 -11.945 1 98.31 386 LEU B O 1
ATOM 7453 N N . PHE B 1 387 ? 0.588 -4.508 -12.922 1 97.12 387 PHE B N 1
ATOM 7454 C CA . PHE B 1 387 ? 0.914 -3.283 -13.641 1 97.12 387 PHE B CA 1
ATOM 7455 C C . PHE B 1 387 ? 1.118 -2.123 -12.68 1 97.12 387 PHE B C 1
ATOM 7457 O O . PHE B 1 387 ? 1.905 -1.214 -12.953 1 97.12 387 PHE B O 1
ATOM 7464 N N . ALA B 1 388 ? 0.456 -2.186 -11.539 1 96.5 388 ALA B N 1
ATOM 7465 C CA . ALA B 1 388 ? 0.733 -1.205 -10.492 1 96.5 388 ALA B CA 1
ATOM 7466 C C . ALA B 1 388 ? 2.125 -1.412 -9.898 1 96.5 388 ALA B C 1
ATOM 7468 O O . ALA B 1 388 ? 2.889 -0.456 -9.742 1 96.5 388 ALA B O 1
ATOM 7469 N N . LEU B 1 389 ? 2.492 -2.615 -9.648 1 97.62 389 LEU B N 1
ATOM 7470 C CA . LEU B 1 389 ? 3.746 -2.984 -9 1 97.62 389 LEU B CA 1
ATOM 7471 C C . LEU B 1 389 ? 4.941 -2.592 -9.859 1 97.62 389 LEU B C 1
ATOM 7473 O O . LEU B 1 389 ? 5.906 -2.01 -9.359 1 97.62 389 LEU B O 1
ATOM 7477 N N . VAL B 1 390 ? 4.832 -2.842 -11.156 1 96.25 390 VAL B N 1
ATOM 7478 C CA . VAL B 1 390 ? 6 -2.674 -12.016 1 96.25 390 VAL B CA 1
ATOM 7479 C C . VAL B 1 390 ? 6.02 -1.263 -12.594 1 96.25 390 VAL B C 1
ATOM 7481 O O . VAL B 1 390 ? 6.867 -0.939 -13.43 1 96.25 390 VAL B O 1
ATOM 7484 N N . GLY B 1 391 ? 5.051 -0.455 -12.25 1 91.31 391 GLY B N 1
ATOM 7485 C CA . GLY B 1 391 ? 5.082 0.958 -12.594 1 91.31 391 GLY B CA 1
ATOM 7486 C C . GLY B 1 391 ? 4.484 1.256 -13.953 1 91.31 391 GLY B C 1
ATOM 7487 O O . GLY B 1 391 ? 4.758 2.305 -14.539 1 91.31 391 GLY B O 1
ATOM 7488 N N . ILE B 1 392 ? 3.766 0.408 -14.461 1 87.88 392 ILE B N 1
ATOM 7489 C CA . ILE B 1 392 ? 3.084 0.606 -15.734 1 87.88 392 ILE B CA 1
ATOM 7490 C C . ILE B 1 392 ? 1.815 1.429 -15.523 1 87.88 392 ILE B C 1
ATOM 7492 O O . ILE B 1 392 ? 1.527 2.35 -16.297 1 87.88 392 ILE B O 1
ATOM 7496 N N . SER B 1 393 ? 1.101 1.041 -14.523 1 86.88 393 SER B N 1
ATOM 7497 C CA . SER B 1 393 ? -0.093 1.802 -14.164 1 86.88 393 SER B CA 1
ATOM 7498 C C . SER B 1 393 ? 0.249 2.969 -13.242 1 86.88 393 SER B C 1
ATOM 7500 O O . SER B 1 393 ? 0.156 2.846 -12.023 1 86.88 393 SER B O 1
ATOM 7502 N N . GLN B 1 394 ? 0.521 4.082 -13.859 1 81 394 GLN B N 1
ATOM 7503 C CA . GLN B 1 394 ? 0.929 5.246 -13.086 1 81 394 GLN B CA 1
ATOM 7504 C C . GLN B 1 394 ? -0.265 6.145 -12.766 1 81 394 GLN B C 1
ATOM 7506 O O . GLN B 1 394 ? -1.205 6.234 -13.555 1 81 394 GLN B O 1
ATOM 7511 N N . ARG B 1 395 ? -0.197 6.711 -11.656 1 81.75 395 ARG B N 1
ATOM 7512 C CA . ARG B 1 395 ? -1.229 7.672 -11.281 1 81.75 395 ARG B CA 1
ATOM 7513 C C . ARG B 1 395 ? -1.018 9.008 -11.992 1 81.75 395 ARG B C 1
ATOM 7515 O O . ARG B 1 395 ? -1.979 9.648 -12.414 1 81.75 395 ARG B O 1
ATOM 7522 N N . ILE B 1 396 ? 0.274 9.383 -12.094 1 79.75 396 ILE B N 1
ATOM 7523 C CA . ILE B 1 396 ? 0.629 10.641 -12.742 1 79.75 396 ILE B CA 1
ATOM 7524 C C . ILE B 1 396 ? 0.492 10.492 -14.258 1 79.75 396 ILE B C 1
ATOM 7526 O O . ILE B 1 396 ? 0.981 9.523 -14.836 1 79.75 396 ILE B O 1
ATOM 7530 N N . LYS B 1 397 ? -0.302 11.359 -14.812 1 73.94 397 LYS B N 1
ATOM 7531 C CA . LYS B 1 397 ? -0.54 11.297 -16.25 1 73.94 397 LYS B CA 1
ATOM 7532 C C . LYS B 1 397 ? 0.463 12.164 -17 1 73.94 397 LYS B C 1
ATOM 7534 O O . LYS B 1 397 ? 0.812 13.258 -16.547 1 73.94 397 LYS B O 1
ATOM 7539 N N . GLU B 1 398 ? 1.547 11.477 -17.531 1 57.69 398 GLU B N 1
ATOM 7540 C CA . GLU B 1 398 ? 2.623 12.188 -18.219 1 57.69 398 GLU B CA 1
ATOM 7541 C C . GLU B 1 398 ? 2.078 13.055 -19.344 1 57.69 398 GLU B C 1
ATOM 7543 O O . GLU B 1 398 ? 1.231 12.609 -20.125 1 57.69 398 GLU B O 1
ATOM 7548 N N . ASN B 1 399 ? 2.047 14.328 -19.172 1 48.75 399 ASN B N 1
ATOM 7549 C CA . ASN B 1 399 ? 2.016 15.094 -20.406 1 48.75 399 ASN B CA 1
ATOM 7550 C C . ASN B 1 399 ? 3.244 14.812 -21.266 1 48.75 399 ASN B C 1
ATOM 7552 O O . ASN B 1 399 ? 4.367 14.789 -20.766 1 48.75 399 ASN B O 1
ATOM 7556 N N . HIS B 1 400 ? 3.158 13.789 -22.109 1 41.75 400 HIS B N 1
ATOM 7557 C CA . HIS B 1 400 ? 4.203 13.25 -22.969 1 41.75 400 HIS B CA 1
ATOM 7558 C C . HIS B 1 400 ? 5.355 14.242 -23.125 1 41.75 400 HIS B C 1
ATOM 7560 O O . HIS B 1 400 ? 6.422 13.883 -23.641 1 41.75 400 HIS B O 1
ATOM 7566 N N . PHE B 1 401 ? 5.035 15.406 -23.625 1 37.59 401 PHE B N 1
ATOM 7567 C CA . PHE B 1 401 ? 6.09 16.078 -24.375 1 37.59 401 PHE B CA 1
ATOM 7568 C C . PHE B 1 401 ? 7.324 16.281 -23.5 1 37.59 401 PHE B C 1
ATOM 7570 O O . PHE B 1 401 ? 8.414 16.547 -24.016 1 37.59 401 PHE B O 1
ATOM 7577 N N . GLN B 1 402 ? 7.211 16.422 -22.234 1 44.12 402 GLN B N 1
ATOM 7578 C CA . GLN B 1 402 ? 8.375 16.969 -21.531 1 44.12 402 GLN B CA 1
ATOM 7579 C C . GLN B 1 402 ? 8.867 16.016 -20.453 1 44.12 402 GLN B C 1
ATOM 7581 O O . GLN B 1 402 ? 8.07 15.32 -19.812 1 44.12 402 GLN B O 1
ATOM 7586 N N . THR B 1 403 ? 10.148 15.484 -20.578 1 46.88 403 THR B N 1
ATOM 7587 C CA . THR B 1 403 ? 10.961 14.938 -19.484 1 46.88 403 THR B CA 1
ATOM 7588 C C . THR B 1 403 ? 10.32 15.234 -18.141 1 46.88 403 THR B C 1
ATOM 7590 O O . THR B 1 403 ? 10.055 16.391 -17.812 1 46.88 403 THR B O 1
ATOM 7593 N N . ARG B 1 404 ? 9.695 14.164 -17.562 1 60.94 404 ARG B N 1
ATOM 7594 C CA . ARG B 1 404 ? 9.266 14.438 -16.203 1 60.94 404 ARG B CA 1
ATOM 7595 C C . ARG B 1 404 ? 10.195 15.438 -15.523 1 60.94 404 ARG B C 1
ATOM 7597 O O . ARG B 1 404 ? 11.414 15.258 -15.516 1 60.94 404 ARG B O 1
ATOM 7604 N N . ASN B 1 405 ? 9.531 16.516 -15.242 1 75.94 405 ASN B N 1
ATOM 7605 C CA . ASN B 1 405 ? 10.352 17.469 -14.5 1 75.94 405 ASN B CA 1
ATOM 7606 C C . ASN B 1 405 ? 10.672 16.969 -13.102 1 75.94 405 ASN B C 1
ATOM 7608 O O . ASN B 1 405 ? 10.07 15.984 -12.633 1 75.94 405 ASN B O 1
ATOM 7612 N N . LYS B 1 406 ? 11.68 17.266 -12.68 1 84.38 406 LYS B N 1
ATOM 7613 C CA . LYS B 1 406 ? 12.227 16.891 -11.383 1 84.38 406 LYS B CA 1
ATOM 7614 C C . LYS B 1 406 ? 11.156 16.969 -10.289 1 84.38 406 LYS B C 1
ATOM 7616 O O . LYS B 1 406 ? 11.023 16.047 -9.484 1 84.38 406 LYS B O 1
ATOM 7621 N N . GLU B 1 407 ? 10.281 17.938 -10.422 1 87.94 407 GLU B N 1
ATOM 7622 C CA . GLU B 1 407 ? 9.281 18.156 -9.383 1 87.94 407 GLU B CA 1
ATOM 7623 C C . GLU B 1 407 ? 8.172 17.109 -9.477 1 87.94 407 GLU B C 1
ATOM 7625 O O . GLU B 1 407 ? 7.641 16.656 -8.453 1 87.94 407 GLU B O 1
ATOM 7630 N N . GLU B 1 408 ? 7.867 16.766 -10.656 1 88.81 408 GLU B N 1
ATOM 7631 C CA . GLU B 1 408 ? 6.852 15.734 -10.867 1 88.81 408 GLU B CA 1
ATOM 7632 C C . GLU B 1 408 ? 7.316 14.391 -10.32 1 88.81 408 GLU B C 1
ATOM 7634 O O . GLU B 1 408 ? 6.551 13.688 -9.656 1 88.81 408 GLU B O 1
ATOM 7639 N N . HIS B 1 409 ? 8.555 14.133 -10.57 1 89.88 409 HIS B N 1
ATOM 7640 C CA . HIS B 1 409 ? 9.117 12.891 -10.055 1 89.88 409 HIS B CA 1
ATOM 7641 C C . HIS B 1 409 ? 9.195 12.906 -8.531 1 89.88 409 HIS B C 1
ATOM 7643 O O . HIS B 1 409 ? 8.867 11.914 -7.883 1 89.88 409 HIS B O 1
ATOM 7649 N N . GLU B 1 410 ? 9.523 14.031 -8.008 1 94.19 410 GLU B N 1
ATOM 7650 C CA . GLU B 1 410 ? 9.727 14.156 -6.57 1 94.19 410 GLU B CA 1
ATOM 7651 C C . GLU B 1 410 ? 8.406 14.078 -5.812 1 94.19 410 GLU B C 1
ATOM 7653 O O . GLU B 1 410 ? 8.383 13.727 -4.629 1 94.19 410 GLU B O 1
ATOM 7658 N N . MET B 1 411 ? 7.332 14.375 -6.547 1 94.56 411 MET B N 1
ATOM 7659 C CA . MET B 1 411 ? 6.016 14.258 -5.926 1 94.56 411 MET B CA 1
ATOM 7660 C C . MET B 1 411 ? 5.723 12.812 -5.543 1 94.56 411 MET B C 1
ATOM 7662 O O . MET B 1 411 ? 5.051 12.555 -4.543 1 94.56 411 MET B O 1
ATOM 7666 N N . GLU B 1 412 ? 6.328 11.922 -6.309 1 94.12 412 GLU B N 1
ATOM 7667 C CA . GLU B 1 412 ? 6.125 10.5 -6.059 1 94.12 412 GLU B CA 1
ATOM 7668 C C . GLU B 1 412 ? 7.223 9.938 -5.156 1 94.12 412 GLU B C 1
ATOM 7670 O O . GLU B 1 412 ? 6.941 9.172 -4.23 1 94.12 412 GLU B O 1
ATOM 7675 N N . VAL B 1 413 ? 8.445 10.305 -5.461 1 96.62 413 VAL B N 1
ATOM 7676 C CA . VAL B 1 413 ? 9.594 9.805 -4.711 1 96.62 413 VAL B CA 1
ATOM 7677 C C . VAL B 1 413 ? 10.734 10.812 -4.781 1 96.62 413 VAL B C 1
ATOM 7679 O O . VAL B 1 413 ? 11.18 11.188 -5.867 1 96.62 413 VAL B O 1
ATOM 7682 N N . ALA B 1 414 ? 11.125 11.266 -3.645 1 97.06 414 ALA B N 1
ATOM 7683 C CA . ALA B 1 414 ? 12.25 12.188 -3.516 1 97.06 414 ALA B CA 1
ATOM 7684 C C . ALA B 1 414 ? 13.352 11.594 -2.645 1 97.06 414 ALA B C 1
ATOM 7686 O O . ALA B 1 414 ? 13.188 10.508 -2.078 1 97.06 414 ALA B O 1
ATOM 7687 N N . THR B 1 415 ? 14.445 12.219 -2.564 1 96.06 415 THR B N 1
ATOM 7688 C CA . THR B 1 415 ? 15.57 11.773 -1.748 1 96.06 415 THR B CA 1
ATOM 7689 C C . THR B 1 415 ? 15.125 11.531 -0.308 1 96.06 415 THR B C 1
ATOM 7691 O O . THR B 1 415 ? 15.547 10.555 0.32 1 96.06 415 THR B O 1
ATOM 7694 N N . LYS B 1 416 ? 14.281 12.336 0.184 1 96.56 416 LYS B N 1
ATOM 7695 C CA . LYS B 1 416 ? 13.805 12.234 1.56 1 96.56 416 LYS B CA 1
ATOM 7696 C C . LYS B 1 416 ? 13.141 10.883 1.81 1 96.56 416 LYS B C 1
ATOM 7698 O O . LYS B 1 416 ? 13.148 10.375 2.936 1 96.56 416 LYS B O 1
ATOM 7703 N N . ASN B 1 417 ? 12.57 10.328 0.748 1 98.12 417 ASN B N 1
ATOM 7704 C CA . ASN B 1 417 ? 11.875 9.055 0.861 1 98.12 417 ASN B CA 1
ATOM 7705 C C . ASN B 1 417 ? 12.844 7.875 0.828 1 98.12 417 ASN B C 1
ATOM 7707 O O . ASN B 1 417 ? 12.477 6.75 1.16 1 98.12 417 ASN B O 1
ATOM 7711 N N . LEU B 1 418 ? 14.125 8.141 0.478 1 98.5 418 LEU B N 1
ATOM 7712 C CA . LEU B 1 418 ? 15.07 7.059 0.223 1 98.5 418 LEU B CA 1
ATOM 7713 C C . LEU B 1 418 ? 16.078 6.934 1.365 1 98.5 418 LEU B C 1
ATOM 7715 O O . LEU B 1 418 ? 16.594 5.848 1.624 1 98.5 418 LEU B O 1
ATOM 7719 N N . VAL B 1 419 ? 16.344 8.008 2.047 1 98.38 419 VAL B N 1
ATOM 7720 C CA . VAL B 1 419 ? 17.422 8.031 3.023 1 98.38 419 VAL B CA 1
ATOM 7721 C C . VAL B 1 419 ? 17.031 7.234 4.262 1 98.38 419 VAL B C 1
ATOM 7723 O O . VAL B 1 419 ? 15.852 7.188 4.625 1 98.38 419 VAL B O 1
ATOM 7726 N N . VAL B 1 420 ? 18 6.609 4.875 1 98 420 VAL B N 1
ATOM 7727 C CA . VAL B 1 420 ? 17.812 5.789 6.066 1 98 420 VAL B CA 1
ATOM 7728 C C . VAL B 1 420 ? 18.953 6.012 7.047 1 98 420 VAL B C 1
ATOM 7730 O O . VAL B 1 420 ? 19.953 6.664 6.711 1 98 420 VAL B O 1
ATOM 7733 N N . SER B 1 421 ? 18.812 5.629 8.281 1 96.5 421 SER B N 1
ATOM 7734 C CA . SER B 1 421 ? 19.844 5.59 9.312 1 96.5 421 SER B CA 1
ATOM 7735 C C . SER B 1 421 ? 20.469 6.965 9.516 1 96.5 421 SER B C 1
ATOM 7737 O O . SER B 1 421 ? 21.688 7.129 9.359 1 96.5 421 SER B O 1
ATOM 7739 N N . PRO B 1 422 ? 19.672 7.895 9.945 1 97.06 422 PRO B N 1
ATOM 7740 C CA . PRO B 1 422 ? 20.172 9.266 10.062 1 97.06 422 PRO B CA 1
ATOM 7741 C C . PRO B 1 422 ? 21.391 9.367 10.984 1 97.06 422 PRO B C 1
ATOM 7743 O O . PRO B 1 422 ? 22.344 10.07 10.672 1 97.06 422 PRO B O 1
ATOM 7746 N N . GLU B 1 423 ? 21.438 8.688 12.125 1 94.44 423 GLU B N 1
ATOM 7747 C CA . GLU B 1 423 ? 22.547 8.781 13.086 1 94.44 423 GLU B CA 1
ATOM 7748 C C . GLU B 1 423 ? 23.844 8.234 12.492 1 94.44 423 GLU B C 1
ATOM 7750 O O . GLU B 1 423 ? 24.906 8.828 12.664 1 94.44 423 GLU B O 1
ATOM 7755 N N . PHE B 1 424 ? 23.672 7.125 11.828 1 94.88 424 PHE B N 1
ATOM 7756 C CA . PHE B 1 424 ? 24.828 6.527 11.188 1 94.88 424 PHE B CA 1
ATOM 7757 C C . PHE B 1 424 ? 25.375 7.438 10.094 1 94.88 424 PHE B C 1
ATOM 7759 O O . PHE B 1 424 ? 26.578 7.664 10 1 94.88 424 PHE B O 1
ATOM 7766 N N . CYS B 1 425 ? 24.5 7.938 9.25 1 96.44 425 CYS B N 1
ATOM 7767 C CA . CYS B 1 425 ? 24.891 8.742 8.094 1 96.44 425 CYS B CA 1
ATOM 7768 C C . CYS B 1 425 ? 25.516 10.062 8.531 1 96.44 425 CYS B C 1
ATOM 7770 O O . CYS B 1 425 ? 26.359 10.617 7.824 1 96.44 425 CYS B O 1
ATOM 7772 N N . ALA B 1 426 ? 25.109 10.594 9.672 1 94.88 426 ALA B N 1
ATOM 7773 C CA . ALA B 1 426 ? 25.672 11.828 10.195 1 94.88 426 ALA B CA 1
ATOM 7774 C C . ALA B 1 426 ? 27.172 11.688 10.453 1 94.88 426 ALA B C 1
ATOM 7776 O O . ALA B 1 426 ? 27.922 12.664 10.367 1 94.88 426 ALA B O 1
ATOM 7777 N N . ASP B 1 427 ? 27.609 10.508 10.672 1 93.38 427 ASP B N 1
ATOM 7778 C CA . ASP B 1 427 ? 29 10.266 11.031 1 93.38 427 ASP B CA 1
ATOM 7779 C C . ASP B 1 427 ? 29.781 9.664 9.859 1 93.38 427 ASP B C 1
ATOM 7781 O O . ASP B 1 427 ? 30.953 9.328 9.992 1 93.38 427 ASP B O 1
ATOM 7785 N N . CYS B 1 428 ? 29.094 9.531 8.742 1 93.25 428 CYS B N 1
ATOM 7786 C CA . CYS B 1 428 ? 29.75 8.922 7.594 1 93.25 428 CYS B CA 1
ATOM 7787 C C . CYS B 1 428 ? 30.734 9.891 6.949 1 93.25 428 CYS B C 1
ATOM 7789 O O . CYS B 1 428 ? 30.359 11 6.574 1 93.25 428 CYS B O 1
ATOM 7791 N N . LYS B 1 429 ? 32.031 9.469 6.797 1 90.19 429 LYS B N 1
ATOM 7792 C CA . LYS B 1 429 ? 33.062 10.344 6.242 1 90.19 429 LYS B CA 1
ATOM 7793 C C . LYS B 1 429 ? 33.656 9.766 4.961 1 90.19 429 LYS B C 1
ATOM 7795 O O . LYS B 1 429 ? 34.312 10.469 4.199 1 90.19 429 LYS B O 1
ATOM 7800 N N . ASP B 1 430 ? 33.375 8.477 4.781 1 93.56 430 ASP B N 1
ATOM 7801 C CA . ASP B 1 430 ? 33.969 7.77 3.652 1 93.56 430 ASP B CA 1
ATOM 7802 C C . ASP B 1 430 ? 32.906 6.953 2.904 1 93.56 430 ASP B C 1
ATOM 7804 O O . ASP B 1 430 ? 32.375 5.969 3.434 1 93.56 430 ASP B O 1
ATOM 7808 N N . CYS B 1 431 ? 32.75 7.281 1.653 1 93.81 431 CYS B N 1
ATOM 7809 C CA . CYS B 1 431 ? 31.719 6.633 0.855 1 93.81 431 CYS B CA 1
ATOM 7810 C C . CYS B 1 431 ? 32.156 5.234 0.429 1 93.81 431 CYS B C 1
ATOM 7812 O O . CYS B 1 431 ? 31.375 4.484 -0.148 1 93.81 431 CYS B O 1
ATOM 7814 N N . PHE B 1 432 ? 33.344 4.824 0.857 1 92.25 432 PHE B N 1
ATOM 7815 C CA . PHE B 1 432 ? 33.812 3.486 0.52 1 92.25 432 PHE B CA 1
ATOM 7816 C C . PHE B 1 432 ? 33.312 2.463 1.522 1 92.25 432 PHE B C 1
ATOM 7818 O O . PHE B 1 432 ? 33.312 1.26 1.255 1 92.25 432 PHE B O 1
ATOM 7825 N N . ILE B 1 433 ? 32.969 3.012 2.646 1 91.12 433 ILE B N 1
ATOM 7826 C CA . ILE B 1 433 ? 32.281 2.137 3.596 1 91.12 433 ILE B CA 1
ATOM 7827 C C . ILE B 1 433 ? 30.922 1.734 3.037 1 91.12 433 ILE B C 1
ATOM 7829 O O . ILE B 1 433 ? 30.141 2.592 2.633 1 91.12 433 ILE B O 1
ATOM 7833 N N . ILE B 1 434 ? 30.594 0.537 3.051 1 89.12 434 ILE B N 1
ATOM 7834 C CA . ILE B 1 434 ? 29.422 -0.016 2.383 1 89.12 434 ILE B CA 1
ATOM 7835 C C . ILE B 1 434 ? 28.156 0.62 2.953 1 89.12 434 ILE B C 1
ATOM 7837 O O . ILE B 1 434 ? 27.266 1.02 2.203 1 89.12 434 ILE B O 1
ATOM 7841 N N . GLU B 1 435 ? 28.078 0.728 4.293 1 89.62 435 GLU B N 1
ATOM 7842 C CA . GLU B 1 435 ? 26.875 1.283 4.926 1 89.62 435 GLU B CA 1
ATOM 7843 C C . GLU B 1 435 ? 26.688 2.75 4.551 1 89.62 435 GLU B C 1
ATOM 7845 O O . GLU B 1 435 ? 25.562 3.232 4.465 1 89.62 435 GLU B O 1
ATOM 7850 N N . CYS B 1 436 ? 27.828 3.455 4.289 1 95.62 436 CYS B N 1
ATOM 7851 C CA . CYS B 1 436 ? 27.766 4.871 3.943 1 95.62 436 CYS B CA 1
ATOM 7852 C C . CYS B 1 436 ? 27.188 5.07 2.545 1 95.62 436 CYS B C 1
ATOM 7854 O O . CYS B 1 436 ? 26.703 6.156 2.213 1 95.62 436 CYS B O 1
ATOM 7856 N N . GLN B 1 437 ? 27.141 4.016 1.795 1 95.94 437 GLN B N 1
ATOM 7857 C CA . GLN B 1 437 ? 26.625 4.102 0.433 1 95.94 437 GLN B CA 1
ATOM 7858 C C . GLN B 1 437 ? 25.109 4.312 0.427 1 95.94 437 GLN B C 1
ATOM 7860 O O . GLN B 1 437 ? 24.531 4.656 -0.605 1 95.94 437 GLN B O 1
ATOM 7865 N N . LEU B 1 438 ? 24.5 4.152 1.604 1 97.19 438 LEU B N 1
ATOM 7866 C CA . LEU B 1 438 ? 23.078 4.375 1.744 1 97.19 438 LEU B CA 1
ATOM 7867 C C . LEU B 1 438 ? 22.781 5.766 2.299 1 97.19 438 LEU B C 1
ATOM 7869 O O . LEU B 1 438 ? 21.641 6.094 2.604 1 97.19 438 LEU B O 1
ATOM 7873 N N . CYS B 1 439 ? 23.828 6.531 2.445 1 97.75 439 CYS B N 1
ATOM 7874 C CA . CYS B 1 439 ? 23.688 7.93 2.844 1 97.75 439 CYS B CA 1
ATOM 7875 C C . CYS B 1 439 ? 23.656 8.844 1.624 1 97.75 439 CYS B C 1
ATOM 7877 O O . CYS B 1 439 ? 24.391 8.625 0.661 1 97.75 439 CYS B O 1
ATOM 7879 N N . SER B 1 440 ? 22.781 9.82 1.647 1 96.62 440 SER B N 1
ATOM 7880 C CA . SER B 1 440 ? 22.453 10.625 0.479 1 96.62 440 SER B CA 1
ATOM 7881 C C . SER B 1 440 ? 23.703 11.211 -0.17 1 96.62 440 SER B C 1
ATOM 7883 O O . SER B 1 440 ? 23.844 11.172 -1.395 1 96.62 440 SER B O 1
ATOM 7885 N N . PRO B 1 441 ? 24.703 11.711 0.565 1 96.12 441 PRO B N 1
ATOM 7886 C CA . PRO B 1 441 ? 25.891 12.273 -0.089 1 96.12 441 PRO B CA 1
ATOM 7887 C C . PRO B 1 441 ? 26.688 11.219 -0.86 1 96.12 441 PRO B C 1
ATOM 7889 O O . PRO B 1 441 ? 27.5 11.562 -1.721 1 96.12 441 PRO B O 1
ATOM 7892 N N . CYS B 1 442 ? 26.5 9.984 -0.53 1 97 442 CYS B N 1
ATOM 7893 C CA . CYS B 1 442 ? 27.281 8.906 -1.142 1 97 442 CYS B CA 1
ATOM 7894 C C . CYS B 1 442 ? 26.453 8.188 -2.209 1 97 442 CYS B C 1
ATOM 7896 O O . CYS B 1 442 ? 26.906 7.199 -2.785 1 97 442 CYS B O 1
ATOM 7898 N N . PHE B 1 443 ? 25.234 8.648 -2.477 1 96.56 443 PHE B N 1
ATOM 7899 C CA . PHE B 1 443 ? 24.391 8.008 -3.482 1 96.56 443 PHE B CA 1
ATOM 7900 C C . PHE B 1 443 ? 25.047 8.07 -4.855 1 96.56 443 PHE B C 1
ATOM 7902 O O . PHE B 1 443 ? 25.469 9.141 -5.301 1 96.56 443 PHE B O 1
ATOM 7909 N N . THR B 1 444 ? 25.172 6.965 -5.492 1 95.38 444 THR B N 1
ATOM 7910 C CA . THR B 1 444 ? 25.438 6.957 -6.926 1 95.38 444 THR B CA 1
ATOM 7911 C C . THR B 1 444 ? 24.141 7.082 -7.719 1 95.38 444 THR B C 1
ATOM 7913 O O . THR B 1 444 ? 23.047 6.891 -7.168 1 95.38 444 THR B O 1
ATOM 7916 N N . SER B 1 445 ? 24.234 7.449 -8.945 1 93.94 445 SER B N 1
ATOM 7917 C CA . SER B 1 445 ? 23.062 7.512 -9.797 1 93.94 445 SER B CA 1
ATOM 7918 C C . SER B 1 445 ? 22.344 6.168 -9.836 1 93.94 445 SER B C 1
ATOM 7920 O O . SER B 1 445 ? 21.109 6.117 -9.805 1 93.94 445 SER B O 1
ATOM 7922 N N . GLU B 1 446 ? 23.047 5.172 -9.844 1 93.38 446 GLU B N 1
ATOM 7923 C CA . GLU B 1 446 ? 22.469 3.832 -9.891 1 93.38 446 GLU B CA 1
ATOM 7924 C C . GLU B 1 446 ? 21.75 3.492 -8.594 1 93.38 446 GLU B C 1
ATOM 7926 O O . GLU B 1 446 ? 20.641 2.945 -8.617 1 93.38 446 GLU B O 1
ATOM 7931 N N . THR B 1 447 ? 22.391 3.828 -7.496 1 95.5 447 THR B N 1
ATOM 7932 C CA . THR B 1 447 ? 21.766 3.574 -6.199 1 95.5 447 THR B CA 1
ATOM 7933 C C . THR B 1 447 ? 20.438 4.316 -6.078 1 95.5 447 THR B C 1
ATOM 7935 O O . THR B 1 447 ? 19.453 3.75 -5.617 1 95.5 447 THR B O 1
ATOM 7938 N N . LYS B 1 448 ? 20.438 5.516 -6.547 1 95.62 448 LYS B N 1
ATOM 7939 C CA . LYS B 1 448 ? 19.219 6.32 -6.48 1 95.62 448 LYS B CA 1
ATOM 7940 C C . LYS B 1 448 ? 18.094 5.691 -7.301 1 95.62 448 LYS B C 1
ATOM 7942 O O . LYS B 1 448 ? 16.953 5.652 -6.859 1 95.62 448 LYS B O 1
ATOM 7947 N N . VAL B 1 449 ? 18.438 5.203 -8.453 1 94.56 449 VAL B N 1
ATOM 7948 C CA . VAL B 1 449 ? 17.438 4.586 -9.32 1 94.56 449 VAL B CA 1
ATOM 7949 C C . VAL B 1 449 ? 16.891 3.32 -8.672 1 94.56 449 VAL B C 1
ATOM 7951 O O . VAL B 1 449 ? 15.68 3.111 -8.625 1 94.56 449 VAL B O 1
ATOM 7954 N N . ILE B 1 450 ? 17.766 2.486 -8.094 1 96.69 450 ILE B N 1
ATOM 7955 C CA . ILE B 1 450 ? 17.391 1.222 -7.477 1 96.69 450 ILE B CA 1
ATOM 7956 C C . ILE B 1 450 ? 16.469 1.488 -6.281 1 96.69 450 ILE B C 1
ATOM 7958 O O . ILE B 1 450 ? 15.422 0.861 -6.141 1 96.69 450 ILE B O 1
ATOM 7962 N N . LEU B 1 451 ? 16.906 2.434 -5.449 1 98.19 451 LEU B N 1
ATOM 7963 C CA . LEU B 1 451 ? 16.125 2.727 -4.246 1 98.19 451 LEU B CA 1
ATOM 7964 C C . LEU B 1 451 ? 14.797 3.373 -4.605 1 98.19 451 LEU B C 1
ATOM 7966 O O . LEU B 1 451 ? 13.773 3.096 -3.965 1 98.19 451 LEU B O 1
ATOM 7970 N N . SER B 1 452 ? 14.789 4.199 -5.617 1 96.88 452 SER B N 1
ATOM 7971 C CA . SER B 1 452 ? 13.547 4.824 -6.07 1 96.88 452 SER B CA 1
ATOM 7972 C C . SER B 1 452 ? 12.555 3.779 -6.582 1 96.88 452 SER B C 1
ATOM 7974 O O . SER B 1 452 ? 11.367 3.83 -6.254 1 96.88 452 SER B O 1
ATOM 7976 N N . GLN B 1 453 ? 13.039 2.85 -7.348 1 96.12 453 GLN B N 1
ATOM 7977 C CA . GLN B 1 453 ? 12.188 1.78 -7.852 1 96.12 453 GLN B CA 1
ATOM 7978 C C . GLN B 1 453 ? 11.656 0.916 -6.711 1 96.12 453 GLN B C 1
ATOM 7980 O O . GLN B 1 453 ? 10.477 0.547 -6.699 1 96.12 453 GLN B O 1
ATOM 7985 N N . SER B 1 454 ? 12.531 0.618 -5.762 1 98.19 454 SER B N 1
ATOM 7986 C CA . SER B 1 454 ? 12.133 -0.18 -4.605 1 98.19 454 SER B CA 1
ATOM 7987 C C . SER B 1 454 ? 11.055 0.525 -3.793 1 98.19 454 SER B C 1
ATOM 7989 O O . SER B 1 454 ? 10.094 -0.107 -3.344 1 98.19 454 SER B O 1
ATOM 7991 N N . TYR B 1 455 ? 11.266 1.821 -3.623 1 98.19 455 TYR B N 1
ATOM 7992 C CA . TYR B 1 455 ? 10.297 2.623 -2.889 1 98.19 455 TYR B CA 1
ATOM 7993 C C . TYR B 1 455 ? 8.945 2.613 -3.59 1 98.19 455 TYR B C 1
ATOM 7995 O O . TYR B 1 455 ? 7.906 2.402 -2.953 1 98.19 455 TYR B O 1
ATOM 8003 N N . LYS B 1 456 ? 8.938 2.801 -4.906 1 96.75 456 LYS B N 1
ATOM 8004 C CA . LYS B 1 456 ? 7.703 2.844 -5.688 1 96.75 456 LYS B CA 1
ATOM 8005 C C . LYS B 1 456 ? 7 1.487 -5.684 1 96.75 456 LYS B C 1
ATOM 8007 O O . LYS B 1 456 ? 5.773 1.418 -5.629 1 96.75 456 LYS B O 1
ATOM 8012 N N . GLU B 1 457 ? 7.773 0.46 -5.77 1 97.62 457 GLU B N 1
ATOM 8013 C CA . GLU B 1 457 ? 7.191 -0.876 -5.688 1 97.62 457 GLU B CA 1
ATOM 8014 C C . GLU B 1 457 ? 6.469 -1.083 -4.355 1 97.62 457 GLU B C 1
ATOM 8016 O O . GLU B 1 457 ? 5.363 -1.626 -4.32 1 97.62 457 GLU B O 1
ATOM 8021 N N . HIS B 1 458 ? 7.082 -0.653 -3.307 1 97.69 458 HIS B N 1
ATOM 8022 C CA . HIS B 1 458 ? 6.473 -0.777 -1.988 1 97.69 458 HIS B CA 1
ATOM 8023 C C . HIS B 1 458 ? 5.168 0.012 -1.909 1 97.69 458 HIS B C 1
ATOM 8025 O O . HIS B 1 458 ? 4.18 -0.47 -1.353 1 97.69 458 HIS B O 1
ATOM 8031 N N . GLN B 1 459 ? 5.168 1.176 -2.482 1 96.38 459 GLN B N 1
ATOM 8032 C CA . GLN B 1 459 ? 4.004 2.059 -2.432 1 96.38 459 GLN B CA 1
ATOM 8033 C C . GLN B 1 459 ? 2.859 1.51 -3.275 1 96.38 459 GLN B C 1
ATOM 8035 O O . GLN B 1 459 ? 1.689 1.774 -2.99 1 96.38 459 GLN B O 1
ATOM 8040 N N . ASN B 1 460 ? 3.203 0.673 -4.289 1 96.19 460 ASN B N 1
ATOM 8041 C CA . ASN B 1 460 ? 2.201 0.275 -5.273 1 96.19 460 ASN B CA 1
ATOM 8042 C C . ASN B 1 460 ? 2.012 -1.239 -5.297 1 96.19 460 ASN B C 1
ATOM 8044 O O . ASN B 1 460 ? 1.472 -1.786 -6.258 1 96.19 460 ASN B O 1
ATOM 8048 N N . LYS B 1 461 ? 2.447 -1.923 -4.266 1 96.56 461 LYS B N 1
ATOM 8049 C CA . LYS B 1 461 ? 2.465 -3.383 -4.305 1 96.56 461 LYS B CA 1
ATOM 8050 C C . LYS B 1 461 ? 1.055 -3.951 -4.176 1 96.56 461 LYS B C 1
ATOM 8052 O O . LYS B 1 461 ? 0.789 -5.07 -4.621 1 96.56 461 LYS B O 1
ATOM 8057 N N . MET B 1 462 ? 0.092 -3.236 -3.514 1 95.25 462 MET B N 1
ATOM 8058 C CA . MET B 1 462 ? -1.284 -3.689 -3.334 1 95.25 462 MET B CA 1
ATOM 8059 C C . MET B 1 462 ? -1.32 -5.125 -2.82 1 95.25 462 MET B C 1
ATOM 8061 O O . MET B 1 462 ? -0.793 -5.418 -1.745 1 95.25 462 MET B O 1
ATOM 8065 N N . ASP B 1 463 ? -1.81 -6.094 -3.547 1 97.25 463 ASP B N 1
ATOM 8066 C CA . ASP B 1 463 ? -1.949 -7.457 -3.041 1 97.25 463 ASP B CA 1
ATOM 8067 C C . ASP B 1 463 ? -0.746 -8.312 -3.432 1 97.25 463 ASP B C 1
ATOM 8069 O O . ASP B 1 463 ? -0.825 -9.539 -3.424 1 97.25 463 ASP B O 1
ATOM 8073 N N . PHE B 1 464 ? 0.333 -7.707 -3.82 1 98.06 464 PHE B N 1
ATOM 8074 C CA . PHE B 1 464 ? 1.601 -8.422 -3.904 1 98.06 464 PHE B CA 1
ATOM 8075 C C . PHE B 1 464 ? 2.371 -8.312 -2.594 1 98.06 464 PHE B C 1
ATOM 8077 O O . PHE B 1 464 ? 2.219 -7.332 -1.859 1 98.06 464 PHE B O 1
ATOM 8084 N N . GLN B 1 465 ? 3.148 -9.281 -2.338 1 97.75 465 GLN B N 1
ATOM 8085 C CA . GLN B 1 465 ? 4.012 -9.32 -1.163 1 97.75 465 GLN B CA 1
ATOM 8086 C C . GLN B 1 465 ? 5.473 -9.531 -1.56 1 97.75 465 GLN B C 1
ATOM 8088 O O . GLN B 1 465 ? 5.781 -10.422 -2.354 1 97.75 465 GLN B O 1
ATOM 8093 N N . ARG B 1 466 ? 6.297 -8.672 -1.042 1 98.31 466 ARG B N 1
ATOM 8094 C CA . ARG B 1 466 ? 7.73 -8.836 -1.269 1 98.31 466 ARG B CA 1
ATOM 8095 C C . ARG B 1 466 ? 8.25 -10.094 -0.583 1 98.31 466 ARG B C 1
ATOM 8097 O O . ARG B 1 466 ? 8.055 -10.273 0.62 1 98.31 466 ARG B O 1
ATOM 8104 N N . ILE B 1 467 ? 8.922 -10.969 -1.302 1 98 467 ILE B N 1
ATOM 8105 C CA . ILE B 1 467 ? 9.484 -12.148 -0.652 1 98 467 ILE B CA 1
ATOM 8106 C C . ILE B 1 467 ? 11.008 -12.102 -0.729 1 98 467 ILE B C 1
ATOM 8108 O O . ILE B 1 467 ? 11.688 -12.859 -0.033 1 98 467 ILE B O 1
ATOM 8112 N N . PHE B 1 468 ? 11.531 -11.266 -1.647 1 98.25 468 PHE B N 1
ATOM 8113 C CA . PHE B 1 468 ? 12.945 -10.922 -1.638 1 98.25 468 PHE B CA 1
ATOM 8114 C C . PHE B 1 468 ? 13.156 -9.484 -2.092 1 98.25 468 PHE B C 1
ATOM 8116 O O . PHE B 1 468 ? 12.672 -9.086 -3.158 1 98.25 468 PHE B O 1
ATOM 8123 N N . PRO B 1 469 ? 13.945 -8.633 -1.388 1 97.75 469 PRO B N 1
ATOM 8124 C CA . PRO B 1 469 ? 14.562 -8.914 -0.088 1 97.75 469 PRO B CA 1
ATOM 8125 C C . PRO B 1 469 ? 13.57 -9.523 0.908 1 97.75 469 PRO B C 1
ATOM 8127 O O . PRO B 1 469 ? 12.383 -9.203 0.873 1 97.75 469 PRO B O 1
ATOM 8130 N N . PRO B 1 470 ? 14.016 -10.422 1.76 1 96.19 470 PRO B N 1
ATOM 8131 C CA . PRO B 1 470 ? 13.125 -11.086 2.711 1 96.19 470 PRO B CA 1
ATOM 8132 C C . PRO B 1 470 ? 12.625 -10.148 3.811 1 96.19 470 PRO B C 1
ATOM 8134 O O . PRO B 1 470 ? 13.156 -9.047 3.971 1 96.19 470 PRO B O 1
ATOM 8137 N N . PRO B 1 471 ? 11.586 -10.617 4.516 1 94.56 471 PRO B N 1
ATOM 8138 C CA . PRO B 1 471 ? 11.188 -9.82 5.68 1 94.56 471 PRO B CA 1
ATOM 8139 C C . PRO B 1 471 ? 12.344 -9.547 6.637 1 94.56 471 PRO B C 1
ATOM 8141 O O . PRO B 1 471 ? 13.195 -10.414 6.84 1 94.56 471 PRO B O 1
ATOM 8144 N N . ILE B 1 472 ? 12.352 -8.391 7.176 1 95.75 472 ILE B N 1
ATOM 8145 C CA . ILE B 1 472 ? 13.461 -7.949 8.016 1 95.75 472 ILE B CA 1
ATOM 8146 C C . ILE B 1 472 ? 13.289 -8.516 9.422 1 95.75 472 ILE B C 1
ATOM 8148 O O . ILE B 1 472 ? 12.242 -8.344 10.047 1 95.75 472 ILE B O 1
ATOM 8152 N N . VAL B 1 473 ? 14.234 -9.25 9.852 1 91.75 473 VAL B N 1
ATOM 8153 C CA . VAL B 1 473 ? 14.258 -9.797 11.203 1 91.75 473 VAL B CA 1
ATOM 8154 C C . VAL B 1 473 ? 15.578 -9.445 11.883 1 91.75 473 VAL B C 1
ATOM 8156 O O . VAL B 1 473 ? 16.562 -9.156 11.211 1 91.75 473 VAL B O 1
ATOM 8159 N N . LYS B 1 474 ? 15.562 -9.43 13.133 1 87.69 474 LYS B N 1
ATOM 8160 C CA . LYS B 1 474 ? 16.781 -9.133 13.898 1 87.69 474 LYS B CA 1
ATOM 8161 C C . LYS B 1 474 ? 17.828 -10.219 13.695 1 87.69 474 LYS B C 1
ATOM 8163 O O . LYS B 1 474 ? 17.516 -11.406 13.711 1 87.69 474 LYS B O 1
ATOM 8168 N N . GLY B 1 475 ? 18.984 -9.859 13.453 1 85.5 475 GLY B N 1
ATOM 8169 C CA . GLY B 1 475 ? 20.094 -10.789 13.359 1 85.5 475 GLY B CA 1
ATOM 8170 C C . GLY B 1 475 ? 20.172 -11.508 12.023 1 85.5 475 GLY B C 1
ATOM 8171 O O . GLY B 1 475 ? 20.734 -12.602 11.93 1 85.5 475 GLY B O 1
ATOM 8172 N N . MET B 1 476 ? 19.625 -10.961 11.016 1 89.19 476 MET B N 1
ATOM 8173 C CA . MET B 1 476 ? 19.625 -11.594 9.703 1 89.19 476 MET B CA 1
ATOM 8174 C C . MET B 1 476 ? 21.047 -11.727 9.164 1 89.19 476 MET B C 1
ATOM 8176 O O . MET B 1 476 ? 21.875 -10.82 9.328 1 89.19 476 MET B O 1
ATOM 8180 N N . ILE B 1 477 ? 21.406 -12.875 8.547 1 86.5 477 ILE B N 1
ATOM 8181 C CA . ILE B 1 477 ? 22.703 -13.156 7.949 1 86.5 477 ILE B CA 1
ATOM 8182 C C . ILE B 1 477 ? 22.719 -12.711 6.488 1 86.5 477 ILE B C 1
ATOM 8184 O O . ILE B 1 477 ? 21.891 -13.172 5.691 1 86.5 477 ILE B O 1
ATOM 8188 N N . LEU B 1 478 ? 23.656 -11.867 6.137 1 92.06 478 LEU B N 1
ATOM 8189 C CA . LEU B 1 478 ? 23.656 -11.281 4.805 1 92.06 478 LEU B CA 1
ATOM 8190 C C . LEU B 1 478 ? 24.797 -11.82 3.963 1 92.06 478 LEU B C 1
ATOM 8192 O O . LEU B 1 478 ? 24.828 -11.641 2.742 1 92.06 478 LEU B O 1
ATOM 8196 N N . LYS B 1 479 ? 25.688 -12.562 4.539 1 89.12 479 LYS B N 1
ATOM 8197 C CA . LYS B 1 479 ? 26.938 -12.945 3.9 1 89.12 479 LYS B CA 1
ATOM 8198 C C . LYS B 1 479 ? 26.688 -13.836 2.686 1 89.12 479 LYS B C 1
ATOM 8200 O O . LYS B 1 479 ? 27.531 -13.906 1.78 1 89.12 479 LYS B O 1
ATOM 8205 N N . ASP B 1 480 ? 25.562 -14.469 2.598 1 90.19 480 ASP B N 1
ATOM 8206 C CA . ASP B 1 480 ? 25.281 -15.43 1.531 1 90.19 480 ASP B CA 1
ATOM 8207 C C . ASP B 1 480 ? 24.719 -14.727 0.3 1 90.19 480 ASP B C 1
ATOM 8209 O O . ASP B 1 480 ? 24.516 -15.359 -0.741 1 90.19 480 ASP B O 1
ATOM 8213 N N . TYR B 1 481 ? 24.547 -13.422 0.348 1 95.44 481 TYR B N 1
ATOM 8214 C CA . TYR B 1 481 ? 23.984 -12.664 -0.764 1 95.44 481 TYR B CA 1
ATOM 8215 C C . TYR B 1 481 ? 25.062 -11.867 -1.486 1 95.44 481 TYR B C 1
ATOM 8217 O O . TYR B 1 481 ? 26.141 -11.625 -0.934 1 95.44 481 TYR B O 1
ATOM 8225 N N . THR B 1 482 ? 24.844 -11.5 -2.748 1 95.25 482 THR B N 1
ATOM 8226 C CA . THR B 1 482 ? 25.734 -10.609 -3.479 1 95.25 482 THR B CA 1
ATOM 8227 C C . THR B 1 482 ? 25.828 -9.258 -2.787 1 95.25 482 THR B C 1
ATOM 8229 O O . THR B 1 482 ? 24.969 -8.898 -1.984 1 95.25 482 THR B O 1
ATOM 8232 N N . LEU B 1 483 ? 26.812 -8.5 -3.066 1 93.81 483 LEU B N 1
ATOM 8233 C CA . LEU B 1 483 ? 27.016 -7.195 -2.439 1 93.81 483 LEU B CA 1
ATOM 8234 C C . LEU B 1 483 ? 25.844 -6.266 -2.715 1 93.81 483 LEU B C 1
ATOM 8236 O O . LEU B 1 483 ? 25.406 -5.527 -1.829 1 93.81 483 LEU B O 1
ATOM 8240 N N . ARG B 1 484 ? 25.328 -6.316 -3.924 1 94.94 484 ARG B N 1
ATOM 8241 C CA . ARG B 1 484 ? 24.203 -5.469 -4.277 1 94.94 484 ARG B CA 1
ATOM 8242 C C . ARG B 1 484 ? 22.953 -5.871 -3.496 1 94.94 484 ARG B C 1
ATOM 8244 O O . ARG B 1 484 ? 22.188 -5.012 -3.051 1 94.94 484 ARG B O 1
ATOM 8251 N N . ASN B 1 485 ? 22.781 -7.148 -3.355 1 97.62 485 ASN B N 1
ATOM 8252 C CA . ASN B 1 485 ? 21.656 -7.621 -2.543 1 97.62 485 ASN B CA 1
ATOM 8253 C C . ASN B 1 485 ? 21.828 -7.227 -1.078 1 97.62 485 ASN B C 1
ATOM 8255 O O . ASN B 1 485 ? 20.859 -6.844 -0.418 1 97.62 485 ASN B O 1
ATOM 8259 N N . GLN B 1 486 ? 23.062 -7.355 -0.619 1 96.62 486 GLN B N 1
ATOM 8260 C CA . GLN B 1 486 ? 23.344 -6.957 0.758 1 96.62 486 GLN B CA 1
ATOM 8261 C C . GLN B 1 486 ? 23 -5.488 0.988 1 96.62 486 GLN B C 1
ATOM 8263 O O . GLN B 1 486 ? 22.359 -5.145 1.985 1 96.62 486 GLN B O 1
ATOM 8268 N N . LEU B 1 487 ? 23.438 -4.668 0.073 1 96.81 487 LEU B N 1
ATOM 8269 C CA . LEU B 1 487 ? 23.188 -3.238 0.201 1 96.81 487 LEU B CA 1
ATOM 8270 C C . LEU B 1 487 ? 21.688 -2.951 0.199 1 96.81 487 LEU B C 1
ATOM 8272 O O . LEU B 1 487 ? 21.203 -2.148 1 1 96.81 487 LEU B O 1
ATOM 8276 N N . LEU B 1 488 ? 20.922 -3.568 -0.682 1 97.94 488 LEU B N 1
ATOM 8277 C CA . LEU B 1 488 ? 19.484 -3.359 -0.748 1 97.94 488 LEU B CA 1
ATOM 8278 C C . LEU B 1 488 ? 18.797 -3.852 0.526 1 97.94 488 LEU B C 1
ATOM 8280 O O . LEU B 1 488 ? 17.906 -3.193 1.048 1 97.94 488 LEU B O 1
ATOM 8284 N N . ILE B 1 489 ? 19.219 -5.008 1.029 1 97.75 489 ILE B N 1
ATOM 8285 C CA . ILE B 1 489 ? 18.656 -5.539 2.262 1 97.75 489 ILE B CA 1
ATOM 8286 C C . ILE B 1 489 ? 18.922 -4.574 3.414 1 97.75 489 ILE B C 1
ATOM 8288 O O . ILE B 1 489 ? 18.047 -4.324 4.242 1 97.75 489 ILE B O 1
ATOM 8292 N N . ARG B 1 490 ? 20.109 -4.035 3.477 1 96.94 490 ARG B N 1
ATOM 8293 C CA . ARG B 1 490 ? 20.438 -3.057 4.508 1 96.94 490 ARG B CA 1
ATOM 8294 C C . ARG B 1 490 ? 19.547 -1.828 4.402 1 96.94 490 ARG B C 1
ATOM 8296 O O . ARG B 1 490 ? 19.172 -1.239 5.418 1 96.94 490 ARG B O 1
ATOM 8303 N N . TRP B 1 491 ? 19.281 -1.421 3.184 1 98.19 491 TRP B N 1
ATOM 8304 C CA . TRP B 1 491 ? 18.359 -0.302 2.99 1 98.19 491 TRP B CA 1
ATOM 8305 C C . TRP B 1 491 ? 16.984 -0.622 3.561 1 98.19 491 TRP B C 1
ATOM 8307 O O . TRP B 1 491 ? 16.391 0.203 4.254 1 98.19 491 TRP B O 1
ATOM 8317 N N . TYR B 1 492 ? 16.453 -1.816 3.275 1 98.19 492 TYR B N 1
ATOM 8318 C CA . TYR B 1 492 ? 15.164 -2.223 3.814 1 98.19 492 TYR B CA 1
ATOM 8319 C C . TYR B 1 492 ? 15.211 -2.305 5.336 1 98.19 492 TYR B C 1
ATOM 8321 O O . TYR B 1 492 ? 14.211 -2.027 6.008 1 98.19 492 TYR B O 1
ATOM 8329 N N . GLN B 1 493 ? 16.344 -2.748 5.898 1 97.31 493 GLN B N 1
ATOM 8330 C CA . GLN B 1 493 ? 16.5 -2.73 7.352 1 97.31 493 GLN B CA 1
ATOM 8331 C C . GLN B 1 493 ? 16.359 -1.314 7.902 1 97.31 493 GLN B C 1
ATOM 8333 O O . GLN B 1 493 ? 15.703 -1.102 8.922 1 97.31 493 GLN B O 1
ATOM 8338 N N . GLY B 1 494 ? 17.031 -0.374 7.215 1 96.81 494 GLY B N 1
ATOM 8339 C CA . GLY B 1 494 ? 16.906 1.021 7.605 1 96.81 494 GLY B CA 1
ATOM 8340 C C . GLY B 1 494 ? 15.477 1.529 7.512 1 96.81 494 GLY B C 1
ATOM 8341 O O . GLY B 1 494 ? 15 2.232 8.406 1 96.81 494 GLY B O 1
ATOM 8342 N N . LYS B 1 495 ? 14.758 1.179 6.398 1 97.81 495 LYS B N 1
ATOM 8343 C CA . LYS B 1 495 ? 13.359 1.57 6.23 1 97.81 495 LYS B CA 1
ATOM 8344 C C . LYS B 1 495 ? 12.484 0.986 7.34 1 97.81 495 LYS B C 1
ATOM 8346 O O . LYS B 1 495 ? 11.602 1.664 7.859 1 97.81 495 LYS B O 1
ATOM 8351 N N . CYS B 1 496 ? 12.742 -0.288 7.652 1 96.81 496 CYS B N 1
ATOM 8352 C CA . CYS B 1 496 ? 12 -0.976 8.703 1 96.81 496 CYS B CA 1
ATOM 8353 C C . CYS B 1 496 ? 12.188 -0.275 10.047 1 96.81 496 CYS B C 1
ATOM 8355 O O . CYS B 1 496 ? 11.234 -0.156 10.82 1 96.81 496 CYS B O 1
ATOM 8357 N N . GLU B 1 497 ? 13.359 0.181 10.352 1 94.62 497 GLU B N 1
ATOM 8358 C CA . GLU B 1 497 ? 13.648 0.889 11.594 1 94.62 497 GLU B CA 1
ATOM 8359 C C . GLU B 1 497 ? 12.852 2.189 11.688 1 94.62 497 GLU B C 1
ATOM 8361 O O . GLU B 1 497 ? 12.406 2.58 12.766 1 94.62 497 GLU B O 1
ATOM 8366 N N . LEU B 1 498 ? 12.68 2.777 10.555 1 94.12 498 LEU B N 1
ATOM 8367 C CA . LEU B 1 498 ? 11.961 4.047 10.508 1 94.12 498 LEU B CA 1
ATOM 8368 C C . LEU B 1 498 ? 10.453 3.818 10.547 1 94.12 498 LEU B C 1
ATOM 8370 O O . LEU B 1 498 ? 9.711 4.629 11.109 1 94.12 498 LEU B O 1
ATOM 8374 N N . ASP B 1 499 ? 10.023 2.773 9.953 1 93.31 499 ASP B N 1
ATOM 8375 C CA . ASP B 1 499 ? 8.617 2.455 9.75 1 93.31 499 ASP B CA 1
ATOM 8376 C C . ASP B 1 499 ? 8.398 0.946 9.695 1 93.31 499 ASP B C 1
ATOM 8378 O O . ASP B 1 499 ? 8.812 0.289 8.734 1 93.31 499 ASP B O 1
ATOM 8382 N N . HIS B 1 500 ? 7.66 0.408 10.562 1 91.25 500 HIS B N 1
ATOM 8383 C CA . HIS B 1 500 ? 7.508 -1.032 10.727 1 91.25 500 HIS B CA 1
ATOM 8384 C C . HIS B 1 500 ? 6.785 -1.652 9.539 1 91.25 500 HIS B C 1
ATOM 8386 O O . HIS B 1 500 ? 6.867 -2.863 9.32 1 91.25 500 HIS B O 1
ATOM 8392 N N . THR B 1 501 ? 6.066 -0.915 8.75 1 92.31 501 THR B N 1
ATOM 8393 C CA . THR B 1 501 ? 5.352 -1.45 7.598 1 92.31 501 THR B CA 1
ATOM 8394 C C . THR B 1 501 ? 6.328 -1.913 6.523 1 92.31 501 THR B C 1
ATOM 8396 O O . THR B 1 501 ? 5.945 -2.639 5.602 1 92.31 501 THR B O 1
ATOM 8399 N N . TRP B 1 502 ? 7.609 -1.483 6.625 1 95.94 502 TRP B N 1
ATOM 8400 C CA . TRP B 1 502 ? 8.625 -1.859 5.648 1 95.94 502 TRP B CA 1
ATOM 8401 C C . TRP B 1 502 ? 9.305 -3.166 6.043 1 95.94 502 TRP B C 1
ATOM 8403 O O . TRP B 1 502 ? 10.109 -3.711 5.285 1 95.94 502 TRP B O 1
ATOM 8413 N N . CYS B 1 503 ? 8.984 -3.723 7.227 1 95.19 503 CYS B N 1
ATOM 8414 C CA . CYS B 1 503 ? 9.648 -4.926 7.711 1 95.19 503 CYS B CA 1
ATOM 8415 C C . CYS B 1 503 ? 9.117 -6.164 7 1 95.19 503 CYS B C 1
ATOM 8417 O O . CYS B 1 503 ? 9.781 -7.203 6.973 1 95.19 503 CYS B O 1
ATOM 8419 N N . ILE B 1 504 ? 7.93 -6.012 6.359 1 89.31 504 ILE B N 1
ATOM 8420 C CA . ILE B 1 504 ? 7.254 -7.176 5.797 1 89.31 504 ILE B CA 1
ATOM 8421 C C . ILE B 1 504 ? 7.305 -7.117 4.27 1 89.31 504 ILE B C 1
ATOM 8423 O O . ILE B 1 504 ? 7.23 -6.031 3.686 1 89.31 504 ILE B O 1
#

Organism: Vespula vulgaris (NCBI:txid7454)

pLDDT: mean 86.61, std 14.94, range [29.64, 98.88]